Protein AF-0000000066009640 (afdb_homodimer)

InterPro domains:
  IPR004520 tRNA modification GTPase MnmE [MF_00379] (6-460)
  IPR004520 tRNA modification GTPase MnmE [TIGR00450] (14-460)
  IPR005225 Small GTP-binding domain [TIGR00231] (223-347)
  IPR006073 GTP binding domain [PF01926] (224-337)
  IPR018948 GTP-binding protein TrmE, N-terminal [PF10396] (7-127)
  IPR018948 GTP-binding protein TrmE, N-terminal [cd14858] (7-126)
  IPR025867 MnmE, helical domain [PF12631] (130-457)
  IPR027266 Aminomethyltransferase superfamily [G3DSA:3.30.1360.120] (2-127)
  IPR027368 tRNA modification GTPase MnmE domain 2 [G3DSA:1.20.120.430] (128-460)
  IPR027417 P-loop containing nucleoside triphosphate hydrolase [G3DSA:3.40.50.300] (223-388)
  IPR027417 P-loop containing nucleoside triphosphate hydrolase [SSF52540] (80-376)
  IPR031168 TrmE-type guanine nucleotide-binding domain [PS51709] (222-381)
  IPR031168 TrmE-type guanine nucleotide-binding domain [cd04164] (220-380)

Organism: Cyanothece sp. (strain PCC 7425 / ATCC 29141) (NCBI:txid395961)

Sequence (920 aa):
MLNPGQTIAAIATAIVPQQGSIAIVRLSGSEAVAIAQRLFIAPGQQVWESHRILYGYVCNPRTGQRVDEALLLLMLAPRSYTKEDVVEFHCHGGMIAVQQVLQLCLEAGAVLAQPGEFTLRAFLHGRLDLTQAESVADLVGAKSPQAAQAALAGLQGKLIQPLQQLRRTCIDILAEIEARIDFEEDLPPLDLNQISSQIQHSLTEVNRILATADRGELLRTGLKVAIVGRPNVGKSSLLNAWSRSDRAIVTELPGTTRDVVESYLVVGGIPVQVLDTAGIRETSDQVEQIGVERSHKAAQAADLVLLVIDAQTGWTAEDQAIYTQVQERSLILVINKIDLVDQAFQPQACLPDPALTYLCTAAAQNQGIEDLESAILSKVQGGELEGANLDWAINQRQAAALTRAKLSLENVQETIANQLPLDFWTIDLREAIRALGEITGEEVTESVLDQIFSRFCIGKMLNPGQTIAAIATAIVPQQGSIAIVRLSGSEAVAIAQRLFIAPGQQVWESHRILYGYVCNPRTGQRVDEALLLLMLAPRSYTKEDVVEFHCHGGMIAVQQVLQLCLEAGAVLAQPGEFTLRAFLHGRLDLTQAESVADLVGAKSPQAAQAALAGLQGKLIQPLQQLRRTCIDILAEIEARIDFEEDLPPLDLNQISSQIQHSLTEVNRILATADRGELLRTGLKVAIVGRPNVGKSSLLNAWSRSDRAIVTELPGTTRDVVESYLVVGGIPVQVLDTAGIRETSDQVEQIGVERSHKAAQAADLVLLVIDAQTGWTAEDQAIYTQVQERSLILVINKIDLVDQAFQPQACLPDPALTYLCTAAAQNQGIEDLESAILSKVQGGELEGANLDWAINQRQAAALTRAKLSLENVQETIANQLPLDFWTIDLREAIRALGEITGEEVTESVLDQIFSRFCIGK

Secondary structure (DSSP, 8-state):
---TTSPEEEE-SB--TT--SEEEEEEESTTHHHHHHHHEE--TT----TTEEEEEEEE-TTT--EEEEEEEEEE-TTSSSSSS-EEEEEEESSSHHHHHHHHHHHHTT-EEPPTTHHHHHHHHTTSS-HHHHHHHHHHHH--SHHHHHHHHHHHTTTTHHHHHHHHHHHHHHHHHHHHHHHSGGGSPPP-HHHHHHHHHHHHHHHHHHHTTHHHHHHHHH-EEEEEEESTTSSHHHHHHHHHHSTTS-----TTS-GGG----EEETTEEEEEE--TTSSS-SSTTSTTHHHHHHHHHHH-SEEEEEEETTTBS-HHHHHHHHHHTTS-EEEEEE-GGGS-TT--GGGG-SSTTS-EEE-BGGGTBSHHHHHHHHHHHTTGGGGTTS-TT----HHHHHHHHHHHHHHHHHHHHHHTT--HHHHHHHHHHHHHHHHHHHTTT--HHHHHHHHTTSPTT-/---TTSPEEEE-SB--TT--SEEEEEEESTTHHHHHHHHEE--SS----TTEEEEEEEE-TTT--EEEEEEEEEE-TTSSSSSS-EEEEEEESSSHHHHHHHHHHHHTT-EEPPTTHHHHHHHHTTSS-HHHHHHHHHHHH--SHHHHHHHHHHHTTTTHHHHHHHHHHHHHHHHHHHHHHHSGGGSPPP-HHHHHHHHHHHHHHHHHHHTTHHHHHHHHH-EEEEEEESTTSSHHHHHHHHHHSTTS-----TTS-GGG----EEETTEEEEEE--TTSSS-SSTTSTHHHHHHHHHHHH-SEEEEEEETTTBS-HHHHHHHHHHTTS-EEEEEE-GGGS-TT--GGGG-SSTTS-EEE-BGGGTBSHHHHHHHHHHHTTGGGGTTS-TT----HHHHHHHHHHHHHHHHHHHHHHTT--HHHHHHHHHHHHHHHHHHHTTT--HHHHHHHHTTSPTT-

Nearest PDB structures (foldseek):
  3geh-assembly1_A-2  TM=9.508E-01  e=1.420E-59  Nostoc sp. PCC 7120 = FACHB-418
  1xzp-assembly1_A  TM=8.557E-01  e=7.158E-38  Thermotoga maritima
  3gei-assembly1_A-2  TM=8.271E-01  e=1.349E-36  Chlorobaculum tepidum
  3gei-assembly2_B  TM=8.181E-01  e=3.005E-36  Chlorobaculum tepidum
  3gei-assembly2_C  TM=9.015E-01  e=1.170E-23  Chlorobaculum tepidum

Foldseek 3Di:
DPPQAAKAKDWQDDADAPFDFKTKIKIFHDCQVVLCVQFWDAPDDDDDDAQDKTWTFGAQNVPRHTLFGWIKHWHAACRDQLNHTMIMTIGTGGDRSVVVSRVSSVVSGHHYDAFLRSLVSSCVVPVAWPQLSLLVQQLVQFQFPLSNVLSVLSNVCLPVVLLVVLLVLLVVVLVVLVCCVVVVVPDDDDPLVVNLVSLVVSLVVLVVQLVQALVLAQRRVFFEEEEAEAPPLCSLLQVVLQLPPVQFVQPPPVRDDPVPRPGFGAFLNGTYHYQPAQCNPPDDDPRHPSHLVRSLVSLVVGQEYEYGGELVVAADPRSVVSCVSNVVHHYEYEHEPCVVPDPPRDNCRRDPDNVHHYWYYHSNVSGCSNVVSVVVCVSSVVVVVNPDDSSHHDYPLLSVLSVLLSVLSVQLSVCSVVVHDSVSNSVSSVSNSLSSCCSRVNNDDPVVVCVSSNSGGRND/DPPQAAKAKDWQDDADAPFDFKTKIKIFHDCQVVLCVQFWDAPDDDDDDAQDKTWTFGAQNVPRHTLFGWIKHWHAACRDQLNHTMIMTIGTGHDRSVVVSRVSSVVSGHHYDAFLRSLVSSCVVPVAWPQLSLLVQQLVQFQFPLSNVLSVLSNVCLPVVLLVVLLVLLVVLLVVLVVCVVVVVPDDDDPLVVNLVSLVVSLVVLVVQLVQALVLAQRRVNFEEEEAEAPPLCSLLQVVLQLPPVRFPQPPPVRDDPVPRPRFGAFLNGTYHYQPAQCNPPDDDPRHPSHLVRSLVSLVVGQEYEYGGELVVAADPRSVVSCVSNVVHHYEYEHEPCVPPDPPRDNCVRDPDNVHHYWYYHSNVSGCSNVVSVVVCVSSVVVCVNPDDSSHHDYPLLSVLSVLLSVLSVQLSVCSVVVHDSVSNSVSSVSNSLSSCCSRVNNDDPVVVCVSSNSGGRND

Radius of gyration: 34.22 Å; Cα contacts (8 Å, |Δi|>4): 1820; chains: 2; bounding box: 73×94×97 Å

Structure (mmCIF, N/CA/C/O backbone):
data_AF-0000000066009640-model_v1
#
loop_
_entity.id
_entity.type
_entity.pdbx_description
1 polymer 'tRNA modification GTPase MnmE'
#
loop_
_atom_site.group_PDB
_atom_site.id
_atom_site.type_symbol
_atom_site.label_atom_id
_atom_site.label_alt_id
_atom_site.label_comp_id
_atom_site.label_asym_id
_atom_site.label_entity_id
_atom_site.label_seq_id
_atom_site.pdbx_PDB_ins_code
_atom_site.Cartn_x
_atom_site.Cartn_y
_atom_site.Cartn_z
_atom_site.occupancy
_atom_site.B_iso_or_equiv
_atom_site.auth_seq_id
_atom_site.auth_comp_id
_atom_site.auth_asym_id
_atom_site.auth_atom_id
_atom_site.pdbx_PDB_model_num
ATOM 1 N N . MET A 1 1 ? 5.586 0.848 -27.703 1 43.75 1 MET A N 1
ATOM 2 C CA . MET A 1 1 ? 6.895 0.269 -27.984 1 43.75 1 MET A CA 1
ATOM 3 C C . MET A 1 1 ? 7.934 0.754 -26.984 1 43.75 1 MET A C 1
ATOM 5 O O . MET A 1 1 ? 7.914 1.916 -26.562 1 43.75 1 MET A O 1
ATOM 9 N N . LEU A 1 2 ? 8.453 -0.286 -26.266 1 61.88 2 LEU A N 1
ATOM 10 C CA . LEU A 1 2 ? 9.516 -0.03 -25.281 1 61.88 2 LEU A CA 1
ATOM 11 C C . LEU A 1 2 ? 10.648 0.763 -25.922 1 61.88 2 LEU A C 1
ATOM 13 O O . LEU A 1 2 ? 11.109 0.432 -27.016 1 61.88 2 LEU A O 1
ATOM 17 N N . ASN A 1 3 ? 10.648 2.02 -25.734 1 62.91 3 ASN A N 1
ATOM 18 C CA . ASN A 1 3 ? 11.852 2.748 -26.141 1 62.91 3 ASN A CA 1
ATOM 19 C C . ASN A 1 3 ? 13.016 2.477 -25.188 1 62.91 3 ASN A C 1
ATOM 21 O O . ASN A 1 3 ? 13.102 3.062 -24.109 1 62.91 3 ASN A O 1
ATOM 25 N N . PRO A 1 4 ? 13.797 1.414 -25.547 1 65.56 4 PRO A N 1
ATOM 26 C CA . PRO A 1 4 ? 14.875 0.932 -24.672 1 65.56 4 PRO A CA 1
ATOM 27 C C . PRO A 1 4 ? 15.805 2.053 -24.203 1 65.56 4 PRO A C 1
ATOM 29 O O . PRO A 1 4 ? 16.484 1.911 -23.172 1 65.56 4 PRO A O 1
ATOM 32 N N . GLY A 1 5 ? 15.742 3.129 -24.828 1 76.75 5 GLY A N 1
ATOM 33 C CA . GLY A 1 5 ? 16.703 4.164 -24.484 1 76.75 5 GLY A CA 1
ATOM 34 C C . GLY A 1 5 ? 16.188 5.148 -23.469 1 76.75 5 GLY A C 1
ATOM 35 O O . GLY A 1 5 ? 16.953 5.906 -22.875 1 76.75 5 GLY A O 1
ATOM 36 N N . GLN A 1 6 ? 14.977 5.016 -23.141 1 92.12 6 GLN A N 1
ATOM 37 C CA . GLN A 1 6 ? 14.406 6.02 -22.25 1 92.12 6 GLN A CA 1
ATOM 38 C C . GLN A 1 6 ? 14.484 5.566 -20.781 1 92.12 6 GLN A C 1
ATOM 40 O O . GLN A 1 6 ? 14.43 4.367 -20.5 1 92.12 6 GLN A O 1
ATOM 45 N N . THR A 1 7 ? 14.766 6.484 -19.938 1 97.62 7 THR A N 1
ATOM 46 C CA . THR A 1 7 ? 14.734 6.227 -18.516 1 97.62 7 THR A CA 1
ATOM 47 C C . THR A 1 7 ? 13.305 6.246 -17.984 1 97.62 7 THR A C 1
ATOM 49 O O . THR A 1 7 ? 12.555 7.191 -18.25 1 97.62 7 THR A O 1
ATOM 52 N N . ILE A 1 8 ? 12.914 5.156 -17.359 1 97.12 8 ILE A N 1
ATOM 53 C CA . ILE A 1 8 ? 11.531 5.043 -16.891 1 97.12 8 ILE A CA 1
ATOM 54 C C . ILE A 1 8 ? 11.477 5.281 -15.375 1 97.12 8 ILE A C 1
ATOM 56 O O . ILE A 1 8 ? 12.492 5.137 -14.68 1 97.12 8 ILE A O 1
ATOM 60 N N . ALA A 1 9 ? 10.312 5.703 -14.891 1 96.44 9 ALA A N 1
ATOM 61 C CA . ALA A 1 9 ? 10.07 5.934 -13.469 1 96.44 9 ALA A CA 1
ATOM 62 C C . ALA A 1 9 ? 8.672 5.48 -13.07 1 96.44 9 ALA A C 1
ATOM 64 O O . ALA A 1 9 ? 7.734 5.543 -13.875 1 96.44 9 ALA A O 1
ATOM 65 N N . ALA A 1 10 ? 8.547 4.988 -11.836 1 95.19 10 ALA A N 1
ATOM 66 C CA . ALA A 1 10 ? 7.258 4.617 -11.266 1 95.19 10 ALA A CA 1
ATOM 67 C C . ALA A 1 10 ? 7.348 4.461 -9.75 1 95.19 10 ALA A C 1
ATOM 69 O O . ALA A 1 10 ? 8.445 4.391 -9.195 1 95.19 10 ALA A O 1
ATOM 70 N N . ILE A 1 11 ? 6.23 4.531 -9.125 1 94.12 11 ILE A N 1
ATOM 71 C CA . ILE A 1 11 ? 6.172 4.184 -7.711 1 94.12 11 ILE A CA 1
ATOM 72 C C . ILE A 1 11 ? 6.219 2.666 -7.547 1 94.12 11 ILE A C 1
ATOM 74 O O . ILE A 1 11 ? 5.41 1.948 -8.141 1 94.12 11 ILE A O 1
ATOM 78 N N . ALA A 1 12 ? 7.164 2.182 -6.762 1 94.19 12 ALA A N 1
ATOM 79 C CA . ALA A 1 12 ? 7.438 0.75 -6.676 1 94.19 12 ALA A CA 1
ATOM 80 C C . ALA A 1 12 ? 6.676 0.117 -5.512 1 94.19 12 ALA A C 1
ATOM 82 O O . ALA A 1 12 ? 6.551 -1.107 -5.438 1 94.19 12 ALA A O 1
ATOM 83 N N . THR A 1 13 ? 6.199 0.866 -4.559 1 92.81 13 THR A N 1
ATOM 84 C CA . THR A 1 13 ? 5.457 0.376 -3.404 1 92.81 13 THR A CA 1
ATOM 85 C C . THR A 1 13 ? 3.961 0.624 -3.58 1 92.81 13 THR A C 1
ATOM 87 O O . THR A 1 13 ? 3.555 1.44 -4.41 1 92.81 13 THR A O 1
ATOM 90 N N . ALA A 1 14 ? 3.189 -0.155 -2.789 1 87.88 14 ALA A N 1
ATOM 91 C CA . ALA A 1 14 ? 1.77 0.179 -2.725 1 87.88 14 ALA A CA 1
ATOM 92 C C . ALA A 1 14 ? 1.554 1.526 -2.043 1 87.88 14 ALA A C 1
ATOM 94 O O . ALA A 1 14 ? 2.344 1.929 -1.185 1 87.88 14 ALA A O 1
ATOM 95 N N . ILE A 1 15 ? 0.558 2.193 -2.502 1 85.12 15 ILE A N 1
ATOM 96 C CA . ILE A 1 15 ? 0.253 3.496 -1.918 1 85.12 15 ILE A CA 1
ATOM 97 C C . ILE A 1 15 ? -1.129 3.459 -1.269 1 85.12 15 ILE A C 1
ATOM 99 O O . ILE A 1 15 ? -2.115 3.096 -1.913 1 85.12 15 ILE A O 1
ATOM 103 N N . VAL A 1 16 ? -1.157 3.723 -0.049 1 78.88 16 VAL A N 1
ATOM 104 C CA . VAL A 1 16 ? -2.387 3.859 0.724 1 78.88 16 VAL A CA 1
ATOM 105 C C . VAL A 1 16 ? -2.336 5.141 1.554 1 78.88 16 VAL A C 1
ATOM 107 O O . VAL A 1 16 ? -1.339 5.414 2.227 1 78.88 16 VAL A O 1
ATOM 110 N N . PRO A 1 17 ? -3.408 5.91 1.429 1 76.5 17 PRO A N 1
ATOM 111 C CA . PRO A 1 17 ? -3.398 7.125 2.248 1 76.5 17 PRO A CA 1
ATOM 112 C C . PRO A 1 17 ? -3.178 6.832 3.732 1 76.5 17 PRO A C 1
ATOM 114 O O . PRO A 1 17 ? -3.756 5.887 4.273 1 76.5 17 PRO A O 1
ATOM 117 N N . GLN A 1 18 ? -2.334 7.566 4.328 1 76.19 18 GLN A N 1
ATOM 118 C CA . GLN A 1 18 ? -2.088 7.602 5.77 1 76.19 18 GLN A CA 1
ATOM 119 C C . GLN A 1 18 ? -1.483 6.289 6.254 1 76.19 18 GLN A C 1
ATOM 121 O O . GLN A 1 18 ? -1.569 5.961 7.441 1 76.19 18 GLN A O 1
ATOM 126 N N . GLN A 1 19 ? -1.031 5.5 5.277 1 78.25 19 GLN A N 1
ATOM 127 C CA . GLN A 1 19 ? -0.427 4.242 5.699 1 78.25 19 GLN A CA 1
ATOM 128 C C . GLN A 1 19 ? 0.987 4.094 5.141 1 78.25 19 GLN A C 1
ATOM 130 O O . GLN A 1 19 ? 1.308 4.664 4.094 1 78.25 19 GLN A O 1
ATOM 135 N N . GLY A 1 20 ? 1.742 3.342 5.918 1 85.81 20 GLY A N 1
ATOM 136 C CA . GLY A 1 20 ? 3.109 3.092 5.488 1 85.81 20 GLY A CA 1
ATOM 137 C C . GLY A 1 20 ? 4.059 4.227 5.832 1 85.81 20 GLY A C 1
ATOM 138 O O . GLY A 1 20 ? 3.707 5.398 5.695 1 85.81 20 GLY A O 1
ATOM 139 N N . SER A 1 21 ? 5.188 3.881 6.215 1 89.19 21 SER A N 1
ATOM 140 C CA . SER A 1 21 ? 6.199 4.875 6.559 1 89.19 21 SER A CA 1
ATOM 141 C C . SER A 1 21 ? 7.07 5.211 5.352 1 89.19 21 SER A C 1
ATOM 143 O O . SER A 1 21 ? 7.645 6.297 5.277 1 89.19 21 SER A O 1
ATOM 145 N N . ILE A 1 22 ? 7.098 4.281 4.461 1 94.88 22 ILE A N 1
ATOM 146 C CA . ILE A 1 22 ? 8.023 4.438 3.346 1 94.88 22 ILE A CA 1
ATOM 147 C C . ILE A 1 22 ? 7.293 4.199 2.025 1 94.88 22 ILE A C 1
ATOM 149 O O . ILE A 1 22 ? 6.477 3.281 1.918 1 94.88 22 ILE A O 1
ATOM 153 N N . ALA A 1 23 ? 7.508 4.992 1.086 1 94.19 23 ALA A N 1
ATOM 154 C CA . ALA A 1 23 ? 7.141 4.789 -0.313 1 94.19 23 ALA A CA 1
ATOM 155 C C . ALA A 1 23 ? 8.344 4.988 -1.229 1 94.19 23 ALA A C 1
ATOM 157 O O . ALA A 1 23 ? 9.211 5.82 -0.953 1 94.19 23 ALA A O 1
ATOM 158 N N . ILE A 1 24 ? 8.398 4.262 -2.346 1 96.94 24 ILE A N 1
ATOM 159 C CA . ILE A 1 24 ? 9.609 4.25 -3.154 1 96.94 24 ILE A CA 1
ATOM 160 C C . ILE A 1 24 ? 9.281 4.668 -4.586 1 96.94 24 ILE A C 1
ATOM 162 O O . ILE A 1 24 ? 8.367 4.117 -5.207 1 96.94 24 ILE A O 1
ATOM 166 N N . VAL A 1 25 ? 9.945 5.652 -5.082 1 97.06 25 VAL A N 1
ATOM 167 C CA . VAL A 1 25 ? 9.984 5.941 -6.512 1 97.06 25 VAL A CA 1
ATOM 168 C C . VAL A 1 25 ? 11.227 5.316 -7.137 1 97.06 25 VAL A C 1
ATOM 170 O O . VAL A 1 25 ? 12.352 5.59 -6.699 1 97.06 25 VAL A O 1
ATOM 173 N N . ARG A 1 26 ? 11.047 4.574 -8.141 1 98.06 26 ARG A N 1
ATOM 174 C CA . ARG A 1 26 ? 12.148 3.85 -8.773 1 98.06 26 ARG A CA 1
ATOM 175 C C . ARG A 1 26 ? 12.391 4.363 -10.188 1 98.06 26 ARG A C 1
ATOM 177 O O . ARG A 1 26 ? 11.453 4.574 -10.953 1 98.06 26 ARG A O 1
ATOM 184 N N . LEU A 1 27 ? 13.648 4.543 -10.523 1 98.44 27 LEU A N 1
ATOM 185 C CA . LEU A 1 27 ? 14.094 4.875 -11.867 1 98.44 27 LEU A CA 1
ATOM 186 C C . LEU A 1 27 ? 14.961 3.762 -12.453 1 98.44 27 LEU A C 1
ATOM 188 O O . LEU A 1 27 ? 15.711 3.113 -11.719 1 98.44 27 LEU A O 1
ATOM 192 N N . SER A 1 28 ? 14.883 3.555 -13.727 1 98.12 28 SER A N 1
ATOM 193 C CA . SER A 1 28 ? 15.758 2.629 -14.438 1 98.12 28 SER A CA 1
ATOM 194 C C . SER A 1 28 ? 16.094 3.154 -15.836 1 98.12 28 SER A C 1
ATOM 196 O O . SER A 1 28 ? 15.203 3.525 -16.594 1 98.12 28 SER A O 1
ATOM 198 N N . GLY A 1 29 ? 17.297 3.201 -16.109 1 97.75 29 GLY A N 1
ATOM 199 C CA . GLY A 1 29 ? 17.75 3.674 -17.422 1 97.75 29 GLY A CA 1
ATOM 200 C C . GLY A 1 29 ? 19.062 4.434 -17.344 1 97.75 29 GLY A C 1
ATOM 201 O O . GLY A 1 29 ? 19.609 4.656 -16.266 1 97.75 29 GLY A O 1
ATOM 202 N N . SER A 1 30 ? 19.547 4.902 -18.469 1 96.88 30 SER A N 1
ATOM 203 C CA . SER A 1 30 ? 20.875 5.5 -18.594 1 96.88 30 SER A CA 1
ATOM 204 C C . SER A 1 30 ? 20.922 6.879 -17.938 1 96.88 30 SER A C 1
ATOM 206 O O . SER A 1 30 ? 22 7.344 -17.531 1 96.88 30 SER A O 1
ATOM 208 N N . GLU A 1 31 ? 19.812 7.523 -17.781 1 97.88 31 GLU A N 1
ATOM 209 C CA . GLU A 1 31 ? 19.797 8.867 -17.219 1 97.88 31 GLU A CA 1
ATOM 210 C C . GLU A 1 31 ? 19.375 8.852 -15.75 1 97.88 31 GLU A C 1
ATOM 212 O O . GLU A 1 31 ? 19.203 9.906 -15.133 1 97.88 31 GLU A O 1
ATOM 217 N N . ALA A 1 32 ? 19.172 7.719 -15.203 1 98.5 32 ALA A N 1
ATOM 218 C CA . ALA A 1 32 ? 18.641 7.582 -13.852 1 98.5 32 ALA A CA 1
ATOM 219 C C . ALA A 1 32 ? 19.5 8.328 -12.844 1 98.5 32 ALA A C 1
ATOM 221 O O . ALA A 1 32 ? 19 9.102 -12.031 1 98.5 32 ALA A O 1
ATOM 222 N N . VAL A 1 33 ? 20.812 8.164 -12.93 1 98.5 33 VAL A N 1
ATOM 223 C CA . VAL A 1 33 ? 21.719 8.789 -11.977 1 98.5 33 VAL A CA 1
ATOM 224 C C . VAL A 1 33 ? 21.734 10.297 -12.195 1 98.5 33 VAL A C 1
ATOM 226 O O . VAL A 1 33 ? 21.719 11.07 -11.227 1 98.5 33 VAL A O 1
ATOM 229 N N . ALA A 1 34 ? 21.766 10.711 -13.391 1 98.31 34 ALA A N 1
ATOM 230 C CA . ALA A 1 34 ? 21.766 12.133 -13.711 1 98.31 34 ALA A CA 1
ATOM 231 C C . ALA A 1 34 ? 20.516 12.82 -13.172 1 98.31 34 ALA A C 1
ATOM 233 O O . ALA A 1 34 ? 20.578 13.922 -12.617 1 98.31 34 ALA A O 1
ATOM 234 N N . ILE A 1 35 ? 19.391 12.195 -13.352 1 98.56 35 ILE A N 1
ATOM 235 C CA . ILE A 1 35 ? 18.141 12.727 -12.844 1 98.56 35 ILE A CA 1
ATOM 236 C C . ILE A 1 35 ? 18.203 12.836 -11.32 1 98.56 35 ILE A C 1
ATOM 238 O O . ILE A 1 35 ? 17.812 13.852 -10.742 1 98.56 35 ILE A O 1
ATOM 242 N N . ALA A 1 36 ? 18.719 11.812 -10.68 1 98.69 36 ALA A N 1
ATOM 243 C CA . ALA A 1 36 ? 18.844 11.82 -9.227 1 98.69 36 ALA A CA 1
ATOM 244 C C . ALA A 1 36 ? 19.75 12.945 -8.758 1 98.69 36 ALA A C 1
ATOM 246 O O . ALA A 1 36 ? 19.469 13.609 -7.758 1 98.69 36 ALA A O 1
ATOM 247 N N . GLN A 1 37 ? 20.828 13.18 -9.461 1 98.12 37 GLN A N 1
ATOM 248 C CA . GLN A 1 37 ? 21.781 14.219 -9.094 1 98.12 37 GLN A CA 1
ATOM 249 C C . GLN A 1 37 ? 21.141 15.602 -9.188 1 98.12 37 GLN A C 1
ATOM 251 O O . GLN A 1 37 ? 21.5 16.516 -8.438 1 98.12 37 GLN A O 1
ATOM 256 N N . ARG A 1 38 ? 20.234 15.758 -10.062 1 98.06 38 ARG A N 1
ATOM 257 C CA . ARG A 1 38 ? 19.531 17.031 -10.234 1 98.06 38 ARG A CA 1
ATOM 258 C C . ARG A 1 38 ? 18.516 17.25 -9.133 1 98.06 38 ARG A C 1
ATOM 260 O O . ARG A 1 38 ? 18.266 18.391 -8.719 1 98.06 38 ARG A O 1
ATOM 267 N N . LEU A 1 39 ? 17.906 16.172 -8.641 1 98.62 39 LEU A N 1
ATOM 268 C CA . LEU A 1 39 ? 16.75 16.297 -7.77 1 98.62 39 LEU A CA 1
ATOM 269 C C . LEU A 1 39 ? 17.141 16.109 -6.309 1 98.62 39 LEU A C 1
ATOM 271 O O . LEU A 1 39 ? 16.406 16.516 -5.406 1 98.62 39 LEU A O 1
ATOM 275 N N . PHE A 1 40 ? 18.266 15.484 -6.062 1 98.56 40 PHE A N 1
ATOM 276 C CA . PHE A 1 40 ? 18.609 15.055 -4.715 1 98.56 40 PHE A CA 1
ATOM 277 C C . PHE A 1 40 ? 19.828 15.805 -4.195 1 98.56 40 PHE A C 1
ATOM 279 O O . PHE A 1 40 ? 20.859 15.875 -4.871 1 98.56 40 PHE A O 1
ATOM 286 N N . ILE A 1 41 ? 19.719 16.344 -3.002 1 97.31 41 ILE A N 1
ATOM 287 C CA . ILE A 1 41 ? 20.828 17 -2.332 1 97.31 41 ILE A CA 1
ATOM 288 C C . ILE A 1 41 ? 21.297 16.141 -1.158 1 97.31 41 ILE A C 1
ATOM 290 O O . ILE A 1 41 ? 20.562 15.945 -0.185 1 97.31 41 ILE A O 1
ATOM 294 N N . ALA A 1 42 ? 22.438 15.594 -1.215 1 96.75 42 ALA A N 1
ATOM 295 C CA . ALA A 1 42 ? 23.047 14.797 -0.153 1 96.75 42 ALA A CA 1
ATOM 296 C C . ALA A 1 42 ? 24 15.641 0.688 1 96.75 42 ALA A C 1
ATOM 298 O O . ALA A 1 42 ? 25.047 16.062 0.208 1 96.75 42 ALA A O 1
ATOM 299 N N . PRO A 1 43 ? 23.609 15.891 1.901 1 94.19 43 PRO A N 1
ATOM 300 C CA . PRO A 1 43 ? 24.516 16.688 2.738 1 94.19 43 PRO A CA 1
ATOM 301 C C . PRO A 1 43 ? 25.859 16.016 2.986 1 94.19 43 PRO A C 1
ATOM 303 O O . PRO A 1 43 ? 25.938 14.781 2.992 1 94.19 43 PRO A O 1
ATOM 306 N N . GLY A 1 44 ? 26.844 16.844 3.148 1 91.88 44 GLY A N 1
ATOM 307 C CA . GLY A 1 44 ? 28.172 16.328 3.436 1 91.88 44 GLY A CA 1
ATOM 308 C C . GLY A 1 44 ? 28.875 15.781 2.205 1 91.88 44 GLY A C 1
ATOM 309 O O . GLY A 1 44 ? 28.734 16.328 1.108 1 91.88 44 GLY A O 1
ATOM 310 N N . GLN A 1 45 ? 29.781 14.805 2.445 1 92.25 45 GLN A N 1
ATOM 311 C CA . GLN A 1 45 ? 30.562 14.234 1.361 1 92.25 45 GLN A CA 1
ATOM 312 C C . GLN A 1 45 ? 30.219 12.758 1.143 1 92.25 45 GLN A C 1
ATOM 314 O O . GLN A 1 45 ? 31.109 11.914 1.06 1 92.25 45 GLN A O 1
ATOM 319 N N . GLN A 1 46 ? 28.891 12.57 1.038 1 94.5 46 GLN A N 1
ATOM 320 C CA . GLN A 1 46 ? 28.453 11.188 0.821 1 94.5 46 GLN A CA 1
ATOM 321 C C . GLN A 1 46 ? 28.844 10.703 -0.571 1 94.5 46 GLN A C 1
ATOM 323 O O . GLN A 1 46 ? 28.766 11.461 -1.542 1 94.5 46 GLN A O 1
ATOM 328 N N . VAL A 1 47 ? 29.25 9.5 -0.721 1 94.12 47 VAL A N 1
ATOM 329 C CA . VAL A 1 47 ? 29.797 8.945 -1.956 1 94.12 47 VAL A CA 1
ATOM 330 C C . VAL A 1 47 ? 28.672 8.344 -2.795 1 94.12 47 VAL A C 1
ATOM 332 O O . VAL A 1 47 ? 27.875 7.539 -2.295 1 94.12 47 VAL A O 1
ATOM 335 N N . TRP A 1 48 ? 28.641 8.766 -4.055 1 96.31 48 TRP A N 1
ATOM 336 C CA . TRP A 1 48 ? 27.672 8.234 -5.012 1 96.31 48 TRP A CA 1
ATOM 337 C C . TRP A 1 48 ? 28.219 7.012 -5.723 1 96.31 48 TRP A C 1
ATOM 339 O O . TRP A 1 48 ? 28.75 7.113 -6.836 1 96.31 48 TRP A O 1
ATOM 349 N N . GLU A 1 49 ? 28.078 5.855 -5.082 1 96 49 GLU A N 1
ATOM 350 C CA . GLU A 1 49 ? 28.562 4.59 -5.629 1 96 49 GLU A CA 1
ATOM 351 C C . GLU A 1 49 ? 27.484 3.52 -5.598 1 96 49 GLU A C 1
ATOM 353 O O . GLU A 1 49 ? 26.469 3.678 -4.922 1 96 49 GLU A O 1
ATOM 358 N N . SER A 1 50 ? 27.734 2.484 -6.422 1 97.5 50 SER A N 1
ATOM 359 C CA . SER A 1 50 ? 26.766 1.399 -6.52 1 97.5 50 SER A CA 1
ATOM 360 C C . SER A 1 50 ? 26.562 0.716 -5.172 1 97.5 50 SER A C 1
ATOM 362 O O . SER A 1 50 ? 27.516 0.479 -4.438 1 97.5 50 SER A O 1
ATOM 364 N N . HIS A 1 51 ? 25.234 0.45 -4.898 1 97.94 51 HIS A N 1
ATOM 365 C CA . HIS A 1 51 ? 24.766 -0.289 -3.729 1 97.94 51 HIS A CA 1
ATOM 366 C C . HIS A 1 51 ? 25.094 0.458 -2.439 1 97.94 51 HIS A C 1
ATOM 368 O O . HIS A 1 51 ? 25.516 -0.151 -1.454 1 97.94 51 HIS A O 1
ATOM 374 N N . ARG A 1 52 ? 25.016 1.762 -2.514 1 97.44 52 ARG A N 1
ATOM 375 C CA . ARG A 1 52 ? 25.094 2.648 -1.357 1 97.44 52 ARG A CA 1
ATOM 376 C C . ARG A 1 52 ? 23.75 3.295 -1.062 1 97.44 52 ARG A C 1
ATOM 378 O O . ARG A 1 52 ? 22.922 3.459 -1.962 1 97.44 52 ARG A O 1
ATOM 385 N N . ILE A 1 53 ? 23.562 3.59 0.207 1 98.25 53 ILE A N 1
ATOM 386 C CA . ILE A 1 53 ? 22.391 4.328 0.677 1 98.25 53 ILE A CA 1
ATOM 387 C C . ILE A 1 53 ? 22.812 5.746 1.064 1 98.25 53 ILE A C 1
ATOM 389 O O . ILE A 1 53 ? 23.672 5.938 1.924 1 98.25 53 ILE A O 1
ATOM 393 N N . LEU A 1 54 ? 22.25 6.758 0.443 1 98.38 54 LEU A N 1
ATOM 394 C CA . LEU A 1 54 ? 22.531 8.156 0.767 1 98.38 54 LEU A CA 1
ATOM 395 C C . LEU A 1 54 ? 21.344 8.789 1.494 1 98.38 54 LEU A C 1
ATOM 397 O O . LEU A 1 54 ? 20.188 8.438 1.237 1 98.38 54 LEU A O 1
ATOM 401 N N . TYR A 1 55 ? 21.672 9.656 2.381 1 97.69 55 TYR A N 1
ATOM 402 C CA . TYR A 1 55 ? 20.688 10.453 3.094 1 97.69 55 TYR A CA 1
ATOM 403 C C . TYR A 1 55 ? 20.641 11.883 2.564 1 97.69 55 TYR A C 1
ATOM 405 O O . TYR A 1 55 ? 21.688 12.469 2.27 1 97.69 55 TYR A O 1
ATOM 413 N N . GLY A 1 56 ? 19.438 12.43 2.424 1 97.69 56 GLY A N 1
ATOM 414 C CA . GLY A 1 56 ? 19.359 13.812 1.997 1 97.69 56 GLY A CA 1
ATOM 415 C C . GLY A 1 56 ? 17.938 14.289 1.774 1 97.69 56 GLY A C 1
ATOM 416 O O . GLY A 1 56 ? 17.031 13.953 2.543 1 97.69 56 GLY A O 1
ATOM 417 N N . TYR A 1 57 ? 17.797 15.172 0.748 1 97.69 57 TYR A N 1
ATOM 418 C CA . TYR A 1 57 ? 16.516 15.82 0.473 1 97.69 57 TYR A CA 1
ATOM 419 C C . TYR A 1 57 ? 16.219 15.828 -1.021 1 97.69 57 TYR A C 1
ATOM 421 O O . TYR A 1 57 ? 17.125 16.031 -1.84 1 97.69 57 TYR A O 1
ATOM 429 N N . VAL A 1 58 ? 15 15.547 -1.331 1 98.38 58 VAL A N 1
ATOM 430 C CA . VAL A 1 58 ? 14.531 15.75 -2.697 1 98.38 58 VAL A CA 1
ATOM 431 C C . VAL A 1 58 ? 14.031 17.188 -2.863 1 98.38 58 VAL A C 1
ATOM 433 O O . VAL A 1 58 ? 13.195 17.656 -2.092 1 98.38 58 VAL A O 1
ATOM 436 N N . CYS A 1 59 ? 14.523 17.844 -3.846 1 97.56 59 CYS A N 1
ATOM 437 C CA . CYS A 1 59 ? 14.188 19.25 -4.047 1 97.56 59 CYS A CA 1
ATOM 438 C C . CYS A 1 59 ? 13.773 19.516 -5.492 1 97.56 59 CYS A C 1
ATOM 440 O O . CYS A 1 59 ? 14.281 18.859 -6.41 1 97.56 59 CYS A O 1
ATOM 442 N N . ASN A 1 60 ? 12.836 20.422 -5.66 1 96.44 60 ASN A N 1
ATOM 443 C CA . ASN A 1 60 ? 12.555 20.938 -6.992 1 96.44 60 ASN A CA 1
ATOM 444 C C . ASN A 1 60 ? 13.734 21.734 -7.543 1 96.44 60 ASN A C 1
ATOM 446 O O . ASN A 1 60 ? 14.125 22.75 -6.965 1 96.44 60 ASN A O 1
ATOM 450 N N . PRO A 1 61 ? 14.258 21.312 -8.617 1 95.44 61 PRO A N 1
ATOM 451 C CA . PRO A 1 61 ? 15.484 21.953 -9.094 1 95.44 61 PRO A CA 1
ATOM 452 C C . PRO A 1 61 ? 15.242 23.375 -9.594 1 95.44 61 PRO A C 1
ATOM 454 O O . PRO A 1 61 ? 16.172 24.188 -9.656 1 95.44 61 PRO A O 1
ATOM 457 N N . ARG A 1 62 ? 14.07 23.75 -9.922 1 93.94 62 ARG A N 1
ATOM 458 C CA . ARG A 1 62 ? 13.75 25.094 -10.43 1 93.94 62 ARG A CA 1
ATOM 459 C C . ARG A 1 62 ? 13.516 26.062 -9.289 1 93.94 62 ARG A C 1
ATOM 461 O O . ARG A 1 62 ? 14.023 27.188 -9.312 1 93.94 62 ARG A O 1
ATOM 468 N N . THR A 1 63 ? 12.805 25.625 -8.242 1 92.31 63 THR A N 1
ATOM 469 C CA . THR A 1 63 ? 12.391 26.531 -7.188 1 92.31 63 THR A CA 1
ATOM 470 C C . THR A 1 63 ? 13.273 26.375 -5.953 1 92.31 63 THR A C 1
ATOM 472 O O . THR A 1 63 ? 13.305 27.25 -5.09 1 92.31 63 THR A O 1
ATOM 475 N N . GLY A 1 64 ? 13.93 25.219 -5.859 1 93.56 64 GLY A N 1
ATOM 476 C CA . GLY A 1 64 ? 14.727 24.922 -4.676 1 93.56 64 GLY A CA 1
ATOM 477 C C . GLY A 1 64 ? 13.898 24.422 -3.506 1 93.56 64 GLY A C 1
ATOM 478 O O . GLY A 1 64 ? 14.445 24.094 -2.453 1 93.56 64 GLY A O 1
ATOM 479 N N . GLN A 1 65 ? 12.672 24.312 -3.717 1 92.44 65 GLN A N 1
ATOM 480 C CA . GLN A 1 65 ? 11.773 23.875 -2.65 1 92.44 65 GLN A CA 1
ATOM 481 C C . GLN A 1 65 ? 11.992 22.406 -2.309 1 92.44 65 GLN A C 1
ATOM 483 O O . GLN A 1 65 ? 12.039 21.562 -3.199 1 92.44 65 GLN A O 1
ATOM 488 N N . ARG A 1 66 ? 12.148 22.125 -1.003 1 94.56 66 ARG A N 1
ATOM 489 C CA . ARG A 1 66 ? 12.258 20.75 -0.557 1 94.56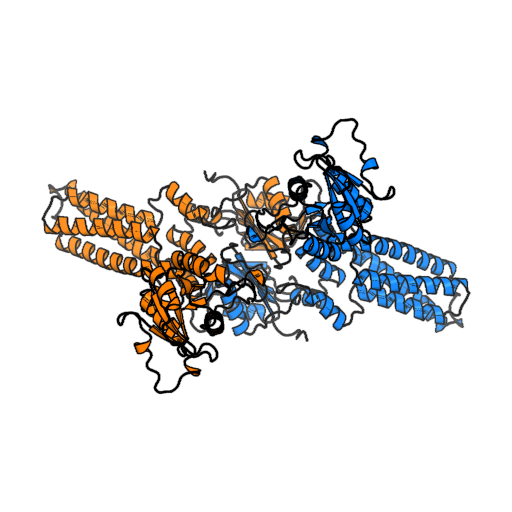 66 ARG A CA 1
ATOM 490 C C . ARG A 1 66 ? 10.914 20.031 -0.64 1 94.56 66 ARG A C 1
ATOM 492 O O . ARG A 1 66 ? 9.891 20.578 -0.215 1 94.56 66 ARG A O 1
ATOM 499 N N . VAL A 1 67 ? 10.953 18.875 -1.136 1 95.62 67 VAL A N 1
ATOM 500 C CA . VAL A 1 67 ? 9.734 18.094 -1.331 1 95.62 67 VAL A CA 1
ATOM 501 C C . VAL A 1 67 ? 9.656 16.969 -0.287 1 95.62 67 VAL A C 1
ATOM 503 O O . VAL A 1 67 ? 8.57 16.594 0.141 1 95.62 67 VAL A O 1
ATOM 506 N N . ASP A 1 68 ? 10.852 16.453 0.088 1 97.25 68 ASP A N 1
ATOM 507 C CA . ASP A 1 68 ? 10.898 15.391 1.088 1 97.25 68 ASP A CA 1
ATOM 508 C C . ASP A 1 68 ? 12.305 15.211 1.642 1 97.25 68 ASP A C 1
ATOM 510 O O . ASP A 1 68 ? 13.281 15.625 1.016 1 97.25 68 ASP A O 1
ATOM 514 N N . GLU A 1 69 ? 12.352 14.797 2.869 1 96.56 69 GLU A N 1
ATOM 515 C CA . GLU A 1 69 ? 13.547 14.156 3.4 1 96.56 69 GLU A CA 1
ATOM 516 C C . GLU A 1 69 ? 13.57 12.664 3.062 1 96.56 69 GLU A C 1
ATOM 518 O O . GLU A 1 69 ? 12.633 11.938 3.393 1 96.56 69 GLU A O 1
ATOM 523 N N . ALA A 1 70 ? 14.664 12.211 2.398 1 97.75 70 ALA A N 1
ATOM 524 C CA . ALA A 1 70 ? 14.578 10.883 1.808 1 97.75 70 ALA A CA 1
ATOM 525 C C . ALA A 1 70 ? 15.938 10.188 1.807 1 97.75 70 ALA A C 1
ATOM 527 O O . ALA A 1 70 ? 16.953 10.812 2.104 1 97.75 70 ALA A O 1
ATOM 528 N N . LEU A 1 71 ? 15.891 8.898 1.606 1 98.38 71 LEU A N 1
ATOM 529 C CA . LEU A 1 71 ? 17.078 8.117 1.262 1 98.38 71 LEU A CA 1
ATOM 530 C C . LEU A 1 71 ? 17.172 7.902 -0.246 1 98.38 71 LEU A C 1
ATOM 532 O O . LEU A 1 71 ? 16.141 7.832 -0.928 1 98.38 71 LEU A O 1
ATOM 536 N N . LEU A 1 72 ? 18.359 7.902 -0.715 1 98.75 72 LEU A N 1
ATOM 537 C CA . LEU A 1 72 ? 18.625 7.594 -2.113 1 98.75 72 LEU A CA 1
ATOM 538 C C . LEU A 1 72 ? 19.438 6.309 -2.238 1 98.75 72 LEU A C 1
ATOM 540 O O . LEU A 1 72 ? 20.531 6.199 -1.678 1 98.75 72 LEU A O 1
ATOM 544 N N . LEU A 1 73 ? 18.875 5.316 -2.908 1 98.75 73 LEU A N 1
ATOM 545 C CA . LEU A 1 73 ? 19.578 4.055 -3.154 1 98.75 73 LEU A CA 1
ATOM 546 C C . LEU A 1 73 ? 20.109 4.004 -4.582 1 98.75 73 LEU A C 1
ATOM 548 O O . LEU A 1 73 ? 19.375 4.254 -5.539 1 98.75 73 LEU A O 1
ATOM 552 N N . LEU A 1 74 ? 21.359 3.713 -4.719 1 98.56 74 LEU A N 1
ATOM 553 C CA . LEU A 1 74 ? 22 3.578 -6.02 1 98.56 74 LEU A CA 1
ATOM 554 C C . LEU A 1 74 ? 22.359 2.123 -6.301 1 98.56 74 LEU A C 1
ATOM 556 O O . LEU A 1 74 ? 23.125 1.51 -5.555 1 98.56 74 LEU A O 1
ATOM 560 N N . MET A 1 75 ? 21.812 1.542 -7.305 1 98.38 75 MET A N 1
ATOM 561 C CA . MET A 1 75 ? 22.156 0.225 -7.828 1 98.38 75 MET A CA 1
ATOM 562 C C . MET A 1 75 ? 22.516 0.305 -9.312 1 98.38 75 MET A C 1
ATOM 564 O O . MET A 1 75 ? 21.625 0.334 -10.156 1 98.38 75 MET A O 1
ATOM 568 N N . LEU A 1 76 ? 23.75 0.266 -9.609 1 98.12 76 LEU A N 1
ATOM 569 C CA . LEU A 1 76 ? 24.203 0.639 -10.945 1 98.12 76 LEU A CA 1
ATOM 570 C C . LEU A 1 76 ? 24.422 -0.597 -11.812 1 98.12 76 LEU A C 1
ATOM 572 O O . LEU A 1 76 ? 24.734 -1.674 -11.289 1 98.12 76 LEU A O 1
ATOM 576 N N . ALA A 1 77 ? 24.266 -0.453 -13.125 1 96.56 77 ALA A N 1
ATOM 577 C CA . ALA A 1 77 ? 24.453 -1.504 -14.117 1 96.56 77 ALA A CA 1
ATOM 578 C C . ALA A 1 77 ? 25.828 -2.156 -13.977 1 96.56 77 ALA A C 1
ATOM 580 O O . ALA A 1 77 ? 26.812 -1.481 -13.672 1 96.56 77 ALA A O 1
ATOM 581 N N . PRO A 1 78 ? 25.875 -3.412 -14.133 1 96.25 78 PRO A N 1
ATOM 582 C CA . PRO A 1 78 ? 24.797 -4.336 -14.469 1 96.25 78 PRO A CA 1
ATOM 583 C C . PRO A 1 78 ? 24.188 -5.02 -13.242 1 96.25 78 PRO A C 1
ATOM 585 O O . PRO A 1 78 ? 23.375 -5.938 -13.383 1 96.25 78 PRO A O 1
ATOM 588 N N . ARG A 1 79 ? 24.672 -4.578 -12.055 1 95.12 79 ARG A N 1
ATOM 589 C CA . ARG A 1 79 ? 24.266 -5.227 -10.82 1 95.12 79 ARG A CA 1
ATOM 590 C C . ARG A 1 79 ? 22.984 -4.594 -10.273 1 95.12 79 ARG A C 1
ATOM 592 O O . ARG A 1 79 ? 22.984 -4.031 -9.18 1 95.12 79 ARG A O 1
ATOM 599 N N . SER A 1 80 ? 21.984 -4.68 -11.031 1 97.38 80 SER A N 1
ATOM 600 C CA . SER A 1 80 ? 20.672 -4.164 -10.664 1 97.38 80 SER A CA 1
ATOM 601 C C . SER A 1 80 ? 19.562 -5.074 -11.172 1 97.38 80 SER A C 1
ATOM 603 O O . SER A 1 80 ? 19.828 -6.055 -11.875 1 97.38 80 SER A O 1
ATOM 605 N N . TYR A 1 81 ? 18.281 -4.762 -10.805 1 95.88 81 TYR A N 1
ATOM 606 C CA . TYR A 1 81 ? 17.141 -5.582 -11.188 1 95.88 81 TYR A CA 1
ATOM 607 C C . TYR A 1 81 ? 16.984 -5.621 -12.703 1 95.88 81 TYR A C 1
ATOM 609 O O . TYR A 1 81 ? 16.703 -6.676 -13.273 1 95.88 81 TYR A O 1
ATOM 617 N N . THR A 1 82 ? 17.141 -4.477 -13.344 1 96.75 82 THR A N 1
ATOM 618 C CA . THR A 1 82 ? 16.938 -4.379 -14.781 1 96.75 82 THR A CA 1
ATOM 619 C C . THR A 1 82 ? 18.266 -4.5 -15.523 1 96.75 82 THR A C 1
ATOM 621 O O . THR A 1 82 ? 18.312 -4.398 -16.75 1 96.75 82 THR A O 1
ATOM 624 N N . LYS A 1 83 ? 19.375 -4.609 -14.844 1 97.12 83 LYS A N 1
ATOM 625 C CA . LYS A 1 83 ? 20.734 -4.598 -15.383 1 97.12 83 LYS A CA 1
ATOM 626 C C . LYS A 1 83 ? 21.062 -3.236 -15.984 1 97.12 83 LYS A C 1
ATOM 628 O O . LYS A 1 83 ? 22 -3.125 -16.797 1 97.12 83 LYS A O 1
ATOM 633 N N . GLU A 1 84 ? 20.312 -2.242 -15.711 1 97.69 84 GLU A N 1
ATOM 634 C CA . GLU A 1 84 ? 20.578 -0.829 -15.961 1 97.69 84 GLU A CA 1
ATOM 635 C C . GLU A 1 84 ? 20.922 -0.09 -14.672 1 97.69 84 GLU A C 1
ATOM 637 O O . GLU A 1 84 ? 21.016 -0.701 -13.609 1 97.69 84 GLU A O 1
ATOM 642 N N . ASP A 1 85 ? 21.172 1.236 -14.867 1 98.31 85 ASP A N 1
ATOM 643 C CA . ASP A 1 85 ? 21.25 2.051 -13.656 1 98.31 85 ASP A CA 1
ATOM 644 C C . ASP A 1 85 ? 19.875 2.203 -13.008 1 98.31 85 ASP A C 1
ATOM 646 O O . ASP A 1 85 ? 18.938 2.688 -13.648 1 98.31 85 ASP A O 1
ATOM 650 N N . VAL A 1 86 ? 19.797 1.708 -11.82 1 98.56 86 VAL A N 1
ATOM 651 C CA . VAL A 1 86 ? 18.547 1.811 -11.07 1 98.56 86 VAL A CA 1
ATOM 652 C C . VAL A 1 86 ? 18.766 2.713 -9.852 1 98.56 86 VAL A C 1
ATOM 654 O O . VAL A 1 86 ? 19.719 2.537 -9.094 1 98.56 86 VAL A O 1
ATOM 657 N N . VAL A 1 87 ? 17.953 3.699 -9.734 1 98.81 87 VAL A N 1
ATOM 658 C CA . VAL A 1 87 ? 17.953 4.609 -8.602 1 98.81 87 VAL A CA 1
ATOM 659 C C . VAL A 1 87 ? 16.594 4.582 -7.91 1 98.81 87 VAL A C 1
ATOM 661 O O . VAL A 1 87 ? 15.555 4.602 -8.578 1 98.81 87 VAL A O 1
ATOM 664 N N . GLU A 1 88 ? 16.562 4.441 -6.613 1 98.75 88 GLU A N 1
ATOM 665 C CA . GLU A 1 88 ? 15.312 4.484 -5.855 1 98.75 88 GLU A CA 1
ATOM 666 C C . GLU A 1 88 ? 15.312 5.645 -4.859 1 98.75 88 GLU A C 1
ATOM 668 O O . GLU A 1 8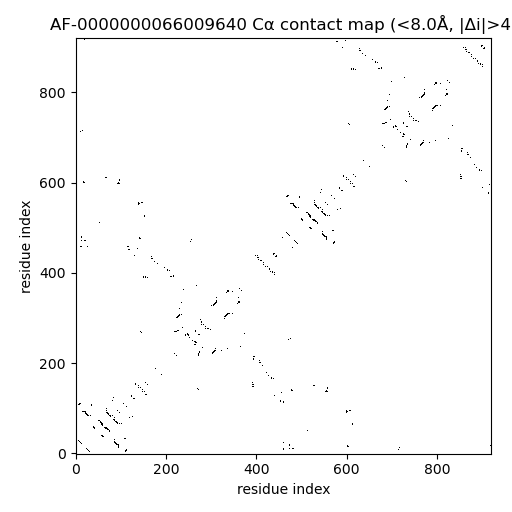8 ? 16.281 5.828 -4.113 1 98.75 88 GLU A O 1
ATOM 673 N N . PHE A 1 89 ? 14.289 6.5 -4.93 1 98.69 89 PHE A N 1
ATOM 674 C CA . PHE A 1 89 ? 14.016 7.484 -3.891 1 98.69 89 PHE A CA 1
ATOM 675 C C . PHE A 1 89 ? 13.102 6.895 -2.818 1 98.69 89 PHE A C 1
ATOM 677 O O . PHE A 1 89 ? 11.961 6.523 -3.098 1 98.69 89 PHE A O 1
ATOM 684 N N . HIS A 1 90 ? 13.609 6.727 -1.63 1 98.31 90 HIS A N 1
ATOM 685 C CA . HIS A 1 90 ? 12.805 6.297 -0.491 1 98.31 90 HIS A CA 1
ATOM 686 C C . HIS A 1 90 ? 12.195 7.492 0.234 1 98.31 90 HIS A C 1
ATOM 688 O O . HIS A 1 90 ? 12.859 8.141 1.043 1 98.31 90 HIS A O 1
ATOM 694 N N . CYS A 1 91 ? 10.984 7.688 -0.049 1 96.38 91 CYS A N 1
ATOM 695 C CA . CYS A 1 91 ? 10.234 8.828 0.472 1 96.38 91 CYS A CA 1
ATOM 696 C C . CYS A 1 91 ? 9.398 8.422 1.681 1 96.38 91 CYS A C 1
ATOM 698 O O . CYS A 1 91 ? 9.312 7.238 2.012 1 96.38 91 CYS A O 1
ATOM 700 N N . HIS A 1 92 ? 8.914 9.453 2.33 1 95.12 92 HIS A N 1
ATOM 701 C CA . HIS A 1 92 ? 7.891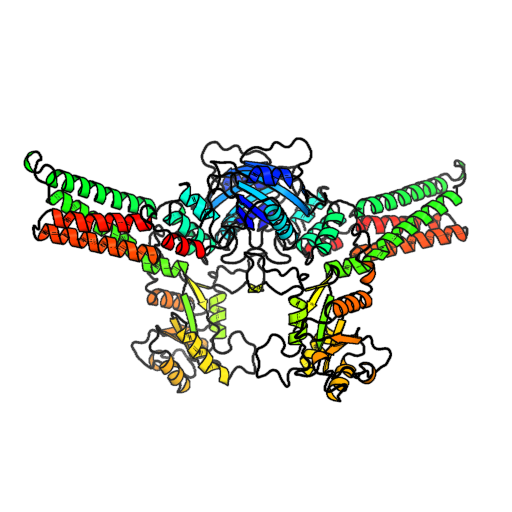 9.164 3.33 1 95.12 92 HIS A CA 1
ATOM 702 C C . HIS A 1 92 ? 6.648 8.555 2.691 1 95.12 92 HIS A C 1
ATOM 704 O O . HIS A 1 92 ? 6.301 8.883 1.556 1 95.12 92 HIS A O 1
ATOM 710 N N . GLY A 1 93 ? 6.113 7.676 3.504 1 89.5 93 GLY A N 1
ATOM 711 C CA . GLY A 1 93 ? 4.891 7.043 3.029 1 89.5 93 GLY A CA 1
ATOM 712 C C . GLY A 1 93 ? 3.736 8.016 2.875 1 89.5 93 GLY A C 1
ATOM 713 O O . GLY A 1 93 ? 3.918 9.227 2.99 1 89.5 93 GLY A O 1
ATOM 714 N N . GLY A 1 94 ? 2.564 7.441 2.615 1 85.38 94 GLY A N 1
ATOM 715 C CA . GLY A 1 94 ? 1.438 8.281 2.242 1 85.38 94 GLY A CA 1
ATOM 716 C C . GLY A 1 94 ? 1.341 8.523 0.748 1 85.38 94 GLY A C 1
ATOM 717 O O . GLY A 1 94 ? 1.939 7.789 -0.044 1 85.38 94 GLY A O 1
ATOM 718 N N . MET A 1 95 ? 0.621 9.586 0.426 1 83.94 95 MET A N 1
ATOM 719 C CA . MET A 1 95 ? 0.319 9.695 -0.999 1 83.94 95 MET A CA 1
ATOM 720 C C . MET A 1 95 ? 1.005 10.914 -1.606 1 83.94 95 MET A C 1
ATOM 722 O O . MET A 1 95 ? 1.501 10.852 -2.732 1 83.94 95 MET A O 1
ATOM 726 N N . ILE A 1 96 ? 1.206 11.945 -0.91 1 88.25 96 ILE A N 1
ATOM 727 C CA . ILE A 1 96 ? 1.527 13.234 -1.507 1 88.25 96 ILE A CA 1
ATOM 728 C C . ILE A 1 96 ? 3.023 13.312 -1.8 1 88.25 96 ILE A C 1
ATOM 730 O O . ILE A 1 96 ? 3.43 13.609 -2.924 1 88.25 96 ILE A O 1
ATOM 734 N N . ALA A 1 97 ? 3.871 13 -0.81 1 92.38 97 ALA A N 1
ATOM 735 C CA . ALA A 1 97 ? 5.316 13.141 -0.97 1 92.38 97 ALA A CA 1
ATOM 736 C C . ALA A 1 97 ? 5.824 12.281 -2.129 1 92.38 97 ALA A C 1
ATOM 738 O O . ALA A 1 97 ? 6.57 12.766 -2.982 1 92.38 97 ALA A O 1
ATOM 739 N N . VAL A 1 98 ? 5.402 11.094 -2.178 1 93.19 98 VAL A N 1
ATOM 740 C CA . VAL A 1 98 ? 5.891 10.156 -3.186 1 93.19 98 VAL A CA 1
ATOM 741 C C . VAL A 1 98 ? 5.418 10.594 -4.57 1 93.19 98 VAL A C 1
ATOM 743 O O . VAL A 1 98 ? 6.152 10.469 -5.551 1 93.19 98 VAL A O 1
ATOM 746 N N . GLN A 1 99 ? 4.258 11.078 -4.66 1 90.75 99 GLN A N 1
ATOM 747 C CA . GLN A 1 99 ? 3.725 11.562 -5.93 1 90.75 99 GLN A CA 1
ATOM 748 C C . GLN A 1 99 ? 4.512 12.766 -6.438 1 90.75 99 GLN A C 1
ATOM 750 O O . GLN A 1 99 ? 4.773 12.891 -7.637 1 90.75 99 GLN A O 1
ATOM 755 N N . GLN A 1 100 ? 4.766 13.625 -5.543 1 92.94 100 GLN A N 1
ATOM 756 C CA . GLN A 1 100 ? 5.535 14.805 -5.922 1 92.94 100 GLN A CA 1
ATOM 757 C C . GLN A 1 100 ? 6.926 14.422 -6.414 1 92.94 100 GLN A C 1
ATOM 759 O O . GLN A 1 100 ? 7.426 15 -7.383 1 92.94 100 GLN A O 1
ATOM 764 N N . VAL A 1 101 ? 7.504 13.508 -5.77 1 96.31 101 VAL A N 1
ATOM 765 C CA . VAL A 1 101 ? 8.828 13.055 -6.188 1 96.31 101 VAL A CA 1
ATOM 766 C C . VAL A 1 101 ? 8.742 12.414 -7.57 1 96.31 101 VAL A C 1
ATOM 768 O O . VAL A 1 101 ? 9.586 12.664 -8.43 1 96.31 101 VAL A O 1
ATOM 771 N N . LEU A 1 102 ? 7.738 11.531 -7.766 1 95.06 102 LEU A N 1
ATOM 772 C CA . LEU A 1 102 ? 7.547 10.938 -9.086 1 95.06 102 LEU A CA 1
ATOM 773 C C . LEU A 1 102 ? 7.391 12.023 -10.148 1 95.06 102 LEU A C 1
ATOM 775 O O . LEU A 1 102 ? 8.008 11.945 -11.219 1 95.06 102 LEU A O 1
ATOM 779 N N . GLN A 1 103 ? 6.59 13.031 -9.852 1 93.38 103 GLN A N 1
ATOM 780 C CA . GLN A 1 103 ? 6.355 14.117 -10.805 1 93.38 103 GLN A CA 1
ATOM 781 C C . GLN A 1 103 ? 7.66 14.836 -11.148 1 93.38 103 GLN A C 1
ATOM 783 O O . GLN A 1 103 ? 7.895 15.18 -12.312 1 93.38 103 GLN A O 1
ATOM 788 N N . LEU A 1 104 ? 8.445 15.055 -10.156 1 96.75 104 LEU A N 1
ATOM 789 C CA . LEU A 1 104 ? 9.734 15.688 -10.391 1 96.75 104 LEU A CA 1
ATOM 790 C C . LEU A 1 104 ? 10.609 14.836 -11.305 1 96.75 104 LEU A C 1
ATOM 792 O O . LEU A 1 104 ? 11.297 15.367 -12.18 1 96.75 104 LEU A O 1
ATOM 796 N N . CYS A 1 105 ? 10.578 13.531 -11.117 1 97.25 105 CYS A N 1
ATOM 797 C CA . CYS A 1 105 ? 11.336 12.633 -11.977 1 97.25 105 CYS A CA 1
ATOM 798 C C . CYS A 1 105 ? 10.875 12.734 -13.422 1 97.25 105 CYS A C 1
ATOM 800 O O . CYS A 1 105 ? 11.695 12.781 -14.344 1 97.25 105 CYS A O 1
ATOM 802 N N . LEU A 1 106 ? 9.586 12.758 -13.586 1 95.38 106 LEU A N 1
ATOM 803 C CA . LEU A 1 106 ? 9.016 12.859 -14.93 1 95.38 106 LEU A CA 1
ATOM 804 C C . LEU A 1 106 ? 9.383 14.188 -15.578 1 95.38 106 LEU A C 1
ATOM 806 O O . LEU A 1 106 ? 9.758 14.227 -16.75 1 95.38 106 LEU A O 1
ATOM 810 N N . GLU A 1 107 ? 9.312 15.234 -14.812 1 95.81 107 GLU A N 1
ATOM 811 C CA . GLU A 1 107 ? 9.664 16.562 -15.305 1 95.81 107 GLU A CA 1
ATOM 812 C C . GLU A 1 107 ? 11.148 16.641 -15.648 1 95.81 107 GLU A C 1
ATOM 814 O O . GLU A 1 107 ? 11.555 17.438 -16.5 1 95.81 107 GLU A O 1
ATOM 819 N N . ALA A 1 108 ? 11.883 15.844 -15.016 1 97.25 108 ALA A N 1
ATOM 820 C CA . ALA A 1 108 ? 13.328 15.852 -15.227 1 97.25 108 ALA A CA 1
ATOM 821 C C . ALA A 1 108 ? 13.711 14.992 -16.438 1 97.25 108 ALA A C 1
ATOM 823 O O . ALA A 1 108 ? 14.891 14.875 -16.766 1 97.25 108 ALA A O 1
ATOM 824 N N . GLY A 1 109 ? 12.758 14.312 -17.062 1 95.69 109 GLY A N 1
ATOM 825 C CA . GLY A 1 109 ? 13.047 13.648 -18.312 1 95.69 109 GLY A CA 1
ATOM 826 C C . GLY A 1 109 ? 12.672 12.18 -18.312 1 95.69 109 GLY A C 1
ATOM 827 O O . GLY A 1 109 ? 12.711 11.516 -19.359 1 95.69 109 GLY A O 1
ATOM 828 N N . ALA A 1 110 ? 12.375 11.617 -17.172 1 97 110 ALA A N 1
ATOM 829 C CA . ALA A 1 110 ? 11.953 10.219 -17.125 1 97 110 ALA A CA 1
ATOM 830 C C . ALA A 1 110 ? 10.555 10.055 -17.719 1 97 110 ALA A C 1
ATOM 832 O O . ALA A 1 110 ? 9.781 11.008 -17.797 1 97 110 ALA A O 1
ATOM 833 N N . VAL A 1 111 ? 10.289 8.883 -18.172 1 95.5 111 VAL A N 1
ATOM 834 C CA . VAL A 1 111 ? 8.969 8.547 -18.703 1 95.5 111 VAL A CA 1
ATOM 835 C C . VAL A 1 111 ? 8.266 7.586 -17.734 1 95.5 111 VAL A C 1
ATOM 837 O O . VAL A 1 111 ? 8.898 6.699 -17.156 1 95.5 111 VAL A O 1
ATOM 840 N N . LEU A 1 112 ? 7.004 7.824 -17.516 1 92.88 112 LEU A N 1
ATOM 841 C CA . LEU A 1 112 ? 6.242 6.938 -16.641 1 92.88 112 LEU A CA 1
ATOM 842 C C . LEU A 1 112 ? 6.27 5.504 -17.172 1 92.88 112 LEU A C 1
ATOM 844 O O . LEU A 1 112 ? 5.965 5.262 -18.344 1 92.88 112 LEU A O 1
ATOM 848 N N . ALA A 1 113 ? 6.645 4.562 -16.328 1 93.06 113 ALA A N 1
ATOM 849 C CA . ALA A 1 113 ? 6.75 3.158 -16.719 1 93.06 113 ALA A CA 1
ATOM 850 C C . ALA A 1 113 ? 5.379 2.568 -17.016 1 93.06 113 ALA A C 1
ATOM 852 O O . ALA A 1 113 ? 4.395 2.898 -16.344 1 93.06 113 ALA A O 1
ATOM 853 N N . GLN A 1 114 ? 5.332 1.679 -17.906 1 89.75 114 GLN A N 1
ATOM 854 C CA . GLN A 1 114 ? 4.156 0.854 -18.156 1 89.75 114 GLN A CA 1
ATOM 855 C C . GLN A 1 114 ? 4.082 -0.313 -17.172 1 89.75 114 GLN A C 1
ATOM 857 O O . GLN A 1 114 ? 5.066 -0.626 -16.5 1 89.75 114 GLN A O 1
ATOM 862 N N . PRO A 1 115 ? 2.908 -0.914 -17.078 1 89.25 115 PRO A N 1
ATOM 863 C CA . PRO A 1 115 ? 2.826 -2.098 -16.219 1 89.25 115 PRO A CA 1
ATOM 864 C C . PRO A 1 115 ? 3.855 -3.166 -16.594 1 89.25 115 PRO A C 1
ATOM 866 O O . PRO A 1 115 ? 3.979 -3.533 -17.75 1 89.25 115 PRO A O 1
ATOM 869 N N . GLY A 1 116 ? 4.613 -3.588 -15.617 1 92.69 116 GLY A N 1
ATOM 870 C CA . GLY A 1 116 ? 5.555 -4.684 -15.805 1 92.69 116 GLY A CA 1
ATOM 871 C C . GLY A 1 116 ? 6.816 -4.27 -16.547 1 92.69 116 GLY A C 1
ATOM 872 O O . GLY A 1 116 ? 7.652 -5.113 -16.875 1 92.69 116 GLY A O 1
ATOM 873 N N . GLU A 1 117 ? 7.004 -3.061 -16.812 1 93.75 117 GLU A N 1
ATOM 874 C CA . GLU A 1 117 ? 8.078 -2.629 -17.688 1 93.75 117 GLU A CA 1
ATOM 875 C C . GLU A 1 117 ? 9.445 -2.863 -17.062 1 93.75 117 GLU A C 1
ATOM 877 O O . GLU A 1 117 ? 10.422 -3.162 -17.75 1 93.75 117 GLU A O 1
ATOM 882 N N . PHE A 1 118 ? 9.609 -2.689 -15.766 1 95.69 118 PHE A N 1
ATOM 883 C CA . PHE A 1 118 ? 10.883 -2.967 -15.117 1 95.69 118 PHE A CA 1
ATOM 884 C C . PHE A 1 118 ? 11.273 -4.43 -15.297 1 95.69 118 PHE A C 1
ATOM 886 O O . PHE A 1 118 ? 12.422 -4.73 -15.625 1 95.69 118 PHE A O 1
ATOM 893 N N . THR A 1 119 ? 10.328 -5.301 -15.109 1 95.19 119 THR A N 1
ATOM 894 C CA . THR A 1 119 ? 10.578 -6.73 -15.25 1 95.19 119 THR A CA 1
ATOM 895 C C . THR A 1 119 ? 10.82 -7.094 -16.719 1 95.19 119 THR A C 1
ATOM 897 O O . THR A 1 119 ? 11.656 -7.953 -17.016 1 95.19 119 THR A O 1
ATOM 900 N N . LEU A 1 120 ? 10.016 -6.457 -17.578 1 94.62 120 LEU A N 1
ATOM 901 C CA . LEU A 1 120 ? 10.258 -6.66 -19 1 94.62 120 LEU A CA 1
ATOM 902 C C . LEU A 1 120 ? 11.695 -6.328 -19.375 1 94.62 120 LEU A C 1
ATOM 904 O O . LEU A 1 120 ? 12.352 -7.086 -20.094 1 94.62 120 LEU A O 1
ATOM 908 N N . ARG A 1 121 ? 12.195 -5.238 -18.891 1 95.12 121 ARG A N 1
ATOM 909 C CA . ARG A 1 121 ? 13.57 -4.836 -19.172 1 95.12 121 ARG A CA 1
ATOM 910 C C . ARG A 1 121 ? 14.562 -5.824 -18.562 1 95.12 121 ARG A C 1
ATOM 912 O O . ARG A 1 121 ? 15.609 -6.105 -19.156 1 95.12 121 ARG A O 1
ATOM 919 N N . ALA A 1 122 ? 14.266 -6.285 -17.406 1 95.81 122 ALA A N 1
ATOM 920 C CA . ALA A 1 122 ? 15.102 -7.324 -16.797 1 95.81 122 ALA A CA 1
ATOM 921 C C . ALA A 1 122 ? 15.18 -8.555 -17.703 1 95.81 122 ALA A C 1
ATOM 923 O O . ALA A 1 122 ? 16.234 -9.164 -17.844 1 95.81 122 ALA A O 1
ATOM 924 N N . PHE A 1 123 ? 14.094 -8.914 -18.328 1 94.44 123 PHE A N 1
ATOM 925 C CA . PHE A 1 123 ? 14.023 -10.031 -19.266 1 94.44 123 PHE A CA 1
ATOM 926 C C . PHE A 1 123 ? 14.836 -9.727 -20.516 1 94.44 123 PHE A C 1
ATOM 928 O O . PHE A 1 123 ? 15.68 -10.531 -20.938 1 94.44 123 PHE A O 1
ATOM 935 N N . LEU A 1 124 ? 14.594 -8.578 -21 1 93.5 124 LEU A N 1
ATOM 936 C CA . LEU A 1 124 ? 15.242 -8.195 -22.25 1 93.5 124 LEU A CA 1
ATOM 937 C C . LEU A 1 124 ? 16.75 -8.117 -22.078 1 93.5 124 LEU A C 1
ATOM 939 O O . LEU A 1 124 ? 17.5 -8.398 -23.016 1 93.5 124 LEU A O 1
ATOM 943 N N . HIS A 1 125 ? 17.172 -7.789 -20.906 1 94.62 125 HIS A N 1
ATOM 944 C CA . HIS A 1 125 ? 18.594 -7.645 -20.641 1 94.62 125 HIS A CA 1
ATOM 945 C C . HIS A 1 125 ? 19.203 -8.961 -20.141 1 94.62 125 HIS A C 1
ATOM 947 O O . HIS A 1 125 ? 20.391 -9.016 -19.828 1 94.62 125 HIS A O 1
ATOM 953 N N . GLY A 1 126 ? 18.422 -9.977 -19.969 1 93.56 126 GLY A N 1
ATOM 954 C CA . GLY A 1 126 ? 18.906 -11.328 -19.719 1 93.56 126 GLY A CA 1
ATOM 955 C C . GLY A 1 126 ? 19.047 -11.656 -18.25 1 93.56 126 GLY A C 1
ATOM 956 O O . GLY A 1 126 ? 19.656 -12.664 -17.891 1 93.56 126 GLY A O 1
ATOM 957 N N . ARG A 1 127 ? 18.547 -10.797 -17.422 1 94 127 ARG A N 1
ATOM 958 C CA . ARG A 1 127 ? 18.625 -11.102 -16 1 94 127 ARG A CA 1
ATOM 959 C C . ARG A 1 127 ? 17.641 -12.211 -15.633 1 94 127 ARG A C 1
ATOM 961 O O . ARG A 1 127 ? 17.953 -13.062 -14.797 1 94 127 ARG A O 1
ATOM 968 N N . LEU A 1 128 ? 16.453 -12.195 -16.234 1 94.31 128 LEU A N 1
ATOM 969 C CA . LEU A 1 128 ? 15.398 -13.164 -16.016 1 94.31 128 LEU A CA 1
ATOM 970 C C . LEU A 1 128 ? 14.961 -13.805 -17.328 1 94.31 128 LEU A C 1
ATOM 972 O O . LEU A 1 128 ? 14.977 -13.148 -18.375 1 94.31 128 LEU A O 1
ATOM 976 N N . ASP A 1 129 ? 14.633 -15.039 -17.25 1 93.38 129 ASP A N 1
ATOM 977 C CA . ASP A 1 129 ? 13.883 -15.57 -18.375 1 93.38 129 ASP A CA 1
ATOM 978 C C . ASP A 1 129 ? 12.383 -15.312 -18.219 1 93.38 129 ASP A C 1
ATOM 980 O O . ASP A 1 129 ? 11.953 -14.727 -17.219 1 93.38 129 ASP A O 1
ATOM 984 N N . LEU A 1 130 ? 11.633 -15.703 -19.188 1 93.31 130 LEU A N 1
ATOM 985 C CA . LEU A 1 130 ? 10.219 -15.344 -19.203 1 93.31 130 LEU A CA 1
ATOM 986 C C . LEU A 1 130 ? 9.469 -16.047 -18.078 1 93.31 130 LEU A C 1
ATOM 988 O O . LEU A 1 130 ? 8.562 -15.477 -17.469 1 93.31 130 LEU A O 1
ATOM 992 N N . THR A 1 131 ? 9.82 -17.312 -17.812 1 92.94 131 THR A N 1
ATOM 993 C CA . THR A 1 131 ? 9.164 -18.047 -16.734 1 92.94 131 THR A CA 1
ATOM 994 C C . THR A 1 131 ? 9.461 -17.406 -15.375 1 92.94 131 THR A C 1
ATOM 996 O O . THR A 1 131 ? 8.586 -17.328 -14.516 1 92.94 131 THR A O 1
ATOM 999 N N . GLN A 1 132 ? 10.688 -16.953 -15.258 1 93.88 132 GLN A N 1
ATOM 1000 C CA . GLN A 1 132 ? 11.055 -16.25 -14.039 1 93.88 132 GLN A CA 1
ATOM 1001 C C . GLN A 1 132 ? 10.289 -14.93 -13.914 1 93.88 132 GLN A C 1
ATOM 1003 O O . GLN A 1 132 ? 9.812 -14.586 -12.828 1 93.88 132 GLN A O 1
ATOM 1008 N N . ALA A 1 133 ? 10.203 -14.219 -14.984 1 94.06 133 ALA A N 1
ATOM 1009 C CA . ALA A 1 133 ? 9.453 -12.969 -14.984 1 94.06 133 ALA A CA 1
ATOM 1010 C C . ALA A 1 133 ? 8.016 -13.195 -14.547 1 94.06 133 ALA A C 1
ATOM 1012 O O . ALA A 1 133 ? 7.484 -12.445 -13.719 1 94.06 133 ALA A O 1
ATOM 1013 N N . GLU A 1 134 ? 7.371 -14.188 -15.062 1 93.06 134 GLU A N 1
ATOM 1014 C CA . GLU A 1 134 ? 6 -14.516 -14.688 1 93.06 134 GLU A CA 1
ATOM 1015 C C . GLU A 1 134 ? 5.906 -14.891 -13.211 1 93.06 134 GLU A C 1
ATOM 1017 O O . GLU A 1 134 ? 4.918 -14.586 -12.547 1 93.06 134 GLU A O 1
ATOM 1022 N N . SER A 1 135 ? 6.922 -15.578 -12.742 1 93.06 135 SER A N 1
ATOM 1023 C CA . SER A 1 135 ? 6.953 -15.984 -11.344 1 93.06 135 SER A CA 1
ATOM 1024 C C . SER A 1 135 ? 6.992 -14.766 -10.414 1 93.06 135 SER A C 1
ATOM 1026 O O . SER A 1 135 ? 6.492 -14.82 -9.289 1 93.06 135 SER A O 1
ATOM 1028 N N . VAL A 1 136 ? 7.605 -13.68 -10.875 1 93.5 136 VAL A N 1
ATOM 1029 C CA . VAL A 1 136 ? 7.621 -12.445 -10.102 1 93.5 136 VAL A CA 1
ATOM 1030 C C . VAL A 1 136 ? 6.191 -11.953 -9.875 1 93.5 136 VAL A C 1
ATOM 1032 O O . VAL A 1 136 ? 5.809 -11.633 -8.75 1 93.5 136 VAL A O 1
ATOM 1035 N N . ALA A 1 137 ? 5.434 -11.867 -10.914 1 92 137 ALA A N 1
ATOM 1036 C CA . ALA A 1 137 ? 4.035 -11.453 -10.828 1 92 137 ALA A CA 1
ATOM 1037 C C . ALA A 1 137 ? 3.25 -12.383 -9.906 1 92 137 ALA A C 1
ATOM 1039 O O . ALA A 1 137 ? 2.424 -11.93 -9.109 1 92 137 ALA A O 1
ATOM 1040 N N . ASP A 1 138 ? 3.531 -13.672 -10.062 1 92 138 ASP A N 1
ATOM 1041 C CA . ASP A 1 138 ? 2.852 -14.664 -9.242 1 92 138 ASP A CA 1
ATOM 1042 C C . ASP A 1 138 ? 3.172 -14.461 -7.762 1 92 138 ASP A C 1
ATOM 1044 O O . ASP A 1 138 ? 2.305 -14.633 -6.902 1 92 138 ASP A O 1
ATOM 1048 N N . LEU A 1 139 ? 4.367 -14.164 -7.508 1 92.81 139 LEU A N 1
ATOM 1049 C CA . LEU A 1 139 ? 4.789 -13.969 -6.125 1 92.81 139 LEU A CA 1
ATOM 1050 C C . LEU A 1 139 ? 4.094 -12.758 -5.516 1 92.81 139 LEU A C 1
ATOM 1052 O O . LEU A 1 139 ? 3.57 -12.836 -4.398 1 92.81 139 LEU A O 1
ATOM 1056 N N . VAL A 1 140 ? 4.055 -11.68 -6.211 1 91.44 140 VAL A N 1
ATOM 1057 C CA . VAL A 1 140 ? 3.418 -10.461 -5.746 1 91.44 140 VAL A CA 1
ATOM 1058 C C . VAL A 1 140 ? 1.917 -10.688 -5.578 1 91.44 140 VAL A C 1
ATOM 1060 O O . VAL A 1 140 ? 1.299 -10.148 -4.656 1 91.44 140 VAL A O 1
ATOM 1063 N N . GLY A 1 141 ? 1.363 -11.5 -6.395 1 89 141 GLY A N 1
ATOM 1064 C CA . GLY A 1 141 ? -0.069 -11.75 -6.387 1 89 141 GLY A CA 1
ATOM 1065 C C . GLY A 1 141 ? -0.466 -12.914 -5.5 1 89 141 GLY A C 1
ATOM 1066 O O . GLY A 1 141 ? -1.649 -13.242 -5.383 1 89 141 GLY A O 1
ATOM 1067 N N . ALA A 1 142 ? 0.475 -13.539 -4.91 1 89.38 142 ALA A N 1
ATOM 1068 C CA . ALA A 1 142 ? 0.196 -14.75 -4.133 1 89.38 142 ALA A CA 1
ATOM 1069 C C . ALA A 1 142 ? -0.75 -14.445 -2.975 1 89.38 142 ALA A C 1
ATOM 1071 O O . ALA A 1 142 ? -0.585 -13.445 -2.275 1 89.38 142 ALA A O 1
ATOM 1072 N N . LYS A 1 143 ? -1.702 -15.367 -2.779 1 86.81 143 LYS A N 1
ATOM 1073 C CA . LYS A 1 143 ? -2.705 -15.172 -1.735 1 86.81 143 LYS A CA 1
ATOM 1074 C C . LYS A 1 143 ? -2.637 -16.297 -0.696 1 86.81 143 LYS A C 1
ATOM 1076 O O . LYS A 1 143 ? -3.537 -16.438 0.132 1 86.81 143 LYS A O 1
ATOM 1081 N N . SER A 1 144 ? -1.628 -17.125 -0.754 1 86.44 144 SER A N 1
ATOM 1082 C CA . SER A 1 144 ? -1.339 -18.156 0.23 1 86.44 144 SER A CA 1
ATOM 1083 C C . SER A 1 144 ? 0.156 -18.453 0.298 1 86.44 144 SER A C 1
ATOM 1085 O O . SER A 1 144 ? 0.891 -18.188 -0.654 1 86.44 144 SER A O 1
ATOM 1087 N N . PRO A 1 145 ? 0.597 -19 1.416 1 87.38 145 PRO A N 1
ATOM 1088 C CA . PRO A 1 145 ? 2.012 -19.375 1.52 1 87.38 145 PRO A CA 1
ATOM 1089 C C . PRO A 1 145 ? 2.438 -20.391 0.461 1 87.38 145 PRO A C 1
ATOM 1091 O O . PRO A 1 145 ? 3.553 -20.312 -0.061 1 87.38 145 PRO A O 1
ATOM 1094 N N . GLN A 1 146 ? 1.581 -21.281 0.114 1 88.06 146 GLN A N 1
ATOM 1095 C CA . GLN A 1 146 ? 1.902 -22.281 -0.889 1 88.06 146 GLN A CA 1
ATOM 1096 C C . GLN A 1 146 ? 2.027 -21.672 -2.277 1 88.06 146 GLN A C 1
ATOM 1098 O O . GLN A 1 146 ? 2.906 -22.047 -3.055 1 88.06 146 GLN A O 1
ATOM 1103 N N . ALA A 1 147 ? 1.107 -20.766 -2.521 1 89.38 147 ALA A N 1
ATOM 1104 C CA . ALA A 1 147 ? 1.203 -20.047 -3.789 1 89.38 147 ALA A CA 1
ATOM 1105 C C . ALA A 1 147 ? 2.516 -19.281 -3.885 1 89.38 147 ALA A C 1
ATOM 1107 O O . ALA A 1 147 ? 3.162 -19.266 -4.938 1 89.38 147 ALA A O 1
ATOM 1108 N N . ALA A 1 148 ? 2.9 -18.672 -2.824 1 91.94 148 ALA A N 1
ATOM 1109 C CA . ALA A 1 148 ? 4.156 -17.938 -2.779 1 91.94 148 ALA A CA 1
ATOM 1110 C C . ALA A 1 148 ? 5.352 -18.859 -2.975 1 91.94 148 ALA A C 1
ATOM 1112 O O . ALA A 1 148 ? 6.297 -18.531 -3.693 1 91.94 148 ALA A O 1
ATOM 1113 N N . GLN A 1 149 ? 5.281 -19.984 -2.377 1 91.44 149 GLN A N 1
ATOM 1114 C CA . GLN A 1 149 ? 6.359 -20.953 -2.496 1 91.44 149 GLN A CA 1
ATOM 1115 C C . GLN A 1 149 ? 6.496 -21.453 -3.934 1 91.44 149 GLN A C 1
ATOM 1117 O O . GLN A 1 149 ? 7.613 -21.609 -4.438 1 91.44 149 GLN A O 1
ATOM 1122 N N . ALA A 1 150 ? 5.375 -21.734 -4.492 1 91.19 150 ALA A N 1
ATOM 1123 C CA . ALA A 1 150 ? 5.391 -22.141 -5.895 1 91.19 150 ALA A CA 1
ATOM 1124 C C . ALA A 1 150 ? 6.004 -21.062 -6.781 1 91.19 150 ALA A C 1
ATOM 1126 O O . ALA A 1 150 ? 6.805 -21.359 -7.668 1 91.19 150 ALA A O 1
ATOM 1127 N N . ALA A 1 151 ? 5.621 -19.844 -6.555 1 92.94 151 ALA A N 1
ATOM 1128 C CA . ALA A 1 151 ? 6.152 -18.719 -7.32 1 92.94 151 ALA A CA 1
ATOM 1129 C C . ALA A 1 151 ? 7.66 -18.578 -7.109 1 92.94 151 ALA A C 1
ATOM 1131 O O . ALA A 1 151 ? 8.406 -18.344 -8.062 1 92.94 151 ALA A O 1
ATOM 1132 N N . LEU A 1 152 ? 8.094 -18.766 -5.934 1 93.69 152 LEU A N 1
ATOM 1133 C CA . LEU A 1 152 ? 9.508 -18.656 -5.605 1 93.69 152 LEU A CA 1
ATOM 1134 C C . LEU A 1 152 ? 10.312 -19.75 -6.293 1 93.69 152 LEU A C 1
ATOM 1136 O O . LEU A 1 152 ? 11.438 -19.516 -6.727 1 93.69 152 LEU A O 1
ATOM 1140 N N . ALA A 1 153 ? 9.758 -20.922 -6.316 1 92.31 153 ALA A N 1
ATOM 1141 C CA . ALA A 1 153 ? 10.414 -22.016 -7.035 1 92.31 153 ALA A CA 1
ATOM 1142 C C . ALA A 1 153 ? 10.641 -21.656 -8.5 1 92.31 153 ALA A C 1
ATOM 1144 O O . ALA A 1 153 ? 11.711 -21.922 -9.055 1 92.31 153 ALA A O 1
ATOM 1145 N N . GLY A 1 154 ? 9.633 -21.078 -9.031 1 91.31 154 GLY A N 1
ATOM 1146 C CA . GLY A 1 154 ? 9.781 -20.594 -10.398 1 91.31 154 GLY A CA 1
ATOM 1147 C C . GLY A 1 154 ? 10.875 -19.547 -10.547 1 91.31 154 GLY A C 1
ATOM 1148 O O . GLY A 1 154 ? 11.641 -19.594 -11.508 1 91.31 154 GLY A O 1
ATOM 1149 N N . LEU A 1 155 ? 10.961 -18.703 -9.633 1 92.38 155 LEU A N 1
ATOM 1150 C CA . LEU A 1 155 ? 11.969 -17.641 -9.648 1 92.38 155 LEU A CA 1
ATOM 1151 C C . LEU A 1 155 ? 13.375 -18.219 -9.531 1 92.38 155 LEU A C 1
ATOM 1153 O O . LEU A 1 155 ? 14.336 -17.641 -10.047 1 92.38 155 LEU A O 1
ATOM 1157 N N . GLN A 1 156 ? 13.453 -19.344 -8.906 1 91.25 156 GLN A N 1
ATOM 1158 C CA . GLN A 1 156 ? 14.734 -20 -8.703 1 91.25 156 GLN A CA 1
ATOM 1159 C C . GLN A 1 156 ? 15.133 -20.828 -9.922 1 91.25 156 GLN A C 1
ATOM 1161 O O . GLN A 1 156 ? 16.188 -21.453 -9.93 1 91.25 156 GLN A O 1
ATOM 1166 N N . GLY A 1 157 ? 14.305 -20.906 -10.859 1 89.25 157 GLY A N 1
ATOM 1167 C CA . GLY A 1 157 ? 14.641 -21.562 -12.109 1 89.25 157 GLY A CA 1
ATOM 1168 C C . GLY A 1 157 ? 14.297 -23.047 -12.109 1 89.25 157 GLY A C 1
ATOM 1169 O O . GLY A 1 157 ? 14.828 -23.812 -12.914 1 89.25 157 GLY A O 1
ATOM 1170 N N . LYS A 1 158 ? 13.438 -23.422 -11.297 1 89.56 158 LYS A N 1
ATOM 1171 C CA . LYS A 1 158 ? 13.094 -24.828 -11.211 1 89.56 158 LYS A CA 1
ATOM 1172 C C . LYS A 1 158 ? 12.352 -25.297 -12.461 1 89.56 158 LYS A C 1
ATOM 1174 O O . LYS A 1 158 ? 12.406 -26.469 -12.82 1 89.56 158 LYS A O 1
ATOM 1179 N N . LEU A 1 159 ? 11.703 -24.406 -13.062 1 90.12 159 LEU A N 1
ATOM 1180 C CA . LEU A 1 159 ? 10.969 -24.75 -14.266 1 90.12 159 LEU A CA 1
ATOM 1181 C C . LEU A 1 159 ? 11.836 -24.578 -15.508 1 90.12 159 LEU A C 1
ATOM 1183 O O . LEU A 1 159 ? 11.789 -25.406 -16.422 1 90.12 159 LEU A O 1
ATOM 1187 N N . ILE A 1 160 ? 12.633 -23.594 -15.531 1 91.31 160 ILE A N 1
ATOM 1188 C CA . ILE A 1 160 ? 13.391 -23.266 -16.734 1 91.31 160 ILE A CA 1
ATOM 1189 C C . ILE A 1 160 ? 14.43 -24.344 -17 1 91.31 160 ILE A C 1
ATOM 1191 O O . ILE A 1 160 ? 14.719 -24.672 -18.156 1 91.31 160 ILE A O 1
ATOM 1195 N N . GLN A 1 161 ? 14.969 -24.922 -15.992 1 91.75 161 GLN A N 1
ATOM 1196 C CA . GLN A 1 161 ? 16.062 -25.875 -16.156 1 91.75 161 GLN A CA 1
ATOM 1197 C C . GLN A 1 161 ? 15.594 -27.125 -16.922 1 91.75 161 GLN A C 1
ATOM 1199 O O . GLN A 1 161 ? 16.141 -27.469 -17.969 1 91.75 161 GLN A O 1
ATOM 1204 N N . PRO A 1 162 ? 14.539 -27.719 -16.438 1 92.88 162 PRO A N 1
ATOM 1205 C CA . PRO A 1 162 ? 14.062 -28.875 -17.188 1 92.88 162 PRO A CA 1
ATOM 1206 C C . PRO A 1 162 ? 13.578 -28.5 -18.594 1 92.88 162 PRO A C 1
ATOM 1208 O O . PRO A 1 162 ? 13.742 -29.281 -19.531 1 92.88 162 PRO A O 1
ATOM 1211 N N . LEU A 1 163 ? 13.047 -27.375 -18.812 1 94.56 163 LEU A N 1
ATOM 1212 C CA . LEU A 1 163 ? 12.539 -26.953 -20.109 1 94.56 163 LEU A CA 1
ATOM 1213 C C . LEU A 1 163 ? 13.688 -26.719 -21.078 1 94.56 163 LEU A C 1
ATOM 1215 O O . LEU A 1 163 ? 13.594 -27.078 -22.266 1 94.56 163 LEU A O 1
ATOM 1219 N N . GLN A 1 164 ? 14.734 -26.125 -20.594 1 94.62 164 GLN A N 1
ATOM 1220 C CA . GLN A 1 164 ? 15.906 -25.891 -21.422 1 94.62 164 GLN A CA 1
ATOM 1221 C C . GLN A 1 164 ? 16.562 -27.203 -21.828 1 94.62 164 GLN A C 1
ATOM 1223 O O . GLN A 1 164 ? 17.047 -27.359 -22.953 1 94.62 164 GLN A O 1
ATOM 1228 N N . GLN A 1 165 ? 16.609 -28.109 -20.891 1 95.81 165 GLN A N 1
ATOM 1229 C CA . GLN A 1 165 ? 17.156 -29.438 -21.203 1 95.81 165 GLN A CA 1
ATOM 1230 C C . GLN A 1 165 ? 16.328 -30.141 -22.266 1 95.81 165 GLN A C 1
ATOM 1232 O O . GLN A 1 165 ? 16.891 -30.75 -23.188 1 95.81 165 GLN A O 1
ATOM 1237 N N . LEU A 1 166 ? 15.039 -30.031 -22.125 1 96.62 166 LEU A N 1
ATOM 1238 C CA . LEU A 1 166 ? 14.133 -30.609 -23.109 1 96.62 166 LEU A CA 1
ATOM 1239 C C . LEU A 1 166 ? 14.367 -29.984 -24.484 1 96.62 166 LEU A C 1
ATOM 1241 O O . LEU A 1 166 ? 14.461 -30.703 -25.484 1 96.62 166 LEU A O 1
ATOM 1245 N N . ARG A 1 167 ? 14.461 -28.75 -24.531 1 96.5 167 ARG A N 1
ATOM 1246 C CA . ARG A 1 167 ? 14.664 -28.016 -25.781 1 96.5 167 ARG A CA 1
ATOM 1247 C C . ARG A 1 167 ? 16 -28.391 -26.406 1 96.5 167 ARG A C 1
ATOM 1249 O O . ARG A 1 167 ? 16.078 -28.609 -27.625 1 96.5 167 ARG A O 1
ATOM 1256 N N . ARG A 1 168 ? 17.047 -28.516 -25.625 1 96.5 168 ARG A N 1
ATOM 1257 C CA . ARG A 1 168 ? 18.375 -28.875 -26.109 1 96.5 168 ARG A CA 1
ATOM 1258 C C . ARG A 1 168 ? 18.359 -30.281 -26.719 1 96.5 168 ARG A C 1
ATOM 1260 O O . ARG A 1 168 ? 18.969 -30.516 -27.766 1 96.5 168 ARG A O 1
ATOM 1267 N N . THR A 1 169 ? 17.703 -31.125 -26.031 1 96.94 169 THR A N 1
ATOM 1268 C CA . THR A 1 169 ? 17.578 -32.469 -26.531 1 96.94 169 THR A CA 1
ATOM 1269 C C . THR A 1 169 ? 16.938 -32.5 -27.922 1 96.94 169 THR A C 1
ATOM 1271 O O . THR A 1 169 ? 17.422 -33.156 -28.828 1 96.94 169 THR A O 1
ATOM 1274 N N . CYS A 1 170 ? 15.906 -31.734 -28.109 1 97 170 CYS A N 1
ATOM 1275 C CA . CYS A 1 170 ? 15.211 -31.656 -29.391 1 97 170 CYS A CA 1
ATOM 1276 C C . CYS A 1 170 ? 16.109 -31.031 -30.453 1 97 170 CYS A C 1
ATOM 1278 O O . CYS A 1 170 ? 16.125 -31.484 -31.609 1 97 170 CYS A O 1
ATOM 1280 N N . ILE A 1 171 ? 16.828 -30.047 -30.047 1 96.31 171 ILE A N 1
ATOM 1281 C CA . ILE A 1 171 ? 17.719 -29.359 -30.984 1 96.31 171 ILE A CA 1
ATOM 1282 C C . ILE A 1 171 ? 18.812 -30.328 -31.438 1 96.31 171 ILE A C 1
ATOM 1284 O O . ILE A 1 171 ? 19.141 -30.391 -32.625 1 96.31 171 ILE A O 1
ATOM 1288 N N . ASP A 1 172 ? 19.359 -31.062 -30.516 1 96.06 172 ASP A N 1
ATOM 1289 C CA . ASP A 1 172 ? 20.406 -32.031 -30.828 1 96.06 172 ASP A CA 1
ATOM 1290 C C . ASP A 1 172 ? 19.891 -33.094 -31.781 1 96.06 172 ASP A C 1
ATOM 1292 O O . ASP A 1 172 ? 20.578 -33.469 -32.75 1 96.06 172 ASP A O 1
ATOM 1296 N N . ILE A 1 173 ? 18.734 -33.594 -31.5 1 95.19 173 ILE A N 1
ATOM 1297 C CA . ILE A 1 173 ? 18.141 -34.594 -32.375 1 95.19 173 ILE A CA 1
ATOM 1298 C C . ILE A 1 173 ? 17.922 -34.031 -33.75 1 95.19 173 ILE A C 1
ATOM 1300 O O . ILE A 1 173 ? 18.234 -34.656 -34.781 1 95.19 173 ILE A O 1
ATOM 1304 N N . LEU A 1 174 ? 17.391 -32.812 -33.844 1 94.94 174 LEU A N 1
ATOM 1305 C CA . LEU A 1 174 ? 17.141 -32.125 -35.094 1 94.94 174 LEU A CA 1
ATOM 1306 C C . LEU A 1 174 ? 18.438 -31.969 -35.906 1 94.94 174 LEU A C 1
ATOM 1308 O O . LEU A 1 174 ? 18.469 -32.219 -37.094 1 94.94 174 LEU A O 1
ATOM 1312 N N . ALA A 1 175 ? 19.469 -31.562 -35.188 1 93.69 175 ALA A N 1
ATOM 1313 C CA . ALA A 1 175 ? 20.766 -31.375 -35.812 1 93.69 175 ALA A CA 1
ATOM 1314 C C . ALA A 1 175 ? 21.281 -32.688 -36.406 1 93.69 175 ALA A C 1
ATOM 1316 O O . ALA A 1 175 ? 21.844 -32.719 -37.5 1 93.69 175 ALA A O 1
ATOM 1317 N N . GLU A 1 176 ? 21.078 -33.781 -35.719 1 91 176 GLU A N 1
ATOM 1318 C CA . GLU A 1 176 ? 21.5 -35.094 -36.156 1 91 176 GLU A CA 1
ATOM 1319 C C . GLU A 1 176 ? 20.719 -35.5 -37.406 1 91 176 GLU A C 1
ATOM 1321 O O . GLU A 1 176 ? 21.297 -36.062 -38.344 1 91 176 GLU A O 1
ATOM 1326 N N . ILE A 1 177 ? 19.469 -35.25 -37.375 1 90.25 177 ILE A N 1
ATOM 1327 C CA . ILE A 1 177 ? 18.594 -35.625 -38.5 1 90.25 177 ILE A CA 1
ATOM 1328 C C . ILE A 1 177 ? 18.938 -34.781 -39.719 1 90.25 177 ILE A C 1
ATOM 1330 O O . ILE A 1 177 ? 19.078 -35.281 -40.812 1 90.25 177 ILE A O 1
ATOM 1334 N N . GLU A 1 178 ? 19.125 -33.5 -39.5 1 90.12 178 GLU A N 1
ATOM 1335 C CA . GLU A 1 178 ? 19.438 -32.594 -40.594 1 90.12 178 GLU A CA 1
ATOM 1336 C C . GLU A 1 178 ? 20.797 -32.906 -41.219 1 90.12 178 GLU A C 1
ATOM 1338 O O . GLU A 1 178 ? 20.969 -32.812 -42.438 1 90.12 178 GLU A O 1
ATOM 1343 N N . ALA A 1 179 ? 21.719 -33.344 -40.438 1 88.12 179 ALA A N 1
ATOM 1344 C CA . ALA A 1 179 ? 23.016 -33.75 -40.938 1 88.12 179 ALA A CA 1
ATOM 1345 C C . ALA A 1 179 ? 22.891 -34.938 -41.906 1 88.12 179 ALA A C 1
ATOM 1347 O O . ALA A 1 179 ? 23.609 -35 -42.906 1 88.12 179 ALA A O 1
ATOM 1348 N N . ARG A 1 180 ? 21.984 -35.875 -41.625 1 85.06 180 ARG A N 1
ATOM 1349 C CA . ARG A 1 180 ? 21.812 -37.062 -42.469 1 85.06 180 ARG A CA 1
ATOM 1350 C C . ARG A 1 180 ? 20.984 -36.75 -43.688 1 85.06 180 ARG A C 1
ATOM 1352 O O . ARG A 1 180 ? 21.141 -37.406 -44.719 1 85.06 180 ARG A O 1
ATOM 1359 N N . ILE A 1 181 ? 20.156 -35.75 -43.531 1 83.81 181 ILE A N 1
ATOM 1360 C CA . ILE A 1 181 ? 19.391 -35.312 -44.719 1 83.81 181 ILE A CA 1
ATOM 1361 C C . ILE A 1 181 ? 20.328 -34.594 -45.688 1 83.81 181 ILE A C 1
ATOM 1363 O O . ILE A 1 181 ? 20.234 -34.844 -46.906 1 83.81 181 ILE A O 1
ATOM 1367 N N . ASP A 1 182 ? 21.25 -33.844 -45.219 1 83.44 182 ASP A N 1
ATOM 1368 C CA . ASP A 1 182 ? 22.125 -33.031 -46.062 1 83.44 182 ASP A CA 1
ATOM 1369 C C . ASP A 1 182 ? 23.297 -33.875 -46.594 1 83.44 182 ASP A C 1
ATOM 1371 O O . ASP A 1 182 ? 23.797 -33.594 -47.688 1 83.44 182 ASP A O 1
ATOM 1375 N N . PHE A 1 183 ? 23.719 -34.875 -45.75 1 81.88 183 PHE A N 1
ATOM 1376 C CA . PHE A 1 183 ? 24.922 -35.594 -46.125 1 81.88 183 PHE A CA 1
ATOM 1377 C C . PHE A 1 183 ? 24.672 -37.094 -46.125 1 81.88 183 PHE A C 1
ATOM 1379 O O . PHE A 1 183 ? 25.438 -37.875 -45.531 1 81.88 183 PHE A O 1
ATOM 1386 N N . GLU A 1 184 ? 23.609 -37.594 -46.594 1 66.19 184 GLU A N 1
ATOM 1387 C CA . GLU A 1 184 ? 23.125 -38.969 -46.562 1 66.19 184 GLU A CA 1
ATOM 1388 C C . GLU A 1 184 ? 24.266 -39.969 -46.75 1 66.19 184 GLU A C 1
ATOM 1390 O O . GLU A 1 184 ? 24.375 -40.938 -46.031 1 66.19 184 GLU A O 1
ATOM 1395 N N . GLU A 1 185 ? 25.078 -39.812 -47.719 1 68.75 185 GLU A N 1
ATOM 1396 C CA . GLU A 1 185 ? 26.031 -40.812 -48.188 1 68.75 185 GLU A CA 1
ATOM 1397 C C . GLU A 1 185 ? 27.25 -40.875 -47.25 1 68.75 185 GLU A C 1
ATOM 1399 O O . GLU A 1 185 ? 27.891 -41.938 -47.156 1 68.75 185 GLU A O 1
ATOM 1404 N N . ASP A 1 186 ? 27.484 -39.844 -46.5 1 74.38 186 ASP A N 1
ATOM 1405 C CA . ASP A 1 186 ? 28.781 -39.75 -45.844 1 74.38 186 ASP A CA 1
ATOM 1406 C C . ASP A 1 186 ? 28.656 -40 -44.344 1 74.38 186 ASP A C 1
ATOM 1408 O O . ASP A 1 186 ? 29.672 -40.062 -43.625 1 74.38 186 ASP A O 1
ATOM 1412 N N . LEU A 1 187 ? 27.281 -40.312 -43.844 1 76.75 187 LEU A N 1
ATOM 1413 C CA . LEU A 1 187 ? 27.141 -40.5 -42.406 1 76.75 187 LEU A CA 1
ATOM 1414 C C . LEU A 1 187 ? 26.5 -41.812 -42.062 1 76.75 187 LEU A C 1
ATOM 1416 O O . LEU A 1 187 ? 25.703 -42.344 -42.844 1 76.75 187 LEU A O 1
ATOM 1420 N N . PRO A 1 188 ? 27.016 -42.406 -40.906 1 81.94 188 PRO A N 1
ATOM 1421 C CA . PRO A 1 188 ? 26.328 -43.625 -40.469 1 81.94 188 PRO A CA 1
ATOM 1422 C C . PRO A 1 188 ? 24.844 -43.406 -40.219 1 81.94 188 PRO A C 1
ATOM 1424 O O . PRO A 1 188 ? 24.406 -42.281 -39.938 1 81.94 188 PRO A O 1
ATOM 1427 N N . PRO A 1 189 ? 24.047 -44.469 -40.531 1 82.81 189 PRO A N 1
ATOM 1428 C CA . PRO A 1 189 ? 22.594 -44.344 -40.312 1 82.81 189 PRO A CA 1
ATOM 1429 C C . PRO A 1 189 ? 22.234 -43.875 -38.906 1 82.81 189 PRO A C 1
ATOM 1431 O O . PRO A 1 189 ? 23 -44.094 -37.969 1 82.81 189 PRO A O 1
ATOM 1434 N N . LEU A 1 190 ? 21.141 -43.188 -38.781 1 86.25 190 LEU A N 1
ATOM 1435 C CA . LEU A 1 190 ? 20.625 -42.719 -37.5 1 86.25 190 LEU A CA 1
ATOM 1436 C C . LEU A 1 190 ? 20.297 -43.875 -36.594 1 86.25 190 LEU A C 1
ATOM 1438 O O . LEU A 1 190 ? 19.797 -44.906 -37.031 1 86.25 190 LEU A O 1
ATOM 1442 N N . ASP A 1 191 ? 20.719 -43.75 -35.375 1 88.06 191 ASP A N 1
ATOM 1443 C CA . ASP A 1 191 ? 20.281 -44.719 -34.375 1 88.06 191 ASP A CA 1
ATOM 1444 C C . ASP A 1 191 ? 18.844 -44.469 -33.969 1 88.06 191 ASP A C 1
ATOM 1446 O O . ASP A 1 191 ? 18.578 -43.75 -32.969 1 88.06 191 ASP A O 1
ATOM 1450 N N . LEU A 1 192 ? 17.922 -45.062 -34.625 1 88.12 192 LEU A N 1
ATOM 1451 C CA . LEU A 1 192 ? 16.5 -44.812 -34.438 1 88.12 192 LEU A CA 1
ATOM 1452 C C . LEU A 1 192 ? 16.062 -45.188 -33.031 1 88.12 192 LEU A C 1
ATOM 1454 O O . LEU A 1 192 ? 15.195 -44.562 -32.438 1 88.12 192 LEU A O 1
ATOM 1458 N N . ASN A 1 193 ? 16.688 -46.219 -32.5 1 91.12 193 ASN A N 1
ATOM 1459 C CA . ASN A 1 193 ? 16.359 -46.656 -31.156 1 91.12 193 ASN A CA 1
ATOM 1460 C C . ASN A 1 193 ? 16.766 -45.594 -30.125 1 91.12 193 ASN A C 1
ATOM 1462 O O . ASN A 1 193 ? 16.016 -45.344 -29.188 1 91.12 193 ASN A O 1
ATOM 1466 N N . GLN A 1 194 ? 17.906 -45.031 -30.375 1 93.44 194 GLN A N 1
ATOM 1467 C CA . GLN A 1 194 ? 18.375 -44 -29.453 1 93.44 194 GLN A CA 1
ATOM 1468 C C . GLN A 1 194 ? 17.5 -42.75 -29.531 1 93.44 194 GLN A C 1
ATOM 1470 O O . GLN A 1 194 ? 17.156 -42.188 -28.5 1 93.44 194 GLN A O 1
ATOM 1475 N N . ILE A 1 195 ? 17.156 -42.375 -30.672 1 93.69 195 ILE A N 1
ATOM 1476 C CA . ILE A 1 195 ? 16.344 -41.188 -30.859 1 93.69 195 ILE A CA 1
ATOM 1477 C C . ILE A 1 195 ? 14.945 -41.406 -30.266 1 93.69 195 ILE A C 1
ATOM 1479 O O . ILE A 1 195 ? 14.422 -40.531 -29.578 1 93.69 195 ILE A O 1
ATOM 1483 N N . SER A 1 196 ? 14.391 -42.562 -30.547 1 93.69 196 SER A N 1
ATOM 1484 C CA . SER A 1 196 ? 13.078 -42.906 -30.016 1 93.69 196 SER A CA 1
ATOM 1485 C C . SER A 1 196 ? 13.078 -42.875 -28.484 1 93.69 196 SER A C 1
ATOM 1487 O O . SER A 1 196 ? 12.125 -42.406 -27.875 1 93.69 196 SER A O 1
ATOM 1489 N N . SER A 1 197 ? 14.117 -43.375 -27.938 1 95.81 197 SER A N 1
ATOM 1490 C CA . SER A 1 197 ? 14.242 -43.375 -26.484 1 95.81 197 SER A CA 1
ATOM 1491 C C . SER A 1 197 ? 14.344 -41.969 -25.922 1 95.81 197 SER A C 1
ATOM 1493 O O . SER A 1 197 ? 13.742 -41.656 -24.891 1 95.81 197 SER A O 1
ATOM 1495 N N . GLN A 1 198 ? 15.102 -41.125 -26.562 1 96.06 198 GLN A N 1
ATOM 1496 C CA . GLN A 1 198 ? 15.258 -39.719 -26.141 1 96.06 198 GLN A CA 1
ATOM 1497 C C . GLN A 1 198 ? 13.922 -39 -26.203 1 96.06 198 GLN A C 1
ATOM 1499 O O . GLN A 1 198 ? 13.586 -38.219 -25.312 1 96.06 198 GLN A O 1
ATOM 1504 N N . ILE A 1 199 ? 13.195 -39.219 -27.219 1 96.31 199 ILE A N 1
ATOM 1505 C CA . ILE A 1 199 ? 11.898 -38.594 -27.406 1 96.31 199 ILE A CA 1
ATOM 1506 C C . ILE A 1 199 ? 10.93 -39.094 -26.328 1 96.31 199 ILE A C 1
ATOM 1508 O O . ILE A 1 199 ? 10.172 -38.281 -25.75 1 96.31 199 ILE A O 1
ATOM 1512 N N . GLN A 1 200 ? 10.977 -40.375 -26.109 1 96 200 GLN A N 1
ATOM 1513 C CA . GLN A 1 200 ? 10.109 -40.938 -25.078 1 96 200 GLN A CA 1
ATOM 1514 C C . GLN A 1 200 ? 10.422 -40.344 -23.719 1 96 200 GLN A C 1
ATOM 1516 O O . GLN A 1 200 ? 9.508 -40.062 -22.938 1 96 200 GLN A O 1
ATOM 1521 N N . HIS A 1 201 ? 11.641 -40.219 -23.438 1 96.56 201 HIS A N 1
ATOM 1522 C CA . HIS A 1 201 ? 12.047 -39.594 -22.188 1 96.56 201 HIS A CA 1
ATOM 1523 C C . HIS A 1 201 ? 11.555 -38.156 -22.109 1 96.56 201 HIS A C 1
ATOM 1525 O O . HIS A 1 201 ? 11.062 -37.719 -21.062 1 96.56 201 HIS A O 1
ATOM 1531 N N . SER A 1 202 ? 11.703 -37.406 -23.156 1 97.19 202 SER A N 1
ATOM 1532 C CA . SER A 1 202 ? 11.227 -36.031 -23.219 1 97.19 202 SER A CA 1
ATOM 1533 C C . SER A 1 202 ? 9.719 -35.969 -23 1 97.19 202 SER A C 1
ATOM 1535 O O . SER A 1 202 ? 9.227 -35.094 -22.297 1 97.19 202 SER A O 1
ATOM 1537 N N . LEU A 1 203 ? 9.039 -36.875 -23.578 1 96.88 203 LEU A N 1
ATOM 1538 C CA . LEU A 1 203 ? 7.586 -36.906 -23.438 1 96.88 203 LEU A CA 1
ATOM 1539 C C . LEU A 1 203 ? 7.188 -37.188 -21.984 1 96.88 203 LEU A C 1
ATOM 1541 O O . LEU A 1 203 ? 6.227 -36.594 -21.484 1 96.88 203 LEU A O 1
ATOM 1545 N N . THR A 1 204 ? 7.887 -38.062 -21.375 1 96.38 204 THR A N 1
ATOM 1546 C CA . THR A 1 204 ? 7.617 -38.375 -19.969 1 96.38 204 THR A CA 1
ATOM 1547 C C . THR A 1 204 ? 7.801 -37.125 -19.109 1 96.38 204 THR A C 1
ATOM 1549 O O . THR A 1 204 ? 6.973 -36.844 -18.234 1 96.38 204 THR A O 1
ATOM 1552 N N . GLU A 1 205 ? 8.844 -36.406 -19.406 1 94.88 205 GLU A N 1
ATOM 1553 C CA . GLU A 1 205 ? 9.117 -35.188 -18.641 1 94.88 205 GLU A CA 1
ATOM 1554 C C . GLU A 1 205 ? 8.055 -34.125 -18.922 1 94.88 205 GLU A C 1
ATOM 1556 O O . GLU A 1 205 ? 7.605 -33.406 -18 1 94.88 205 GLU A O 1
ATOM 1561 N N . VAL A 1 206 ? 7.688 -33.938 -20.125 1 96.31 206 VAL A N 1
ATOM 1562 C CA . VAL A 1 206 ? 6.656 -33 -20.516 1 96.31 206 VAL A CA 1
ATOM 1563 C C . VAL A 1 206 ? 5.348 -33.312 -19.797 1 96.31 206 VAL A C 1
ATOM 1565 O O . VAL A 1 206 ? 4.688 -32.438 -19.266 1 96.31 206 VAL A O 1
ATOM 1568 N N . ASN A 1 207 ? 5.039 -34.594 -19.797 1 94.69 207 ASN A N 1
ATOM 1569 C CA . ASN A 1 207 ? 3.809 -35.031 -19.141 1 94.69 207 ASN A CA 1
ATOM 1570 C C . ASN A 1 207 ? 3.854 -34.781 -17.641 1 94.69 207 ASN A C 1
ATOM 1572 O O . ASN A 1 207 ? 2.84 -34.406 -17.031 1 94.69 207 ASN A O 1
ATOM 1576 N N . ARG A 1 208 ? 4.992 -34.969 -17.125 1 92 208 ARG A N 1
ATOM 1577 C CA . ARG A 1 208 ? 5.168 -34.688 -15.703 1 92 208 ARG A CA 1
ATOM 1578 C C . ARG A 1 208 ? 4.926 -33.219 -15.391 1 92 208 ARG A C 1
ATOM 1580 O O . ARG A 1 208 ? 4.223 -32.906 -14.43 1 92 208 ARG A O 1
ATOM 1587 N N . ILE A 1 209 ? 5.441 -32.312 -16.141 1 92.62 209 ILE A N 1
ATOM 1588 C CA . ILE A 1 209 ? 5.277 -30.891 -15.93 1 92.62 209 ILE A CA 1
ATOM 1589 C C . ILE A 1 209 ? 3.828 -30.484 -16.188 1 92.62 209 ILE A C 1
ATOM 1591 O O . ILE A 1 209 ? 3.238 -29.719 -15.422 1 92.62 209 ILE A O 1
ATOM 1595 N N . LEU A 1 210 ? 3.225 -31.047 -17.219 1 93 210 LEU A N 1
ATOM 1596 C CA . LEU A 1 210 ? 1.857 -30.719 -17.625 1 93 210 LEU A CA 1
ATOM 1597 C C . LEU A 1 210 ? 0.868 -31.141 -16.531 1 93 210 LEU A C 1
ATOM 1599 O O . LEU A 1 210 ? -0.176 -30.516 -16.359 1 93 210 LEU A O 1
ATOM 1603 N N . ALA A 1 211 ? 1.217 -32.188 -15.836 1 89 211 ALA A N 1
ATOM 1604 C CA . ALA A 1 211 ? 0.351 -32.719 -14.781 1 89 211 ALA A CA 1
ATOM 1605 C C . ALA A 1 211 ? 0.198 -31.703 -13.641 1 89 211 ALA A C 1
ATOM 1607 O O . ALA A 1 211 ? -0.717 -31.812 -12.82 1 89 211 ALA A O 1
ATOM 1608 N N . THR A 1 212 ? 0.998 -30.656 -13.586 1 87.62 212 THR A N 1
ATOM 1609 C CA . THR A 1 212 ? 0.965 -29.672 -12.508 1 87.62 212 THR A CA 1
ATOM 1610 C C . THR A 1 212 ? 0.134 -28.453 -12.906 1 87.62 212 THR A C 1
ATOM 1612 O O . THR A 1 212 ? -0.037 -27.531 -12.109 1 87.62 212 THR A O 1
ATOM 1615 N N . ALA A 1 213 ? -0.375 -28.406 -14.102 1 89.06 213 ALA A N 1
ATOM 1616 C CA . ALA A 1 213 ? -1.055 -27.234 -14.641 1 89.06 213 ALA A CA 1
ATOM 1617 C C . ALA A 1 213 ? -2.289 -26.875 -13.82 1 89.06 213 ALA A C 1
ATOM 1619 O O . ALA A 1 213 ? -2.49 -25.719 -13.453 1 89.06 213 ALA A O 1
ATOM 1620 N N . ASP A 1 214 ? -3.082 -27.812 -13.516 1 85.94 214 ASP A N 1
ATOM 1621 C CA . ASP A 1 214 ? -4.32 -27.562 -12.781 1 85.94 214 ASP A CA 1
ATOM 1622 C C . ASP A 1 214 ? -4.031 -27.047 -11.375 1 85.94 214 ASP A C 1
ATOM 1624 O O . ASP A 1 214 ? -4.652 -26.078 -10.93 1 85.94 214 ASP A O 1
ATOM 1628 N N . ARG A 1 215 ? -3.166 -27.656 -10.789 1 82.88 215 ARG A N 1
ATOM 1629 C CA . ARG A 1 215 ? -2.77 -27.203 -9.453 1 82.88 215 ARG A CA 1
ATOM 1630 C C . ARG A 1 215 ? -2.203 -25.797 -9.5 1 82.88 215 ARG A C 1
ATOM 1632 O O . ARG A 1 215 ? -2.514 -24.969 -8.633 1 82.88 215 ARG A O 1
ATOM 1639 N N . GLY A 1 216 ? -1.295 -25.656 -10.414 1 87.12 216 GLY A N 1
ATOM 1640 C CA . GLY A 1 216 ? -0.734 -24.312 -10.578 1 87.12 216 GLY A CA 1
ATOM 1641 C C . GLY A 1 216 ? -1.791 -23.25 -10.734 1 87.12 216 GLY A C 1
ATOM 1642 O O . GLY A 1 216 ? -1.668 -22.156 -10.156 1 87.12 216 GLY A O 1
ATOM 1643 N N . GLU A 1 217 ? -2.76 -23.578 -11.43 1 88.62 217 GLU A N 1
ATOM 1644 C CA . GLU A 1 217 ? -3.842 -22.625 -11.672 1 88.62 217 GLU A CA 1
ATOM 1645 C C . GLU A 1 217 ? -4.629 -22.359 -10.391 1 88.62 217 GLU A C 1
ATOM 1647 O O . GLU A 1 217 ? -4.984 -21.219 -10.109 1 88.62 217 GLU A O 1
ATOM 1652 N N . LEU A 1 218 ? -4.895 -23.344 -9.656 1 88.12 218 LEU A N 1
ATOM 1653 C CA . LEU A 1 218 ? -5.637 -23.188 -8.406 1 88.12 218 LEU A CA 1
ATOM 1654 C C . LEU A 1 218 ? -4.855 -22.344 -7.41 1 88.12 218 LEU A C 1
ATOM 1656 O O . LEU A 1 218 ? -5.441 -21.531 -6.684 1 88.12 218 LEU A O 1
ATOM 1660 N N . LEU A 1 219 ? -3.6 -22.562 -7.355 1 87.62 219 LEU A N 1
ATOM 1661 C CA . LEU A 1 219 ? -2.766 -21.781 -6.449 1 87.62 219 LEU A CA 1
ATOM 1662 C C . LEU A 1 219 ? -2.768 -20.312 -6.844 1 87.62 219 LEU A C 1
ATOM 1664 O O . LEU A 1 219 ? -2.766 -19.422 -5.977 1 87.62 219 LEU A O 1
ATOM 1668 N N . ARG A 1 220 ? -2.787 -20.078 -8.062 1 88.25 220 ARG A N 1
ATOM 1669 C CA . ARG A 1 220 ? -2.664 -18.719 -8.578 1 88.25 220 ARG A CA 1
ATOM 1670 C C . ARG A 1 220 ? -3.996 -17.984 -8.508 1 88.25 220 ARG A C 1
ATOM 1672 O O . ARG A 1 220 ? -4.059 -16.844 -8.039 1 88.25 220 ARG A O 1
ATOM 1679 N N . THR A 1 221 ? -5.078 -18.547 -8.977 1 86.75 221 THR A N 1
ATOM 1680 C CA . THR A 1 221 ? -6.355 -17.859 -9.117 1 86.75 221 THR A CA 1
ATOM 1681 C C . THR A 1 221 ? -7.262 -18.156 -7.922 1 86.75 221 THR A C 1
ATOM 1683 O O . THR A 1 221 ? -8.195 -17.391 -7.648 1 86.75 221 THR A O 1
ATOM 1686 N N . GLY A 1 222 ? -6.945 -19.203 -7.316 1 88.94 222 GLY A N 1
ATOM 1687 C CA . GLY A 1 222 ? -7.785 -19.594 -6.195 1 88.94 222 GLY A CA 1
ATOM 1688 C C . GLY A 1 222 ? -9.086 -20.25 -6.625 1 88.94 222 GLY A C 1
ATOM 1689 O O . GLY A 1 222 ? -9.211 -20.703 -7.762 1 88.94 222 GLY A O 1
ATOM 1690 N N . LEU A 1 223 ? -9.914 -20.453 -5.609 1 88.75 223 LEU A N 1
ATOM 1691 C CA . LEU A 1 223 ? -11.211 -21.094 -5.797 1 88.75 223 LEU A CA 1
ATOM 1692 C C . LEU A 1 223 ? -12.336 -20.172 -5.34 1 88.75 223 LEU A C 1
ATOM 1694 O O . LEU A 1 223 ? -12.297 -19.641 -4.23 1 88.75 223 LEU A O 1
ATOM 1698 N N . LYS A 1 224 ? -13.273 -19.891 -6.211 1 88.94 224 LYS A N 1
ATOM 1699 C CA . LYS A 1 224 ? -14.469 -19.141 -5.828 1 88.94 224 LYS A CA 1
ATOM 1700 C C . LYS A 1 224 ? -15.562 -20.078 -5.316 1 88.94 224 LYS A C 1
ATOM 1702 O O . LYS A 1 224 ? -15.984 -21 -6.023 1 88.94 224 LYS A O 1
ATOM 1707 N N . VAL A 1 225 ? -15.953 -19.812 -4.109 1 89.5 225 VAL A N 1
ATOM 1708 C CA . VAL A 1 225 ? -16.953 -20.672 -3.492 1 89.5 225 VAL A CA 1
ATOM 1709 C C . VAL A 1 225 ? -18.203 -19.875 -3.146 1 89.5 225 VAL A C 1
ATOM 1711 O O . VAL A 1 225 ? -18.109 -18.781 -2.592 1 89.5 225 VAL A O 1
ATOM 1714 N N . ALA A 1 226 ? -19.344 -20.391 -3.51 1 89.88 226 ALA A N 1
ATOM 1715 C CA . ALA A 1 226 ? -20.609 -19.781 -3.119 1 89.88 226 ALA A CA 1
ATOM 1716 C C . ALA A 1 226 ? -21.312 -20.625 -2.059 1 89.88 226 ALA A C 1
ATOM 1718 O O . ALA A 1 226 ? -21.391 -21.844 -2.176 1 89.88 226 ALA A O 1
ATOM 1719 N N . ILE A 1 227 ? -21.703 -19.922 -1.042 1 90.25 227 ILE A N 1
ATOM 1720 C CA . ILE A 1 227 ? -22.516 -20.562 -0.022 1 90.25 227 ILE A CA 1
ATOM 1721 C C . ILE A 1 227 ? -23.984 -20.203 -0.221 1 90.25 227 ILE A C 1
ATOM 1723 O O . ILE A 1 227 ? -24.375 -19.031 -0.086 1 90.25 227 ILE A O 1
ATOM 1727 N N . VAL A 1 228 ? -24.781 -21.203 -0.524 1 89.81 228 VAL A N 1
ATOM 1728 C CA . VAL A 1 228 ? -26.188 -20.938 -0.794 1 89.81 228 VAL A CA 1
ATOM 1729 C C . VAL A 1 228 ? -27.062 -21.812 0.105 1 89.81 228 VAL A C 1
ATOM 1731 O O . VAL A 1 228 ? -26.594 -22.812 0.653 1 89.81 228 VAL A O 1
ATOM 1734 N N . GLY A 1 229 ? -28.234 -21.391 0.214 1 90.44 229 GLY A N 1
ATOM 1735 C CA . GLY A 1 229 ? -29.219 -22.062 1.046 1 90.44 229 GLY A CA 1
ATOM 1736 C C . GLY A 1 229 ? -30.328 -21.156 1.508 1 90.44 229 GLY A C 1
ATOM 1737 O O . GLY A 1 229 ? -30.234 -19.922 1.377 1 90.44 229 GLY A O 1
ATOM 1738 N N . ARG A 1 230 ? -31.359 -21.828 2.01 1 87.56 230 ARG A N 1
ATOM 1739 C CA . ARG A 1 230 ? -32.469 -21.031 2.486 1 87.56 230 ARG A CA 1
ATOM 1740 C C . ARG A 1 230 ? -32.094 -20.234 3.723 1 87.56 230 ARG A C 1
ATOM 1742 O O . ARG A 1 230 ? -31.078 -20.5 4.352 1 87.56 230 ARG A O 1
ATOM 1749 N N . PRO A 1 231 ? -32.875 -19.234 4.074 1 86.44 231 PRO A N 1
ATOM 1750 C CA . PRO A 1 231 ? -32.562 -18.422 5.266 1 86.44 231 PRO A CA 1
ATOM 1751 C C . PRO A 1 231 ? -32.531 -19.266 6.539 1 86.44 231 PRO A C 1
ATOM 1753 O O . PRO A 1 231 ? -33.281 -20.234 6.68 1 86.44 231 PRO A O 1
ATOM 1756 N N . ASN A 1 232 ? -31.609 -19 7.395 1 87.44 232 ASN A N 1
ATOM 1757 C CA . ASN A 1 232 ? -31.531 -19.5 8.758 1 87.44 232 ASN A CA 1
ATOM 1758 C C . ASN A 1 232 ? -30.969 -20.922 8.805 1 87.44 232 ASN A C 1
ATOM 1760 O O . ASN A 1 232 ? -31.094 -21.609 9.82 1 87.44 232 ASN A O 1
ATOM 1764 N N . VAL A 1 233 ? -30.406 -21.312 7.727 1 91.75 233 VAL A N 1
ATOM 1765 C CA . VAL A 1 233 ? -29.828 -22.656 7.707 1 91.75 233 VAL A CA 1
ATOM 1766 C C . VAL A 1 233 ? -28.406 -22.625 8.273 1 91.75 233 VAL A C 1
ATOM 1768 O O . VAL A 1 233 ? -27.781 -23.656 8.445 1 91.75 233 VAL A O 1
ATOM 1771 N N . GLY A 1 234 ? -27.797 -21.391 8.492 1 89.62 234 GLY A N 1
ATOM 1772 C CA . GLY A 1 234 ? -26.5 -21.266 9.156 1 89.62 234 GLY A CA 1
ATOM 1773 C C . GLY A 1 234 ? -25.375 -20.922 8.203 1 89.62 234 GLY A C 1
ATOM 1774 O O . GLY A 1 234 ? -24.219 -21.281 8.438 1 89.62 234 GLY A O 1
ATOM 1775 N N . LYS A 1 235 ? -25.641 -20.328 7.113 1 88.56 235 LYS A N 1
ATOM 1776 C CA . LYS A 1 235 ? -24.625 -19.922 6.141 1 88.56 235 LYS A CA 1
ATOM 1777 C C . LYS A 1 235 ? -23.578 -19.016 6.781 1 88.56 235 LYS A C 1
ATOM 1779 O O . LYS A 1 235 ? -22.375 -19.234 6.609 1 88.56 235 LYS A O 1
ATOM 1784 N N . SER A 1 236 ? -24.047 -18.031 7.535 1 84 236 SER A N 1
ATOM 1785 C CA . SER A 1 236 ? -23.125 -17.094 8.195 1 84 236 SER A CA 1
ATOM 1786 C C . SER A 1 236 ? -22.297 -17.797 9.266 1 84 236 SER A C 1
ATOM 1788 O O . SER A 1 236 ? -21.109 -17.531 9.406 1 84 236 SER A O 1
ATOM 1790 N N . SER A 1 237 ? -22.953 -18.641 9.984 1 86.69 237 SER A N 1
ATOM 1791 C CA . SER A 1 237 ? -22.25 -19.406 11.016 1 86.69 237 SER A CA 1
ATOM 1792 C C . SER A 1 237 ? -21.156 -20.281 10.398 1 86.69 237 SER A C 1
ATOM 1794 O O . SER A 1 237 ? -20.062 -20.406 10.953 1 86.69 237 SER A O 1
ATOM 1796 N N . LEU A 1 238 ? -21.531 -20.875 9.328 1 89.06 238 LEU A N 1
ATOM 1797 C CA . LEU A 1 238 ? -20.578 -21.719 8.633 1 89.06 238 LEU A CA 1
ATOM 1798 C C . LEU A 1 238 ? -19.375 -20.906 8.172 1 89.06 238 LEU A C 1
ATOM 1800 O O . LEU A 1 238 ? -18.219 -21.297 8.367 1 89.06 238 LEU A O 1
ATOM 1804 N N . LEU A 1 239 ? -19.609 -19.766 7.559 1 85.12 239 LEU A N 1
ATOM 1805 C CA . LEU A 1 239 ? -18.547 -18.875 7.102 1 85.12 239 LEU A CA 1
ATOM 1806 C C . LEU A 1 239 ? -17.672 -18.422 8.273 1 85.12 239 LEU A C 1
ATOM 1808 O O . LEU A 1 239 ? -16.453 -18.391 8.164 1 85.12 239 LEU A O 1
ATOM 1812 N N . ASN A 1 240 ? -18.281 -18.125 9.32 1 81.81 240 ASN A N 1
ATOM 1813 C CA . ASN A 1 240 ? -17.562 -17.672 10.5 1 81.81 240 ASN A CA 1
ATOM 1814 C C . ASN A 1 240 ? -16.672 -18.781 11.062 1 81.81 240 ASN A C 1
ATOM 1816 O O . ASN A 1 240 ? -15.516 -18.547 11.406 1 81.81 240 ASN A O 1
ATOM 1820 N N . ALA A 1 241 ? -17.281 -19.891 11.188 1 85.25 241 ALA A N 1
ATOM 1821 C CA . ALA A 1 241 ? -16.531 -21.047 11.688 1 85.25 241 ALA A CA 1
ATOM 1822 C C . ALA A 1 241 ? -15.352 -21.359 10.766 1 85.25 241 ALA A C 1
ATOM 1824 O O . ALA A 1 241 ? -14.25 -21.672 11.234 1 85.25 241 ALA A O 1
ATOM 1825 N N . TRP A 1 242 ? -15.656 -21.312 9.555 1 84.69 242 TRP A N 1
ATOM 1826 C CA . TRP A 1 242 ? -14.633 -21.578 8.555 1 84.69 242 TRP A CA 1
ATOM 1827 C C . TRP A 1 242 ? -13.508 -20.547 8.625 1 84.69 242 TRP A C 1
ATOM 1829 O O . TRP A 1 242 ? -12.336 -20.891 8.516 1 84.69 242 TRP A O 1
ATOM 1839 N N . SER A 1 243 ? -13.773 -19.297 8.852 1 76.81 243 SER A N 1
ATOM 1840 C CA . SER A 1 243 ? -12.812 -18.203 8.898 1 76.81 243 SER A CA 1
ATOM 1841 C C . SER A 1 243 ? -11.961 -18.266 10.156 1 76.81 243 SER A C 1
ATOM 1843 O O . SER A 1 243 ? -10.836 -17.75 10.18 1 76.81 243 SER A O 1
ATOM 1845 N N . ARG A 1 244 ? -12.469 -18.688 11.172 1 71.25 244 ARG A N 1
ATOM 1846 C CA . ARG A 1 244 ? -11.773 -18.75 12.445 1 71.25 244 ARG A CA 1
ATOM 1847 C C . ARG A 1 244 ? -10.82 -19.938 12.492 1 71.25 244 ARG A C 1
ATOM 1849 O O . ARG A 1 244 ? -10 -20.062 13.414 1 71.25 244 ARG A O 1
ATOM 1856 N N . SER A 1 245 ? -11 -20.688 11.594 1 60.34 245 SER A N 1
ATOM 1857 C CA . SER A 1 245 ? -10.078 -21.812 11.602 1 60.34 245 SER A CA 1
ATOM 1858 C C . SER A 1 245 ? -8.656 -21.375 11.258 1 60.34 245 SER A C 1
ATOM 1860 O O . SER A 1 245 ? -8.469 -20.375 10.562 1 60.34 245 SER A O 1
ATOM 1862 N N . ASP A 1 246 ? -7.551 -21.578 12.102 1 52.53 246 ASP A N 1
ATOM 1863 C CA . ASP A 1 246 ? -6.145 -21.188 12.125 1 52.53 246 ASP A CA 1
ATOM 1864 C C . ASP A 1 246 ? -5.582 -21.062 10.711 1 52.53 246 ASP A C 1
ATOM 1866 O O . ASP A 1 246 ? -4.453 -20.609 10.523 1 52.53 246 ASP A O 1
ATOM 1870 N N . ARG A 1 247 ? -6.348 -21.531 9.836 1 50.12 247 ARG A N 1
ATOM 1871 C CA . ARG A 1 247 ? -5.664 -21.734 8.562 1 50.12 247 ARG A CA 1
ATOM 1872 C C . ARG A 1 247 ? -5.809 -20.531 7.652 1 50.12 247 ARG A C 1
ATOM 1874 O O . ARG A 1 247 ? -5.324 -20.531 6.52 1 50.12 247 ARG A O 1
ATOM 1881 N N . ALA A 1 248 ? -6.625 -19.578 8.109 1 48.53 248 ALA A N 1
ATOM 1882 C CA . ALA A 1 248 ? -6.859 -18.453 7.219 1 48.53 248 ALA A CA 1
ATOM 1883 C C . ALA A 1 248 ? -5.738 -17.422 7.332 1 48.53 248 ALA A C 1
ATOM 1885 O O . ALA A 1 248 ? -5.191 -17.203 8.414 1 48.53 248 ALA A O 1
ATOM 1886 N N . ILE A 1 249 ? -4.77 -17.422 6.379 1 49.31 249 ILE A N 1
ATOM 1887 C CA . ILE A 1 249 ? -3.881 -16.266 6.434 1 49.31 249 ILE A CA 1
ATOM 1888 C C . ILE A 1 249 ? -4.695 -14.992 6.676 1 49.31 249 ILE A C 1
ATOM 1890 O O . ILE A 1 249 ? -5.512 -14.602 5.836 1 49.31 249 ILE A O 1
ATOM 1894 N N . VAL A 1 250 ? -5.309 -14.945 7.918 1 49.06 250 VAL A N 1
ATOM 1895 C CA . VAL A 1 250 ? -6.066 -13.75 8.273 1 49.06 250 VAL A CA 1
ATOM 1896 C C . VAL A 1 250 ? -5.168 -12.516 8.164 1 49.06 250 VAL A C 1
ATOM 1898 O O . VAL A 1 250 ? -4.031 -12.523 8.641 1 49.06 250 VAL A O 1
ATOM 1901 N N . THR A 1 251 ? -5.32 -11.883 7.094 1 51.25 251 THR A N 1
ATOM 1902 C CA . THR A 1 251 ? -4.598 -10.68 6.707 1 51.25 251 THR A CA 1
ATOM 1903 C C . THR A 1 251 ? -4.652 -9.633 7.816 1 51.25 251 THR A C 1
ATOM 1905 O O . THR A 1 251 ? -5.234 -8.555 7.637 1 51.25 251 THR A O 1
ATOM 1908 N N . GLU A 1 252 ? -4.98 -10.062 9 1 53.38 252 GLU A N 1
ATOM 1909 C CA . GLU A 1 252 ? -4.887 -8.898 9.883 1 53.38 252 GLU A CA 1
ATOM 1910 C C . GLU A 1 252 ? -3.443 -8.422 10.016 1 53.38 252 GLU A C 1
ATOM 1912 O O . GLU A 1 252 ? -2.799 -8.648 11.039 1 53.38 252 GLU A O 1
ATOM 1917 N N . LEU A 1 253 ? -2.92 -8.336 8.883 1 54.53 253 LEU A N 1
ATOM 1918 C CA . LEU A 1 253 ? -1.545 -7.852 8.969 1 54.53 253 LEU A CA 1
ATOM 1919 C C . LEU A 1 253 ? -1.482 -6.516 9.703 1 54.53 253 LEU A C 1
ATOM 1921 O O . LEU A 1 253 ? -2.277 -5.613 9.43 1 54.53 253 LEU A O 1
ATOM 1925 N N . PRO A 1 254 ? -0.757 -6.602 10.805 1 54.16 254 PRO A N 1
ATOM 1926 C CA . PRO A 1 254 ? -0.533 -5.285 11.406 1 54.16 254 PRO A CA 1
ATOM 1927 C C . PRO A 1 254 ? -0.122 -4.23 10.375 1 54.16 254 PRO A C 1
ATOM 1929 O O . PRO A 1 254 ? 0.725 -4.496 9.516 1 54.16 254 PRO A O 1
ATOM 1932 N N . GLY A 1 255 ? -0.981 -3.166 10.297 1 52.5 255 GLY A N 1
ATOM 1933 C CA . GLY A 1 255 ? -0.658 -2.088 9.375 1 52.5 255 GLY A CA 1
ATOM 1934 C C . GLY A 1 255 ? -1.53 -2.08 8.133 1 52.5 255 GLY A C 1
ATOM 1935 O O . GLY A 1 255 ? -1.328 -1.265 7.234 1 52.5 255 GLY A O 1
ATOM 1936 N N . THR A 1 256 ? -2.115 -3.275 8 1 55.03 256 THR A N 1
ATOM 1937 C CA . THR A 1 256 ? -2.979 -3.305 6.824 1 55.03 256 THR A CA 1
ATOM 1938 C C . THR A 1 256 ? -4.352 -2.717 7.148 1 55.03 256 THR A C 1
ATOM 1940 O O . THR A 1 256 ? -4.746 -2.658 8.312 1 55.03 256 THR A O 1
ATOM 1943 N N . THR A 1 257 ? -4.785 -1.911 6.25 1 51.41 257 THR A N 1
ATOM 1944 C CA . THR A 1 257 ? -6.094 -1.279 6.395 1 51.41 257 THR A CA 1
ATOM 1945 C C . THR A 1 257 ? -7.188 -2.332 6.543 1 51.41 257 THR A C 1
ATOM 1947 O O . THR A 1 257 ? -7.074 -3.436 6.012 1 51.41 257 THR A O 1
ATOM 1950 N N . ARG A 1 258 ? -8 -2.16 7.531 1 46 258 ARG A N 1
ATOM 1951 C CA . ARG A 1 258 ? -9.172 -2.99 7.816 1 46 258 ARG A CA 1
ATOM 1952 C C . ARG A 1 258 ? -9.906 -3.363 6.535 1 46 258 ARG A C 1
ATOM 1954 O O . ARG A 1 258 ? -10.445 -4.465 6.422 1 46 258 ARG A O 1
ATOM 1961 N N . ASP A 1 259 ? -10.008 -2.395 5.715 1 45.25 259 ASP A N 1
ATOM 1962 C CA . ASP A 1 259 ? -10.883 -2.578 4.566 1 45.25 259 ASP A CA 1
ATOM 1963 C C . ASP A 1 259 ? -10.336 -3.646 3.623 1 45.25 259 ASP A C 1
ATOM 1965 O O . ASP A 1 259 ? -11.07 -4.176 2.783 1 45.25 259 ASP A O 1
ATOM 1969 N N . VAL A 1 260 ? -9.086 -3.803 3.725 1 44.97 260 VAL A N 1
ATOM 1970 C CA . VAL A 1 260 ? -8.523 -4.773 2.789 1 44.97 260 VAL A CA 1
ATOM 1971 C C . VAL A 1 260 ? -8.586 -6.172 3.393 1 44.97 260 VAL A C 1
ATOM 1973 O O . VAL A 1 260 ? -8.07 -7.129 2.811 1 44.97 260 VAL A O 1
ATOM 1976 N N . VAL A 1 261 ? -9 -6.18 4.617 1 46.09 261 VAL A N 1
ATOM 1977 C CA . VAL A 1 261 ? -8.969 -7.516 5.203 1 46.09 261 VAL A CA 1
ATOM 1978 C C . VAL A 1 261 ? -10.094 -8.367 4.617 1 46.09 261 VAL A C 1
ATOM 1980 O O . VAL A 1 261 ? -11.234 -8.305 5.082 1 46.09 261 VAL A O 1
ATOM 1983 N N . GLU A 1 262 ? -10.164 -8.344 3.33 1 50.22 262 GLU A N 1
ATOM 1984 C CA . GLU A 1 262 ? -10.984 -9.477 2.904 1 50.22 262 GLU A CA 1
ATOM 1985 C C . GLU A 1 262 ? -10.438 -10.789 3.449 1 50.22 262 GLU A C 1
ATOM 1987 O O . GLU A 1 262 ? -9.219 -11 3.469 1 50.22 262 GLU A O 1
ATOM 1992 N N . SER A 1 263 ? -11.078 -11.297 4.391 1 54.94 263 SER A N 1
ATOM 1993 C CA . SER A 1 263 ? -10.68 -12.594 4.926 1 54.94 263 SER A CA 1
ATOM 1994 C C . SER A 1 263 ? -10.461 -13.609 3.805 1 54.94 263 SER A C 1
ATOM 1996 O O . SER A 1 263 ? -11.352 -13.82 2.977 1 54.94 263 SER A O 1
ATOM 1998 N N . TYR A 1 264 ? -9.156 -13.68 3.428 1 65.94 264 TYR A N 1
ATOM 1999 C CA . TYR A 1 264 ? -8.891 -14.758 2.486 1 65.94 264 TYR A CA 1
ATOM 2000 C C . TYR A 1 264 ? -8.805 -16.094 3.205 1 65.94 264 TYR A C 1
ATOM 2002 O O . TYR A 1 264 ? -8.234 -16.188 4.293 1 65.94 264 TYR A O 1
ATOM 2010 N N . LEU A 1 265 ? -9.695 -17 2.785 1 80.5 265 LEU A N 1
ATOM 2011 C CA . LEU A 1 265 ? -9.633 -18.391 3.264 1 80.5 265 LEU A CA 1
ATOM 2012 C C . LEU A 1 265 ? -8.648 -19.203 2.439 1 80.5 265 LEU A C 1
ATOM 2014 O O . LEU A 1 265 ? -8.469 -18.953 1.244 1 80.5 265 LEU A O 1
ATOM 2018 N N . VAL A 1 266 ? -7.836 -20.062 3.129 1 84.62 266 VAL A N 1
ATOM 2019 C CA . VAL A 1 266 ? -6.922 -20.953 2.436 1 84.62 266 VAL A CA 1
ATOM 2020 C C . VAL A 1 266 ? -7.242 -22.406 2.805 1 84.62 266 VAL A C 1
ATOM 2022 O O . VAL A 1 266 ? -7.332 -22.75 3.988 1 84.62 266 VAL A O 1
ATOM 2025 N N . VAL A 1 267 ? -7.508 -23.203 1.846 1 86.19 267 VAL A N 1
ATOM 2026 C CA . VAL A 1 267 ? -7.785 -24.609 2.043 1 86.19 267 VAL A CA 1
ATOM 2027 C C . VAL A 1 267 ? -6.734 -25.453 1.314 1 86.19 267 VAL A C 1
ATOM 2029 O O . VAL A 1 267 ? -6.648 -25.422 0.084 1 86.19 267 VAL A O 1
ATOM 2032 N N . GLY A 1 268 ? -5.945 -26.219 2.021 1 81.56 268 GLY A N 1
ATOM 2033 C CA . GLY A 1 268 ? -4.895 -27 1.393 1 81.56 268 GLY A CA 1
ATOM 2034 C C . GLY A 1 268 ? -3.932 -26.172 0.578 1 81.56 268 GLY A C 1
ATOM 2035 O O . GLY A 1 268 ? -3.5 -26.578 -0.501 1 81.56 268 GLY A O 1
ATOM 2036 N N . GLY A 1 269 ? -3.785 -24.953 0.979 1 84.56 269 GLY A N 1
ATOM 2037 C CA . GLY A 1 269 ? -2.877 -24.047 0.288 1 84.56 269 GLY A CA 1
ATOM 2038 C C . GLY A 1 269 ? -3.555 -23.234 -0.795 1 84.56 269 GLY A C 1
ATOM 2039 O O . GLY A 1 269 ? -2.967 -22.281 -1.329 1 84.56 269 GLY A O 1
ATOM 2040 N N . ILE A 1 270 ? -4.766 -23.547 -1.106 1 87.69 270 ILE A N 1
ATOM 2041 C CA . ILE A 1 270 ? -5.516 -22.875 -2.16 1 87.69 270 ILE A CA 1
ATOM 2042 C C . ILE A 1 270 ? -6.281 -21.703 -1.572 1 87.69 270 ILE A C 1
ATOM 2044 O O . ILE A 1 270 ? -7.074 -21.859 -0.64 1 87.69 270 ILE A O 1
ATOM 2048 N N . PRO A 1 271 ? -6.008 -20.562 -2.166 1 88.12 271 PRO A N 1
ATOM 2049 C CA . PRO A 1 271 ? -6.836 -19.438 -1.727 1 88.12 271 PRO A CA 1
ATOM 2050 C C . PRO A 1 271 ? -8.305 -19.609 -2.1 1 88.12 271 PRO A C 1
ATOM 2052 O O . PRO A 1 271 ? -8.617 -20.016 -3.221 1 88.12 271 PRO A O 1
ATOM 2055 N N . VAL A 1 272 ? -9.203 -19.266 -1.14 1 87.56 272 VAL A N 1
ATOM 2056 C CA . VAL A 1 272 ? -10.633 -19.438 -1.381 1 87.56 272 VAL A CA 1
ATOM 2057 C C . VAL A 1 272 ? -11.336 -18.094 -1.208 1 87.56 272 VAL A C 1
ATOM 2059 O O . VAL A 1 272 ? -11.164 -17.406 -0.191 1 87.56 272 VAL A O 1
ATOM 2062 N N . GLN A 1 273 ? -12 -17.688 -2.209 1 84.38 273 GLN A N 1
ATOM 2063 C CA . GLN A 1 273 ? -12.867 -16.5 -2.143 1 84.38 273 GLN A CA 1
ATOM 2064 C C . GLN A 1 273 ? -14.328 -16.906 -2 1 84.38 273 GLN A C 1
ATOM 2066 O O . GLN A 1 273 ? -14.875 -17.609 -2.855 1 84.38 273 GLN A O 1
ATOM 2071 N N . VAL A 1 274 ? -14.891 -16.406 -0.898 1 83.75 274 VAL A N 1
ATOM 2072 C CA . VAL A 1 274 ? -16.297 -16.719 -0.685 1 83.75 274 VAL A CA 1
ATOM 2073 C C . VAL A 1 274 ? -17.172 -15.602 -1.258 1 83.75 274 VAL A C 1
ATOM 2075 O O . VAL A 1 274 ? -17.031 -14.438 -0.87 1 83.75 274 VAL A O 1
ATOM 2078 N N . LEU A 1 275 ? -17.922 -15.883 -2.205 1 79.62 275 LEU A N 1
ATOM 2079 C CA . LEU A 1 275 ? -18.766 -14.906 -2.889 1 79.62 275 LEU A CA 1
ATOM 2080 C C . LEU A 1 275 ? -19.984 -14.562 -2.057 1 79.62 275 LEU A C 1
ATOM 2082 O O . LEU A 1 275 ? -20.516 -15.422 -1.339 1 79.62 275 LEU A O 1
ATOM 2086 N N . ASP A 1 276 ? -20.25 -13.078 -1.964 1 59.81 276 ASP A N 1
ATOM 2087 C CA . ASP A 1 276 ? -21.375 -12.547 -1.192 1 59.81 276 ASP A CA 1
ATOM 2088 C C . ASP A 1 276 ? -22.688 -13.242 -1.577 1 59.81 276 ASP A C 1
ATOM 2090 O O . ASP A 1 276 ? -23.125 -13.156 -2.727 1 59.81 276 ASP A O 1
ATOM 2094 N N . THR A 1 277 ? -22.922 -14.188 -0.992 1 56.22 277 THR A N 1
ATOM 2095 C CA . THR A 1 277 ? -24.234 -14.758 -1.296 1 56.22 277 THR A CA 1
ATOM 2096 C C . THR A 1 277 ? -25.344 -13.922 -0.661 1 56.22 277 THR A C 1
ATOM 2098 O O . THR A 1 277 ? -25.062 -13.039 0.158 1 56.22 277 THR A O 1
ATOM 2101 N N . ALA A 1 278 ? -26.547 -14.062 -0.854 1 44.62 278 ALA A N 1
ATOM 2102 C CA . ALA A 1 278 ? -27.844 -13.531 -0.442 1 44.62 278 ALA A CA 1
ATOM 2103 C C . ALA A 1 278 ? -27.812 -13.07 1.013 1 44.62 278 ALA A C 1
ATOM 2105 O O . ALA A 1 278 ? -28.219 -13.805 1.911 1 44.62 278 ALA A O 1
ATOM 2106 N N . GLY A 1 279 ? -27.031 -11.914 1.404 1 45.09 279 GLY A N 1
ATOM 2107 C CA . GLY A 1 279 ? -27.328 -11.367 2.721 1 45.09 279 GLY A CA 1
ATOM 2108 C C . GLY A 1 279 ? -26.234 -11.656 3.736 1 45.09 279 GLY A C 1
ATOM 2109 O O . GLY A 1 279 ? -26.438 -11.484 4.938 1 45.09 279 GLY A O 1
ATOM 2110 N N . ILE A 1 280 ? -25.297 -12.422 3.453 1 42.69 280 ILE A N 1
ATOM 2111 C CA . ILE A 1 280 ? -24.453 -12.875 4.559 1 42.69 280 ILE A CA 1
ATOM 2112 C C . ILE A 1 280 ? -23.672 -11.688 5.137 1 42.69 280 ILE A C 1
ATOM 2114 O O . ILE A 1 280 ? -23.484 -11.602 6.352 1 42.69 280 ILE A O 1
ATOM 2118 N N . ARG A 1 281 ? -23.031 -10.789 4.207 1 41.72 281 ARG A N 1
ATOM 2119 C CA . ARG A 1 281 ? -22.312 -9.688 4.84 1 41.72 281 ARG A CA 1
ATOM 2120 C C . ARG A 1 281 ? -23.25 -8.523 5.145 1 41.72 281 ARG A C 1
ATOM 2122 O O . ARG A 1 281 ? -22.828 -7.531 5.754 1 41.72 281 ARG A O 1
ATOM 2129 N N . GLU A 1 282 ? -24.359 -8.258 4.266 1 40.03 282 GLU A N 1
ATOM 2130 C CA . GLU A 1 282 ? -25.203 -7.109 4.555 1 40.03 282 GLU A CA 1
ATOM 2131 C C . GLU A 1 282 ? -25.969 -7.301 5.863 1 40.03 282 GLU A C 1
ATOM 2133 O O . GLU A 1 282 ? -26.281 -8.43 6.246 1 40.03 282 GLU A O 1
ATOM 2138 N N . THR A 1 283 ? -26.125 -6.344 6.617 1 36.16 283 THR A N 1
ATOM 2139 C CA . THR A 1 283 ? -26.938 -6.23 7.816 1 36.16 283 THR A CA 1
ATOM 2140 C C . THR A 1 283 ? -28.281 -6.945 7.629 1 36.16 283 THR A C 1
ATOM 2142 O O . THR A 1 283 ? -28.734 -7.121 6.496 1 36.16 283 THR A O 1
ATOM 2145 N N . SER A 1 284 ? -29.188 -7.199 8.719 1 34.91 284 SER A N 1
ATOM 2146 C CA . SER A 1 284 ? -30.359 -7.973 9.102 1 34.91 284 SER A CA 1
ATOM 2147 C C . SER A 1 284 ? -31.469 -7.844 8.062 1 34.91 284 SER A C 1
ATOM 2149 O O . SER A 1 284 ? -32.156 -8.82 7.762 1 34.91 284 SER A O 1
ATOM 2151 N N . ASP A 1 285 ? -32.156 -6.656 7.855 1 34.31 285 ASP A N 1
ATOM 2152 C CA . ASP A 1 285 ? -33.594 -6.492 7.586 1 34.31 285 ASP A CA 1
ATOM 2153 C C . ASP A 1 285 ? -33.906 -6.789 6.125 1 34.31 285 ASP A C 1
ATOM 2155 O O . ASP A 1 285 ? -35 -7.293 5.812 1 34.31 285 ASP A O 1
ATOM 2159 N N . GLN A 1 286 ? -33.344 -6.203 5.082 1 35.88 286 GLN A N 1
ATOM 2160 C CA . GLN A 1 286 ? -33.906 -6.219 3.732 1 35.88 286 GLN A CA 1
ATOM 2161 C C . GLN A 1 286 ? -33.469 -7.48 2.982 1 35.88 286 GLN A C 1
ATOM 2163 O O . GLN A 1 286 ? -33.719 -7.602 1.778 1 35.88 286 GLN A O 1
ATOM 2168 N N . VAL A 1 287 ? -32.969 -8.461 3.539 1 39.22 287 VAL A N 1
ATOM 2169 C CA . VAL A 1 287 ? -32.219 -9.594 3.016 1 39.22 287 VAL A CA 1
ATOM 2170 C C . VAL A 1 287 ? -33.188 -10.633 2.449 1 39.22 287 VAL A C 1
ATOM 2172 O O . VAL A 1 287 ? -32.75 -11.594 1.795 1 39.22 287 VAL A O 1
ATOM 2175 N N . GLU A 1 288 ? -34.406 -10.57 2.764 1 39.81 288 GLU A N 1
ATOM 2176 C CA . GLU A 1 288 ? -35.188 -11.789 2.566 1 39.81 288 GLU A CA 1
ATOM 2177 C C . GLU A 1 288 ? -35.344 -12.109 1.082 1 39.81 288 GLU A C 1
ATOM 2179 O O . GLU A 1 288 ? -35.25 -13.273 0.684 1 39.81 288 GLU A O 1
ATOM 2184 N N . GLN A 1 289 ? -36.031 -11.258 0.314 1 41.31 289 GLN A N 1
ATOM 2185 C CA . GLN A 1 289 ? -36.438 -11.578 -1.049 1 41.31 289 GLN A CA 1
ATOM 2186 C C . GLN A 1 289 ? -35.219 -11.648 -1.982 1 41.31 289 GLN A C 1
ATOM 2188 O O . GLN A 1 289 ? -35.25 -12.367 -2.984 1 41.31 289 GLN A O 1
ATOM 2193 N N . ILE A 1 290 ? -34.188 -10.891 -1.789 1 45 290 ILE A N 1
ATOM 2194 C CA . ILE A 1 290 ? -33 -10.617 -2.555 1 45 290 ILE A CA 1
ATOM 2195 C C . ILE A 1 290 ? -32.031 -11.805 -2.439 1 45 290 ILE A C 1
ATOM 2197 O O . ILE A 1 290 ? -31.047 -11.891 -3.176 1 45 290 ILE A O 1
ATOM 2201 N N . GLY A 1 291 ? -32.531 -12.867 -1.842 1 52.28 291 GLY A N 1
ATOM 2202 C CA . GLY A 1 291 ? -31.703 -13.984 -1.418 1 52.28 291 GLY A CA 1
ATOM 2203 C C . GLY A 1 291 ? -31.406 -14.961 -2.535 1 52.28 291 GLY A C 1
ATOM 2204 O O . GLY A 1 291 ? -30.266 -15.352 -2.738 1 52.28 291 GLY A O 1
ATOM 2205 N N . VAL A 1 292 ? -32.594 -15.344 -3.303 1 57.56 292 VAL A N 1
ATOM 2206 C CA . VAL A 1 292 ? -32.469 -16.422 -4.285 1 57.56 292 VAL A CA 1
ATOM 2207 C C . VAL A 1 292 ? -31.688 -15.922 -5.488 1 57.56 292 VAL A C 1
ATOM 2209 O O . VAL A 1 292 ? -30.812 -16.625 -6.004 1 57.56 292 VAL A O 1
ATOM 2212 N N . GLU A 1 293 ? -32.062 -14.742 -5.934 1 61.34 293 GLU A N 1
ATOM 2213 C CA . GLU A 1 293 ? -31.375 -14.219 -7.117 1 61.34 293 GLU A CA 1
ATOM 2214 C C . GLU A 1 293 ? -29.891 -13.977 -6.844 1 61.34 293 GLU A C 1
ATOM 2216 O O . GLU A 1 293 ? -29.047 -14.266 -7.688 1 61.34 293 GLU A O 1
ATOM 2221 N N . ARG A 1 294 ? -29.672 -13.523 -5.816 1 66.31 294 ARG A N 1
ATOM 2222 C CA . ARG A 1 294 ? -28.266 -13.281 -5.457 1 66.31 294 ARG A CA 1
ATOM 2223 C C . ARG A 1 294 ? -27.5 -14.594 -5.316 1 66.31 294 ARG A C 1
ATOM 2225 O O . ARG A 1 294 ? -26.344 -14.68 -5.723 1 66.31 294 ARG A O 1
ATOM 2232 N N . SER A 1 295 ? -28.219 -15.516 -4.789 1 68.25 295 SER A N 1
ATOM 2233 C CA . SER A 1 295 ? -27.609 -16.828 -4.656 1 68.25 295 SER A CA 1
ATOM 2234 C C . SER A 1 295 ? -27.281 -17.422 -6.02 1 68.25 295 SER A C 1
ATOM 2236 O O . SER A 1 295 ? -26.219 -18.031 -6.195 1 68.25 295 SER A O 1
ATOM 2238 N N . HIS A 1 296 ? -28.234 -17.219 -6.91 1 74.5 296 HIS A N 1
ATOM 2239 C CA . HIS A 1 296 ? -28.016 -17.75 -8.25 1 74.5 296 HIS A CA 1
ATOM 2240 C C . HIS A 1 296 ? -26.828 -17.094 -8.93 1 74.5 296 HIS A C 1
ATOM 2242 O O . HIS A 1 296 ? -26 -17.766 -9.531 1 74.5 296 HIS A O 1
ATOM 2248 N N . LYS A 1 297 ? -26.781 -15.82 -8.852 1 77.56 297 LYS A N 1
ATOM 2249 C CA . LYS A 1 297 ? -25.688 -15.086 -9.477 1 77.56 297 LYS A CA 1
ATOM 2250 C C . LYS A 1 297 ? -24.328 -15.5 -8.883 1 77.56 297 LYS A C 1
ATOM 2252 O O . LYS A 1 297 ? -23.375 -15.719 -9.617 1 77.56 297 LYS A O 1
ATOM 2257 N N . ALA A 1 298 ? -24.312 -15.68 -7.641 1 77 298 ALA A N 1
ATOM 2258 C CA . ALA A 1 298 ? -23.078 -16.094 -6.973 1 77 298 ALA A CA 1
ATOM 2259 C C . ALA A 1 298 ? -22.688 -17.516 -7.387 1 77 298 ALA A C 1
ATOM 2261 O O . ALA A 1 298 ? -21.5 -17.781 -7.621 1 77 298 ALA A O 1
ATOM 2262 N N . ALA A 1 299 ? -23.656 -18.312 -7.496 1 79.44 299 ALA A N 1
ATOM 2263 C CA . ALA A 1 299 ? -23.406 -19.703 -7.855 1 79.44 299 ALA A CA 1
ATOM 2264 C C . ALA A 1 299 ? -22.875 -19.812 -9.281 1 79.44 299 ALA A C 1
ATOM 2266 O O . ALA A 1 299 ? -22 -20.641 -9.57 1 79.44 299 ALA A O 1
ATOM 2267 N N . GLN A 1 300 ? -23.375 -19 -10.078 1 82.06 300 GLN A N 1
ATOM 2268 C CA . GLN A 1 300 ? -22.938 -19.016 -11.477 1 82.06 300 GLN A CA 1
ATOM 2269 C C . GLN A 1 300 ? -21.5 -18.562 -11.609 1 82.06 300 GLN A C 1
ATOM 2271 O O . GLN A 1 300 ? -20.766 -19.047 -12.477 1 82.06 300 GLN A O 1
ATOM 2276 N N . ALA A 1 301 ? -21.156 -17.766 -10.734 1 85.31 301 ALA A N 1
ATOM 2277 C CA . ALA A 1 301 ? -19.812 -17.219 -10.781 1 85.31 301 ALA A CA 1
ATOM 2278 C C . ALA A 1 301 ? -18.828 -18.094 -10 1 85.31 301 ALA A C 1
ATOM 2280 O O . ALA A 1 301 ? -17.609 -17.922 -10.102 1 85.31 301 ALA A O 1
ATOM 2281 N N . ALA A 1 302 ? -19.422 -19.078 -9.297 1 88.81 302 ALA A N 1
ATOM 2282 C CA . ALA A 1 302 ? -18.594 -19.859 -8.375 1 88.81 302 ALA A CA 1
ATOM 2283 C C . ALA A 1 302 ? -18.016 -21.078 -9.07 1 88.81 302 ALA A C 1
ATOM 2285 O O . ALA A 1 302 ? -18.594 -21.609 -10.023 1 88.81 302 ALA A O 1
ATOM 2286 N N . ASP A 1 303 ? -16.859 -21.516 -8.641 1 90 303 ASP A N 1
ATOM 2287 C CA . ASP A 1 303 ? -16.266 -22.781 -9.07 1 90 303 ASP A CA 1
ATOM 2288 C C . ASP A 1 303 ? -16.875 -23.953 -8.32 1 90 303 ASP A C 1
ATOM 2290 O O . ASP A 1 303 ? -16.906 -25.078 -8.828 1 90 303 ASP A O 1
ATOM 2294 N N . LEU A 1 304 ? -17.266 -23.656 -7.125 1 92 304 LEU A N 1
ATOM 2295 C CA . LEU A 1 304 ? -17.859 -24.641 -6.23 1 92 304 LEU A CA 1
ATOM 2296 C C . LEU A 1 304 ? -19 -24.047 -5.422 1 92 304 LEU A C 1
ATOM 2298 O O . LEU A 1 304 ? -18.891 -22.906 -4.938 1 92 304 LEU A O 1
ATOM 2302 N N . VAL A 1 305 ? -20.078 -24.797 -5.281 1 93.25 305 VAL A N 1
ATOM 2303 C CA . VAL A 1 305 ? -21.234 -24.344 -4.516 1 93.25 305 VAL A CA 1
ATOM 2304 C C . VAL A 1 305 ? -21.422 -25.203 -3.27 1 93.25 305 VAL A C 1
ATOM 2306 O O . VAL A 1 305 ? -21.391 -26.422 -3.348 1 93.25 305 VAL A O 1
ATOM 2309 N N . LEU A 1 306 ? -21.516 -24.547 -2.188 1 94.31 306 LEU A N 1
ATOM 2310 C CA . LEU A 1 306 ? -21.906 -25.203 -0.941 1 94.31 306 LEU A CA 1
ATOM 2311 C C . LEU A 1 306 ? -23.375 -24.969 -0.646 1 94.31 306 LEU A C 1
ATOM 2313 O O . LEU A 1 306 ? -23.781 -23.859 -0.299 1 94.31 306 LEU A O 1
ATOM 2317 N N . LEU A 1 307 ? -24.125 -25.969 -0.814 1 94 307 LEU A N 1
ATOM 2318 C CA . LEU A 1 307 ? -25.547 -25.891 -0.466 1 94 307 LEU A CA 1
ATOM 2319 C C . LEU A 1 307 ? -25.766 -26.312 0.983 1 94 307 LEU A C 1
ATOM 2321 O O . LEU A 1 307 ? -25.547 -27.469 1.345 1 94 307 LEU A O 1
ATOM 2325 N N . VAL A 1 308 ? -26.234 -25.375 1.759 1 94.62 308 VAL A N 1
ATOM 2326 C CA . VAL A 1 308 ? -26.406 -25.625 3.189 1 94.62 308 VAL A CA 1
ATOM 2327 C C . VAL A 1 308 ? -27.875 -25.875 3.504 1 94.62 308 VAL A C 1
ATOM 2329 O O . VAL A 1 308 ? -28.75 -25.125 3.062 1 94.62 308 VAL A O 1
ATOM 2332 N N . ILE A 1 309 ? -28.125 -26.922 4.258 1 95.12 309 ILE A N 1
ATOM 2333 C CA . ILE A 1 309 ? -29.484 -27.219 4.727 1 95.12 309 ILE A CA 1
ATOM 2334 C C . ILE A 1 309 ? -29.469 -27.438 6.234 1 95.12 309 ILE A C 1
ATOM 2336 O O . ILE A 1 309 ? -28.406 -27.609 6.836 1 95.12 309 ILE A O 1
ATOM 2340 N N . ASP A 1 310 ? -30.625 -27.359 6.754 1 95.12 310 ASP A N 1
ATOM 2341 C CA . ASP A 1 310 ? -30.812 -27.516 8.188 1 95.12 310 ASP A CA 1
ATOM 2342 C C . ASP A 1 310 ? -31.156 -28.969 8.531 1 95.12 310 ASP A C 1
ATOM 2344 O O . ASP A 1 310 ? -32.156 -29.5 8.078 1 95.12 310 ASP A O 1
ATOM 2348 N N . ALA A 1 311 ? -30.344 -29.531 9.383 1 94.94 311 ALA A N 1
ATOM 2349 C CA . ALA A 1 311 ? -30.547 -30.922 9.742 1 94.94 311 ALA A CA 1
ATOM 2350 C C . ALA A 1 311 ? -31.891 -31.125 10.414 1 94.94 311 ALA A C 1
ATOM 2352 O O . ALA A 1 311 ? -32.5 -32.188 10.281 1 94.94 311 ALA A O 1
ATOM 2353 N N . GLN A 1 312 ? -32.312 -30.141 11.141 1 92.69 312 GLN A N 1
ATOM 2354 C CA . GLN A 1 312 ? -33.562 -30.234 11.883 1 92.69 312 GLN A CA 1
ATOM 2355 C C . GLN A 1 312 ? -34.781 -30.281 10.945 1 92.69 312 GLN A C 1
ATOM 2357 O O . GLN A 1 312 ? -35.688 -31.094 11.117 1 92.69 312 GLN A O 1
ATOM 2362 N N . THR A 1 313 ? -34.781 -29.469 10.016 1 91.62 313 THR A N 1
ATOM 2363 C CA . THR A 1 313 ? -35.938 -29.328 9.102 1 91.62 313 THR A CA 1
ATOM 2364 C C . THR A 1 313 ? -35.781 -30.297 7.93 1 91.62 313 THR A C 1
ATOM 2366 O O . THR A 1 313 ? -36.781 -30.688 7.312 1 91.62 313 THR A O 1
ATOM 2369 N N . GLY A 1 314 ? -34.625 -30.688 7.68 1 91.44 314 GLY A N 1
ATOM 2370 C CA . GLY A 1 314 ? -34.375 -31.578 6.562 1 91.44 314 GLY A CA 1
ATOM 2371 C C . GLY A 1 314 ? -34.5 -30.906 5.215 1 91.44 314 GLY A C 1
ATOM 2372 O O . GLY A 1 314 ? -34.219 -29.703 5.086 1 91.44 314 GLY A O 1
ATOM 2373 N N . TRP A 1 315 ? -34.781 -31.688 4.121 1 93.44 315 TRP A N 1
ATOM 2374 C CA . TRP A 1 315 ? -34.875 -31.219 2.748 1 93.44 315 TRP A CA 1
ATOM 2375 C C . TRP A 1 315 ? -36.281 -30.656 2.479 1 93.44 315 TRP A C 1
ATOM 2377 O O . TRP A 1 315 ? -37.281 -31.391 2.525 1 93.44 315 TRP A O 1
ATOM 2387 N N . THR A 1 316 ? -36.312 -29.391 2.242 1 92.94 316 THR A N 1
ATOM 2388 C CA . THR A 1 316 ? -37.594 -28.734 2.031 1 92.94 316 THR A CA 1
ATOM 2389 C C . THR A 1 316 ? -37.781 -28.375 0.559 1 92.94 316 THR A C 1
ATOM 2391 O O . THR A 1 316 ? -36.875 -28.562 -0.253 1 92.94 316 THR A O 1
ATOM 2394 N N . ALA A 1 317 ? -38.969 -27.859 0.249 1 91.94 317 ALA A N 1
ATOM 2395 C CA . ALA A 1 317 ? -39.25 -27.406 -1.109 1 91.94 317 ALA A CA 1
ATOM 2396 C C . ALA A 1 317 ? -38.344 -26.234 -1.498 1 91.94 317 ALA A C 1
ATOM 2398 O O . ALA A 1 317 ? -37.969 -26.094 -2.66 1 91.94 317 ALA A O 1
ATOM 2399 N N . GLU A 1 318 ? -38.062 -25.469 -0.545 1 89.5 318 GLU A N 1
ATOM 2400 C CA . GLU A 1 318 ? -37.188 -24.328 -0.803 1 89.5 318 GLU A CA 1
ATOM 2401 C C . GLU A 1 318 ? -35.75 -24.797 -1.134 1 89.5 318 GLU A C 1
ATOM 2403 O O . GLU A 1 318 ? -35.094 -24.219 -1.998 1 89.5 318 GLU A O 1
ATOM 2408 N N . ASP A 1 319 ? -35.375 -25.781 -0.453 1 91.88 319 ASP A N 1
ATOM 2409 C CA . ASP A 1 319 ? -34.062 -26.359 -0.75 1 91.88 319 ASP A CA 1
ATOM 2410 C C . ASP A 1 319 ? -34.031 -26.938 -2.162 1 91.88 319 ASP A C 1
ATOM 2412 O O . ASP A 1 319 ? -33.031 -26.766 -2.885 1 91.88 319 ASP A O 1
ATOM 2416 N N . GLN A 1 320 ? -35.125 -27.594 -2.51 1 91.38 320 GLN A N 1
ATOM 2417 C CA . GLN A 1 320 ? -35.219 -28.172 -3.842 1 91.38 320 GLN A CA 1
ATOM 2418 C C . GLN A 1 320 ? -35.156 -27.094 -4.922 1 91.38 320 GLN A C 1
ATOM 2420 O O . GLN A 1 320 ? -34.562 -27.297 -5.969 1 91.38 320 GLN A O 1
ATOM 2425 N N . ALA A 1 321 ? -35.781 -26.078 -4.66 1 88.69 321 ALA A N 1
ATOM 2426 C CA . ALA A 1 321 ? -35.781 -24.969 -5.613 1 88.69 321 ALA A CA 1
ATOM 2427 C C . ALA A 1 321 ? -34.375 -24.422 -5.824 1 88.69 321 ALA A C 1
ATOM 2429 O O . ALA A 1 321 ? -33.969 -24.141 -6.957 1 88.69 321 ALA A O 1
ATOM 2430 N N . ILE A 1 322 ? -33.656 -24.281 -4.789 1 88.94 322 ILE A N 1
ATOM 2431 C CA . ILE A 1 322 ? -32.281 -23.797 -4.879 1 88.94 322 ILE A CA 1
ATOM 2432 C C . ILE A 1 322 ? -31.422 -24.828 -5.578 1 88.94 322 ILE A C 1
ATOM 2434 O O . ILE A 1 322 ? -30.625 -24.484 -6.465 1 88.94 322 ILE A O 1
ATOM 2438 N N . TYR A 1 323 ? -31.594 -26.047 -5.23 1 90.44 323 TYR A N 1
ATOM 2439 C CA . TYR A 1 323 ? -30.828 -27.156 -5.797 1 90.44 323 TYR A CA 1
ATOM 2440 C C . TYR A 1 323 ? -30.984 -27.219 -7.312 1 90.44 323 TYR A C 1
ATOM 2442 O O . TYR A 1 323 ? -30.016 -27.406 -8.039 1 90.44 323 TYR A O 1
ATOM 2450 N N . THR A 1 324 ? -32.156 -27.062 -7.73 1 89.38 324 THR A N 1
ATOM 2451 C CA . THR A 1 324 ? -32.438 -27.141 -9.156 1 89.38 324 THR A CA 1
ATOM 2452 C C . THR A 1 324 ? -31.688 -26.078 -9.93 1 89.38 324 THR A C 1
ATOM 2454 O O . THR A 1 324 ? -31.281 -26.297 -11.07 1 89.38 324 THR A O 1
ATOM 2457 N N . GLN A 1 325 ? -31.422 -25.047 -9.289 1 87.31 325 GLN A N 1
ATOM 2458 C CA . GLN A 1 325 ? -30.734 -23.938 -9.945 1 87.31 325 GLN A CA 1
ATOM 2459 C C . GLN A 1 325 ? -29.219 -24.156 -9.961 1 87.31 325 GLN A C 1
ATOM 2461 O O . GLN A 1 325 ? -28.516 -23.562 -10.781 1 87.31 325 GLN A O 1
ATOM 2466 N N . VAL A 1 326 ? -28.703 -25 -9.031 1 89.5 326 VAL A N 1
ATOM 2467 C CA . VAL A 1 326 ? -27.25 -25.031 -8.875 1 89.5 326 VAL A CA 1
ATOM 2468 C C . VAL A 1 326 ? -26.734 -26.453 -9.102 1 89.5 326 VAL A C 1
ATOM 2470 O O . VAL A 1 326 ? -25.531 -26.703 -9.047 1 89.5 326 VAL A O 1
ATOM 2473 N N . GLN A 1 327 ? -27.578 -27.391 -9.453 1 87.94 327 GLN A N 1
ATOM 2474 C CA . GLN A 1 327 ? -27.219 -28.797 -9.508 1 87.94 327 GLN A CA 1
ATOM 2475 C C . GLN A 1 327 ? -26.234 -29.078 -10.633 1 87.94 327 GLN A C 1
ATOM 2477 O O . GLN A 1 327 ? -25.531 -30.094 -10.617 1 87.94 327 GLN A O 1
ATOM 2482 N N . GLU A 1 328 ? -26.156 -28.25 -11.617 1 86.81 328 GLU A N 1
ATOM 2483 C CA . GLU A 1 328 ? -25.25 -28.438 -12.734 1 86.81 328 GLU A CA 1
ATOM 2484 C C . GLU A 1 328 ? -23.828 -28.016 -12.375 1 86.81 328 GLU A C 1
ATOM 2486 O O . GLU A 1 328 ? -22.875 -28.328 -13.094 1 86.81 328 GLU A O 1
ATOM 2491 N N . ARG A 1 329 ? -23.703 -27.344 -11.289 1 88.56 329 ARG A N 1
ATOM 2492 C CA . ARG A 1 329 ? -22.391 -26.891 -10.82 1 88.56 329 ARG A CA 1
ATOM 2493 C C . ARG A 1 329 ? -21.75 -27.953 -9.922 1 88.56 329 ARG A C 1
ATOM 2495 O O . ARG A 1 329 ? -22.422 -28.875 -9.469 1 88.56 329 ARG A O 1
ATOM 2502 N N . SER A 1 330 ? -20.422 -27.844 -9.828 1 91.38 330 SER A N 1
ATOM 2503 C CA . SER A 1 330 ? -19.797 -28.641 -8.781 1 91.38 330 SER A CA 1
ATOM 2504 C C . SER A 1 330 ? -20.344 -28.281 -7.406 1 91.38 330 SER A C 1
ATOM 2506 O O . SER A 1 330 ? -20.328 -27.125 -7 1 91.38 330 SER A O 1
ATOM 2508 N N . LEU A 1 331 ? -20.875 -29.297 -6.711 1 92.69 331 LEU A N 1
ATOM 2509 C CA . LEU A 1 331 ? -21.703 -29 -5.543 1 92.69 331 LEU A CA 1
ATOM 2510 C C . LEU A 1 331 ? -21.359 -29.922 -4.383 1 92.69 331 LEU A C 1
ATOM 2512 O O . LEU A 1 331 ? -21.141 -31.125 -4.59 1 92.69 331 LEU A O 1
ATOM 2516 N N . ILE A 1 332 ? -21.312 -29.359 -3.18 1 94.56 332 ILE A N 1
ATOM 2517 C CA . ILE A 1 332 ? -21.25 -30.094 -1.928 1 94.56 332 ILE A CA 1
ATOM 2518 C C . ILE A 1 332 ? -22.438 -29.734 -1.041 1 94.56 332 ILE A C 1
ATOM 2520 O O . ILE A 1 332 ? -22.719 -28.562 -0.832 1 94.56 332 ILE A O 1
ATOM 2524 N N . LEU A 1 333 ? -23.125 -30.703 -0.598 1 95.94 333 LEU A N 1
ATOM 2525 C CA . LEU A 1 333 ? -24.234 -30.5 0.321 1 95.94 333 LEU A CA 1
ATOM 2526 C C . LEU A 1 333 ? -23.75 -30.484 1.767 1 95.94 333 LEU A C 1
ATOM 2528 O O . LEU A 1 333 ? -23.094 -31.422 2.215 1 95.94 333 LEU A O 1
ATOM 2532 N N . VAL A 1 334 ? -24.062 -29.438 2.467 1 96.44 334 VAL A N 1
ATOM 2533 C CA . VAL A 1 334 ? -23.688 -29.297 3.869 1 96.44 334 VAL A CA 1
ATOM 2534 C C . VAL A 1 334 ? -24.938 -29.391 4.75 1 96.44 334 VAL A C 1
ATOM 2536 O O . VAL A 1 334 ? -25.781 -28.5 4.742 1 96.44 334 VAL A O 1
ATOM 2539 N N . ILE A 1 335 ? -24.984 -30.438 5.492 1 96.56 335 ILE A N 1
ATOM 2540 C CA . ILE A 1 335 ? -26.062 -30.594 6.461 1 96.56 335 ILE A CA 1
ATOM 2541 C C . ILE A 1 335 ? -25.656 -30 7.805 1 96.56 335 ILE A C 1
ATOM 2543 O O . ILE A 1 335 ? -24.906 -30.641 8.562 1 96.56 335 ILE A O 1
ATOM 2547 N N . ASN A 1 336 ? -26.188 -28.828 8.117 1 95.94 336 ASN A N 1
ATOM 2548 C CA . ASN A 1 336 ? -25.734 -28.047 9.25 1 95.94 336 ASN A CA 1
ATOM 2549 C C . ASN A 1 336 ? -26.688 -28.172 10.445 1 95.94 336 ASN A C 1
ATOM 2551 O O . ASN A 1 336 ? -27.766 -28.734 10.32 1 95.94 336 ASN A O 1
ATOM 2555 N N . LYS A 1 337 ? -26.281 -27.75 11.625 1 95.44 337 LYS A N 1
ATOM 2556 C CA . LYS A 1 337 ? -27.016 -27.734 12.883 1 95.44 337 LYS A CA 1
ATOM 2557 C C . LYS A 1 337 ? -27.281 -29.141 13.398 1 95.44 337 LYS A C 1
ATOM 2559 O O . LYS A 1 337 ? -28.359 -29.422 13.914 1 95.44 337 LYS A O 1
ATOM 2564 N N . ILE A 1 338 ? -26.359 -29.984 13.219 1 94.56 338 ILE A N 1
ATOM 2565 C CA . ILE A 1 338 ? -26.547 -31.375 13.641 1 94.56 338 ILE A CA 1
ATOM 2566 C C . ILE A 1 338 ? -26.578 -31.453 15.164 1 94.56 338 ILE A C 1
ATOM 2568 O O . ILE A 1 338 ? -26.969 -32.469 15.734 1 94.56 338 ILE A O 1
ATOM 2572 N N . ASP A 1 339 ? -26.062 -30.375 15.805 1 93.62 339 ASP A N 1
ATOM 2573 C CA . ASP A 1 339 ? -26.125 -30.312 17.266 1 93.62 339 ASP A CA 1
ATOM 2574 C C . ASP A 1 339 ? -27.562 -30.266 17.75 1 93.62 339 ASP A C 1
ATOM 2576 O O . ASP A 1 339 ? -27.828 -30.562 18.922 1 93.62 339 ASP A O 1
ATOM 2580 N N . LEU A 1 340 ? -28.438 -29.938 16.922 1 93.31 340 LEU A N 1
ATOM 2581 C CA . LEU A 1 340 ? -29.844 -29.75 17.312 1 93.31 340 LEU A CA 1
ATOM 2582 C C . LEU A 1 340 ? -30.656 -31 17.016 1 93.31 340 LEU A C 1
ATOM 2584 O O . LEU A 1 340 ? -31.875 -31.016 17.219 1 93.31 340 LEU A O 1
ATOM 2588 N N . VAL A 1 341 ? -30.094 -31.984 16.453 1 91.31 341 VAL A N 1
ATOM 2589 C CA . VAL A 1 341 ? -30.828 -33.219 16.141 1 91.31 341 VAL A CA 1
ATOM 2590 C C . VAL A 1 341 ? -30.312 -34.375 17.016 1 91.31 341 VAL A C 1
ATOM 2592 O O . VAL A 1 341 ? -29.234 -34.25 17.594 1 91.31 341 VAL A O 1
ATOM 2595 N N . ASP A 1 342 ? -31.172 -35.344 17.125 1 85.38 342 ASP A N 1
ATOM 2596 C CA . ASP A 1 342 ? -30.859 -36.469 18.016 1 85.38 342 ASP A CA 1
ATOM 2597 C C . ASP A 1 342 ? -29.859 -37.406 17.359 1 85.38 342 ASP A C 1
ATOM 2599 O O . ASP A 1 342 ? -29.547 -37.281 16.172 1 85.38 342 ASP A O 1
ATOM 2603 N N . GLN A 1 343 ? -29.359 -38.312 18.109 1 78 343 GLN A N 1
ATOM 2604 C CA . GLN A 1 343 ? -28.344 -39.281 17.688 1 78 343 GLN A CA 1
ATOM 2605 C C . GLN A 1 343 ? -28.875 -40.188 16.594 1 78 343 GLN A C 1
ATOM 2607 O O . GLN A 1 343 ? -28.094 -40.75 15.805 1 78 343 GLN A O 1
ATOM 2612 N N . ALA A 1 344 ? -30.188 -40.281 16.547 1 78.94 344 ALA A N 1
ATOM 2613 C CA . ALA A 1 344 ? -30.797 -41.188 15.57 1 78.94 344 ALA A CA 1
ATOM 2614 C C . ALA A 1 344 ? -30.891 -40.531 14.203 1 78.94 344 ALA A C 1
ATOM 2616 O O . ALA A 1 344 ? -31.312 -41.188 13.227 1 78.94 344 ALA A O 1
ATOM 2617 N N . PHE A 1 345 ? -30.375 -39.312 14.125 1 82.62 345 PHE A N 1
ATOM 2618 C CA . PHE A 1 345 ? -30.484 -38.562 12.883 1 82.62 345 PHE A CA 1
ATOM 2619 C C . PHE A 1 345 ? -29.719 -39.25 11.758 1 82.62 345 PHE A C 1
ATOM 2621 O O . PHE A 1 345 ? -28.562 -39.625 11.945 1 82.62 345 PHE A O 1
ATOM 2628 N N . GLN A 1 346 ? -30.375 -39.5 10.633 1 85.19 346 GLN A N 1
ATOM 2629 C CA . GLN A 1 346 ? -29.766 -40.094 9.445 1 85.19 346 GLN A CA 1
ATOM 2630 C C . GLN A 1 346 ? -29.625 -39.062 8.328 1 85.19 346 GLN A C 1
ATOM 2632 O O . GLN A 1 346 ? -30.609 -38.719 7.664 1 85.19 346 GLN A O 1
ATOM 2637 N N . PRO A 1 347 ? -28.453 -38.594 8.031 1 88.06 347 PRO A N 1
ATOM 2638 C CA . PRO A 1 347 ? -28.25 -37.562 7.031 1 88.06 347 PRO A CA 1
ATOM 2639 C C . PRO A 1 347 ? -28.703 -37.969 5.633 1 88.06 347 PRO A C 1
ATOM 2641 O O . PRO A 1 347 ? -29.109 -37.125 4.828 1 88.06 347 PRO A O 1
ATOM 2644 N N . GLN A 1 348 ? -28.688 -39.219 5.336 1 85.5 348 GLN A N 1
ATOM 2645 C CA . GLN A 1 348 ? -29.031 -39.75 4.016 1 85.5 348 GLN A CA 1
ATOM 2646 C C . GLN A 1 348 ? -30.484 -39.438 3.674 1 85.5 348 GLN A C 1
ATOM 2648 O O . GLN A 1 348 ? -30.844 -39.312 2.498 1 85.5 348 GLN A O 1
ATOM 2653 N N . ALA A 1 349 ? -31.234 -39.25 4.73 1 81.31 349 ALA A N 1
ATOM 2654 C CA . ALA A 1 349 ? -32.656 -38.969 4.527 1 81.31 349 ALA A CA 1
ATOM 2655 C C . ALA A 1 349 ? -32.844 -37.562 3.98 1 81.31 349 ALA A C 1
ATOM 2657 O O . ALA A 1 349 ? -33.906 -37.25 3.426 1 81.31 349 ALA A O 1
ATOM 2658 N N . CYS A 1 350 ? -31.875 -36.781 4.066 1 83.69 350 CYS A N 1
ATOM 2659 C CA . CYS A 1 350 ? -31.969 -35.375 3.65 1 83.69 350 CYS A CA 1
ATOM 2660 C C . CYS A 1 350 ? -31.484 -35.188 2.217 1 83.69 350 CYS A C 1
ATOM 2662 O O . CYS A 1 350 ? -31.547 -34.094 1.669 1 83.69 350 CYS A O 1
ATOM 2664 N N . LEU A 1 351 ? -31.094 -36.25 1.538 1 86.44 351 LEU A N 1
ATOM 2665 C CA . LEU A 1 351 ? -30.438 -36.125 0.243 1 86.44 351 LEU A CA 1
ATOM 2666 C C . LEU A 1 351 ? -31.438 -36.188 -0.894 1 86.44 351 LEU A C 1
ATOM 2668 O O . LEU A 1 351 ? -32.25 -37.125 -0.957 1 86.44 351 LEU A O 1
ATOM 2672 N N . PRO A 1 352 ? -31.406 -35.281 -1.765 1 83.81 352 PRO A N 1
ATOM 2673 C CA . PRO A 1 352 ? -32.25 -35.375 -2.967 1 83.81 352 PRO A CA 1
ATOM 2674 C C . PRO A 1 352 ? -31.719 -36.438 -3.941 1 83.81 352 PRO A C 1
ATOM 2676 O O . PRO A 1 352 ? -32.469 -36.969 -4.762 1 83.81 352 PRO A O 1
ATOM 2679 N N . ASP A 1 353 ? -30.438 -36.656 -3.99 1 84.94 353 ASP A N 1
ATOM 2680 C CA . ASP A 1 353 ? -29.703 -37.594 -4.836 1 84.94 353 ASP A CA 1
ATOM 2681 C C . ASP A 1 353 ? -28.641 -38.344 -4.039 1 84.94 353 ASP A C 1
ATOM 2683 O O . ASP A 1 353 ? -27.766 -37.719 -3.434 1 84.94 353 ASP A O 1
ATOM 2687 N N . PRO A 1 354 ? -28.734 -39.625 -4.055 1 82.19 354 PRO A N 1
ATOM 2688 C CA . PRO A 1 354 ? -27.781 -40.406 -3.273 1 82.19 354 PRO A CA 1
ATOM 2689 C C . PRO A 1 354 ? -26.328 -40.219 -3.729 1 82.19 354 PRO A C 1
ATOM 2691 O O . PRO A 1 354 ? -25.406 -40.5 -2.971 1 82.19 354 PRO A O 1
ATOM 2694 N N . ALA A 1 355 ? -26.125 -39.781 -4.867 1 84.38 355 ALA A N 1
ATOM 2695 C CA . ALA A 1 355 ? -24.781 -39.625 -5.414 1 84.38 355 ALA A CA 1
ATOM 2696 C C . ALA A 1 355 ? -24.172 -38.281 -5.023 1 84.38 355 ALA A C 1
ATOM 2698 O O . ALA A 1 355 ? -22.984 -38.062 -5.223 1 84.38 355 ALA A O 1
ATOM 2699 N N . LEU A 1 356 ? -24.953 -37.469 -4.391 1 88.75 356 LEU A N 1
ATOM 2700 C CA . LEU A 1 356 ? -24.5 -36.125 -4.035 1 88.75 356 LEU A CA 1
ATOM 2701 C C . LEU A 1 356 ? -23.531 -36.188 -2.863 1 88.75 356 LEU A C 1
ATOM 2703 O O . LEU A 1 356 ? -23.781 -36.844 -1.863 1 88.75 356 LEU A O 1
ATOM 2707 N N . THR A 1 357 ? -22.297 -35.594 -3.012 1 91.19 357 THR A N 1
ATOM 2708 C CA . THR A 1 357 ? -21.344 -35.438 -1.917 1 91.19 357 THR A CA 1
ATOM 2709 C C . THR A 1 357 ? -21.922 -34.594 -0.799 1 91.19 357 THR A C 1
ATOM 2711 O O . THR A 1 357 ? -22.422 -33.5 -1.053 1 91.19 357 THR A O 1
ATOM 2714 N N . TYR A 1 358 ? -21.922 -35.062 0.413 1 93.31 358 TYR A N 1
ATOM 2715 C CA . TYR A 1 358 ? -22.453 -34.281 1.521 1 93.31 358 TYR A CA 1
ATOM 2716 C C . TYR A 1 358 ? -21.562 -34.438 2.76 1 93.31 358 TYR A C 1
ATOM 2718 O O . TYR A 1 358 ? -20.703 -35.312 2.82 1 93.31 358 TYR A O 1
ATOM 2726 N N . LEU A 1 359 ? -21.672 -33.5 3.641 1 94.81 359 LEU A N 1
ATOM 2727 C CA . LEU A 1 359 ? -21.031 -33.562 4.953 1 94.81 359 LEU A CA 1
ATOM 2728 C C . LEU A 1 359 ? -21.922 -32.938 6.016 1 94.81 359 LEU A C 1
ATOM 2730 O O . LEU A 1 359 ? -22.875 -32.219 5.684 1 94.81 359 LEU A O 1
ATOM 2734 N N . CYS A 1 360 ? -21.625 -33.25 7.25 1 95.38 360 CYS A N 1
ATOM 2735 C CA . CYS A 1 360 ? -22.391 -32.75 8.375 1 95.38 360 CYS A CA 1
ATOM 2736 C C . CYS A 1 360 ? -21.578 -31.75 9.195 1 95.38 360 CYS A C 1
ATOM 2738 O O . CYS A 1 360 ? -20.375 -31.953 9.398 1 95.38 360 CYS A O 1
ATOM 2740 N N . THR A 1 361 ? -22.234 -30.703 9.57 1 95.44 361 THR A N 1
ATOM 2741 C CA . THR A 1 361 ? -21.531 -29.703 10.375 1 95.44 361 THR A CA 1
ATOM 2742 C C . THR A 1 361 ? -22.422 -29.219 11.516 1 95.44 361 THR A C 1
ATOM 2744 O O . THR A 1 361 ? -23.641 -29.312 11.445 1 95.44 361 THR A O 1
ATOM 2747 N N . ALA A 1 362 ? -21.797 -28.812 12.641 1 96.06 362 ALA A N 1
ATOM 2748 C CA . ALA A 1 362 ? -22.344 -27.906 13.641 1 96.06 362 ALA A CA 1
ATOM 2749 C C . ALA A 1 362 ? -21.5 -26.625 13.727 1 96.06 362 ALA A C 1
ATOM 2751 O O . ALA A 1 362 ? -20.656 -26.5 14.609 1 96.06 362 ALA A O 1
ATOM 2752 N N . ALA A 1 363 ? -21.781 -25.781 12.805 1 92.19 363 ALA A N 1
ATOM 2753 C CA . ALA A 1 363 ? -20.953 -24.594 12.594 1 92.19 363 ALA A CA 1
ATOM 2754 C C . ALA A 1 363 ? -20.844 -23.766 13.875 1 92.19 363 ALA A C 1
ATOM 2756 O O . ALA A 1 363 ? -19.781 -23.219 14.188 1 92.19 363 ALA A O 1
ATOM 2757 N N . ALA A 1 364 ? -21.906 -23.641 14.594 1 90.38 364 ALA A N 1
ATOM 2758 C CA . ALA A 1 364 ? -21.922 -22.859 15.828 1 90.38 364 ALA A CA 1
ATOM 2759 C C . ALA A 1 364 ? -20.922 -23.406 16.844 1 90.38 364 ALA A C 1
ATOM 2761 O O . ALA A 1 364 ? -20.438 -22.656 17.703 1 90.38 364 ALA A O 1
ATOM 2762 N N . GLN A 1 365 ? -20.641 -24.688 16.703 1 92.81 365 GLN A N 1
ATOM 2763 C CA . GLN A 1 365 ? -19.703 -25.344 17.609 1 92.81 365 GLN A CA 1
ATOM 2764 C C . GLN A 1 365 ? -18.375 -25.609 16.922 1 92.81 365 GLN A C 1
ATOM 2766 O O . GLN A 1 365 ? -17.562 -26.406 17.406 1 92.81 365 GLN A O 1
ATOM 2771 N N . ASN A 1 366 ? -18.172 -25.125 15.75 1 90.94 366 ASN A N 1
ATOM 2772 C CA . ASN A 1 366 ? -16.953 -25.281 14.953 1 90.94 366 ASN A CA 1
ATOM 2773 C C . ASN A 1 366 ? -16.688 -26.75 14.648 1 90.94 366 ASN A C 1
ATOM 2775 O O . ASN A 1 366 ? -15.531 -27.188 14.68 1 90.94 366 ASN A O 1
ATOM 2779 N N . GLN A 1 367 ? -17.734 -27.469 14.477 1 92.88 367 GLN A N 1
ATOM 2780 C CA . GLN A 1 367 ? -17.594 -28.875 14.148 1 92.88 367 GLN A CA 1
ATOM 2781 C C . GLN A 1 367 ? -17.828 -29.125 12.664 1 92.88 367 GLN A C 1
ATOM 2783 O O . GLN A 1 367 ? -18.734 -28.547 12.07 1 92.88 367 GLN A O 1
ATOM 2788 N N . GLY A 1 368 ? -16.953 -30.016 12.148 1 94 368 GLY A N 1
ATOM 2789 C CA . GLY A 1 368 ? -17.156 -30.453 10.781 1 94 368 GLY A CA 1
ATOM 2790 C C . GLY A 1 368 ? -16.438 -29.594 9.766 1 94 368 GLY A C 1
ATOM 2791 O O . GLY A 1 368 ? -16.578 -29.797 8.555 1 94 368 GLY A O 1
ATOM 2792 N N . ILE A 1 369 ? -15.68 -28.672 10.18 1 91.94 369 ILE A N 1
ATOM 2793 C CA . ILE A 1 369 ? -15.008 -27.75 9.281 1 91.94 369 ILE A CA 1
ATOM 2794 C C . ILE A 1 369 ? -13.844 -28.453 8.586 1 91.94 369 ILE A C 1
ATOM 2796 O O . ILE A 1 369 ? -13.602 -28.234 7.395 1 91.94 369 ILE A O 1
ATOM 2800 N N . GLU A 1 370 ? -13.18 -29.281 9.273 1 90.44 370 GLU A N 1
ATOM 2801 C CA . GLU A 1 370 ? -12.109 -30.062 8.664 1 90.44 370 GLU A CA 1
ATOM 2802 C C . GLU A 1 370 ? -12.641 -30.953 7.547 1 90.44 370 GLU A C 1
ATOM 2804 O O . GLU A 1 370 ? -12 -31.078 6.496 1 90.44 370 GLU A O 1
ATOM 2809 N N . ASP A 1 371 ? -13.781 -31.469 7.844 1 93.19 371 ASP A N 1
ATOM 2810 C CA . ASP A 1 371 ? -14.422 -32.312 6.836 1 93.19 371 ASP A CA 1
ATOM 2811 C C . ASP A 1 371 ? -14.805 -31.484 5.605 1 93.19 371 ASP A C 1
ATOM 2813 O O . ASP A 1 371 ? -14.695 -31.953 4.477 1 93.19 371 ASP A O 1
ATOM 2817 N N . LEU A 1 372 ? -15.273 -30.375 5.863 1 92.94 372 LEU A N 1
ATOM 2818 C CA . LEU A 1 372 ? -15.617 -29.469 4.773 1 92.94 372 LEU A CA 1
ATOM 2819 C C . LEU A 1 372 ? -14.406 -29.188 3.896 1 92.94 372 LEU A C 1
ATOM 2821 O O . LEU A 1 372 ? -14.484 -29.297 2.672 1 92.94 372 LEU A O 1
ATOM 2825 N N . GLU A 1 373 ? -13.281 -28.859 4.488 1 90.12 373 GLU A N 1
ATOM 2826 C CA . GLU A 1 373 ? -12.047 -28.562 3.754 1 90.12 373 GLU A CA 1
ATOM 2827 C C . GLU A 1 373 ? -11.586 -29.766 2.949 1 90.12 373 GLU A C 1
ATOM 2829 O O . GLU A 1 373 ? -11.188 -29.641 1.791 1 90.12 373 GLU A O 1
ATOM 2834 N N . SER A 1 374 ? -11.711 -30.891 3.59 1 90.56 374 SER A N 1
ATOM 2835 C CA . SER A 1 374 ? -11.328 -32.125 2.904 1 90.56 374 SER A CA 1
ATOM 2836 C C . SER A 1 374 ? -12.219 -32.375 1.693 1 90.56 374 SER A C 1
ATOM 2838 O O . SER A 1 374 ? -11.734 -32.812 0.646 1 90.56 374 SER A O 1
ATOM 2840 N N . ALA A 1 375 ? -13.445 -32.156 1.851 1 92.19 375 ALA A N 1
ATOM 2841 C CA . ALA A 1 375 ? -14.391 -32.344 0.753 1 92.19 375 ALA A CA 1
ATOM 2842 C C . ALA A 1 375 ? -14.094 -31.391 -0.398 1 92.19 375 ALA A C 1
ATOM 2844 O O . ALA A 1 375 ? -14.164 -31.781 -1.567 1 92.19 375 ALA A O 1
ATOM 2845 N N . ILE A 1 376 ? -13.773 -30.219 -0.064 1 90.69 376 ILE A N 1
ATOM 2846 C CA . ILE A 1 376 ? -13.453 -29.219 -1.072 1 90.69 376 ILE A CA 1
ATOM 2847 C C . ILE A 1 376 ? -12.211 -29.656 -1.85 1 90.69 376 ILE A C 1
ATOM 2849 O O . ILE A 1 376 ? -12.195 -29.609 -3.082 1 90.69 376 ILE A O 1
ATOM 2853 N N . LEU A 1 377 ? -11.227 -30.078 -1.161 1 88.31 377 LEU A N 1
ATOM 2854 C CA . LEU A 1 377 ? -9.977 -30.5 -1.789 1 88.31 377 LEU A CA 1
ATOM 2855 C C . LEU A 1 377 ? -10.211 -31.688 -2.713 1 88.31 377 LEU A C 1
ATOM 2857 O O . LEU A 1 377 ? -9.633 -31.766 -3.801 1 88.31 377 LEU A O 1
ATOM 2861 N N . SER A 1 378 ? -11.016 -32.562 -2.262 1 87.94 378 SER A N 1
ATOM 2862 C CA . SER A 1 378 ? -11.312 -33.75 -3.064 1 87.94 378 SER A CA 1
ATOM 2863 C C . SER A 1 378 ? -12.047 -33.375 -4.348 1 87.94 378 SER A C 1
ATOM 2865 O O . SER A 1 378 ? -11.812 -33.969 -5.398 1 87.94 378 SER A O 1
ATOM 2867 N N . LYS A 1 379 ? -12.906 -32.438 -4.219 1 88.06 379 LYS A N 1
ATOM 2868 C CA . LYS A 1 379 ? -13.703 -32.031 -5.367 1 88.06 379 LYS A CA 1
ATOM 2869 C C . LYS A 1 379 ? -12.828 -31.328 -6.414 1 88.06 379 LYS A C 1
ATOM 2871 O O . LYS A 1 379 ? -13.062 -31.484 -7.617 1 88.06 379 LYS A O 1
ATOM 2876 N N . VAL A 1 380 ? -11.969 -30.562 -6 1 78.81 380 VAL A N 1
ATOM 2877 C CA . VAL A 1 380 ? -11.195 -29.781 -6.965 1 78.81 380 VAL A CA 1
ATOM 2878 C C . VAL A 1 380 ? -9.898 -30.531 -7.309 1 78.81 380 VAL A C 1
ATOM 2880 O O . VAL A 1 380 ? -9.031 -29.984 -7.984 1 78.81 380 VAL A O 1
ATOM 2883 N N . GLN A 1 381 ? -10.031 -31.844 -7.176 1 62.88 381 GLN A N 1
ATOM 2884 C CA . GLN A 1 381 ? -8.883 -32.688 -7.445 1 62.88 381 GLN A CA 1
ATOM 2885 C C . GLN A 1 381 ? -7.629 -32.156 -6.75 1 62.88 381 GLN A C 1
ATOM 2887 O O . GLN A 1 381 ? -6.523 -32.281 -7.277 1 62.88 381 GLN A O 1
ATOM 2892 N N . GLY A 1 382 ? -7.852 -31.328 -5.758 1 53.62 382 GLY A N 1
ATOM 2893 C CA . GLY A 1 382 ? -6.812 -30.688 -4.969 1 53.62 382 GLY A CA 1
ATOM 2894 C C . GLY A 1 382 ? -6.031 -31.656 -4.102 1 53.62 382 GLY A C 1
ATOM 2895 O O . GLY A 1 382 ? -5.082 -31.266 -3.424 1 53.62 382 GLY A O 1
ATOM 2896 N N . GLY A 1 383 ? -6.555 -32.844 -3.857 1 48.56 383 GLY A N 1
ATOM 2897 C CA . GLY A 1 383 ? -5.996 -33.812 -2.934 1 48.56 383 GLY A CA 1
ATOM 2898 C C . GLY A 1 383 ? -4.512 -34.062 -3.141 1 48.56 383 GLY A C 1
ATOM 2899 O O . GLY A 1 383 ? -3.787 -34.375 -2.193 1 48.56 383 GLY A O 1
ATOM 2900 N N . GLU A 1 384 ? -4.148 -34.062 -4.312 1 48.94 384 GLU A N 1
ATOM 2901 C CA . GLU A 1 384 ? -2.756 -34.375 -4.602 1 48.94 384 GLU A CA 1
ATOM 2902 C C . GLU A 1 384 ? -1.845 -33.188 -4.387 1 48.94 384 GLU A C 1
ATOM 2904 O O . GLU A 1 384 ? -0.65 -33.25 -4.684 1 48.94 384 GLU A O 1
ATOM 2909 N N . LEU A 1 385 ? -2.312 -32.094 -3.861 1 51.16 385 LEU A N 1
ATOM 2910 C CA . LEU A 1 385 ? -1.533 -30.875 -3.729 1 51.16 385 LEU A CA 1
ATOM 2911 C C . LEU A 1 385 ? -0.51 -31 -2.605 1 51.16 385 LEU A C 1
ATOM 2913 O O . LEU A 1 385 ? 0.537 -30.344 -2.637 1 51.16 385 LEU A O 1
ATOM 2917 N N . GLU A 1 386 ? -0.852 -31.672 -1.468 1 49.03 386 GLU A N 1
ATOM 2918 C CA . GLU A 1 386 ? 0.056 -31.719 -0.326 1 49.03 386 GLU A CA 1
ATOM 2919 C C . GLU A 1 386 ? 1.385 -32.375 -0.706 1 49.03 386 GLU A C 1
ATOM 2921 O O . GLU A 1 386 ? 2.434 -32 -0.168 1 49.03 386 GLU A O 1
ATOM 2926 N N . GLY A 1 387 ? 1.331 -33.469 -1.401 1 45.41 387 GLY A N 1
ATOM 2927 C CA . GLY A 1 387 ? 2.549 -34.219 -1.621 1 45.41 387 GLY A CA 1
ATOM 2928 C C . GLY A 1 387 ? 3.338 -33.75 -2.828 1 45.41 387 GLY A C 1
ATOM 2929 O O . GLY A 1 387 ? 4.438 -34.25 -3.086 1 45.41 387 GLY A O 1
ATOM 2930 N N . ALA A 1 388 ? 2.734 -32.938 -3.555 1 51.5 388 ALA A N 1
ATOM 2931 C CA . ALA A 1 388 ? 3.367 -32.75 -4.855 1 51.5 388 ALA A CA 1
ATOM 2932 C C . ALA A 1 388 ? 4.438 -31.656 -4.785 1 51.5 388 ALA A C 1
ATOM 2934 O O . ALA A 1 388 ? 4.332 -30.734 -3.986 1 51.5 388 ALA A O 1
ATOM 2935 N N . ASN A 1 389 ? 5.57 -31.969 -5.156 1 60.66 389 ASN A N 1
ATOM 2936 C CA . ASN A 1 389 ? 6.715 -31.109 -5.414 1 60.66 389 ASN A CA 1
ATOM 2937 C C . ASN A 1 389 ? 6.281 -29.766 -6.008 1 60.66 389 ASN A C 1
ATOM 2939 O O . ASN A 1 389 ? 5.711 -29.734 -7.102 1 60.66 389 ASN A O 1
ATOM 2943 N N . LEU A 1 390 ? 6.086 -28.781 -5.129 1 63.94 390 LEU A N 1
ATOM 2944 C CA . LEU A 1 390 ? 5.703 -27.422 -5.504 1 63.94 390 LEU A CA 1
ATOM 2945 C C . LEU A 1 390 ? 6.754 -26.797 -6.414 1 63.94 390 LEU A C 1
ATOM 2947 O O . LEU A 1 390 ? 6.672 -25.609 -6.738 1 63.94 390 LEU A O 1
ATOM 2951 N N . ASP A 1 391 ? 7.602 -27.688 -6.805 1 73.56 391 ASP A N 1
ATOM 2952 C CA . ASP A 1 391 ? 8.711 -27.156 -7.59 1 73.56 391 ASP A CA 1
ATOM 2953 C C . ASP A 1 391 ? 8.234 -26.656 -8.953 1 73.56 391 ASP A C 1
ATOM 2955 O O . ASP A 1 391 ? 8.867 -25.781 -9.547 1 73.56 391 ASP A O 1
ATOM 2959 N N . TRP A 1 392 ? 7.035 -27.328 -9.266 1 77.06 392 TRP A N 1
ATOM 2960 C CA . TRP A 1 392 ? 6.543 -26.906 -10.578 1 77.06 392 TRP A CA 1
ATOM 2961 C C . TRP A 1 392 ? 5.066 -26.547 -10.508 1 77.06 392 TRP A C 1
ATOM 2963 O O . TRP A 1 392 ? 4.262 -27.266 -9.93 1 77.06 392 TRP A O 1
ATOM 2973 N N . ALA A 1 393 ? 4.73 -25.297 -10.789 1 81.5 393 ALA A N 1
ATOM 2974 C CA . ALA A 1 393 ? 3.344 -24.906 -11.031 1 81.5 393 ALA A CA 1
ATOM 2975 C C . ALA A 1 393 ? 3.234 -23.984 -12.242 1 81.5 393 ALA A C 1
ATOM 2977 O O . ALA A 1 393 ? 3.506 -22.797 -12.141 1 81.5 393 ALA A O 1
ATOM 2978 N N . ILE A 1 394 ? 2.889 -24.734 -13.406 1 89.69 394 ILE A N 1
ATOM 2979 C CA . ILE A 1 394 ? 2.873 -23.938 -14.633 1 89.69 394 ILE A CA 1
ATOM 2980 C C . ILE A 1 394 ? 1.521 -23.25 -14.781 1 89.69 394 ILE A C 1
ATOM 2982 O O . ILE A 1 394 ? 0.532 -23.672 -14.172 1 89.69 394 ILE A O 1
ATOM 2986 N N . ASN A 1 395 ? 1.515 -22.156 -15.508 1 89.31 395 ASN A N 1
ATOM 2987 C CA . ASN A 1 395 ? 0.278 -21.422 -15.773 1 89.31 395 ASN A CA 1
ATOM 2988 C C . ASN A 1 395 ? -0.378 -21.891 -17.078 1 89.31 395 ASN A C 1
ATOM 2990 O O . ASN A 1 395 ? 0.125 -22.797 -17.734 1 89.31 395 ASN A O 1
ATOM 2994 N N . GLN A 1 396 ? -1.486 -21.266 -17.438 1 88.38 396 GLN A N 1
ATOM 2995 C CA . GLN A 1 396 ? -2.281 -21.719 -18.578 1 88.38 396 GLN A CA 1
ATOM 2996 C C . GLN A 1 396 ? -1.53 -21.5 -19.891 1 88.38 396 GLN A C 1
ATOM 2998 O O . GLN A 1 396 ? -1.588 -22.344 -20.797 1 88.38 396 GLN A O 1
ATOM 3003 N N . ARG A 1 397 ? -0.878 -20.406 -20.031 1 89.5 397 ARG A N 1
ATOM 3004 C CA . ARG A 1 397 ? -0.098 -20.125 -21.219 1 89.5 397 ARG A CA 1
ATOM 3005 C C . ARG A 1 397 ? 1.008 -21.156 -21.422 1 89.5 397 ARG A C 1
ATOM 3007 O O . ARG A 1 397 ? 1.199 -21.672 -22.531 1 89.5 397 ARG A O 1
ATOM 3014 N N . GLN A 1 398 ? 1.671 -21.438 -20.375 1 93 398 GLN A N 1
ATOM 3015 C CA . GLN A 1 398 ? 2.758 -22.406 -20.391 1 93 398 GLN A CA 1
ATOM 3016 C C . GLN A 1 398 ? 2.232 -23.812 -20.688 1 93 398 GLN A C 1
ATOM 3018 O O . GLN A 1 398 ? 2.824 -24.547 -21.469 1 93 398 GLN A O 1
ATOM 3023 N N . ALA A 1 399 ? 1.111 -24.109 -20.125 1 94.38 399 ALA A N 1
ATOM 3024 C CA . ALA A 1 399 ? 0.481 -25.406 -20.359 1 94.38 399 ALA A CA 1
ATOM 3025 C C . ALA A 1 399 ? 0.095 -25.578 -21.828 1 94.38 399 ALA A C 1
ATOM 3027 O O . ALA A 1 399 ? 0.271 -26.641 -22.406 1 94.38 399 ALA A O 1
ATOM 3028 N N . ALA A 1 400 ? -0.421 -24.531 -22.406 1 95.25 400 ALA A N 1
ATOM 3029 C CA . ALA A 1 400 ? -0.809 -24.578 -23.812 1 95.25 400 ALA A CA 1
ATOM 3030 C C . ALA A 1 400 ? 0.404 -24.812 -24.719 1 95.25 400 ALA A C 1
ATOM 3032 O O . ALA A 1 400 ? 0.355 -25.625 -25.641 1 95.25 400 ALA A O 1
ATOM 3033 N N . ALA A 1 401 ? 1.429 -24.109 -24.422 1 95.19 401 ALA A N 1
ATOM 3034 C CA . ALA A 1 401 ? 2.658 -24.281 -25.203 1 95.19 401 ALA A CA 1
ATOM 3035 C C . ALA A 1 401 ? 3.244 -25.672 -25 1 95.19 401 ALA A C 1
ATOM 3037 O O . ALA A 1 401 ? 3.697 -26.297 -25.969 1 95.19 401 ALA A O 1
ATOM 3038 N N . LEU A 1 402 ? 3.227 -26.156 -23.797 1 96.25 402 LEU A N 1
ATOM 3039 C CA . LEU A 1 402 ? 3.758 -27.469 -23.5 1 96.25 402 LEU A CA 1
ATOM 3040 C C . LEU A 1 402 ? 2.918 -28.562 -24.156 1 96.25 402 LEU A C 1
ATOM 3042 O O . LEU A 1 402 ? 3.447 -29.594 -24.562 1 96.25 402 LEU A O 1
ATOM 3046 N N . THR A 1 403 ? 1.67 -28.312 -24.203 1 97.5 403 THR A N 1
ATOM 3047 C CA . THR A 1 403 ? 0.781 -29.25 -24.891 1 97.5 403 THR A CA 1
ATOM 3048 C C . THR A 1 403 ? 1.125 -29.328 -26.375 1 97.5 403 THR A C 1
ATOM 3050 O O . THR A 1 403 ? 1.141 -30.422 -26.953 1 97.5 403 THR A O 1
ATOM 3053 N N . ARG A 1 404 ? 1.386 -28.219 -26.969 1 97.12 404 ARG A N 1
ATOM 3054 C CA . ARG A 1 404 ? 1.816 -28.219 -28.359 1 97.12 404 ARG A CA 1
ATOM 3055 C C . ARG A 1 404 ? 3.119 -28.984 -28.547 1 97.12 404 ARG A C 1
ATOM 3057 O O . ARG A 1 404 ? 3.275 -29.75 -29.5 1 97.12 404 ARG A O 1
ATOM 3064 N N . ALA A 1 405 ? 4.027 -28.781 -27.609 1 97.75 405 ALA A N 1
ATOM 3065 C CA . ALA A 1 405 ? 5.285 -29.516 -27.656 1 97.75 405 ALA A CA 1
ATOM 3066 C C . ALA A 1 405 ? 5.043 -31.016 -27.531 1 97.75 405 ALA A C 1
ATOM 3068 O O . ALA A 1 405 ? 5.648 -31.812 -28.25 1 97.75 405 ALA A O 1
ATOM 3069 N N . LYS A 1 406 ? 4.18 -31.375 -26.625 1 98 406 LYS A N 1
ATOM 3070 C CA . LYS A 1 406 ? 3.828 -32.781 -26.406 1 98 406 LYS A CA 1
ATOM 3071 C C . LYS A 1 406 ? 3.285 -33.406 -27.688 1 98 406 LYS A C 1
ATOM 3073 O O . LYS A 1 406 ? 3.744 -34.469 -28.109 1 98 406 LYS A O 1
ATOM 3078 N N . LEU A 1 407 ? 2.365 -32.719 -28.281 1 97.81 407 LEU A N 1
ATOM 3079 C CA . LEU A 1 407 ? 1.749 -33.219 -29.516 1 97.81 407 LEU A CA 1
ATOM 3080 C C . LEU A 1 407 ? 2.785 -33.375 -30.609 1 97.81 407 LEU A C 1
ATOM 3082 O O . LEU A 1 407 ? 2.766 -34.375 -31.359 1 97.81 407 LEU A O 1
ATOM 3086 N N . SER A 1 408 ? 3.619 -32.438 -30.703 1 97.56 408 SER A N 1
ATOM 3087 C CA . SER A 1 408 ? 4.672 -32.469 -31.703 1 97.56 408 SER A CA 1
ATOM 3088 C C . SER A 1 408 ? 5.609 -33.656 -31.469 1 97.56 408 SER A C 1
ATOM 3090 O O . SER A 1 408 ? 5.977 -34.375 -32.406 1 97.56 408 SER A O 1
ATOM 3092 N N . LEU A 1 409 ? 5.977 -33.906 -30.281 1 97.38 409 LEU A N 1
ATOM 3093 C CA . LEU A 1 409 ? 6.867 -35 -29.938 1 97.38 409 LEU A CA 1
ATOM 3094 C C . LEU A 1 409 ? 6.18 -36.344 -30.172 1 97.38 409 LEU A C 1
ATOM 3096 O O . LEU A 1 409 ? 6.816 -37.312 -30.609 1 97.38 409 LEU A O 1
ATOM 3100 N N . GLU A 1 410 ? 4.91 -36.375 -29.812 1 97.19 410 GLU A N 1
ATOM 3101 C CA . GLU A 1 410 ? 4.137 -37.562 -30.094 1 97.19 410 GLU A CA 1
ATOM 3102 C C . GLU A 1 410 ? 4.09 -37.875 -31.578 1 97.19 410 GLU A C 1
ATOM 3104 O O . GLU A 1 410 ? 4.188 -39.031 -32 1 97.19 410 GLU A O 1
ATOM 3109 N N . ASN A 1 411 ? 3.977 -36.812 -32.375 1 95.75 411 ASN A N 1
ATOM 3110 C CA . ASN A 1 411 ? 3.994 -36.969 -33.812 1 95.75 411 ASN A CA 1
ATOM 3111 C C . ASN A 1 411 ? 5.328 -37.531 -34.312 1 95.75 411 ASN A C 1
ATOM 3113 O O . ASN A 1 411 ? 5.359 -38.344 -35.219 1 95.75 411 ASN A O 1
ATOM 3117 N N . VAL A 1 412 ? 6.359 -37.062 -33.75 1 95.06 412 VAL A N 1
ATOM 3118 C CA . VAL A 1 412 ? 7.68 -37.562 -34.125 1 95.06 412 VAL A CA 1
ATOM 3119 C C . VAL A 1 412 ? 7.758 -39.062 -33.812 1 95.06 412 VAL A C 1
ATOM 3121 O O . VAL A 1 412 ? 8.242 -39.844 -34.625 1 95.06 412 VAL A O 1
ATOM 3124 N N . GLN A 1 413 ? 7.301 -39.438 -32.625 1 93.69 413 GLN A N 1
ATOM 3125 C CA . GLN A 1 413 ? 7.305 -40.844 -32.25 1 93.69 413 GLN A CA 1
ATOM 3126 C C . GLN A 1 413 ? 6.5 -41.688 -33.219 1 93.69 413 GLN A C 1
ATOM 3128 O O . GLN A 1 413 ? 6.914 -42.781 -33.594 1 93.69 413 GLN A O 1
ATOM 3133 N N . GLU A 1 414 ? 5.387 -41.156 -33.594 1 93.19 414 GLU A N 1
ATOM 3134 C CA . GLU A 1 414 ? 4.543 -41.875 -34.562 1 93.19 414 GLU A CA 1
ATOM 3135 C C . GLU A 1 414 ? 5.227 -41.969 -35.906 1 93.19 414 GLU A C 1
ATOM 3137 O O . GLU A 1 414 ? 5.125 -43 -36.594 1 93.19 414 GLU A O 1
ATOM 3142 N N . THR A 1 415 ? 5.836 -40.875 -36.281 1 91.31 415 THR A N 1
ATOM 3143 C CA . THR A 1 415 ? 6.547 -40.875 -37.562 1 91.31 415 THR A CA 1
ATOM 3144 C C . THR A 1 415 ? 7.68 -41.875 -37.562 1 91.31 415 THR A C 1
ATOM 3146 O O . THR A 1 415 ? 7.93 -42.562 -38.562 1 91.31 415 THR A O 1
ATOM 3149 N N . ILE A 1 416 ? 8.367 -42.094 -36.5 1 88.5 416 ILE A N 1
ATOM 3150 C CA . ILE A 1 416 ? 9.438 -43.062 -36.344 1 88.5 416 ILE A CA 1
ATOM 3151 C C . ILE A 1 416 ? 8.859 -44.469 -36.438 1 88.5 416 ILE A C 1
ATOM 3153 O O . ILE A 1 416 ? 9.383 -45.344 -37.156 1 88.5 416 ILE A O 1
ATOM 3157 N N . ALA A 1 417 ? 7.773 -44.688 -35.719 1 89.88 417 ALA A N 1
ATOM 3158 C CA . ALA A 1 417 ? 7.145 -46 -35.625 1 89.88 417 ALA A CA 1
ATOM 3159 C C . ALA A 1 417 ? 6.645 -46.469 -37 1 89.88 417 ALA A C 1
ATOM 3161 O O . ALA A 1 417 ? 6.691 -47.656 -37.344 1 89.88 417 ALA A O 1
ATOM 3162 N N . ASN A 1 418 ? 6.273 -45.469 -37.812 1 91.44 418 ASN A N 1
ATOM 3163 C CA . ASN A 1 418 ? 5.719 -45.781 -39.125 1 91.44 418 ASN A CA 1
ATOM 3164 C C . ASN A 1 418 ? 6.789 -45.719 -40.219 1 91.44 418 ASN A C 1
ATOM 3166 O O . ASN A 1 418 ? 6.48 -45.844 -41.406 1 91.44 418 ASN A O 1
ATOM 3170 N N . GLN A 1 419 ? 8.039 -45.406 -39.844 1 87.12 419 GLN A N 1
ATOM 3171 C CA . GLN A 1 419 ? 9.195 -45.406 -40.719 1 87.12 419 GLN A CA 1
ATOM 3172 C C . GLN A 1 419 ? 9.008 -44.406 -41.875 1 87.12 419 GLN A C 1
ATOM 3174 O O . GLN A 1 419 ? 9.266 -44.719 -43.031 1 87.12 419 GLN A O 1
ATOM 3179 N N . LEU A 1 420 ? 8.422 -43.344 -41.469 1 86.75 420 LEU A N 1
ATOM 3180 C CA . LEU A 1 420 ? 8.258 -42.25 -42.438 1 86.75 420 LEU A CA 1
ATOM 3181 C C . LEU A 1 420 ? 9.578 -41.531 -42.688 1 86.75 420 LEU A C 1
ATOM 3183 O O . LEU A 1 420 ? 10.492 -41.625 -41.844 1 86.75 420 LEU A O 1
ATOM 3187 N N . PRO A 1 421 ? 9.695 -40.844 -43.875 1 85.81 421 PRO A N 1
ATOM 3188 C CA . PRO A 1 421 ? 10.938 -40.125 -44.188 1 85.81 421 PRO A CA 1
ATOM 3189 C C . PRO A 1 421 ? 11.336 -39.094 -43.125 1 85.81 421 PRO A C 1
ATOM 3191 O O . PRO A 1 421 ? 10.469 -38.531 -42.469 1 85.81 421 PRO A O 1
ATOM 3194 N N . LEU A 1 422 ? 12.625 -38.844 -43.062 1 83.5 422 LEU A N 1
ATOM 3195 C CA . LEU A 1 422 ? 13.234 -38 -42.031 1 83.5 422 LEU A CA 1
ATOM 3196 C C . LEU A 1 422 ? 12.695 -36.562 -42.125 1 83.5 422 LEU A C 1
ATOM 3198 O O . LEU A 1 422 ? 12.617 -35.844 -41.125 1 83.5 422 LEU A O 1
ATOM 3202 N N . ASP A 1 423 ? 12.242 -36.188 -43.281 1 84.88 423 ASP A N 1
ATOM 3203 C CA . ASP A 1 423 ? 11.758 -34.812 -43.5 1 84.88 423 ASP A CA 1
ATOM 3204 C C . ASP A 1 423 ? 10.555 -34.531 -42.625 1 84.88 423 ASP A C 1
ATOM 3206 O O . ASP A 1 423 ? 10.391 -33.375 -42.156 1 84.88 423 ASP A O 1
ATOM 3210 N N . PHE A 1 424 ? 9.82 -35.531 -42.344 1 86.31 424 PHE A N 1
ATOM 3211 C CA . PHE A 1 424 ? 8.609 -35.375 -41.562 1 86.31 424 PHE A CA 1
ATOM 3212 C C . PHE A 1 424 ? 8.953 -35.156 -40.094 1 86.31 424 PHE A C 1
ATOM 3214 O O . PHE A 1 424 ? 8.211 -34.5 -39.344 1 86.31 424 PHE A O 1
ATOM 3221 N N . TRP A 1 425 ? 10.086 -35.688 -39.625 1 90.06 425 TRP A N 1
ATOM 3222 C CA . TRP A 1 425 ? 10.531 -35.562 -38.25 1 90.06 425 TRP A CA 1
ATOM 3223 C C . TRP A 1 425 ? 10.906 -34.125 -37.906 1 90.06 425 TRP A C 1
ATOM 3225 O O . TRP A 1 425 ? 10.609 -33.625 -36.812 1 90.06 425 TRP A O 1
ATOM 3235 N N . THR A 1 426 ? 11.492 -33.469 -38.969 1 92.38 426 THR A N 1
ATOM 3236 C CA . THR A 1 426 ? 12.086 -32.156 -38.75 1 92.38 426 THR A CA 1
ATOM 3237 C C . THR A 1 426 ? 11.008 -31.125 -38.469 1 92.38 426 THR A C 1
ATOM 3239 O O . THR A 1 426 ? 11.203 -30.234 -37.625 1 92.38 426 THR A O 1
ATOM 3242 N N . ILE A 1 427 ? 9.852 -31.281 -39.094 1 92.44 427 ILE A N 1
ATOM 3243 C CA . ILE A 1 427 ? 8.766 -30.312 -38.938 1 92.44 427 ILE A CA 1
ATOM 3244 C C . ILE A 1 427 ? 8.258 -30.344 -37.5 1 92.44 427 ILE A C 1
ATOM 3246 O O . ILE A 1 427 ? 8.164 -29.312 -36.844 1 92.44 427 ILE A O 1
ATOM 3250 N N . ASP A 1 428 ? 7.984 -31.531 -37.031 1 95.06 428 ASP A N 1
ATOM 3251 C CA . ASP A 1 428 ? 7.449 -31.703 -35.688 1 95.06 428 ASP A CA 1
ATOM 3252 C C . ASP A 1 428 ? 8.484 -31.328 -34.625 1 95.06 428 ASP A C 1
ATOM 3254 O O . ASP A 1 428 ? 8.156 -30.734 -33.594 1 95.06 428 ASP A O 1
ATOM 3258 N N . LEU A 1 429 ? 9.695 -31.703 -34.906 1 95.94 429 LEU A N 1
ATOM 3259 C CA . LEU A 1 429 ? 10.758 -31.359 -33.969 1 95.94 429 LEU A CA 1
ATOM 3260 C C . LEU A 1 429 ? 10.945 -29.844 -33.875 1 95.94 429 LEU A C 1
ATOM 3262 O O . LEU A 1 429 ? 11.148 -29.297 -32.781 1 95.94 429 LEU A O 1
ATOM 3266 N N . ARG A 1 430 ? 10.883 -29.172 -35.031 1 96.31 430 ARG A N 1
ATOM 3267 C CA . ARG A 1 430 ? 10.984 -27.719 -35.031 1 96.31 430 ARG A CA 1
ATOM 3268 C C . ARG A 1 430 ? 9.836 -27.078 -34.25 1 96.31 430 ARG A C 1
ATOM 3270 O O . ARG A 1 430 ? 10.031 -26.094 -33.562 1 96.31 430 ARG A O 1
ATOM 3277 N N . GLU A 1 431 ? 8.664 -27.641 -34.406 1 96.19 431 GLU A N 1
ATOM 3278 C CA . GLU A 1 431 ? 7.512 -27.125 -33.688 1 96.19 431 GLU A CA 1
ATOM 3279 C C . GLU A 1 431 ? 7.668 -27.328 -32.188 1 96.19 431 GLU A C 1
ATOM 3281 O O . GLU A 1 431 ? 7.297 -26.469 -31.391 1 96.19 431 GLU A O 1
ATOM 3286 N N . ALA A 1 432 ? 8.164 -28.469 -31.766 1 97.38 432 ALA A N 1
ATOM 3287 C CA . ALA A 1 432 ? 8.422 -28.734 -30.344 1 97.38 432 ALA A CA 1
ATOM 3288 C C . ALA A 1 432 ? 9.438 -27.75 -29.781 1 97.38 432 ALA A C 1
ATOM 3290 O O . ALA A 1 432 ? 9.234 -27.203 -28.688 1 97.38 432 ALA A O 1
ATOM 3291 N N . ILE A 1 433 ? 10.516 -27.484 -30.578 1 96.94 433 ILE A N 1
ATOM 3292 C CA . ILE A 1 433 ? 11.562 -26.562 -30.172 1 96.94 433 ILE A CA 1
ATOM 3293 C C . ILE A 1 433 ? 10.977 -25.156 -30.031 1 96.94 433 ILE A C 1
ATOM 3295 O O . ILE A 1 433 ? 11.25 -24.469 -29.047 1 96.94 433 ILE A O 1
ATOM 3299 N N . ARG A 1 434 ? 10.141 -24.781 -30.969 1 96.19 434 ARG A N 1
ATOM 3300 C CA . ARG A 1 434 ? 9.5 -23.469 -30.953 1 96.19 434 ARG A CA 1
ATOM 3301 C C . ARG A 1 434 ? 8.578 -23.344 -29.75 1 96.19 434 ARG A C 1
ATOM 3303 O O . ARG A 1 434 ? 8.602 -22.312 -29.047 1 96.19 434 ARG A O 1
ATOM 3310 N N . ALA A 1 435 ? 7.746 -24.312 -29.469 1 96.44 435 ALA A N 1
ATOM 3311 C CA . ALA A 1 435 ? 6.797 -24.297 -28.359 1 96.44 435 ALA A CA 1
ATOM 3312 C C . ALA A 1 435 ? 7.523 -24.188 -27.031 1 96.44 435 ALA A C 1
ATOM 3314 O O . ALA A 1 435 ? 7.133 -23.406 -26.156 1 96.44 435 ALA A O 1
ATOM 3315 N N . LEU A 1 436 ? 8.586 -24.969 -26.859 1 96.56 436 LEU A N 1
ATOM 3316 C CA . LEU A 1 436 ? 9.391 -24.906 -25.641 1 96.56 436 LEU A CA 1
ATOM 3317 C C . LEU A 1 436 ? 10.055 -23.547 -25.5 1 96.56 436 LEU A C 1
ATOM 3319 O O . LEU A 1 436 ? 10.109 -22.984 -24.406 1 96.56 436 LEU A O 1
ATOM 3323 N N . GLY A 1 437 ? 10.555 -23.016 -26.594 1 94.94 437 GLY A N 1
ATOM 3324 C CA . GLY A 1 437 ? 11.172 -21.688 -26.594 1 94.94 437 GLY A CA 1
ATOM 3325 C C . GLY A 1 437 ? 10.211 -20.578 -26.25 1 94.94 437 GLY A C 1
ATOM 3326 O O . GLY A 1 437 ? 10.602 -19.562 -25.672 1 94.94 437 GLY A O 1
ATOM 3327 N N . GLU A 1 438 ? 8.93 -20.766 -26.625 1 94.06 438 GLU A N 1
ATOM 3328 C CA . GLU A 1 438 ? 7.895 -19.797 -26.297 1 94.06 438 GLU A CA 1
ATOM 3329 C C . GLU A 1 438 ? 7.695 -19.688 -24.797 1 94.06 438 GLU A C 1
ATOM 3331 O O . GLU A 1 438 ? 7.34 -18.625 -24.281 1 94.06 438 GLU A O 1
ATOM 3336 N N . ILE A 1 439 ? 7.879 -20.781 -24.109 1 94.38 439 ILE A N 1
ATOM 3337 C CA . ILE A 1 439 ? 7.691 -20.797 -22.656 1 94.38 439 ILE A CA 1
ATOM 3338 C C . ILE A 1 439 ? 8.812 -20.016 -21.984 1 94.38 439 ILE A C 1
ATOM 3340 O O . ILE A 1 439 ? 8.562 -19.172 -21.125 1 94.38 439 ILE A O 1
ATOM 3344 N N . THR A 1 440 ? 10.094 -20.219 -22.391 1 92.19 440 THR A N 1
ATOM 3345 C CA . THR A 1 440 ? 11.258 -19.625 -21.75 1 92.19 440 THR A CA 1
ATOM 3346 C C . THR A 1 440 ? 11.531 -18.234 -22.281 1 92.19 440 THR A C 1
ATOM 3348 O O . THR A 1 440 ? 12.266 -17.453 -21.672 1 92.19 440 THR A O 1
ATOM 3351 N N . GLY A 1 441 ? 11.023 -17.891 -23.469 1 91 441 GLY A N 1
ATOM 3352 C CA . GLY A 1 441 ? 11.133 -16.531 -23.969 1 91 441 GLY A CA 1
ATOM 3353 C C . GLY A 1 441 ? 11.977 -16.422 -25.219 1 91 441 GLY A C 1
ATOM 3354 O O . GLY A 1 441 ? 12.062 -15.352 -25.828 1 91 441 GLY A O 1
ATOM 3355 N N . GLU A 1 442 ? 12.609 -17.484 -25.703 1 88.62 442 GLU A N 1
ATOM 3356 C CA . GLU A 1 442 ? 13.508 -17.453 -26.844 1 88.62 442 GLU A CA 1
ATOM 3357 C C . GLU A 1 442 ? 12.734 -17.234 -28.141 1 88.62 442 GLU A C 1
ATOM 3359 O O . GLU A 1 442 ? 13.273 -16.688 -29.109 1 88.62 442 GLU A O 1
ATOM 3364 N N . GLU A 1 443 ? 11.508 -17.672 -28.266 1 87.31 443 GLU A N 1
ATOM 3365 C CA . GLU A 1 443 ? 10.688 -17.578 -29.469 1 87.31 443 GLU A CA 1
ATOM 3366 C C . GLU A 1 443 ? 9.391 -16.828 -29.203 1 87.31 443 GLU A C 1
ATOM 3368 O O . GLU A 1 443 ? 8.328 -17.219 -29.672 1 87.31 443 GLU A O 1
ATOM 3373 N N . VAL A 1 444 ? 9.531 -15.773 -28.484 1 85.69 444 VAL A N 1
ATOM 3374 C CA . VAL A 1 444 ? 8.289 -15.109 -28.078 1 85.69 444 VAL A CA 1
ATOM 3375 C C . VAL A 1 444 ? 8.07 -13.875 -28.953 1 85.69 444 VAL A C 1
ATOM 3377 O O . VAL A 1 444 ? 9.023 -13.188 -29.328 1 85.69 444 VAL A O 1
ATOM 3380 N N . THR A 1 445 ? 6.797 -13.641 -29.234 1 85.44 445 THR A N 1
ATOM 3381 C CA . THR A 1 445 ? 6.41 -12.469 -30 1 85.44 445 THR A CA 1
ATOM 3382 C C . THR A 1 445 ? 6.16 -11.273 -29.078 1 85.44 445 THR A C 1
ATOM 3384 O O . THR A 1 445 ? 5.973 -11.445 -27.875 1 85.44 445 THR A O 1
ATOM 3387 N N . GLU A 1 446 ? 6.16 -10.188 -29.656 1 86.19 446 GLU A N 1
ATOM 3388 C CA . GLU A 1 446 ? 5.883 -8.961 -28.906 1 86.19 446 GLU A CA 1
ATOM 3389 C C . GLU A 1 446 ? 4.477 -8.984 -28.312 1 86.19 446 GLU A C 1
ATOM 3391 O O . GLU A 1 446 ? 4.254 -8.484 -27.203 1 86.19 446 GLU A O 1
ATOM 3396 N N . SER A 1 447 ? 3.613 -9.477 -29.016 1 83.19 447 SER A N 1
ATOM 3397 C CA . SER A 1 447 ? 2.229 -9.547 -28.547 1 83.19 447 SER A CA 1
ATOM 3398 C C . SER A 1 447 ? 2.109 -10.383 -27.281 1 83.19 447 SER A C 1
ATOM 3400 O O . SER A 1 447 ? 1.36 -10.031 -26.375 1 83.19 447 SER A O 1
ATOM 3402 N N . VAL A 1 448 ? 2.838 -11.453 -27.234 1 86 448 VAL A N 1
ATOM 3403 C CA . VAL A 1 448 ? 2.83 -12.312 -26.062 1 86 448 VAL A CA 1
ATOM 3404 C C . VAL A 1 448 ? 3.459 -11.586 -24.875 1 86 448 VAL A C 1
ATOM 3406 O O . VAL A 1 448 ? 2.947 -11.648 -23.75 1 86 448 VAL A O 1
ATOM 3409 N N . LEU A 1 449 ? 4.52 -10.906 -25.188 1 89.75 449 LEU A N 1
ATOM 3410 C CA . LEU A 1 449 ? 5.164 -10.125 -24.141 1 89.75 449 LEU A CA 1
ATOM 3411 C C . LEU A 1 449 ? 4.203 -9.086 -23.562 1 89.75 449 LEU A C 1
ATOM 3413 O O . LEU A 1 449 ? 4.098 -8.938 -22.344 1 89.75 449 LEU A O 1
ATOM 3417 N N . ASP A 1 450 ? 3.508 -8.461 -24.406 1 87.06 450 ASP A N 1
ATOM 3418 C CA . ASP A 1 450 ? 2.547 -7.449 -23.984 1 87.06 450 ASP A CA 1
ATOM 3419 C C . ASP A 1 450 ? 1.461 -8.062 -23.094 1 87.06 450 ASP A C 1
ATOM 3421 O O . ASP A 1 450 ? 1.074 -7.48 -22.078 1 87.06 450 ASP A O 1
ATOM 3425 N N . GLN A 1 451 ? 1.021 -9.117 -23.484 1 85.5 451 GLN A N 1
ATOM 3426 C CA . GLN A 1 451 ? -0.027 -9.805 -22.734 1 85.5 451 GLN A CA 1
ATOM 3427 C C . GLN A 1 451 ? 0.458 -10.203 -21.344 1 85.5 451 GLN A C 1
ATOM 3429 O O . GLN A 1 451 ? -0.281 -10.086 -20.359 1 85.5 451 GLN A O 1
ATOM 3434 N N . ILE A 1 452 ? 1.632 -10.672 -21.281 1 88.19 452 ILE A N 1
ATOM 3435 C CA . ILE A 1 452 ? 2.188 -11.148 -20.016 1 88.19 452 ILE A CA 1
ATOM 3436 C C . ILE A 1 452 ? 2.428 -9.961 -19.094 1 88.19 452 ILE A C 1
ATOM 3438 O O . ILE A 1 452 ? 1.977 -9.961 -17.938 1 88.19 452 ILE A O 1
ATOM 3442 N N . PHE A 1 453 ? 3.025 -8.945 -19.562 1 89.5 453 PHE A N 1
ATOM 3443 C CA . PHE A 1 453 ? 3.523 -7.883 -18.703 1 89.5 453 PHE A CA 1
ATOM 3444 C C . PHE A 1 453 ? 2.426 -6.867 -18.406 1 89.5 453 PHE A C 1
ATOM 3446 O O . PHE A 1 453 ? 2.516 -6.113 -17.438 1 89.5 453 PHE A O 1
ATOM 3453 N N . SER A 1 454 ? 1.352 -6.848 -19.156 1 85.38 454 SER A N 1
ATOM 3454 C CA . SER A 1 454 ? 0.219 -5.969 -18.891 1 85.38 454 SER A CA 1
ATOM 3455 C C . SER A 1 454 ? -0.486 -6.359 -17.594 1 85.38 454 SER A C 1
ATOM 3457 O O . SER A 1 454 ? -1.232 -5.562 -17.016 1 85.38 454 SER A O 1
ATOM 3459 N N . ARG A 1 455 ? -0.214 -7.52 -17.156 1 79.81 455 ARG A N 1
ATOM 3460 C CA . ARG A 1 455 ? -0.869 -8.023 -15.961 1 79.81 455 ARG A CA 1
ATOM 3461 C C . ARG A 1 455 ? -0.137 -7.562 -14.703 1 79.81 455 ARG A C 1
ATOM 3463 O O . ARG A 1 455 ? -0.646 -7.715 -13.594 1 79.81 455 ARG A O 1
ATOM 3470 N N . PHE A 1 456 ? 0.994 -7.09 -14.922 1 82.12 456 PHE A N 1
ATOM 3471 C CA . PHE A 1 456 ? 1.798 -6.609 -13.797 1 82.12 456 PHE A CA 1
ATOM 3472 C C . PHE A 1 456 ? 1.285 -5.266 -13.305 1 82.12 456 PHE A C 1
ATOM 3474 O O . PHE A 1 456 ? 0.567 -4.562 -14.016 1 82.12 456 PHE A O 1
ATOM 3481 N N . CYS A 1 457 ? 1.598 -4.996 -12.086 1 74.81 457 CYS A N 1
ATOM 3482 C CA . CYS A 1 457 ? 1.347 -3.65 -11.586 1 74.81 457 CYS A CA 1
ATOM 3483 C C . CYS A 1 457 ? 2.406 -2.676 -12.086 1 74.81 457 CYS A C 1
ATOM 3485 O O . CYS A 1 457 ? 3.455 -3.094 -12.578 1 74.81 457 CYS A O 1
ATOM 3487 N N . ILE A 1 458 ? 2.016 -1.443 -11.922 1 78.75 458 ILE A N 1
ATOM 3488 C CA . ILE A 1 458 ? 2.992 -0.411 -12.258 1 78.75 458 ILE A CA 1
ATOM 3489 C C . ILE A 1 458 ? 4.098 -0.391 -11.203 1 78.75 458 ILE A C 1
ATOM 3491 O O . ILE A 1 458 ? 3.83 -0.551 -10.008 1 78.75 458 ILE A O 1
ATOM 3495 N N . GLY A 1 459 ? 5.332 -0.268 -11.648 1 78.94 459 GLY A N 1
ATOM 3496 C CA . GLY A 1 459 ? 6.465 -0.268 -10.742 1 78.94 459 GLY A CA 1
ATOM 3497 C C . GLY A 1 459 ? 7.18 -1.604 -10.672 1 78.94 459 GLY A C 1
ATOM 3498 O O . GLY A 1 459 ? 8.195 -1.737 -9.992 1 78.94 459 GLY A O 1
ATOM 3499 N N . LYS A 1 460 ? 6.613 -2.436 -11.328 1 84.56 460 LYS A N 1
ATOM 3500 C CA . LYS A 1 460 ? 7.227 -3.758 -11.398 1 84.56 460 LYS A CA 1
ATOM 3501 C C . LYS A 1 460 ? 7.793 -4.031 -12.789 1 84.56 460 LYS A C 1
ATOM 3503 O O . LYS A 1 460 ? 7.312 -3.479 -13.781 1 84.56 460 LYS A O 1
ATOM 3508 N N . MET B 1 1 ? 4.859 -0.436 27.984 1 43.56 1 MET B N 1
ATOM 3509 C CA . MET B 1 1 ? 6.117 0.238 28.297 1 43.56 1 MET B CA 1
ATOM 3510 C C . MET B 1 1 ? 7.211 -0.184 27.312 1 43.56 1 MET B C 1
ATOM 3512 O O . MET B 1 1 ? 7.277 -1.349 26.922 1 43.56 1 MET B O 1
ATOM 3516 N N . LEU B 1 2 ? 7.676 0.878 26.594 1 61.69 2 LEU B N 1
ATOM 3517 C CA . LEU B 1 2 ? 8.766 0.685 25.641 1 61.69 2 LEU B CA 1
ATOM 3518 C C . LEU B 1 2 ? 9.945 -0.025 26.312 1 61.69 2 LEU B C 1
ATOM 3520 O O . LEU B 1 2 ? 10.352 0.343 27.406 1 61.69 2 LEU B O 1
ATOM 3524 N N . ASN B 1 3 ? 10.039 -1.283 26.125 1 62.59 3 ASN B N 1
ATOM 3525 C CA . ASN B 1 3 ? 11.273 -1.923 26.562 1 62.59 3 ASN B CA 1
ATOM 3526 C C . ASN B 1 3 ? 12.445 -1.559 25.656 1 62.59 3 ASN B C 1
ATOM 3528 O O . ASN B 1 3 ? 12.609 -2.141 24.578 1 62.59 3 ASN B O 1
ATOM 3532 N N . PRO B 1 4 ? 13.148 -0.426 26.016 1 65.5 4 PRO B N 1
ATOM 3533 C CA . PRO B 1 4 ? 14.211 0.14 25.188 1 65.5 4 PRO B CA 1
ATOM 3534 C C . PRO B 1 4 ? 15.227 -0.905 24.734 1 65.5 4 PRO B C 1
ATOM 3536 O O . PRO B 1 4 ? 15.914 -0.714 23.734 1 65.5 4 PRO B O 1
ATOM 3539 N N . GLY B 1 5 ? 15.234 -1.992 25.359 1 76.75 5 GLY B N 1
ATOM 3540 C CA . GLY B 1 5 ? 16.281 -2.951 25.047 1 76.75 5 GLY B CA 1
ATOM 3541 C C . GLY B 1 5 ? 15.859 -3.973 24.016 1 76.75 5 GLY B C 1
ATOM 3542 O O . GLY B 1 5 ? 16.703 -4.664 23.438 1 76.75 5 GLY B O 1
ATOM 3543 N N . GLN B 1 6 ? 14.656 -3.936 23.641 1 92.06 6 GLN B N 1
ATOM 3544 C CA . GLN B 1 6 ? 14.188 -4.977 22.734 1 92.06 6 GLN B CA 1
ATOM 3545 C C . GLN B 1 6 ? 14.281 -4.52 21.281 1 92.06 6 GLN B C 1
ATOM 3547 O O . GLN B 1 6 ? 14.148 -3.33 21 1 92.06 6 GLN B O 1
ATOM 3552 N N . THR B 1 7 ? 14.656 -5.422 20.453 1 97.62 7 THR B N 1
ATOM 3553 C CA . THR B 1 7 ? 14.648 -5.164 19.016 1 97.62 7 THR B CA 1
ATOM 3554 C C . THR B 1 7 ? 13.234 -5.293 18.453 1 97.62 7 THR B C 1
ATOM 3556 O O . THR B 1 7 ? 12.555 -6.293 18.688 1 97.62 7 THR B O 1
ATOM 3559 N N . ILE B 1 8 ? 12.781 -4.234 17.812 1 97.12 8 ILE B N 1
ATOM 3560 C CA . ILE B 1 8 ? 11.406 -4.223 17.297 1 97.12 8 ILE B CA 1
ATOM 3561 C C . ILE B 1 8 ? 11.414 -4.461 15.789 1 97.12 8 ILE B C 1
ATOM 3563 O O . ILE B 1 8 ? 12.43 -4.242 15.125 1 97.12 8 ILE B O 1
ATOM 3567 N N . ALA B 1 9 ? 10.297 -4.969 15.281 1 96.38 9 ALA B N 1
ATOM 3568 C CA . ALA B 1 9 ? 10.117 -5.211 13.852 1 96.38 9 ALA B CA 1
ATOM 3569 C C . ALA B 1 9 ? 8.695 -4.867 13.414 1 96.38 9 ALA B C 1
ATOM 3571 O O . ALA B 1 9 ? 7.75 -5 14.188 1 96.38 9 ALA B O 1
ATOM 3572 N N . ALA B 1 10 ? 8.578 -4.375 12.172 1 95.19 10 ALA B N 1
ATOM 3573 C CA . ALA B 1 10 ? 7.277 -4.105 11.57 1 95.19 10 ALA B CA 1
ATOM 3574 C C . ALA B 1 10 ? 7.395 -3.938 10.062 1 95.19 10 ALA B C 1
ATOM 3576 O O . ALA B 1 10 ? 8.5 -3.789 9.531 1 95.19 10 ALA B O 1
ATOM 3577 N N . ILE B 1 11 ? 6.297 -4.086 9.398 1 94.06 11 ILE B N 1
ATOM 3578 C CA . ILE B 1 11 ? 6.25 -3.74 7.984 1 94.06 11 ILE B CA 1
ATOM 3579 C C . ILE B 1 11 ? 6.188 -2.223 7.824 1 94.06 11 ILE B C 1
ATOM 3581 O O . ILE B 1 11 ? 5.316 -1.566 8.398 1 94.06 11 ILE B O 1
ATOM 3585 N N . ALA B 1 12 ? 7.113 -1.675 7.059 1 94.06 12 ALA B N 1
ATOM 3586 C CA . ALA B 1 12 ? 7.281 -0.226 6.977 1 94.06 12 ALA B CA 1
ATOM 3587 C C . ALA B 1 12 ? 6.508 0.349 5.793 1 94.06 12 ALA B C 1
ATOM 3589 O O . ALA B 1 12 ? 6.297 1.562 5.711 1 94.06 12 ALA B O 1
ATOM 3590 N N . THR B 1 13 ? 6.117 -0.435 4.824 1 92.75 13 THR B N 1
ATOM 3591 C CA . THR B 1 13 ? 5.371 0.001 3.648 1 92.75 13 THR B CA 1
ATOM 3592 C C . THR B 1 13 ? 3.896 -0.361 3.777 1 92.75 13 THR B C 1
ATOM 3594 O O . THR B 1 13 ? 3.529 -1.214 4.59 1 92.75 13 THR B O 1
ATOM 3597 N N . ALA B 1 14 ? 3.096 0.371 2.969 1 87.81 14 ALA B N 1
ATOM 3598 C CA . ALA B 1 14 ? 1.706 -0.067 2.861 1 87.81 14 ALA B CA 1
ATOM 3599 C C . ALA B 1 14 ? 1.61 -1.425 2.17 1 87.81 14 ALA B C 1
ATOM 3601 O O . ALA B 1 14 ? 2.447 -1.76 1.328 1 87.81 14 ALA B O 1
ATOM 3602 N N . ILE B 1 15 ? 0.649 -2.164 2.604 1 85.31 15 ILE B N 1
ATOM 3603 C CA . ILE B 1 15 ? 0.461 -3.484 2.012 1 85.31 15 ILE B CA 1
ATOM 3604 C C . ILE B 1 15 ? -0.905 -3.555 1.335 1 85.31 15 ILE B C 1
ATOM 3606 O O . ILE B 1 15 ? -1.931 -3.277 1.961 1 85.31 15 ILE B O 1
ATOM 3610 N N . VAL B 1 16 ? -0.879 -3.811 0.113 1 79 16 VAL B N 1
ATOM 3611 C CA . VAL B 1 16 ? -2.076 -4.043 -0.687 1 79 16 VAL B CA 1
ATOM 3612 C C . VAL B 1 16 ? -1.906 -5.316 -1.512 1 79 16 VAL B C 1
ATOM 3614 O O . VAL B 1 16 ? -0.875 -5.512 -2.16 1 79 16 VAL B O 1
ATOM 3617 N N . PRO B 1 17 ? -2.926 -6.176 -1.415 1 76.75 17 PRO B N 1
ATOM 3618 C CA . PRO B 1 17 ? -2.807 -7.387 -2.229 1 76.75 17 PRO B CA 1
ATOM 3619 C C . PRO B 1 17 ? -2.57 -7.086 -3.707 1 76.75 17 PRO B C 1
ATOM 3621 O O . PRO B 1 17 ? -3.205 -6.188 -4.266 1 76.75 17 PRO B O 1
ATOM 3624 N N . GLN B 1 18 ? -1.651 -7.758 -4.281 1 76.56 18 GLN B N 1
ATOM 3625 C CA . GLN B 1 18 ? -1.366 -7.777 -5.715 1 76.56 18 GLN B CA 1
ATOM 3626 C C . GLN B 1 18 ? -0.846 -6.422 -6.188 1 76.56 18 GLN B C 1
ATOM 3628 O O . GLN B 1 18 ? -0.922 -6.105 -7.375 1 76.56 18 GLN B O 1
ATOM 3633 N N . GLN B 1 19 ? -0.48 -5.598 -5.195 1 78.5 19 GLN B N 1
ATOM 3634 C CA . GLN B 1 19 ? 0.039 -4.297 -5.602 1 78.5 19 GLN B CA 1
ATOM 3635 C C . GLN B 1 19 ? 1.422 -4.047 -5.008 1 78.5 19 GLN B C 1
ATOM 3637 O O . GLN B 1 19 ? 1.757 -4.586 -3.953 1 78.5 19 GLN B O 1
ATOM 3642 N N . GLY B 1 20 ? 2.143 -3.236 -5.758 1 86.06 20 GLY B N 1
ATOM 3643 C CA . GLY B 1 20 ? 3.475 -2.885 -5.289 1 86.06 20 GLY B CA 1
ATOM 3644 C C . GLY B 1 20 ? 4.516 -3.939 -5.605 1 86.06 20 GLY B C 1
ATOM 3645 O O . GLY B 1 20 ? 4.254 -5.137 -5.477 1 86.06 20 GLY B O 1
ATOM 3646 N N . SER B 1 21 ? 5.629 -3.506 -5.969 1 89.44 21 SER B N 1
ATOM 3647 C CA . SER B 1 21 ? 6.727 -4.414 -6.285 1 89.44 21 SER B CA 1
ATOM 3648 C C . SER B 1 21 ? 7.586 -4.688 -5.055 1 89.44 21 SER B C 1
ATOM 3650 O O . SER B 1 21 ? 8.234 -5.73 -4.965 1 89.44 21 SER B O 1
ATOM 3652 N N . ILE B 1 22 ? 7.52 -3.752 -4.164 1 94.94 22 ILE B N 1
ATOM 3653 C CA . ILE B 1 22 ? 8.43 -3.836 -3.025 1 94.94 22 ILE B CA 1
ATOM 3654 C C . ILE B 1 22 ? 7.641 -3.656 -1.729 1 94.94 22 ILE B C 1
ATOM 3656 O O . ILE B 1 22 ? 6.758 -2.801 -1.644 1 94.94 22 ILE B O 1
ATOM 3660 N N . ALA B 1 23 ? 7.898 -4.438 -0.774 1 94.12 23 ALA B N 1
ATOM 3661 C CA . ALA B 1 23 ? 7.477 -4.266 0.614 1 94.12 23 ALA B CA 1
ATOM 3662 C C . ALA B 1 23 ? 8.664 -4.379 1.565 1 94.12 23 ALA B C 1
ATOM 3664 O O . ALA B 1 23 ? 9.602 -5.145 1.314 1 94.12 23 ALA B O 1
ATOM 3665 N N . ILE B 1 24 ? 8.633 -3.635 2.676 1 96.88 24 ILE B N 1
ATOM 3666 C CA . ILE B 1 24 ? 9.82 -3.537 3.52 1 96.88 24 ILE B CA 1
ATOM 3667 C C . ILE B 1 24 ? 9.484 -3.986 4.941 1 96.88 24 ILE B C 1
ATOM 3669 O O . ILE B 1 24 ? 8.516 -3.51 5.535 1 96.88 24 ILE B O 1
ATOM 3673 N N . VAL B 1 25 ? 10.203 -4.918 5.461 1 97 25 VAL B N 1
ATOM 3674 C CA . VAL B 1 25 ? 10.219 -5.207 6.891 1 97 25 VAL B CA 1
ATOM 3675 C C . VAL B 1 25 ? 11.398 -4.496 7.547 1 97 25 VAL B C 1
ATOM 3677 O O . VAL B 1 25 ? 12.547 -4.684 7.145 1 97 25 VAL B O 1
ATOM 3680 N N . ARG B 1 26 ? 11.133 -3.762 8.539 1 98 26 ARG B N 1
ATOM 3681 C CA . ARG B 1 26 ? 12.156 -2.961 9.203 1 98 26 ARG B CA 1
ATOM 3682 C C . ARG B 1 26 ? 12.406 -3.455 10.625 1 98 26 ARG B C 1
ATOM 3684 O O . ARG B 1 26 ? 11.461 -3.74 11.359 1 98 26 ARG B O 1
ATOM 3691 N N . LEU B 1 27 ? 13.656 -3.547 11 1 98.44 27 LEU B N 1
ATOM 3692 C CA . LEU B 1 27 ? 14.086 -3.848 12.359 1 98.44 27 LEU B CA 1
ATOM 3693 C C . LEU B 1 27 ? 14.844 -2.672 12.969 1 98.44 27 LEU B C 1
ATOM 3695 O O . LEU B 1 27 ? 15.562 -1.962 12.258 1 98.44 27 LEU B O 1
ATOM 3699 N N . SER B 1 28 ? 14.727 -2.477 14.227 1 98.06 28 SER B N 1
ATOM 3700 C CA . SER B 1 28 ? 15.508 -1.488 14.969 1 98.06 28 SER B CA 1
ATOM 3701 C C . SER B 1 28 ? 15.844 -1.989 16.375 1 98.06 28 SER B C 1
ATOM 3703 O O . SER B 1 28 ? 14.961 -2.424 17.109 1 98.06 28 SER B O 1
ATOM 3705 N N . GLY B 1 29 ? 17.047 -1.952 16.688 1 97.75 29 GLY B N 1
ATOM 3706 C CA . GLY B 1 29 ? 17.5 -2.391 18 1 97.75 29 GLY B CA 1
ATOM 3707 C C . GLY B 1 29 ? 18.859 -3.051 17.969 1 97.75 29 GLY B C 1
ATOM 3708 O O . GLY B 1 29 ? 19.438 -3.236 16.906 1 97.75 29 GLY B O 1
ATOM 3709 N N . SER B 1 30 ? 19.344 -3.479 19.094 1 96.88 30 SER B N 1
ATOM 3710 C CA . SER B 1 30 ? 20.703 -3.977 19.266 1 96.88 30 SER B CA 1
ATOM 3711 C C . SER B 1 30 ? 20.875 -5.348 18.609 1 96.88 30 SER B C 1
ATOM 3713 O O . SER B 1 30 ? 21.984 -5.73 18.234 1 96.88 30 SER B O 1
ATOM 3715 N N . GLU B 1 31 ? 19.828 -6.074 18.422 1 97.88 31 GLU B N 1
ATOM 3716 C CA . GLU B 1 31 ? 19.922 -7.418 17.859 1 97.88 31 GLU B CA 1
ATOM 3717 C C . GLU B 1 31 ? 19.547 -7.426 16.375 1 97.88 31 GLU B C 1
ATOM 3719 O O . GLU B 1 31 ? 19.469 -8.492 15.766 1 97.88 31 GLU B O 1
ATOM 3724 N N . ALA B 1 32 ? 19.281 -6.305 15.836 1 98.5 32 ALA B N 1
ATOM 3725 C CA . ALA B 1 32 ? 18.766 -6.207 14.469 1 98.5 32 ALA B CA 1
ATOM 3726 C C . ALA B 1 32 ? 19.719 -6.887 13.484 1 98.5 32 ALA B C 1
ATOM 3728 O O . ALA B 1 32 ? 19.297 -7.695 12.664 1 98.5 32 ALA B O 1
ATOM 3729 N N . VAL B 1 33 ? 21 -6.617 13.602 1 98.5 33 VAL B N 1
ATOM 3730 C CA . VAL B 1 33 ? 21.984 -7.172 12.68 1 98.5 33 VAL B CA 1
ATOM 3731 C C . VAL B 1 33 ? 22.109 -8.68 12.898 1 98.5 33 VAL B C 1
ATOM 3733 O O . VAL B 1 33 ? 22.172 -9.445 11.93 1 98.5 33 VAL B O 1
ATOM 3736 N N . ALA B 1 34 ? 22.125 -9.086 14.094 1 98.31 34 ALA B N 1
ATOM 3737 C CA . ALA B 1 34 ? 22.234 -10.508 14.414 1 98.31 34 ALA B CA 1
ATOM 3738 C C . ALA B 1 34 ? 21.047 -11.289 13.844 1 98.31 34 ALA B C 1
ATOM 3740 O O . ALA B 1 34 ? 21.219 -12.375 13.297 1 98.31 34 ALA B O 1
ATOM 3741 N N . ILE B 1 35 ? 19.875 -10.758 14 1 98.56 35 ILE B N 1
ATOM 3742 C CA . ILE B 1 35 ? 18.688 -11.383 13.453 1 98.56 35 ILE B CA 1
ATOM 3743 C C . ILE B 1 35 ? 18.797 -11.484 11.93 1 98.56 35 ILE B C 1
ATOM 3745 O O . ILE B 1 35 ? 18.5 -12.531 11.352 1 98.56 35 ILE B O 1
ATOM 3749 N N . ALA B 1 36 ? 19.234 -10.422 11.305 1 98.69 36 ALA B N 1
ATOM 3750 C CA . ALA B 1 36 ? 19.406 -10.414 9.852 1 98.69 36 ALA B CA 1
ATOM 3751 C C . ALA B 1 36 ? 20.422 -11.477 9.414 1 98.69 36 ALA B C 1
ATOM 3753 O O . ALA B 1 36 ? 20.203 -12.156 8.406 1 98.69 36 ALA B O 1
ATOM 3754 N N . GLN B 1 37 ? 21.484 -11.617 10.148 1 98.12 37 GLN B N 1
ATOM 3755 C CA . GLN B 1 37 ? 22.531 -12.586 9.805 1 98.12 37 GLN B CA 1
ATOM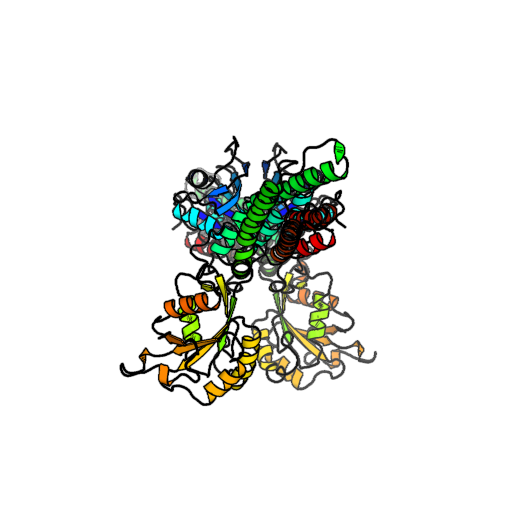 3756 C C . GLN B 1 37 ? 22 -14.016 9.891 1 98.12 37 GLN B C 1
ATOM 3758 O O . GLN B 1 37 ? 22.438 -14.891 9.141 1 98.12 37 GLN B O 1
ATOM 3763 N N . ARG B 1 38 ? 21.078 -14.234 10.727 1 98.06 38 ARG B N 1
ATOM 3764 C CA . ARG B 1 38 ? 20.469 -15.555 10.883 1 98.06 38 ARG B CA 1
ATOM 3765 C C . ARG B 1 38 ? 19.5 -15.852 9.758 1 98.06 38 ARG B C 1
ATOM 3767 O O . ARG B 1 38 ? 19.344 -17 9.336 1 98.06 38 ARG B O 1
ATOM 3774 N N . LEU B 1 39 ? 18.844 -14.828 9.25 1 98.62 39 LEU B N 1
ATOM 3775 C CA . LEU B 1 39 ? 17.703 -15.031 8.344 1 98.62 39 LEU B CA 1
ATOM 3776 C C . LEU B 1 39 ? 18.125 -14.82 6.895 1 98.62 39 LEU B C 1
ATOM 3778 O O . LEU B 1 39 ? 17.438 -15.266 5.973 1 98.62 39 LEU B O 1
ATOM 3782 N N . PHE B 1 40 ? 19.219 -14.117 6.68 1 98.56 40 PHE B N 1
ATOM 3783 C CA . PHE B 1 40 ? 19.562 -13.656 5.34 1 98.56 40 PHE B CA 1
ATOM 3784 C C . PHE B 1 40 ? 20.844 -14.312 4.852 1 98.56 40 PHE B C 1
ATOM 3786 O O . PHE B 1 40 ? 21.859 -14.305 5.559 1 98.56 40 PHE B O 1
ATOM 3793 N N . ILE B 1 41 ? 20.797 -14.852 3.66 1 97.25 41 ILE B N 1
ATOM 3794 C CA . ILE B 1 41 ? 21.984 -15.414 3.018 1 97.25 41 ILE B CA 1
ATOM 3795 C C . ILE B 1 41 ? 22.422 -14.523 1.859 1 97.25 41 ILE B C 1
ATOM 3797 O O . ILE B 1 41 ? 21.703 -14.391 0.866 1 97.25 41 ILE B O 1
ATOM 3801 N N . ALA B 1 42 ? 23.516 -13.906 1.947 1 96.75 42 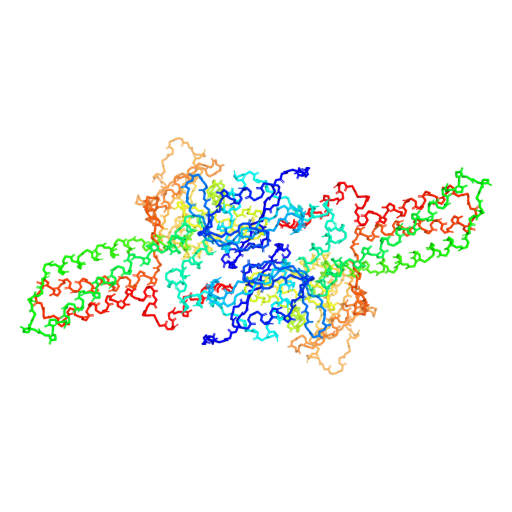ALA B N 1
ATOM 3802 C CA . ALA B 1 42 ? 24.094 -13.07 0.903 1 96.75 42 ALA B CA 1
ATOM 3803 C C . ALA B 1 42 ? 25.125 -13.836 0.085 1 96.75 42 ALA B C 1
ATOM 3805 O O . ALA B 1 42 ? 26.188 -14.188 0.592 1 96.75 42 ALA B O 1
ATOM 3806 N N . PRO B 1 43 ? 24.797 -14.102 -1.137 1 94.25 43 PRO B N 1
ATOM 3807 C CA . PRO B 1 43 ? 25.766 -14.828 -1.952 1 94.25 43 PRO B CA 1
ATOM 3808 C C . PRO B 1 43 ? 27.062 -14.047 -2.162 1 94.25 43 PRO B C 1
ATOM 3810 O O . PRO B 1 43 ? 27.047 -12.812 -2.18 1 94.25 43 PRO B O 1
ATOM 3813 N N . GLY B 1 44 ? 28.125 -14.812 -2.291 1 92.06 44 GLY B N 1
ATOM 3814 C CA . GLY B 1 44 ? 29.422 -14.188 -2.539 1 92.06 44 GLY B CA 1
ATOM 3815 C C . GLY B 1 44 ? 30.047 -13.594 -1.293 1 92.06 44 GLY B C 1
ATOM 3816 O O . GLY B 1 44 ? 29.891 -14.133 -0.196 1 92.06 44 GLY B O 1
ATOM 3817 N N . GLN B 1 45 ? 30.875 -12.555 -1.514 1 92.44 45 GLN B N 1
ATOM 3818 C CA . GLN B 1 45 ? 31.594 -11.922 -0.411 1 92.44 45 GLN B CA 1
ATOM 3819 C C . GLN B 1 45 ? 31.125 -10.484 -0.202 1 92.44 45 GLN B C 1
ATOM 3821 O O . GLN B 1 45 ? 31.938 -9.57 -0.092 1 92.44 45 GLN B O 1
ATOM 3826 N N . GLN B 1 46 ? 29.781 -10.383 -0.137 1 94.5 46 GLN B N 1
ATOM 3827 C CA . GLN B 1 46 ? 29.234 -9.047 0.07 1 94.5 46 GLN B CA 1
ATOM 3828 C C . GLN B 1 46 ? 29.531 -8.539 1.474 1 94.5 46 GLN B C 1
ATOM 3830 O O . GLN B 1 46 ? 29.5 -9.305 2.441 1 94.5 46 GLN B O 1
ATOM 3835 N N . VAL B 1 47 ? 29.859 -7.301 1.64 1 94.19 47 VAL B N 1
ATOM 3836 C CA . VAL B 1 47 ? 30.312 -6.715 2.893 1 94.19 47 VAL B CA 1
ATOM 3837 C C . VAL B 1 47 ? 29.125 -6.191 3.693 1 94.19 47 VAL B C 1
ATOM 3839 O O . VAL B 1 47 ? 28.297 -5.449 3.166 1 94.19 47 VAL B O 1
ATOM 3842 N N . TRP B 1 48 ? 29.094 -6.629 4.949 1 96.31 48 TRP B N 1
ATOM 3843 C CA . TRP B 1 48 ? 28.062 -6.168 5.871 1 96.31 48 TRP B CA 1
ATOM 3844 C C . TRP B 1 48 ? 28.5 -4.902 6.594 1 96.31 48 TRP B C 1
ATOM 3846 O O . TRP B 1 48 ? 29 -4.965 7.719 1 96.31 48 TRP B O 1
ATOM 3856 N N . GLU B 1 49 ? 28.297 -3.754 5.953 1 96 49 GLU B N 1
ATOM 3857 C CA . GLU B 1 49 ? 28.672 -2.457 6.512 1 96 49 GLU B CA 1
ATOM 3858 C C . GLU B 1 49 ? 27.516 -1.473 6.453 1 96 49 GLU B C 1
ATOM 3860 O O . GLU B 1 49 ? 26.531 -1.706 5.746 1 96 49 GLU B O 1
ATOM 3865 N N . SER B 1 50 ? 27.656 -0.421 7.285 1 97.5 50 SER B N 1
ATOM 3866 C CA . SER B 1 50 ? 26.594 0.585 7.359 1 97.5 50 SER B CA 1
ATOM 3867 C C . SER B 1 50 ? 26.375 1.255 6.008 1 97.5 50 SER B C 1
ATOM 3869 O O . SER B 1 50 ? 27.344 1.567 5.301 1 97.5 50 SER B O 1
ATOM 3871 N N . HIS B 1 51 ? 25.047 1.423 5.688 1 97.94 51 HIS B N 1
ATOM 3872 C CA . HIS B 1 51 ? 24.562 2.127 4.508 1 97.94 51 HIS B CA 1
ATOM 3873 C C . HIS B 1 51 ? 24.984 1.409 3.229 1 97.94 51 HIS B C 1
ATOM 3875 O O . HIS B 1 51 ? 25.391 2.051 2.254 1 97.94 51 HIS B O 1
ATOM 3881 N N . ARG B 1 52 ? 24.984 0.102 3.291 1 97.44 52 ARG B N 1
ATOM 3882 C CA . ARG B 1 52 ? 25.172 -0.773 2.141 1 97.44 52 ARG B CA 1
ATOM 3883 C C . ARG B 1 52 ? 23.891 -1.528 1.81 1 97.44 52 ARG B C 1
ATOM 3885 O O . ARG B 1 52 ? 23.062 -1.764 2.688 1 97.44 52 ARG B O 1
ATOM 3892 N N . ILE B 1 53 ? 23.766 -1.83 0.542 1 98.25 53 ILE B N 1
ATOM 3893 C CA . ILE B 1 53 ? 22.672 -2.658 0.043 1 98.25 53 ILE B CA 1
ATOM 3894 C C . ILE B 1 53 ? 23.203 -4.043 -0.33 1 98.25 53 ILE B C 1
ATOM 3896 O O . ILE B 1 53 ? 24.109 -4.164 -1.159 1 98.25 53 ILE B O 1
ATOM 3900 N N . LEU B 1 54 ? 22.703 -5.094 0.27 1 98.38 54 LEU B N 1
ATOM 3901 C CA . LEU B 1 54 ? 23.094 -6.461 -0.044 1 98.38 54 LEU B CA 1
ATOM 3902 C C . LEU B 1 54 ? 21.984 -7.184 -0.804 1 98.38 54 LEU B C 1
ATOM 3904 O O . LEU B 1 54 ? 20.812 -6.93 -0.574 1 98.38 54 LEU B O 1
ATOM 3908 N N . TYR B 1 55 ? 22.406 -8.023 -1.679 1 97.69 55 TYR B N 1
ATOM 3909 C CA . TYR B 1 55 ? 21.5 -8.898 -2.42 1 97.69 55 TYR B CA 1
ATOM 3910 C C . TYR B 1 55 ? 21.547 -10.328 -1.887 1 97.69 55 TYR B C 1
ATOM 3912 O O . TYR B 1 55 ? 22.625 -10.828 -1.561 1 97.69 55 TYR B O 1
ATOM 3920 N N . GLY B 1 56 ? 20.375 -10.953 -1.78 1 97.75 56 GLY B N 1
ATOM 3921 C CA . GLY B 1 56 ? 20.391 -12.344 -1.359 1 97.75 56 GLY B CA 1
ATOM 3922 C C . GLY B 1 56 ? 19 -12.922 -1.174 1 97.75 56 GLY B C 1
ATOM 3923 O O . GLY B 1 56 ? 18.094 -12.648 -1.963 1 97.75 56 GLY B O 1
ATOM 3924 N N . TYR B 1 57 ? 18.906 -13.82 -0.151 1 97.69 57 TYR B N 1
ATOM 3925 C CA . TYR B 1 57 ? 17.672 -14.57 0.089 1 97.69 57 TYR B CA 1
ATOM 3926 C C . TYR B 1 57 ? 17.328 -14.594 1.575 1 97.69 57 TYR B C 1
ATOM 3928 O O . TYR B 1 57 ? 18.219 -14.742 2.418 1 97.69 57 TYR B O 1
ATOM 3936 N N . VAL B 1 58 ? 16.094 -14.406 1.854 1 98.38 58 VAL B N 1
ATOM 3937 C CA . VAL B 1 58 ? 15.602 -14.648 3.209 1 98.38 58 VAL B CA 1
ATOM 3938 C C . VAL B 1 58 ? 15.211 -16.109 3.361 1 98.38 58 VAL B C 1
ATOM 3940 O O . VAL B 1 58 ? 14.43 -16.641 2.568 1 98.38 58 VAL B O 1
ATOM 3943 N N . CYS B 1 59 ? 15.719 -16.734 4.359 1 97.56 59 CYS B N 1
ATOM 3944 C CA . CYS B 1 59 ? 15.484 -18.172 4.555 1 97.56 59 CYS B CA 1
ATOM 3945 C C . CYS B 1 59 ? 15.055 -18.453 5.984 1 97.56 59 CYS B C 1
ATOM 3947 O O . CYS B 1 59 ? 15.477 -17.781 6.918 1 97.56 59 CYS B O 1
ATOM 3949 N N . ASN B 1 60 ? 14.18 -19.438 6.129 1 96.44 60 ASN B N 1
ATOM 3950 C CA . ASN B 1 60 ? 13.906 -19.984 7.453 1 96.44 60 ASN B CA 1
ATOM 3951 C C . ASN B 1 60 ? 15.125 -20.703 8.031 1 96.44 60 ASN B C 1
ATOM 3953 O O . ASN B 1 60 ? 15.602 -21.672 7.465 1 96.44 60 ASN B O 1
ATOM 3957 N N . PRO B 1 61 ? 15.578 -20.234 9.125 1 95.31 61 PRO B N 1
ATOM 3958 C CA . PRO B 1 61 ? 16.828 -20.781 9.633 1 95.31 61 PRO B CA 1
ATOM 3959 C C . PRO B 1 61 ? 16.688 -22.219 10.125 1 95.31 61 PRO B C 1
ATOM 3961 O O . PRO B 1 61 ? 17.672 -22.953 10.211 1 95.31 61 PRO B O 1
ATOM 3964 N N . ARG B 1 62 ? 15.539 -22.688 10.414 1 93.94 62 ARG B N 1
ATOM 3965 C CA . ARG B 1 62 ? 15.305 -24.031 10.914 1 93.94 62 ARG B CA 1
ATOM 3966 C C . ARG B 1 62 ? 15.18 -25.031 9.766 1 93.94 62 ARG B C 1
ATOM 3968 O O . ARG B 1 62 ? 15.766 -26.109 9.805 1 93.94 62 ARG B O 1
ATOM 3975 N N . THR B 1 63 ? 14.469 -24.641 8.703 1 92.25 63 THR B N 1
ATOM 3976 C CA . THR B 1 63 ? 14.156 -25.578 7.637 1 92.25 63 THR B CA 1
ATOM 3977 C C . THR B 1 63 ? 15.055 -25.344 6.426 1 92.25 63 THR B C 1
ATOM 3979 O O . THR B 1 63 ? 15.18 -26.219 5.562 1 92.25 63 THR B O 1
ATOM 3982 N N . GLY B 1 64 ? 15.633 -24.141 6.344 1 93.56 64 GLY B N 1
ATOM 3983 C CA . GLY B 1 64 ? 16.438 -23.797 5.184 1 93.56 64 GLY B CA 1
ATOM 3984 C C . GLY B 1 64 ? 15.609 -23.359 3.992 1 93.56 64 GLY B C 1
ATOM 3985 O O . GLY B 1 64 ? 16.156 -22.969 2.955 1 93.56 64 GLY B O 1
ATOM 3986 N N . GLN B 1 65 ? 14.367 -23.328 4.168 1 92.44 65 GLN B N 1
ATOM 3987 C CA . GLN B 1 65 ? 13.469 -22.969 3.078 1 92.44 65 GLN B CA 1
ATOM 3988 C C . GLN B 1 65 ? 13.586 -21.484 2.742 1 92.44 65 GLN B C 1
ATOM 3990 O O . GLN B 1 65 ? 13.539 -20.641 3.635 1 92.44 65 GLN B O 1
ATOM 3995 N N . ARG B 1 66 ? 13.758 -21.188 1.442 1 94.56 66 ARG B N 1
ATOM 3996 C CA . ARG B 1 66 ? 13.773 -19.797 1 1 94.56 66 ARG B CA 1
ATOM 3997 C C . ARG B 1 66 ? 12.375 -19.188 1.048 1 94.56 66 ARG B C 1
ATOM 3999 O O . ARG B 1 66 ? 11.406 -19.812 0.597 1 94.56 66 ARG B O 1
ATOM 4006 N N . VAL B 1 67 ? 12.312 -18.031 1.548 1 95.56 67 VAL B N 1
ATOM 4007 C CA . VAL B 1 67 ? 11.031 -17.344 1.71 1 95.56 67 VAL B CA 1
ATOM 4008 C C . VAL B 1 67 ? 10.906 -16.234 0.665 1 95.56 67 VAL B C 1
ATOM 4010 O O . VAL B 1 67 ? 9.797 -15.93 0.209 1 95.56 67 VAL B O 1
ATOM 4013 N N . ASP B 1 68 ? 12.062 -15.625 0.315 1 97.25 68 ASP B N 1
ATOM 4014 C CA . ASP B 1 68 ? 12.047 -14.555 -0.681 1 97.25 68 ASP B CA 1
ATOM 4015 C C . ASP B 1 68 ? 13.461 -14.266 -1.199 1 97.25 68 ASP B C 1
ATOM 4017 O O . ASP B 1 68 ? 14.445 -14.617 -0.55 1 97.25 68 ASP B O 1
ATOM 4021 N N . GLU B 1 69 ? 13.508 -13.859 -2.42 1 96.56 69 GLU B N 1
ATOM 4022 C CA . GLU B 1 69 ? 14.664 -13.133 -2.92 1 96.56 69 GLU B CA 1
ATOM 4023 C C . GLU B 1 69 ? 14.57 -11.641 -2.582 1 96.56 69 GLU B C 1
ATOM 4025 O O . GLU B 1 69 ? 13.586 -10.984 -2.934 1 96.56 69 GLU B O 1
ATOM 4030 N N . ALA B 1 70 ? 15.609 -11.109 -1.887 1 97.81 70 ALA B N 1
ATOM 4031 C CA . ALA B 1 70 ? 15.398 -9.789 -1.297 1 97.81 70 ALA B CA 1
ATOM 4032 C C . ALA B 1 70 ? 16.703 -9 -1.262 1 97.81 70 ALA B C 1
ATOM 4034 O O . ALA B 1 70 ? 17.781 -9.539 -1.542 1 97.81 70 ALA B O 1
ATOM 4035 N N . LEU B 1 71 ? 16.562 -7.707 -1.059 1 98.44 71 LEU B N 1
ATOM 4036 C CA . LEU B 1 71 ? 17.672 -6.844 -0.684 1 98.44 71 LEU B CA 1
ATOM 4037 C C . LEU B 1 71 ? 17.703 -6.621 0.825 1 98.44 71 LEU B C 1
ATOM 4039 O O . LEU B 1 71 ? 16.672 -6.629 1.48 1 98.44 71 LEU B O 1
ATOM 4043 N N . LEU B 1 72 ? 18.875 -6.535 1.334 1 98.75 72 LEU B N 1
ATOM 4044 C CA . LEU B 1 72 ? 19.094 -6.207 2.738 1 98.75 72 LEU B CA 1
ATOM 4045 C C . LEU B 1 72 ? 19.797 -4.859 2.883 1 98.75 72 LEU B C 1
ATOM 4047 O O . LEU B 1 72 ? 20.891 -4.668 2.352 1 98.75 72 LEU B O 1
ATOM 4051 N N . LEU B 1 73 ? 19.156 -3.91 3.531 1 98.75 73 LEU B N 1
ATOM 4052 C CA . LEU B 1 73 ? 19.734 -2.602 3.795 1 98.75 73 LEU B CA 1
ATOM 4053 C C . LEU B 1 73 ? 20.234 -2.506 5.234 1 98.75 73 LEU B C 1
ATOM 4055 O O . LEU B 1 73 ? 19.484 -2.814 6.172 1 98.75 73 LEU B O 1
ATOM 4059 N N . LEU B 1 74 ? 21.438 -2.125 5.414 1 98.56 74 LEU B N 1
ATOM 4060 C CA . LEU B 1 74 ? 22.031 -1.943 6.734 1 98.56 74 LEU B CA 1
ATOM 4061 C C . LEU B 1 74 ? 22.266 -0.465 7.023 1 98.56 74 LEU B C 1
ATOM 4063 O O . LEU B 1 74 ? 23 0.206 6.297 1 98.56 74 LEU B O 1
ATOM 4067 N N . MET B 1 75 ? 21.656 0.065 8 1 98.38 75 MET B N 1
ATOM 4068 C CA . MET B 1 75 ? 21.891 1.404 8.531 1 98.38 75 MET B CA 1
ATOM 4069 C C . MET B 1 75 ? 22.203 1.353 10.023 1 98.38 75 MET B C 1
ATOM 4071 O O . MET B 1 75 ? 21.297 1.257 10.852 1 98.38 75 MET B O 1
ATOM 4075 N N . LEU B 1 76 ? 23.422 1.482 10.367 1 98.12 76 LEU B N 1
ATOM 4076 C CA . LEU B 1 76 ? 23.859 1.144 11.719 1 98.12 76 LEU B CA 1
ATOM 4077 C C . LEU B 1 76 ? 23.969 2.393 12.586 1 98.12 76 LEU B C 1
ATOM 4079 O O . LEU B 1 76 ? 24.203 3.49 12.078 1 98.12 76 LEU B O 1
ATOM 4083 N N . ALA B 1 77 ? 23.766 2.24 13.891 1 96.56 77 ALA B N 1
ATOM 4084 C CA . ALA B 1 77 ? 23.859 3.301 14.891 1 96.56 77 ALA B CA 1
ATOM 4085 C C . ALA B 1 77 ? 25.172 4.059 14.781 1 96.56 77 ALA B C 1
ATOM 4087 O O . ALA B 1 77 ? 26.219 3.459 14.516 1 96.56 77 ALA B O 1
ATOM 4088 N N . PRO B 1 78 ? 25.125 5.316 14.945 1 96.25 78 PRO B N 1
ATOM 4089 C CA . PRO B 1 78 ? 23.969 6.152 15.25 1 96.25 78 PRO B CA 1
ATOM 4090 C C . PRO B 1 78 ? 23.344 6.785 14 1 96.25 78 PRO B C 1
ATOM 4092 O O . PRO B 1 78 ? 22.469 7.641 14.109 1 96.25 78 PRO B O 1
ATOM 4095 N N . ARG B 1 79 ? 23.891 6.383 12.82 1 95.12 79 ARG B N 1
ATOM 4096 C CA . ARG B 1 79 ? 23.469 6.996 11.57 1 95.12 79 ARG B CA 1
ATOM 4097 C C . ARG B 1 79 ? 22.266 6.273 10.984 1 95.12 79 ARG B C 1
ATOM 4099 O O . ARG B 1 79 ? 22.328 5.719 9.883 1 95.12 79 ARG B O 1
ATOM 4106 N N . SER B 1 80 ? 21.25 6.27 11.727 1 97.38 80 SER B N 1
ATOM 4107 C CA . SER B 1 80 ? 19.984 5.66 11.32 1 97.38 80 SER B CA 1
ATOM 4108 C C . SER B 1 80 ? 18.797 6.484 11.805 1 97.38 80 SER B C 1
ATOM 4110 O O . SER B 1 80 ? 18.969 7.48 12.508 1 97.38 80 SER B O 1
ATOM 4112 N N . TYR B 1 81 ? 17.562 6.078 11.398 1 95.88 81 TYR B N 1
ATOM 4113 C CA . TYR B 1 81 ? 16.344 6.809 11.742 1 95.88 81 TYR B CA 1
ATOM 4114 C C . TYR B 1 81 ? 16.141 6.832 13.25 1 95.88 81 TYR B C 1
ATOM 4116 O O . TYR B 1 81 ? 15.766 7.863 13.82 1 95.88 81 TYR B O 1
ATOM 4124 N N . THR B 1 82 ? 16.375 5.703 13.898 1 96.75 82 THR B N 1
ATOM 4125 C CA . THR B 1 82 ? 16.141 5.586 15.336 1 96.75 82 THR B CA 1
ATOM 4126 C C . THR B 1 82 ? 17.438 5.809 16.109 1 96.75 82 THR B C 1
ATOM 4128 O O . THR B 1 82 ? 17.453 5.703 17.344 1 96.75 82 THR B O 1
ATOM 4131 N N . LYS B 1 83 ? 18.547 6 15.453 1 97.12 83 LYS B N 1
ATOM 4132 C CA . LYS B 1 83 ? 19.875 6.086 16.031 1 97.12 83 LYS B CA 1
ATOM 4133 C C . LYS B 1 83 ? 20.312 4.758 16.641 1 97.12 83 LYS B C 1
ATOM 4135 O O . LYS B 1 83 ? 21.203 4.715 17.484 1 97.12 83 LYS B O 1
ATOM 4140 N N . GLU B 1 84 ? 19.641 3.709 16.344 1 97.69 84 GLU B N 1
ATOM 4141 C CA . GLU B 1 84 ? 20 2.318 16.609 1 97.69 84 GLU B CA 1
ATOM 4142 C C . GLU B 1 84 ? 20.438 1.608 15.336 1 97.69 84 GLU B C 1
ATOM 4144 O O . GLU B 1 84 ? 20.516 2.225 14.273 1 97.69 84 GLU B O 1
ATOM 4149 N N . ASP B 1 85 ? 20.797 0.312 15.547 1 98.31 85 ASP B N 1
ATOM 4150 C CA . ASP B 1 85 ? 20.969 -0.495 14.344 1 98.31 85 ASP B CA 1
ATOM 4151 C C . ASP B 1 85 ? 19.625 -0.752 13.656 1 98.31 85 ASP B C 1
ATOM 4153 O O . ASP B 1 85 ? 18.703 -1.305 14.266 1 98.31 85 ASP B O 1
ATOM 4157 N N . VAL B 1 86 ? 19.547 -0.262 12.469 1 98.56 86 VAL B N 1
ATOM 4158 C CA . VAL B 1 86 ? 18.328 -0.458 11.68 1 98.56 86 VAL B CA 1
ATOM 4159 C C . VAL B 1 86 ? 18.625 -1.34 10.469 1 98.56 86 VAL B C 1
ATOM 4161 O O . VAL B 1 86 ? 19.594 -1.09 9.742 1 98.56 86 VAL B O 1
ATOM 4164 N N . VAL B 1 87 ? 17.906 -2.381 10.336 1 98.75 87 VAL B N 1
ATOM 4165 C CA . VAL B 1 87 ? 18 -3.287 9.195 1 98.75 87 VAL B CA 1
ATOM 4166 C C . VAL B 1 87 ? 16.656 -3.365 8.477 1 98.75 87 VAL B C 1
ATOM 4168 O O . VAL B 1 87 ? 15.609 -3.461 9.109 1 98.75 87 VAL B O 1
ATOM 4171 N N . GLU B 1 88 ? 16.656 -3.229 7.176 1 98.75 88 GLU B N 1
ATOM 4172 C CA . GLU B 1 88 ? 15.445 -3.365 6.379 1 98.75 88 GLU B CA 1
ATOM 4173 C C . GLU B 1 88 ? 15.555 -4.52 5.387 1 98.75 88 GLU B C 1
ATOM 4175 O O . GLU B 1 88 ? 16.547 -4.629 4.668 1 98.75 88 GLU B O 1
ATOM 4180 N N . PHE B 1 89 ? 14.602 -5.438 5.422 1 98.69 89 PHE B N 1
ATOM 4181 C CA . PHE B 1 89 ? 14.43 -6.438 4.375 1 98.69 89 PHE B CA 1
ATOM 4182 C C . PHE B 1 89 ? 13.508 -5.918 3.277 1 98.69 89 PHE B C 1
ATOM 4184 O O . PHE B 1 89 ? 12.336 -5.629 3.525 1 98.69 89 PHE B O 1
ATOM 4191 N N . HIS B 1 90 ? 14.031 -5.715 2.104 1 98.31 90 HIS B N 1
ATOM 4192 C CA . HIS B 1 90 ? 13.234 -5.344 0.942 1 98.31 90 HIS B CA 1
ATOM 4193 C C . HIS B 1 90 ? 12.727 -6.578 0.201 1 98.31 90 HIS B C 1
ATOM 4195 O O . HIS B 1 90 ? 13.461 -7.176 -0.59 1 98.31 90 HIS B O 1
ATOM 4201 N N . CYS B 1 91 ? 11.523 -6.855 0.446 1 96.44 91 CYS B N 1
ATOM 4202 C CA . CYS B 1 91 ? 10.875 -8.047 -0.093 1 96.44 91 CYS B CA 1
ATOM 4203 C C . CYS B 1 91 ? 10.047 -7.703 -1.325 1 96.44 91 CYS B C 1
ATOM 4205 O O . CYS B 1 91 ? 9.875 -6.531 -1.657 1 96.44 91 CYS B O 1
ATOM 4207 N N . HIS B 1 92 ? 9.656 -8.773 -1.979 1 95.19 92 HIS B N 1
ATOM 4208 C CA . HIS B 1 92 ? 8.641 -8.57 -3.006 1 95.19 92 HIS B CA 1
ATOM 4209 C C . HIS B 1 92 ? 7.34 -8.055 -2.402 1 95.19 92 HIS B C 1
ATOM 4211 O O . HIS B 1 92 ? 6.984 -8.422 -1.28 1 95.19 92 HIS B O 1
ATOM 4217 N N . GLY B 1 93 ? 6.766 -7.211 -3.219 1 89.56 93 GLY B N 1
ATOM 4218 C CA . GLY B 1 93 ? 5.492 -6.668 -2.775 1 89.56 93 GLY B CA 1
ATOM 4219 C C . GLY B 1 93 ? 4.406 -7.723 -2.648 1 89.56 93 GLY B C 1
ATOM 4220 O O . GLY B 1 93 ? 4.688 -8.922 -2.738 1 89.56 93 GLY B O 1
ATOM 4221 N N . GLY B 1 94 ? 3.197 -7.246 -2.438 1 85.31 94 GLY B N 1
ATOM 4222 C CA . GLY B 1 94 ? 2.125 -8.164 -2.094 1 85.31 94 GLY B CA 1
ATOM 4223 C C . GLY B 1 94 ? 2.006 -8.414 -0.601 1 85.31 94 GLY B C 1
ATOM 4224 O O . GLY B 1 94 ? 2.504 -7.621 0.205 1 85.31 94 GLY B O 1
ATOM 4225 N N . MET B 1 95 ? 1.372 -9.539 -0.291 1 83.69 95 MET B N 1
ATOM 4226 C CA . MET B 1 95 ? 1.041 -9.672 1.125 1 83.69 95 MET B CA 1
ATOM 4227 C C . MET B 1 95 ? 1.792 -10.844 1.753 1 83.69 95 MET B C 1
ATOM 4229 O O . MET B 1 95 ? 2.256 -10.75 2.891 1 83.69 95 MET B O 1
ATOM 4233 N N . ILE B 1 96 ? 2.08 -11.859 1.056 1 88 96 ILE B N 1
ATOM 4234 C CA . ILE B 1 96 ? 2.48 -13.125 1.662 1 88 96 ILE B CA 1
ATOM 4235 C C . ILE B 1 96 ? 3.969 -13.094 1.998 1 88 96 ILE B C 1
ATOM 4237 O O . ILE B 1 96 ? 4.363 -13.359 3.135 1 88 96 ILE B O 1
ATOM 4241 N N . ALA B 1 97 ? 4.828 -12.719 1.03 1 92.25 97 ALA B N 1
ATOM 4242 C CA . ALA B 1 97 ? 6.277 -12.742 1.232 1 92.25 97 ALA B CA 1
ATOM 4243 C C . ALA B 1 97 ? 6.684 -11.852 2.404 1 92.25 97 ALA B C 1
ATOM 4245 O O . ALA B 1 97 ? 7.441 -12.281 3.279 1 92.25 97 ALA B O 1
ATOM 4246 N N . VAL B 1 98 ? 6.168 -10.695 2.438 1 93.06 98 VAL B N 1
ATOM 4247 C CA . VAL B 1 98 ? 6.551 -9.727 3.459 1 93.06 98 VAL B CA 1
ATOM 4248 C C . VAL B 1 98 ? 6.074 -10.203 4.828 1 93.06 98 VAL B C 1
ATOM 4250 O O . VAL B 1 98 ? 6.766 -10.016 5.832 1 93.06 98 VAL B O 1
ATOM 4253 N N . GLN B 1 99 ? 4.941 -10.773 4.879 1 90.44 99 GLN B N 1
ATOM 4254 C CA . GLN B 1 99 ? 4.41 -11.297 6.133 1 90.44 99 GLN B CA 1
ATOM 4255 C C . GLN B 1 99 ? 5.273 -12.438 6.664 1 90.44 99 GLN B C 1
ATOM 4257 O O . GLN B 1 99 ? 5.512 -12.531 7.871 1 90.44 99 GLN B O 1
ATOM 4262 N N . GLN B 1 100 ? 5.625 -13.266 5.781 1 92.81 100 GLN B N 1
ATOM 4263 C CA . GLN B 1 100 ? 6.473 -14.391 6.18 1 92.81 100 GLN B CA 1
ATOM 4264 C C . GLN B 1 100 ? 7.816 -13.906 6.715 1 92.81 100 GLN B C 1
ATOM 4266 O O . GLN B 1 100 ? 8.328 -14.438 7.695 1 92.81 100 GLN B O 1
ATOM 4271 N N . VAL B 1 101 ? 8.344 -12.945 6.094 1 96.19 101 VAL B N 1
ATOM 4272 C CA . VAL B 1 101 ? 9.617 -12.391 6.543 1 96.19 101 VAL B CA 1
ATOM 4273 C C . VAL B 1 101 ? 9.445 -11.758 7.922 1 96.19 101 VAL B C 1
ATOM 4275 O O . VAL B 1 101 ? 10.281 -11.945 8.805 1 96.19 101 VAL B O 1
ATOM 4278 N N . LEU B 1 102 ? 8.367 -10.953 8.094 1 95 102 LEU B N 1
ATOM 4279 C CA . LEU B 1 102 ? 8.094 -10.383 9.406 1 95 102 LEU B CA 1
ATOM 4280 C C . LEU B 1 102 ? 7.996 -11.469 10.469 1 95 102 LEU B C 1
ATOM 4282 O O . LEU B 1 102 ? 8.57 -11.352 11.547 1 95 102 LEU B O 1
ATOM 4286 N N . GLN B 1 103 ? 7.281 -12.539 10.148 1 93.19 103 GLN B N 1
ATOM 4287 C CA . GLN B 1 103 ? 7.105 -13.641 11.094 1 93.19 103 GLN B CA 1
ATOM 4288 C C . GLN B 1 103 ? 8.445 -14.258 11.477 1 93.19 103 GLN B C 1
ATOM 4290 O O . GLN B 1 103 ? 8.672 -14.586 12.648 1 93.19 103 GLN B O 1
ATOM 4295 N N . LEU B 1 104 ? 9.273 -14.414 10.5 1 96.81 104 LEU B N 1
ATOM 4296 C CA . LEU B 1 104 ? 10.602 -14.953 10.773 1 96.81 104 LEU B CA 1
ATOM 4297 C C . LEU B 1 104 ? 11.383 -14.039 11.711 1 96.81 104 LEU B C 1
ATOM 4299 O O . LEU B 1 104 ? 12.086 -14.516 12.602 1 96.81 104 LEU B O 1
ATOM 4303 N N . CYS B 1 105 ? 11.258 -12.742 11.516 1 97.25 105 CYS B N 1
ATOM 4304 C CA . CYS B 1 105 ? 11.93 -11.789 12.391 1 97.25 105 CYS B CA 1
ATOM 4305 C C . CYS B 1 105 ? 11.43 -11.93 13.828 1 97.25 105 CYS B C 1
ATOM 4307 O O . CYS B 1 105 ? 12.227 -11.914 14.766 1 97.25 105 CYS B O 1
ATOM 4309 N N . LEU B 1 106 ? 10.141 -12.055 13.961 1 95.38 106 LEU B N 1
ATOM 4310 C CA . LEU B 1 106 ? 9.547 -12.195 15.281 1 95.38 106 LEU B CA 1
ATOM 4311 C C . LEU B 1 106 ? 9.992 -13.5 15.945 1 95.38 106 LEU B C 1
ATOM 4313 O O . LEU B 1 106 ? 10.336 -13.508 17.125 1 95.38 106 LEU B O 1
ATOM 4317 N N . GLU B 1 107 ? 10.031 -14.547 15.172 1 95.81 107 GLU B N 1
ATOM 4318 C CA . GLU B 1 107 ? 10.469 -15.844 15.68 1 95.81 107 GLU B CA 1
ATOM 4319 C C . GLU B 1 107 ? 11.945 -15.812 16.062 1 95.81 107 GLU B C 1
ATOM 4321 O O . GLU B 1 107 ? 12.383 -16.578 16.938 1 95.81 107 GLU B O 1
ATOM 4326 N N . ALA B 1 108 ? 12.633 -14.953 15.453 1 97.25 108 ALA B N 1
ATOM 4327 C CA . ALA B 1 108 ? 14.07 -14.852 15.703 1 97.25 108 ALA B CA 1
ATOM 4328 C C . ALA B 1 108 ? 14.352 -13.977 16.922 1 97.25 108 ALA B C 1
ATOM 4330 O O . ALA B 1 108 ? 15.508 -13.766 17.297 1 97.25 108 ALA B O 1
ATOM 4331 N N . GLY B 1 109 ? 13.336 -13.367 17.516 1 95.69 109 GLY B N 1
ATOM 4332 C CA . GLY B 1 109 ? 13.539 -12.68 18.781 1 95.69 109 GLY B CA 1
ATOM 4333 C C . GLY B 1 109 ? 13.055 -11.242 18.766 1 95.69 109 GLY B C 1
ATOM 4334 O O . GLY B 1 109 ? 13 -10.586 19.812 1 95.69 109 GLY B O 1
ATOM 4335 N N . ALA B 1 110 ? 12.742 -10.711 17.625 1 97 110 ALA B N 1
ATOM 4336 C CA . ALA B 1 110 ? 12.211 -9.352 17.562 1 97 110 ALA B CA 1
ATOM 4337 C C . ALA B 1 110 ? 10.789 -9.289 18.109 1 97 110 ALA B C 1
ATOM 4339 O O . ALA B 1 110 ? 10.094 -10.305 18.156 1 97 110 ALA B O 1
ATOM 4340 N N . VAL B 1 111 ? 10.422 -8.141 18.578 1 95.56 111 VAL B N 1
ATOM 4341 C CA . VAL B 1 111 ? 9.062 -7.902 19.062 1 95.56 111 VAL B CA 1
ATOM 4342 C C . VAL B 1 111 ? 8.32 -7 18.078 1 95.56 111 VAL B C 1
ATOM 4344 O O . VAL B 1 111 ? 8.898 -6.066 17.516 1 95.56 111 VAL B O 1
ATOM 4347 N N . LEU B 1 112 ? 7.086 -7.332 17.812 1 93 112 LEU B N 1
ATOM 4348 C CA . LEU B 1 112 ? 6.285 -6.5 16.922 1 93 112 LEU B CA 1
ATOM 4349 C C . LEU B 1 112 ? 6.191 -5.074 17.438 1 93 112 LEU B C 1
ATOM 4351 O O . LEU B 1 112 ? 5.836 -4.855 18.609 1 93 112 LEU B O 1
ATOM 4355 N N . ALA B 1 113 ? 6.516 -4.102 16.609 1 93.12 113 ALA B N 1
ATOM 4356 C CA . ALA B 1 113 ? 6.504 -2.695 17 1 93.12 113 ALA B CA 1
ATOM 4357 C C . ALA B 1 113 ? 5.082 -2.211 17.266 1 93.12 113 ALA B C 1
ATOM 4359 O O . ALA B 1 113 ? 4.145 -2.619 16.578 1 93.12 113 ALA B O 1
ATOM 4360 N N . GLN B 1 114 ? 4.953 -1.329 18.156 1 89.75 114 GLN B N 1
ATOM 4361 C CA . GLN B 1 114 ? 3.709 -0.597 18.375 1 89.75 114 GLN B CA 1
ATOM 4362 C C . GLN B 1 114 ? 3.572 0.563 17.391 1 89.75 114 GLN B C 1
ATOM 4364 O O . GLN B 1 114 ? 4.547 0.954 16.75 1 89.75 114 GLN B O 1
ATOM 4369 N N . PRO B 1 115 ? 2.369 1.072 17.25 1 89.25 115 PRO B N 1
ATOM 4370 C CA . PRO B 1 115 ? 2.221 2.248 16.391 1 89.25 115 PRO B CA 1
ATOM 4371 C C . PRO B 1 115 ? 3.156 3.389 16.781 1 89.25 115 PRO B C 1
ATOM 4373 O O . PRO B 1 115 ? 3.225 3.76 17.969 1 89.25 115 PRO B O 1
ATOM 4376 N N . GLY B 1 116 ? 3.898 3.875 15.844 1 92.62 116 GLY B N 1
ATOM 4377 C CA . GLY B 1 116 ? 4.746 5.035 16.047 1 92.62 116 GLY B CA 1
ATOM 4378 C C . GLY B 1 116 ? 6.016 4.719 16.812 1 92.62 116 GLY B C 1
ATOM 4379 O O . GLY B 1 116 ? 6.781 5.621 17.172 1 92.62 116 GLY B O 1
ATOM 4380 N N . GLU B 1 117 ? 6.285 3.523 17.094 1 93.69 117 GLU B N 1
ATOM 4381 C CA . GLU B 1 117 ? 7.367 3.178 18.016 1 93.69 117 GLU B CA 1
ATOM 4382 C C . GLU B 1 117 ? 8.727 3.514 17.422 1 93.69 117 GLU B C 1
ATOM 4384 O O . GLU B 1 117 ? 9.656 3.883 18.141 1 93.69 117 GLU B O 1
ATOM 4389 N N . PHE B 1 118 ? 8.938 3.357 16.141 1 95.69 118 PHE B N 1
ATOM 4390 C CA . PHE B 1 118 ? 10.203 3.732 15.516 1 95.69 118 PHE B CA 1
ATOM 4391 C C . PHE B 1 118 ? 10.477 5.219 15.703 1 95.69 118 PHE B C 1
ATOM 4393 O O . PHE B 1 118 ? 11.594 5.609 16.062 1 95.69 118 PHE B O 1
ATOM 4400 N N . THR B 1 119 ? 9.477 6.02 15.492 1 95.19 119 THR B N 1
ATOM 4401 C CA . THR B 1 119 ? 9.609 7.465 15.641 1 95.19 119 THR B CA 1
ATOM 4402 C C . THR B 1 119 ? 9.789 7.84 17.109 1 95.19 119 THR B C 1
ATOM 4404 O O . THR B 1 119 ? 10.539 8.758 17.438 1 95.19 119 THR B O 1
ATOM 4407 N N . LEU B 1 120 ? 9.016 7.148 17.953 1 94.62 120 LEU B N 1
ATOM 4408 C CA . LEU B 1 120 ? 9.195 7.363 19.375 1 94.62 120 LEU B CA 1
ATOM 4409 C C . LEU B 1 120 ? 10.648 7.137 19.781 1 94.62 120 LEU B C 1
ATOM 4411 O O . LEU B 1 120 ? 11.227 7.938 20.531 1 94.62 120 LEU B O 1
ATOM 4415 N N . ARG B 1 121 ? 11.25 6.094 19.312 1 95.12 121 ARG B N 1
ATOM 4416 C CA . ARG B 1 121 ? 12.641 5.797 19.625 1 95.12 121 ARG B CA 1
ATOM 4417 C C . ARG B 1 121 ? 13.57 6.855 19.047 1 95.12 121 ARG B C 1
ATOM 4419 O O . ARG B 1 121 ? 14.57 7.215 19.672 1 95.12 121 ARG B O 1
ATOM 4426 N N . ALA B 1 122 ? 13.273 7.285 17.875 1 95.75 122 ALA B N 1
ATOM 4427 C CA . ALA B 1 122 ? 14.039 8.391 17.297 1 95.75 122 ALA B CA 1
ATOM 4428 C C . ALA B 1 122 ? 13.992 9.617 18.203 1 95.75 122 ALA B C 1
ATOM 4430 O O . ALA B 1 122 ? 15.008 10.305 18.375 1 95.75 122 ALA B O 1
ATOM 4431 N N . PHE B 1 123 ? 12.867 9.898 18.797 1 94.44 123 PHE B N 1
ATOM 4432 C CA . PHE B 1 123 ? 12.695 11.008 19.734 1 94.44 123 PHE B CA 1
ATOM 4433 C C . PHE B 1 123 ? 13.492 10.766 21.016 1 94.44 123 PHE B C 1
ATOM 4435 O O . PHE B 1 123 ? 14.258 11.633 21.438 1 94.44 123 PHE B O 1
ATOM 4442 N N . LEU B 1 124 ? 13.328 9.602 21.469 1 93.44 124 LEU B N 1
ATOM 4443 C CA . LEU B 1 124 ? 13.969 9.266 22.75 1 93.44 124 LEU B CA 1
ATOM 4444 C C . LEU B 1 124 ? 15.484 9.297 22.609 1 93.44 124 LEU B C 1
ATOM 4446 O O . LEU B 1 124 ? 16.188 9.641 23.562 1 93.44 124 LEU B O 1
ATOM 4450 N N . HIS B 1 125 ? 15.945 9 21.453 1 94.62 125 HIS B N 1
ATOM 4451 C CA . HIS B 1 125 ? 17.391 8.977 21.234 1 94.62 125 HIS B CA 1
ATOM 4452 C C . HIS B 1 125 ? 17.906 10.328 20.75 1 94.62 125 HIS B C 1
ATOM 4454 O O . HIS B 1 125 ? 19.094 10.484 20.469 1 94.62 125 HIS B O 1
ATOM 4460 N N . GLY B 1 126 ? 17.047 11.289 20.547 1 93.5 126 GLY B N 1
ATOM 4461 C CA . GLY B 1 126 ? 17.438 12.664 20.328 1 93.5 126 GLY B CA 1
ATOM 4462 C C . GLY B 1 126 ? 17.594 13.016 18.859 1 93.5 126 GLY B C 1
ATOM 4463 O O . GLY B 1 126 ? 18.141 14.062 18.516 1 93.5 126 GLY B O 1
ATOM 4464 N N . ARG B 1 127 ? 17.188 12.117 18.016 1 93.94 127 ARG B N 1
ATOM 4465 C CA . ARG B 1 127 ? 17.281 12.43 16.594 1 93.94 127 ARG B CA 1
ATOM 4466 C C . ARG B 1 127 ? 16.234 13.469 16.203 1 93.94 127 ARG B C 1
ATOM 4468 O O . ARG B 1 127 ? 16.5 14.336 15.367 1 93.94 127 ARG B O 1
ATOM 4475 N N . LEU B 1 128 ? 15.031 13.344 16.766 1 94.31 128 LEU B N 1
ATOM 4476 C CA . LEU B 1 128 ? 13.906 14.234 16.516 1 94.31 128 LEU B CA 1
ATOM 4477 C C . LEU B 1 128 ? 13.383 14.836 17.812 1 94.31 128 LEU B C 1
ATOM 4479 O O . LEU B 1 128 ? 13.422 14.188 18.859 1 94.31 128 LEU B O 1
ATOM 4483 N N . ASP B 1 129 ? 12.961 16.062 17.719 1 93.38 129 ASP B N 1
ATOM 4484 C CA . ASP B 1 129 ? 12.141 16.547 18.828 1 93.38 129 ASP B CA 1
ATOM 4485 C C . ASP B 1 129 ? 10.672 16.172 18.625 1 93.38 129 ASP B C 1
ATOM 4487 O O . ASP B 1 129 ? 10.32 15.547 17.625 1 93.38 129 ASP B O 1
ATOM 4491 N N . LEU B 1 130 ? 9.875 16.484 19.578 1 93.31 130 LEU B N 1
ATOM 4492 C CA . LEU B 1 130 ? 8.492 16.031 19.547 1 93.31 130 LEU B CA 1
ATOM 4493 C C . LEU B 1 130 ? 7.723 16.672 18.406 1 93.31 130 LEU B C 1
ATOM 4495 O O . LEU B 1 130 ? 6.883 16.031 17.781 1 93.31 130 LEU B O 1
ATOM 4499 N N . THR B 1 131 ? 7.973 17.969 18.156 1 92.94 131 THR B N 1
ATOM 4500 C CA . THR B 1 131 ? 7.297 18.656 17.047 1 92.94 131 THR B CA 1
ATOM 4501 C C . THR B 1 131 ? 7.684 18.031 15.711 1 92.94 131 THR B C 1
ATOM 4503 O O . THR B 1 131 ? 6.844 17.891 14.82 1 92.94 131 THR B O 1
ATOM 4506 N N . GLN B 1 132 ? 8.93 17.672 15.625 1 93.88 132 GLN B N 1
ATOM 4507 C CA . GLN B 1 132 ? 9.398 16.984 14.422 1 93.88 132 GLN B CA 1
ATOM 4508 C C . GLN B 1 132 ? 8.734 15.625 14.273 1 93.88 132 GLN B C 1
ATOM 4510 O O . GLN B 1 132 ? 8.312 15.242 13.172 1 93.88 132 GLN B O 1
ATOM 4515 N N . ALA B 1 133 ? 8.68 14.906 15.336 1 94.06 133 ALA B N 1
ATOM 4516 C CA . ALA B 1 133 ? 8.023 13.602 15.32 1 94.06 133 ALA B CA 1
ATOM 4517 C C . ALA B 1 133 ? 6.582 13.719 14.836 1 94.06 133 ALA B C 1
ATOM 4519 O O . ALA B 1 133 ? 6.133 12.93 14 1 94.06 133 ALA B O 1
ATOM 4520 N N . GLU B 1 134 ? 5.852 14.656 15.344 1 93.06 134 GLU B N 1
ATOM 4521 C CA . GLU B 1 134 ? 4.473 14.883 14.93 1 93.06 134 GLU B CA 1
ATOM 4522 C C . GLU B 1 134 ? 4.395 15.25 13.453 1 93.06 134 GLU B C 1
ATOM 4524 O O . GLU B 1 134 ? 3.447 14.867 12.758 1 93.06 134 GLU B O 1
ATOM 4529 N N . SER B 1 135 ? 5.367 16.016 13.008 1 93 135 SER B N 1
ATOM 4530 C CA . SER B 1 135 ? 5.41 16.422 11.609 1 93 135 SER B CA 1
ATOM 4531 C C . SER B 1 135 ? 5.566 15.211 10.688 1 93 135 SER B C 1
ATOM 4533 O O . SER B 1 135 ? 5.094 15.227 9.547 1 93 135 SER B O 1
ATOM 4535 N N . VAL B 1 136 ? 6.254 14.18 11.164 1 93.5 136 VAL B N 1
ATOM 4536 C CA . VAL B 1 136 ? 6.387 12.953 10.383 1 93.5 136 VAL B CA 1
ATOM 4537 C C . VAL B 1 136 ? 5.004 12.352 10.125 1 93.5 136 VAL B C 1
ATOM 4539 O O . VAL B 1 136 ? 4.676 12 8.992 1 93.5 136 VAL B O 1
ATOM 4542 N N . ALA B 1 137 ? 4.227 12.203 11.141 1 92.06 137 ALA B N 1
ATOM 4543 C CA . ALA B 1 137 ? 2.867 11.68 11.008 1 92.06 137 ALA B CA 1
ATOM 4544 C C . ALA B 1 137 ? 2.039 12.547 10.07 1 92.06 137 ALA B C 1
ATOM 4546 O O . ALA B 1 137 ? 1.273 12.031 9.25 1 92.06 137 ALA B O 1
ATOM 4547 N N . ASP B 1 138 ? 2.203 13.852 10.234 1 92 138 ASP B N 1
ATOM 4548 C CA . ASP B 1 138 ? 1.471 14.789 9.391 1 92 138 ASP B CA 1
ATOM 4549 C C . ASP B 1 138 ? 1.85 14.617 7.922 1 92 138 ASP B C 1
ATOM 4551 O O . ASP B 1 138 ? 0.998 14.727 7.039 1 92 138 ASP B O 1
ATOM 4555 N N . LEU B 1 139 ? 3.078 14.422 7.707 1 92.94 139 LEU B N 1
ATOM 4556 C CA . LEU B 1 139 ? 3.553 14.258 6.34 1 92.94 139 LEU B CA 1
ATOM 4557 C C . LEU B 1 139 ? 2.971 13 5.707 1 92.94 139 LEU B C 1
ATOM 4559 O O . LEU B 1 139 ? 2.479 13.039 4.578 1 92.94 139 LEU B O 1
ATOM 4563 N N . VAL B 1 140 ? 2.996 11.914 6.402 1 91.5 140 VAL B N 1
ATOM 4564 C CA . VAL B 1 140 ? 2.465 10.648 5.922 1 91.5 140 VAL B CA 1
ATOM 4565 C C . VAL B 1 140 ? 0.958 10.766 5.707 1 91.5 140 VAL B C 1
ATOM 4567 O O . VAL B 1 140 ? 0.409 10.18 4.773 1 91.5 140 VAL B O 1
ATOM 4570 N N . GLY B 1 141 ? 0.311 11.523 6.5 1 89.06 141 GLY B N 1
ATOM 4571 C CA . GLY B 1 141 ? -1.136 11.672 6.457 1 89.06 141 GLY B CA 1
ATOM 4572 C C . GLY B 1 141 ? -1.597 12.797 5.555 1 89.06 141 GLY B C 1
ATOM 4573 O O . GLY B 1 141 ? -2.799 13.023 5.402 1 89.06 141 GLY B O 1
ATOM 4574 N N . ALA B 1 142 ? -0.687 13.5 4.996 1 89.5 142 ALA B N 1
ATOM 4575 C CA . ALA B 1 142 ? -1.038 14.68 4.211 1 89.5 142 ALA B CA 1
ATOM 4576 C C . ALA B 1 142 ? -1.92 14.305 3.021 1 89.5 142 ALA B C 1
ATOM 4578 O O . ALA B 1 142 ? -1.656 13.312 2.332 1 89.5 142 ALA B O 1
ATOM 4579 N N . LYS B 1 143 ? -2.939 15.148 2.795 1 86.81 143 LYS B N 1
ATOM 4580 C CA . LYS B 1 143 ? -3.891 14.883 1.721 1 86.81 143 LYS B CA 1
ATOM 4581 C C . LYS B 1 143 ? -3.879 16 0.684 1 86.81 143 LYS B C 1
ATOM 4583 O O . LYS B 1 143 ? -4.762 16.078 -0.172 1 86.81 143 LYS B O 1
ATOM 4588 N N . SER B 1 144 ? -2.932 16.906 0.769 1 86.56 144 SER B N 1
ATOM 4589 C CA . SER B 1 144 ? -2.695 17.953 -0.207 1 86.56 144 SER B CA 1
ATOM 4590 C C . SER B 1 144 ? -1.228 18.375 -0.229 1 86.56 144 SER B C 1
ATOM 4592 O O . SER B 1 144 ? -0.501 18.156 0.745 1 86.56 144 SER B O 1
ATOM 4594 N N . PRO B 1 145 ? -0.797 18.953 -1.335 1 87.44 145 PRO B N 1
ATOM 4595 C CA . PRO B 1 145 ? 0.587 19.438 -1.397 1 87.44 145 PRO B CA 1
ATOM 4596 C C . PRO B 1 145 ? 0.901 20.484 -0.328 1 87.44 145 PRO B C 1
ATOM 4598 O O . PRO B 1 145 ? 2.002 20.484 0.227 1 87.44 145 PRO B O 1
ATOM 4601 N N . GLN B 1 146 ? -0.029 21.297 -0.012 1 88.06 146 GLN B N 1
ATOM 4602 C CA . GLN B 1 146 ? 0.183 22.328 0.998 1 88.06 146 GLN B CA 1
ATOM 4603 C C . GLN B 1 146 ? 0.315 21.719 2.391 1 88.06 146 GLN B C 1
ATOM 4605 O O . GLN B 1 146 ? 1.142 22.156 3.191 1 88.06 146 GLN B O 1
ATOM 4610 N N . ALA B 1 147 ? -0.543 20.75 2.607 1 89.31 147 ALA B N 1
ATOM 4611 C CA . ALA B 1 147 ? -0.429 20.047 3.879 1 89.31 147 ALA B CA 1
ATOM 4612 C C . ALA B 1 147 ? 0.935 19.375 4.016 1 89.31 147 ALA B C 1
ATOM 4614 O O . ALA B 1 147 ? 1.551 19.422 5.082 1 89.31 147 ALA B O 1
ATOM 4615 N N . ALA B 1 148 ? 1.391 18.797 2.969 1 92 148 ALA B N 1
ATOM 4616 C CA . ALA B 1 148 ? 2.701 18.156 2.963 1 92 148 ALA B CA 1
ATOM 4617 C C . ALA B 1 148 ? 3.814 19.172 3.191 1 92 148 ALA B C 1
ATOM 4619 O O . ALA B 1 148 ? 4.762 18.906 3.938 1 92 148 ALA B O 1
ATOM 4620 N N . GLN B 1 149 ? 3.682 20.281 2.59 1 91.5 149 GLN B N 1
ATOM 4621 C CA . GLN B 1 149 ? 4.68 21.344 2.736 1 91.5 149 GLN B CA 1
ATOM 4622 C C . GLN B 1 149 ? 4.738 21.844 4.176 1 91.5 149 GLN B C 1
ATOM 4624 O O . GLN B 1 149 ? 5.824 22.094 4.711 1 91.5 149 GLN B O 1
ATOM 4629 N N . ALA B 1 150 ? 3.58 22.031 4.707 1 91.25 150 ALA B N 1
ATOM 4630 C CA . ALA B 1 150 ? 3.525 22.453 6.105 1 91.25 150 ALA B CA 1
ATOM 4631 C C . ALA B 1 150 ? 4.191 21.422 7.012 1 91.25 150 ALA B C 1
ATOM 4633 O O . ALA B 1 150 ? 4.938 21.781 7.926 1 91.25 150 ALA B O 1
ATOM 4634 N N . ALA B 1 151 ? 3.916 20.188 6.773 1 93 151 ALA B N 1
ATOM 4635 C CA . ALA B 1 151 ? 4.512 19.094 7.559 1 93 151 ALA B CA 1
ATOM 4636 C C . ALA B 1 151 ? 6.027 19.078 7.387 1 93 151 ALA B C 1
ATOM 4638 O O . ALA B 1 151 ? 6.766 18.891 8.359 1 93 151 ALA B O 1
ATOM 4639 N N . LEU B 1 152 ? 6.473 19.281 6.227 1 93.75 152 LEU B N 1
ATOM 4640 C CA . LEU B 1 152 ? 7.902 19.281 5.941 1 93.75 152 LEU B CA 1
ATOM 4641 C C . LEU B 1 152 ? 8.602 20.438 6.648 1 93.75 152 LEU B C 1
ATOM 4643 O O . LEU B 1 152 ? 9.734 20.281 7.113 1 93.75 152 LEU B O 1
ATOM 4647 N N . ALA B 1 153 ? 7.973 21.562 6.652 1 92.38 153 ALA B N 1
ATOM 4648 C CA . ALA B 1 153 ? 8.523 22.703 7.387 1 92.38 153 ALA B CA 1
ATOM 4649 C C . ALA B 1 153 ? 8.734 22.359 8.859 1 92.38 153 ALA B C 1
ATOM 4651 O O . ALA B 1 153 ? 9.758 22.703 9.445 1 92.38 153 ALA B O 1
ATOM 4652 N N . GLY B 1 154 ? 7.754 21.703 9.359 1 91.38 154 GLY B N 1
ATOM 4653 C CA . GLY B 1 154 ? 7.891 21.234 10.727 1 91.38 154 GLY B CA 1
ATOM 4654 C C . GLY B 1 154 ? 9.055 20.281 10.914 1 91.38 154 GLY B C 1
ATOM 4655 O O . GLY B 1 154 ? 9.797 20.391 11.898 1 91.38 154 GLY B O 1
ATOM 4656 N N . LEU B 1 155 ? 9.242 19.438 10.008 1 92.44 155 LEU B N 1
ATOM 4657 C CA . LEU B 1 155 ? 10.32 18.453 10.055 1 92.44 155 LEU B CA 1
ATOM 4658 C C . LEU B 1 155 ? 11.68 19.141 9.977 1 92.44 155 LEU B C 1
ATOM 4660 O O . LEU B 1 155 ? 12.664 18.641 10.516 1 92.44 155 LEU B O 1
ATOM 4664 N N . GLN B 1 156 ? 11.695 20.266 9.352 1 91.25 156 GLN B N 1
ATOM 4665 C CA . GLN B 1 156 ? 12.93 21.016 9.18 1 91.25 156 GLN B CA 1
ATOM 4666 C C . GLN B 1 156 ? 13.227 21.875 10.398 1 91.25 156 GLN B C 1
ATOM 4668 O O . GLN B 1 156 ? 14.234 22.594 10.438 1 91.25 156 GLN B O 1
ATOM 4673 N N . GLY B 1 157 ? 12.375 21.891 11.328 1 89.25 157 GLY B N 1
ATOM 4674 C CA . GLY B 1 157 ? 12.625 22.578 12.578 1 89.25 157 GLY B CA 1
ATOM 4675 C C . GLY B 1 157 ? 12.164 24.016 12.57 1 89.25 157 GLY B C 1
ATOM 4676 O O . GLY B 1 157 ? 12.609 24.828 13.391 1 89.25 157 GLY B O 1
ATOM 4677 N N . LYS B 1 158 ? 11.305 24.328 11.734 1 89.56 158 LYS B N 1
ATOM 4678 C CA . LYS B 1 158 ? 10.852 25.719 11.633 1 89.56 158 LYS B CA 1
ATOM 4679 C C . LYS B 1 158 ? 10.039 26.109 12.867 1 89.56 158 LYS B C 1
ATOM 4681 O O . LYS B 1 158 ? 9.992 27.297 13.227 1 89.56 158 LYS B O 1
ATOM 4686 N N . LEU B 1 159 ? 9.445 25.172 13.438 1 90.25 159 LEU B N 1
ATOM 4687 C CA . LEU B 1 159 ? 8.641 25.469 14.625 1 90.25 159 LEU B CA 1
ATOM 4688 C C . LEU B 1 159 ? 9.484 25.359 15.891 1 90.25 159 LEU B C 1
ATOM 4690 O O . LEU B 1 159 ? 9.344 26.172 16.797 1 90.25 159 LEU B O 1
ATOM 4694 N N . ILE B 1 160 ? 10.352 24.438 15.938 1 91.38 160 ILE B N 1
ATOM 4695 C CA . ILE B 1 160 ? 11.094 24.172 17.172 1 91.38 160 IL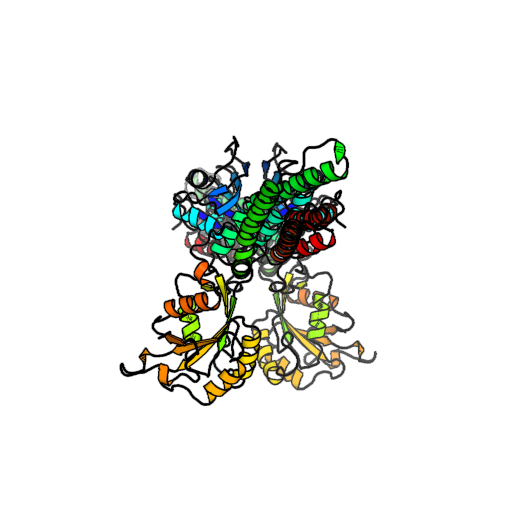E B CA 1
ATOM 4696 C C . ILE B 1 160 ? 12.047 25.328 17.453 1 91.38 160 ILE B C 1
ATOM 4698 O O . ILE B 1 160 ? 12.266 25.672 18.625 1 91.38 160 ILE B O 1
ATOM 4702 N N . GLN B 1 161 ? 12.57 25.938 16.469 1 91.75 161 GLN B N 1
ATOM 4703 C CA . GLN B 1 161 ? 13.578 26.984 16.672 1 91.75 161 GLN B CA 1
ATOM 4704 C C . GLN B 1 161 ? 12.992 28.172 17.406 1 91.75 161 GLN B C 1
ATOM 4706 O O . GLN B 1 161 ? 13.492 28.562 18.469 1 91.75 161 GLN B O 1
ATOM 4711 N N . PRO B 1 162 ? 11.914 28.688 16.891 1 92.94 162 PRO B N 1
ATOM 4712 C CA . PRO B 1 162 ? 11.336 29.812 17.641 1 92.94 162 PRO B CA 1
ATOM 4713 C C . PRO B 1 162 ? 10.836 29.406 19.016 1 92.94 162 PRO B C 1
ATOM 4715 O O . PRO B 1 162 ? 10.914 30.188 19.969 1 92.94 162 PRO B O 1
ATOM 4718 N N . LEU B 1 163 ? 10.383 28.234 19.219 1 94.62 163 LEU B N 1
ATOM 4719 C CA . LEU B 1 163 ? 9.875 27.781 20.5 1 94.62 163 LEU B CA 1
ATOM 4720 C C . LEU B 1 163 ? 11.016 27.625 21.516 1 94.62 163 LEU B C 1
ATOM 4722 O O . LEU B 1 163 ? 10.859 27.969 22.688 1 94.62 163 LEU B O 1
ATOM 4726 N N . GLN B 1 164 ? 12.102 27.125 21.062 1 94.62 164 GLN B N 1
ATOM 4727 C CA . GLN B 1 164 ? 13.273 26.984 21.922 1 94.62 164 GLN B CA 1
ATOM 4728 C C . GLN B 1 164 ? 13.82 28.344 22.328 1 94.62 164 GLN B C 1
ATOM 4730 O O . GLN B 1 164 ? 14.266 28.531 23.469 1 94.62 164 GLN B O 1
ATOM 4735 N N . GLN B 1 165 ? 13.812 29.25 21.406 1 95.81 165 GLN B N 1
ATOM 4736 C CA . GLN B 1 165 ? 14.258 30.609 21.719 1 95.81 165 GLN B CA 1
ATOM 4737 C C . GLN B 1 165 ? 13.352 31.25 22.766 1 95.81 165 GLN B C 1
ATOM 4739 O O . GLN B 1 165 ? 13.836 31.891 23.703 1 95.81 165 GLN B O 1
ATOM 4744 N N . LEU B 1 166 ? 12.07 31.047 22.594 1 96.69 166 LEU B N 1
ATOM 4745 C CA . LEU B 1 166 ? 11.102 31.547 23.562 1 96.69 166 LEU B CA 1
ATOM 4746 C C . LEU B 1 166 ? 11.344 30.938 24.938 1 96.69 166 LEU B C 1
ATOM 4748 O O . LEU B 1 166 ? 11.359 31.656 25.938 1 96.69 166 LEU B O 1
ATOM 4752 N N . ARG B 1 167 ? 11.539 29.703 24.984 1 96.5 167 ARG B N 1
ATOM 4753 C CA . ARG B 1 167 ? 11.766 29 26.234 1 96.5 167 ARG B CA 1
ATOM 4754 C C . ARG B 1 167 ? 13.055 29.469 26.906 1 96.5 167 ARG B C 1
ATOM 4756 O O . ARG B 1 167 ? 13.086 29.688 28.109 1 96.5 167 ARG B O 1
ATOM 4763 N N . ARG B 1 168 ? 14.094 29.672 26.141 1 96.5 168 ARG B N 1
ATOM 4764 C CA . ARG B 1 168 ? 15.375 30.141 26.656 1 96.5 168 ARG B CA 1
ATOM 4765 C C . ARG B 1 168 ? 15.234 31.547 27.266 1 96.5 168 ARG B C 1
ATOM 4767 O O . ARG B 1 168 ? 15.805 31.828 28.328 1 96.5 168 ARG B O 1
ATOM 4774 N N . THR B 1 169 ? 14.539 32.312 26.562 1 97 169 THR B N 1
ATOM 4775 C CA . THR B 1 169 ? 14.297 33.688 27.062 1 97 169 THR B CA 1
ATOM 4776 C C . THR B 1 169 ? 13.625 33.625 28.422 1 97 169 THR B C 1
ATOM 4778 O O . THR B 1 169 ? 14.031 34.312 29.359 1 97 169 THR B O 1
ATOM 4781 N N . CYS B 1 170 ? 12.656 32.781 28.594 1 97 170 CYS B N 1
ATOM 4782 C CA . CYS B 1 170 ? 11.938 32.656 29.859 1 97 170 CYS B CA 1
ATOM 4783 C C . CYS B 1 170 ? 12.852 32.094 30.953 1 97 170 CYS B C 1
ATOM 4785 O O . CYS B 1 170 ? 12.797 32.562 32.094 1 97 170 CYS B O 1
ATOM 4787 N N . ILE B 1 171 ? 13.641 31.172 30.562 1 96.38 171 ILE B N 1
ATOM 4788 C CA . ILE B 1 171 ? 14.562 30.562 31.516 1 96.38 171 ILE B CA 1
ATOM 4789 C C . ILE B 1 171 ? 15.57 31.609 32 1 96.38 171 ILE B C 1
ATOM 4791 O O . ILE B 1 171 ? 15.867 31.688 33.188 1 96.38 171 ILE B O 1
ATOM 4795 N N . ASP B 1 172 ? 16.078 32.375 31.078 1 96.06 172 ASP B N 1
ATOM 4796 C CA . ASP B 1 172 ? 17.047 33.438 31.422 1 96.06 172 ASP B CA 1
ATOM 4797 C C . ASP B 1 172 ? 16.438 34.469 32.375 1 96.06 172 ASP B C 1
ATOM 4799 O O . ASP B 1 172 ? 17.062 34.875 33.344 1 96.06 172 ASP B O 1
ATOM 4803 N N . ILE B 1 173 ? 15.242 34.875 32.062 1 95.25 173 ILE B N 1
ATOM 4804 C CA . ILE B 1 173 ? 14.547 35.812 32.906 1 95.25 173 ILE B CA 1
ATOM 4805 C C . ILE B 1 173 ? 14.336 35.219 34.312 1 95.25 173 ILE B C 1
ATOM 4807 O O . ILE B 1 173 ? 14.578 35.875 35.312 1 95.25 173 ILE B O 1
ATOM 4811 N N . LEU B 1 174 ? 13.906 33.969 34.375 1 94.94 174 LEU B N 1
ATOM 4812 C CA . LEU B 1 174 ? 13.68 33.281 35.625 1 94.94 174 LEU B CA 1
ATOM 4813 C C . LEU B 1 174 ? 14.961 33.219 36.438 1 94.94 174 LEU B C 1
ATOM 4815 O O . LEU B 1 174 ? 14.938 33.438 37.656 1 94.94 174 LEU B O 1
ATOM 4819 N N . ALA B 1 175 ? 16.031 32.875 35.75 1 93.69 175 ALA B N 1
ATOM 4820 C CA . ALA B 1 175 ? 17.328 32.812 36.438 1 93.69 175 ALA B CA 1
ATOM 4821 C C . ALA B 1 175 ? 17.719 34.156 37.031 1 93.69 175 ALA B C 1
ATOM 4823 O O . ALA B 1 175 ? 18.266 34.219 38.125 1 93.69 175 ALA B O 1
ATOM 4824 N N . GLU B 1 176 ? 17.469 35.219 36.312 1 91 176 GLU B N 1
ATOM 4825 C CA . GLU B 1 176 ? 17.781 36.562 36.812 1 91 176 GLU B CA 1
ATOM 4826 C C . GLU B 1 176 ? 16.938 36.906 38.031 1 91 176 GLU B C 1
ATOM 4828 O O . GLU B 1 176 ? 17.438 37.5 38.969 1 91 176 GLU B O 1
ATOM 4833 N N . ILE B 1 177 ? 15.695 36.531 37.938 1 90.19 177 ILE B N 1
ATOM 4834 C CA . ILE B 1 177 ? 14.781 36.844 39.031 1 90.19 177 ILE B CA 1
ATOM 4835 C C . ILE B 1 177 ? 15.156 36.031 40.281 1 90.19 177 ILE B C 1
ATOM 4837 O O . ILE B 1 177 ? 15.219 36.562 41.375 1 90.19 177 ILE B O 1
ATOM 4841 N N . GLU B 1 178 ? 15.445 34.781 40.062 1 90.25 178 GLU B N 1
ATOM 4842 C CA . GLU B 1 178 ? 15.805 33.906 41.156 1 90.25 178 GLU B CA 1
ATOM 4843 C C . GLU B 1 178 ? 17.109 34.344 41.812 1 90.25 178 GLU B C 1
ATOM 4845 O O . GLU B 1 178 ? 17.266 34.219 43.062 1 90.25 178 GLU B O 1
ATOM 4850 N N . ALA B 1 179 ? 18.016 34.812 41.062 1 88.12 179 ALA B N 1
ATOM 4851 C CA . ALA B 1 179 ? 19.266 35.312 41.594 1 88.12 179 ALA B CA 1
ATOM 4852 C C . ALA B 1 179 ? 19.016 36.5 42.562 1 88.12 179 ALA B C 1
ATOM 4854 O O . ALA B 1 179 ? 19.703 36.625 43.562 1 88.12 179 ALA B O 1
ATOM 4855 N N . ARG B 1 180 ? 18.062 37.344 42.25 1 85 180 ARG B N 1
ATOM 4856 C CA . ARG B 1 180 ? 17.766 38.531 43.062 1 85 180 ARG B CA 1
ATOM 4857 C C . ARG B 1 180 ? 16.938 38.125 44.312 1 85 180 ARG B C 1
ATOM 4859 O O . ARG B 1 180 ? 17.016 38.812 45.344 1 85 180 ARG B O 1
ATOM 4866 N N . ILE B 1 181 ? 16.188 37.094 44.125 1 83.75 181 ILE B N 1
ATOM 4867 C CA . ILE B 1 181 ? 15.43 36.594 45.25 1 83.75 181 ILE B CA 1
ATOM 4868 C C . ILE B 1 181 ? 16.375 35.969 46.281 1 83.75 181 ILE B C 1
ATOM 4870 O O . ILE B 1 181 ? 16.25 36.188 47.469 1 83.75 181 ILE B O 1
ATOM 4874 N N . ASP B 1 182 ? 17.375 35.281 45.844 1 83.56 182 ASP B N 1
ATOM 4875 C CA . ASP B 1 182 ? 18.297 34.531 46.719 1 83.56 182 ASP B CA 1
ATOM 4876 C C . ASP B 1 182 ? 19.375 35.469 47.281 1 83.56 182 ASP B C 1
ATOM 4878 O O . ASP B 1 182 ? 19.891 35.219 48.375 1 83.56 182 ASP B O 1
ATOM 4882 N N . PHE B 1 183 ? 19.75 36.469 46.438 1 81.88 183 PHE B N 1
ATOM 4883 C CA . PHE B 1 183 ? 20.875 37.312 46.844 1 81.88 183 PHE B CA 1
ATOM 4884 C C . PHE B 1 183 ? 20.5 38.781 46.844 1 81.88 183 PHE B C 1
ATOM 4886 O O . PHE B 1 183 ? 21.219 39.594 46.25 1 81.88 183 PHE B O 1
ATOM 4893 N N . GLU B 1 184 ? 19.406 39.188 47.281 1 66.12 184 GLU B N 1
ATOM 4894 C CA . GLU B 1 184 ? 18.812 40.531 47.219 1 66.12 184 GLU B CA 1
ATOM 4895 C C . GLU B 1 184 ? 19.859 41.625 47.469 1 66.12 184 GLU B C 1
ATOM 4897 O O . GLU B 1 184 ? 19.922 42.594 46.719 1 66.12 184 GLU B O 1
ATOM 4902 N N . GLU B 1 185 ? 20.656 41.5 48.438 1 68.88 185 GLU B N 1
ATOM 4903 C CA . GLU B 1 185 ? 21.5 42.594 48.906 1 68.88 185 GLU B CA 1
ATOM 4904 C C . GLU B 1 185 ? 22.75 42.75 48.031 1 68.88 185 GLU B C 1
ATOM 4906 O O . GLU B 1 185 ? 23.312 43.844 47.969 1 68.88 185 GLU B O 1
ATOM 4911 N N . ASP B 1 186 ? 23.094 41.75 47.281 1 74.69 186 ASP B N 1
ATOM 4912 C CA . ASP B 1 186 ? 24.406 41.75 46.656 1 74.69 186 ASP B CA 1
ATOM 4913 C C . ASP B 1 186 ? 24.312 42 45.156 1 74.69 186 ASP B C 1
ATOM 4915 O O . ASP B 1 186 ? 25.328 42.125 44.469 1 74.69 186 ASP B O 1
ATOM 4919 N N . LEU B 1 187 ? 22.922 42.188 44.625 1 76.56 187 LEU B N 1
ATOM 4920 C CA . LEU B 1 187 ? 22.812 42.344 43.188 1 76.56 187 LEU B CA 1
ATOM 4921 C C . LEU B 1 187 ? 22.078 43.625 42.844 1 76.56 187 LEU B C 1
ATOM 4923 O O . LEU B 1 187 ? 21.219 44.094 43.594 1 76.56 187 LEU B O 1
ATOM 4927 N N . PRO B 1 188 ? 22.578 44.25 41.656 1 81.94 188 PRO B N 1
ATOM 4928 C CA . PRO B 1 188 ? 21.812 45.406 41.219 1 81.94 188 PRO B CA 1
ATOM 4929 C C . PRO B 1 188 ? 20.344 45.094 40.938 1 81.94 188 PRO B C 1
ATOM 4931 O O . PRO B 1 188 ? 20.016 43.938 40.656 1 81.94 188 PRO B O 1
ATOM 4934 N N . PRO B 1 189 ? 19.469 46.062 41.219 1 82.88 189 PRO B N 1
ATOM 4935 C CA . PRO B 1 189 ? 18.047 45.812 40.969 1 82.88 189 PRO B CA 1
ATOM 4936 C C . PRO B 1 189 ? 17.75 45.344 39.562 1 82.88 189 PRO B C 1
ATOM 4938 O O . PRO B 1 189 ? 18.531 45.625 38.625 1 82.88 189 PRO B O 1
ATOM 4941 N N . LEU B 1 190 ? 16.703 44.594 39.406 1 86.31 190 LEU B N 1
ATOM 4942 C CA . LEU B 1 190 ? 16.266 44.062 38.094 1 86.31 190 LEU B CA 1
ATOM 4943 C C . LEU B 1 190 ? 15.875 45.219 37.156 1 86.31 190 LEU B C 1
ATOM 4945 O O . LEU B 1 190 ? 15.273 46.188 37.594 1 86.31 190 LEU B O 1
ATOM 4949 N N . ASP B 1 191 ? 16.328 45.125 35.969 1 88.06 191 ASP B N 1
ATOM 4950 C CA . ASP B 1 191 ? 15.852 46.062 34.969 1 88.06 191 ASP B CA 1
ATOM 4951 C C . ASP B 1 191 ? 14.438 45.688 34.5 1 88.06 191 ASP B C 1
ATOM 4953 O O . ASP B 1 191 ? 14.266 44.969 33.5 1 88.06 191 ASP B O 1
ATOM 4957 N N . LEU B 1 192 ? 13.469 46.219 35.156 1 88.12 192 LEU B N 1
ATOM 4958 C CA . LEU B 1 192 ? 12.07 45.875 34.938 1 88.12 192 LEU B CA 1
ATOM 4959 C C . LEU B 1 192 ? 11.648 46.219 33.5 1 88.12 192 LEU B C 1
ATOM 4961 O O . LEU B 1 192 ? 10.844 45.5 32.906 1 88.12 192 LEU B O 1
ATOM 4965 N N . ASN B 1 193 ? 12.219 47.281 33 1 91 193 ASN B N 1
ATOM 4966 C CA . ASN B 1 193 ? 11.883 47.688 31.641 1 91 193 ASN B CA 1
ATOM 4967 C C . ASN B 1 193 ? 12.391 46.688 30.609 1 91 193 ASN B C 1
ATOM 4969 O O . ASN B 1 193 ? 11.688 46.375 29.656 1 91 193 ASN B O 1
ATOM 4973 N N . GLN B 1 194 ? 13.562 46.219 30.891 1 93.44 194 GLN B N 1
ATOM 4974 C CA . GLN B 1 194 ? 14.141 45.219 29.984 1 93.44 194 GLN B CA 1
ATOM 4975 C C . GLN B 1 194 ? 13.367 43.906 30.031 1 93.44 194 GLN B C 1
ATOM 4977 O O . GLN B 1 194 ? 13.078 43.312 29 1 93.44 194 GLN B O 1
ATOM 4982 N N . ILE B 1 195 ? 13.023 43.5 31.172 1 93.69 195 ILE B N 1
ATOM 4983 C CA . ILE B 1 195 ? 12.297 42.25 31.344 1 93.69 195 ILE B CA 1
ATOM 4984 C C . ILE B 1 195 ? 10.906 42.344 30.719 1 93.69 195 ILE B C 1
ATOM 4986 O O . ILE B 1 195 ? 10.469 41.438 30.016 1 93.69 195 ILE B O 1
ATOM 4990 N N . SER B 1 196 ? 10.258 43.469 30.984 1 93.69 196 SER B N 1
ATOM 4991 C CA . SER B 1 196 ? 8.938 43.688 30.422 1 93.69 196 SER B CA 1
ATOM 4992 C C . SER B 1 196 ? 8.977 43.688 28.891 1 93.69 196 SER B C 1
ATOM 4994 O O . SER B 1 196 ? 8.086 43.125 28.25 1 93.69 196 SER B O 1
ATOM 4996 N N . SER B 1 197 ? 9.984 44.25 28.359 1 95.81 197 SER B N 1
ATOM 4997 C CA . SER B 1 197 ? 10.148 44.281 26.906 1 95.81 197 SER B CA 1
ATOM 4998 C C . SER B 1 197 ? 10.367 42.875 26.359 1 95.81 197 SER B C 1
ATOM 5000 O O . SER B 1 197 ? 9.82 42.531 25.312 1 95.81 197 SER B O 1
ATOM 5002 N N . GLN B 1 198 ? 11.18 42.094 27.016 1 96.06 198 GLN B N 1
ATOM 5003 C CA . GLN B 1 198 ? 11.445 40.719 26.594 1 96.06 198 GLN B CA 1
ATOM 5004 C C . GLN B 1 198 ? 10.172 39.875 26.625 1 96.06 198 GLN B C 1
ATOM 5006 O O . GLN B 1 198 ? 9.922 39.094 25.719 1 96.06 198 GLN B O 1
ATOM 5011 N N . ILE B 1 199 ? 9.406 40.062 27.625 1 96.31 199 ILE B N 1
ATOM 5012 C CA . ILE B 1 199 ? 8.156 39.312 27.766 1 96.31 199 ILE B CA 1
ATOM 5013 C C . ILE B 1 199 ? 7.184 39.75 26.672 1 96.31 199 ILE B C 1
ATOM 5015 O O . ILE B 1 199 ? 6.508 38.906 26.078 1 96.31 199 ILE B O 1
ATOM 5019 N N . GLN B 1 200 ? 7.133 41.031 26.453 1 96 200 GLN B N 1
ATOM 5020 C CA . GLN B 1 200 ? 6.25 41.531 25.406 1 96 200 GLN B CA 1
ATOM 5021 C C . GLN B 1 200 ? 6.641 40.969 24.047 1 96 200 GLN B C 1
ATOM 5023 O O . GLN B 1 200 ? 5.77 40.625 23.234 1 96 200 GLN B O 1
ATOM 5028 N N . HIS B 1 201 ? 7.883 40.938 23.797 1 96.56 201 HIS B N 1
ATOM 5029 C CA . HIS B 1 201 ? 8.367 40.344 22.547 1 96.56 201 HIS B CA 1
ATOM 5030 C C . HIS B 1 201 ? 7.988 38.875 22.469 1 96.56 201 HIS B C 1
ATOM 5032 O O . HIS B 1 201 ? 7.559 38.406 21.406 1 96.56 201 HIS B O 1
ATOM 5038 N N . SER B 1 202 ? 8.172 38.125 23.516 1 97.25 202 SER B N 1
ATOM 5039 C CA . SER B 1 202 ? 7.797 36.719 23.562 1 97.25 202 SER B CA 1
ATOM 5040 C C . SER B 1 202 ? 6.305 36.531 23.312 1 97.25 202 SER B C 1
ATOM 5042 O O . SER B 1 202 ? 5.902 35.625 22.594 1 97.25 202 SER B O 1
ATOM 5044 N N . LEU B 1 203 ? 5.535 37.406 23.859 1 96.88 203 LEU B N 1
ATOM 5045 C CA . LEU B 1 203 ? 4.09 37.344 23.688 1 96.88 203 LEU B CA 1
ATOM 5046 C C . LEU B 1 203 ? 3.709 37.562 22.234 1 96.88 203 LEU B C 1
ATOM 5048 O O . LEU B 1 203 ? 2.811 36.906 21.703 1 96.88 203 LEU B O 1
ATOM 5052 N N . THR B 1 204 ? 4.359 38.5 21.625 1 96.44 204 THR B N 1
ATOM 5053 C CA . THR B 1 204 ? 4.105 38.781 20.219 1 96.44 204 THR B CA 1
ATOM 5054 C C . THR B 1 204 ? 4.406 37.562 19.359 1 96.44 204 THR B C 1
ATOM 5056 O O . THR B 1 204 ? 3.631 37.219 18.469 1 96.44 204 THR B O 1
ATOM 5059 N N . GLU B 1 205 ? 5.496 36.906 19.688 1 94.94 205 GLU B N 1
ATOM 5060 C CA . GLU B 1 205 ? 5.875 35.719 18.938 1 94.94 205 GLU B CA 1
ATOM 5061 C C . GLU B 1 205 ? 4.891 34.562 19.188 1 94.94 205 GLU B C 1
ATOM 5063 O O . GLU B 1 205 ? 4.523 33.844 18.266 1 94.94 205 GLU B O 1
ATOM 5068 N N . VAL B 1 206 ? 4.5 34.375 20.375 1 96.44 206 VAL B N 1
ATOM 5069 C CA . VAL B 1 206 ? 3.539 33.344 20.734 1 96.44 206 VAL B CA 1
ATOM 5070 C C . VAL B 1 206 ? 2.229 33.562 19.984 1 96.44 206 VAL B C 1
ATOM 5072 O O . VAL B 1 206 ? 1.654 32.625 19.438 1 96.44 206 VAL B O 1
ATOM 5075 N N . ASN B 1 207 ? 1.822 34.812 19.984 1 94.81 207 ASN B N 1
ATOM 5076 C CA . ASN B 1 207 ? 0.582 35.156 19.297 1 94.81 207 ASN B CA 1
ATOM 5077 C C . ASN B 1 207 ? 0.688 34.906 17.797 1 94.81 207 ASN B C 1
ATOM 5079 O O . ASN B 1 207 ? -0.277 34.469 17.172 1 94.81 207 ASN B O 1
ATOM 5083 N N . ARG B 1 208 ? 1.819 35.188 17.312 1 92.12 208 ARG B N 1
ATOM 5084 C CA . ARG B 1 208 ? 2.057 34.938 15.898 1 92.12 208 ARG B CA 1
ATOM 5085 C C . ARG B 1 208 ? 1.935 33.438 15.578 1 92.12 208 ARG B C 1
ATOM 5087 O O . ARG B 1 208 ? 1.291 33.062 14.602 1 92.12 208 ARG B O 1
ATOM 5094 N N . ILE B 1 209 ? 2.496 32.594 16.344 1 92.75 209 ILE B N 1
ATOM 5095 C CA . ILE B 1 209 ? 2.451 31.141 16.125 1 92.75 209 ILE B CA 1
ATOM 5096 C C . ILE B 1 209 ? 1.03 30.625 16.359 1 92.75 209 ILE B C 1
ATOM 5098 O O . ILE B 1 209 ? 0.523 29.828 15.57 1 92.75 209 ILE B O 1
ATOM 5102 N N . LEU B 1 210 ? 0.361 31.141 17.375 1 93.06 210 LEU B N 1
ATOM 5103 C CA . LEU B 1 210 ? -0.988 30.703 17.734 1 93.06 210 LEU B CA 1
ATOM 5104 C C . LEU B 1 210 ? -1.977 31.047 16.609 1 93.06 210 LEU B C 1
ATOM 5106 O O . LEU B 1 210 ? -2.961 30.328 16.422 1 93.06 210 LEU B O 1
ATOM 5110 N N . ALA B 1 211 ? -1.694 32.125 15.922 1 89.12 211 ALA B N 1
ATOM 5111 C CA . ALA B 1 211 ? -2.57 32.562 14.844 1 89.12 211 ALA B CA 1
ATOM 5112 C C . ALA B 1 211 ? -2.613 31.562 13.703 1 89.12 211 ALA B C 1
ATOM 5114 O O . ALA B 1 211 ? -3.51 31.609 12.859 1 89.12 211 ALA B O 1
ATOM 5115 N N . THR B 1 212 ? -1.738 30.578 13.672 1 87.75 212 THR B N 1
ATOM 5116 C CA . THR B 1 212 ? -1.665 29.594 12.594 1 87.75 212 THR B CA 1
ATOM 5117 C C . THR B 1 212 ? -2.416 28.328 12.961 1 87.75 212 THR B C 1
ATOM 5119 O O . THR B 1 212 ? -2.498 27.391 12.164 1 87.75 212 THR B O 1
ATOM 5122 N N . ALA B 1 213 ? -2.949 28.219 14.148 1 89.25 213 ALA B N 1
ATOM 5123 C CA . ALA B 1 213 ? -3.551 27 14.672 1 89.25 213 ALA B CA 1
ATOM 5124 C C . ALA B 1 213 ? -4.73 26.547 13.805 1 89.25 213 ALA B C 1
ATOM 5126 O O . ALA B 1 213 ? -4.828 25.375 13.438 1 89.25 213 ALA B O 1
ATOM 5127 N N . ASP B 1 214 ? -5.59 27.422 13.484 1 86.06 214 ASP B N 1
ATOM 5128 C CA . ASP B 1 214 ? -6.785 27.078 12.719 1 86.06 214 ASP B CA 1
ATOM 5129 C C . ASP B 1 214 ? -6.418 26.594 11.32 1 86.06 214 ASP B C 1
ATOM 5131 O O . ASP B 1 214 ? -6.949 25.578 10.859 1 86.06 214 ASP B O 1
ATOM 5135 N N . ARG B 1 215 ? -5.59 27.281 10.75 1 83.06 215 ARG B N 1
ATOM 5136 C CA . ARG B 1 215 ? -5.121 26.875 9.438 1 83.06 215 ARG B CA 1
ATOM 5137 C C . ARG B 1 215 ? -4.449 25.5 9.492 1 83.06 215 ARG B C 1
ATOM 5139 O O . ARG B 1 215 ? -4.672 24.656 8.625 1 83.06 215 ARG B O 1
ATOM 5146 N N . GLY B 1 216 ? -3.561 25.422 10.43 1 87.19 216 GLY B N 1
ATOM 5147 C CA . GLY B 1 216 ? -2.902 24.125 10.609 1 87.19 216 GLY B CA 1
ATOM 5148 C C . GLY B 1 216 ? -3.877 22.969 10.734 1 87.19 216 GLY B C 1
ATOM 5149 O O . GLY B 1 216 ? -3.654 21.906 10.164 1 87.19 216 GLY B O 1
ATOM 5150 N N . GLU B 1 217 ? -4.887 23.234 11.406 1 88.56 217 GLU B N 1
ATOM 5151 C CA . GLU B 1 217 ? -5.898 22.203 11.617 1 88.56 217 GLU B CA 1
ATOM 5152 C C . GLU B 1 217 ? -6.621 21.875 10.312 1 88.56 217 GLU B C 1
ATOM 5154 O O . GLU B 1 217 ? -6.879 20.703 10.016 1 88.56 217 GLU B O 1
ATOM 5159 N N . LEU B 1 218 ? -6.941 22.828 9.578 1 88.12 218 LEU B N 1
ATOM 5160 C CA . LEU B 1 218 ? -7.633 22.641 8.312 1 88.12 218 LEU B CA 1
ATOM 5161 C C . LEU B 1 218 ? -6.758 21.844 7.336 1 88.12 218 LEU B C 1
ATOM 5163 O O . LEU B 1 218 ? -7.258 21 6.598 1 88.12 218 LEU B O 1
ATOM 5167 N N . LEU B 1 219 ? -5.523 22.156 7.316 1 87.5 219 LEU B N 1
ATOM 5168 C CA . LEU B 1 219 ? -4.602 21.453 6.438 1 87.5 219 LEU B CA 1
ATOM 5169 C C . LEU B 1 219 ? -4.504 19.984 6.828 1 87.5 219 LEU B C 1
ATOM 5171 O O . LEU B 1 219 ? -4.414 19.109 5.965 1 87.5 219 LEU B O 1
ATOM 5175 N N . ARG B 1 220 ? -4.543 19.75 8.047 1 88.19 220 ARG B N 1
ATOM 5176 C CA . ARG B 1 220 ? -4.324 18.406 8.57 1 88.19 220 ARG B CA 1
ATOM 5177 C C . ARG B 1 220 ? -5.594 17.562 8.453 1 88.19 220 ARG B C 1
ATOM 5179 O O . ARG B 1 220 ? -5.547 16.422 7.996 1 88.19 220 ARG B O 1
ATOM 5186 N N . THR B 1 221 ? -6.723 18.047 8.883 1 86.75 221 THR B N 1
ATOM 5187 C CA . THR B 1 221 ? -7.949 17.266 8.992 1 86.75 221 THR B CA 1
ATOM 5188 C C . THR B 1 221 ? -8.836 17.484 7.77 1 86.75 221 THR B C 1
ATOM 5190 O O . THR B 1 221 ? -9.703 16.656 7.473 1 86.75 221 THR B O 1
ATOM 5193 N N . GLY B 1 222 ? -8.594 18.547 7.18 1 88.81 222 GLY B N 1
ATOM 5194 C CA . GLY B 1 222 ? -9.43 18.875 6.035 1 88.81 222 GLY B CA 1
ATOM 5195 C C . GLY B 1 222 ? -10.789 19.422 6.426 1 88.81 222 GLY B C 1
ATOM 5196 O O . GLY B 1 222 ? -10.984 19.875 7.559 1 88.81 222 GLY B O 1
ATOM 5197 N N . LEU B 1 223 ? -11.602 19.562 5.391 1 88.75 223 LEU B N 1
ATOM 5198 C CA . LEU B 1 223 ? -12.945 20.094 5.543 1 88.75 223 LEU B CA 1
ATOM 5199 C C . LEU B 1 223 ? -13.992 19.094 5.051 1 88.75 223 LEU B C 1
ATOM 5201 O O . LEU B 1 223 ? -13.875 18.578 3.941 1 88.75 223 LEU B O 1
ATOM 5205 N N . LYS B 1 224 ? -14.922 18.734 5.895 1 89 224 LYS B N 1
ATOM 5206 C CA . LYS B 1 224 ? -16.047 17.906 5.477 1 89 224 LYS B CA 1
ATOM 5207 C C . LYS B 1 224 ? -17.188 18.75 4.93 1 89 224 LYS B C 1
ATOM 5209 O O . LYS B 1 224 ? -17.703 19.625 5.629 1 89 224 LYS B O 1
ATOM 5214 N N . VAL B 1 225 ? -17.531 18.453 3.713 1 89.44 225 VAL B N 1
ATOM 5215 C CA . VAL B 1 225 ? -18.562 19.25 3.064 1 89.44 225 VAL B CA 1
ATOM 5216 C C . VAL B 1 225 ? -19.734 18.344 2.682 1 89.44 225 VAL B C 1
ATOM 5218 O O . VAL B 1 225 ? -19.547 17.266 2.129 1 89.44 225 VAL B O 1
ATOM 5221 N N . ALA B 1 226 ? -20.922 18.781 3.01 1 89.81 226 ALA B N 1
ATOM 5222 C CA . ALA B 1 226 ? -22.141 18.078 2.584 1 89.81 226 ALA B CA 1
ATOM 5223 C C . ALA B 1 226 ? -22.875 18.859 1.505 1 89.81 226 ALA B C 1
ATOM 5225 O O . ALA B 1 226 ? -23.047 20.078 1.627 1 89.81 226 ALA B O 1
ATOM 5226 N N . ILE B 1 227 ? -23.188 18.125 0.473 1 90.12 227 ILE B N 1
ATOM 5227 C CA . ILE B 1 227 ? -24.016 18.719 -0.569 1 90.12 227 ILE B CA 1
ATOM 5228 C C . ILE B 1 227 ? -25.453 18.234 -0.415 1 90.12 227 ILE B C 1
ATOM 5230 O O . ILE B 1 227 ? -25.734 17.031 -0.566 1 90.12 227 ILE B O 1
ATOM 5234 N N . VAL B 1 228 ? -26.328 19.172 -0.128 1 89.88 228 VAL B N 1
ATOM 5235 C CA . VAL B 1 228 ? -27.719 18.797 0.097 1 89.88 228 VAL B CA 1
ATOM 5236 C C . VAL B 1 228 ? -28.625 19.594 -0.829 1 89.88 228 VAL B C 1
ATOM 5238 O O . VAL B 1 228 ? -28.219 20.641 -1.359 1 89.88 228 VAL B O 1
ATOM 5241 N N . GLY B 1 229 ? -29.75 19.078 -0.977 1 90.5 229 GLY B N 1
ATOM 5242 C CA . GLY B 1 229 ? -30.75 19.688 -1.838 1 90.5 229 GLY B CA 1
ATOM 5243 C C . GLY B 1 229 ? -31.781 18.688 -2.334 1 90.5 229 GLY B C 1
ATOM 5244 O O . GLY B 1 229 ? -31.594 17.469 -2.199 1 90.5 229 GLY B O 1
ATOM 5245 N N . ARG B 1 230 ? -32.844 19.281 -2.871 1 87.5 230 ARG B N 1
ATOM 5246 C CA . ARG B 1 230 ? -33.906 18.406 -3.383 1 87.5 230 ARG B CA 1
ATOM 5247 C C . ARG B 1 230 ? -33.406 17.641 -4.605 1 87.5 230 ARG B C 1
ATOM 5249 O O . ARG B 1 230 ? -32.406 17.984 -5.211 1 87.5 230 ARG B O 1
ATOM 5256 N N . PRO B 1 231 ? -34.125 16.578 -4.977 1 86.5 231 PRO B N 1
ATOM 5257 C CA . PRO B 1 231 ? -33.719 15.805 -6.16 1 86.5 231 PRO B CA 1
ATOM 5258 C C . PRO B 1 231 ? -33.688 16.656 -7.43 1 86.5 231 PRO B C 1
ATOM 5260 O O . PRO B 1 231 ? -34.531 17.547 -7.59 1 86.5 231 PRO B O 1
ATOM 5263 N N . ASN B 1 232 ? -32.75 16.469 -8.258 1 87.38 232 ASN B N 1
ATOM 5264 C CA . ASN B 1 232 ? -32.656 16.969 -9.625 1 87.38 232 ASN B CA 1
ATOM 5265 C C . ASN B 1 232 ? -32.219 18.438 -9.648 1 87.38 232 ASN B C 1
ATOM 5267 O O . ASN B 1 232 ? -32.344 19.109 -10.664 1 87.38 232 ASN B O 1
ATOM 5271 N N . VAL B 1 233 ? -31.719 18.859 -8.547 1 91.81 233 VAL B N 1
ATOM 5272 C CA . VAL B 1 233 ? -31.25 20.234 -8.508 1 91.81 233 VAL B CA 1
ATOM 5273 C C . VAL B 1 233 ? -29.812 20.312 -9.031 1 91.81 233 VAL B C 1
ATOM 5275 O O . VAL B 1 233 ? -29.266 21.406 -9.172 1 91.81 233 VAL B O 1
ATOM 5278 N N . GLY B 1 234 ? -29.094 19.156 -9.234 1 89.56 234 GLY B N 1
ATOM 5279 C CA . GLY B 1 234 ? -27.781 19.125 -9.859 1 89.56 234 GLY B CA 1
ATOM 5280 C C . GLY B 1 234 ? -26.656 18.875 -8.875 1 89.56 234 GLY B C 1
ATOM 5281 O O . GLY B 1 234 ? -25.531 19.328 -9.086 1 89.56 234 GLY B O 1
ATOM 5282 N N . LYS B 1 235 ? -26.906 18.25 -7.797 1 88.62 235 LYS B N 1
ATOM 5283 C CA . LYS B 1 235 ? -25.891 17.922 -6.797 1 88.62 235 LYS B CA 1
ATOM 5284 C C . LYS B 1 235 ? -24.75 17.109 -7.41 1 88.62 235 LYS B C 1
ATOM 5286 O O . LYS B 1 235 ? -23.578 17.422 -7.195 1 88.62 235 LYS B O 1
ATOM 5291 N N . SER B 1 236 ? -25.109 16.094 -8.164 1 84 236 SER B N 1
ATOM 5292 C CA . SER B 1 236 ? -24.125 15.234 -8.797 1 84 236 SER B CA 1
ATOM 5293 C C . SER B 1 236 ? -23.312 16 -9.844 1 84 236 SER B C 1
ATOM 5295 O O . SER B 1 236 ? -22.094 15.828 -9.953 1 84 236 SER B O 1
ATOM 5297 N N . SER B 1 237 ? -24.016 16.797 -10.594 1 86.5 237 SER B N 1
ATOM 5298 C CA . SER B 1 237 ? -23.328 17.609 -11.602 1 86.5 237 SER B CA 1
ATOM 5299 C C . SER B 1 237 ? -22.344 18.578 -10.953 1 86.5 237 SER B C 1
ATOM 5301 O O . SER B 1 237 ? -21.25 18.797 -11.484 1 86.5 237 SER B O 1
ATOM 5303 N N . LEU B 1 238 ? -22.797 19.141 -9.891 1 89 238 LEU B N 1
ATOM 5304 C CA . LEU B 1 238 ? -21.922 20.047 -9.164 1 89 238 LEU B CA 1
ATOM 5305 C C . LEU B 1 238 ? -20.672 19.328 -8.672 1 89 238 LEU B C 1
ATOM 5307 O O . LEU B 1 238 ? -19.547 19.812 -8.836 1 89 238 LEU B O 1
ATOM 5311 N N . LEU B 1 239 ? -20.828 18.172 -8.07 1 85.06 239 LEU B N 1
ATOM 5312 C CA . LEU B 1 239 ? -19.719 17.375 -7.586 1 85.06 239 LEU B CA 1
ATOM 5313 C C . LEU B 1 239 ? -18.781 16.984 -8.727 1 85.06 239 LEU B C 1
ATOM 5315 O O . LEU B 1 239 ? -17.562 17.062 -8.586 1 85.06 239 LEU B O 1
ATOM 5319 N N . ASN B 1 240 ? -19.344 16.641 -9.797 1 81.56 240 ASN B N 1
ATOM 5320 C CA . ASN B 1 240 ? -18.547 16.266 -10.961 1 81.56 240 ASN B CA 1
ATOM 5321 C C . ASN B 1 240 ? -17.734 17.438 -11.492 1 81.56 240 ASN B C 1
ATOM 5323 O O . ASN B 1 240 ? -16.547 17.297 -11.797 1 81.56 240 ASN B O 1
ATOM 5327 N N . ALA B 1 241 ? -18.422 18.5 -11.625 1 85.06 241 ALA B N 1
ATOM 5328 C CA . ALA B 1 241 ? -17.734 19.703 -12.102 1 85.06 241 ALA B CA 1
ATOM 5329 C C . ALA B 1 241 ? -16.625 20.109 -11.141 1 85.06 241 ALA B C 1
ATOM 5331 O O . ALA B 1 241 ? -15.539 20.5 -11.578 1 85.06 241 ALA B O 1
ATOM 5332 N N . TRP B 1 242 ? -16.953 20.031 -9.945 1 84.56 242 TRP B N 1
ATOM 5333 C CA . TRP B 1 242 ? -15.984 20.375 -8.906 1 84.56 242 TRP B CA 1
ATOM 5334 C C . TRP B 1 242 ? -14.789 19.438 -8.945 1 84.56 242 TRP B C 1
ATOM 5336 O O . TRP B 1 242 ? -13.641 19.859 -8.781 1 84.56 242 TRP B O 1
ATOM 5346 N N . SER B 1 243 ? -14.938 18.172 -9.18 1 76.69 243 SER B N 1
ATOM 5347 C CA . SER B 1 243 ? -13.898 17.156 -9.195 1 76.69 243 SER B CA 1
ATOM 5348 C C . SER B 1 243 ? -13.008 17.297 -10.43 1 76.69 243 SER B C 1
ATOM 5350 O O . SER B 1 243 ? -11.844 16.891 -10.406 1 76.69 243 SER B O 1
ATOM 5352 N N . ARG B 1 244 ? -13.5 17.672 -11.469 1 70.56 244 ARG B N 1
ATOM 5353 C CA . ARG B 1 244 ? -12.766 17.797 -12.719 1 70.56 244 ARG B CA 1
ATOM 5354 C C . ARG B 1 244 ? -11.898 19.062 -12.719 1 70.56 244 ARG B C 1
ATOM 5356 O O . ARG B 1 244 ? -11.055 19.234 -13.594 1 70.56 244 ARG B O 1
ATOM 5363 N N . SER B 1 245 ? -12.172 19.797 -11.859 1 58.66 245 SER B N 1
ATOM 5364 C CA . SER B 1 245 ? -11.336 20.984 -11.828 1 58.66 245 SER B CA 1
ATOM 5365 C C . SER B 1 245 ? -9.906 20.656 -11.414 1 58.66 245 SER B C 1
ATOM 5367 O O . SER B 1 245 ? -9.672 19.656 -10.719 1 58.66 245 SER B O 1
ATOM 5369 N N . ASP B 1 246 ? -8.781 20.938 -12.203 1 51.19 246 ASP B N 1
ATOM 5370 C CA . ASP B 1 246 ? -7.348 20.656 -12.203 1 51.19 246 ASP B CA 1
ATOM 5371 C C . ASP B 1 246 ? -6.832 20.453 -10.773 1 51.19 246 ASP B C 1
ATOM 5373 O O . ASP B 1 246 ? -5.68 20.078 -10.578 1 51.19 246 ASP B O 1
ATOM 5377 N N . ARG B 1 247 ? -7.582 20.859 -9.891 1 49.19 247 ARG B N 1
ATOM 5378 C CA . ARG B 1 247 ? -6.887 21.062 -8.617 1 49.19 247 ARG B CA 1
ATOM 5379 C C . ARG B 1 247 ? -6.941 19.797 -7.762 1 49.19 247 ARG B C 1
ATOM 5381 O O . ARG B 1 247 ? -6.547 19.828 -6.594 1 49.19 247 ARG B O 1
ATOM 5388 N N . ALA B 1 248 ? -7.695 18.812 -8.211 1 47.78 248 ALA B N 1
ATOM 5389 C CA . ALA B 1 248 ? -7.832 17.656 -7.324 1 47.78 248 ALA B CA 1
ATOM 5390 C C . ALA B 1 248 ? -6.598 16.766 -7.395 1 47.78 248 ALA B C 1
ATOM 5392 O O . ALA B 1 248 ? -5.98 16.625 -8.453 1 47.78 248 ALA B O 1
ATOM 5393 N N . ILE B 1 249 ? -5.66 16.891 -6.477 1 48.75 249 ILE B N 1
ATOM 5394 C CA . ILE B 1 249 ? -4.645 15.844 -6.484 1 48.75 249 ILE B CA 1
ATOM 5395 C C . ILE B 1 249 ? -5.289 14.5 -6.816 1 48.75 249 ILE B C 1
ATOM 5397 O O . ILE B 1 249 ? -6.121 13.992 -6.055 1 48.75 249 ILE B O 1
ATOM 5401 N N . VAL B 1 250 ? -5.809 14.438 -8.055 1 47.06 250 VAL B N 1
ATOM 5402 C CA . VAL B 1 250 ? -6.504 13.258 -8.547 1 47.06 250 VAL B CA 1
ATOM 5403 C C . VAL B 1 250 ? -5.629 12.023 -8.352 1 47.06 250 VAL B C 1
ATOM 5405 O O . VAL B 1 250 ? -4.449 12.023 -8.711 1 47.06 250 VAL B O 1
ATOM 5408 N N . THR B 1 251 ? -5.973 11.359 -7.398 1 48.91 251 THR B N 1
ATOM 5409 C CA . THR B 1 251 ? -5.477 10.07 -6.941 1 48.91 251 THR B CA 1
ATOM 5410 C C . THR B 1 251 ? -5.297 9.109 -8.117 1 48.91 251 THR B C 1
ATOM 5412 O O . THR B 1 251 ? -5.133 7.906 -7.922 1 48.91 251 THR B O 1
ATOM 5415 N N . GLU B 1 252 ? -5.578 9.57 -9.273 1 52.25 252 GLU B N 1
ATOM 5416 C CA . GLU B 1 252 ? -5.352 8.414 -10.133 1 52.25 252 GLU B CA 1
ATOM 5417 C C . GLU B 1 252 ? -3.871 8.062 -10.203 1 52.25 252 GLU B C 1
ATOM 5419 O O . GLU B 1 252 ? -3.203 8.367 -11.195 1 52.25 252 GLU B O 1
ATOM 5424 N N . LEU B 1 253 ? -3.395 8.086 -9.031 1 52.91 253 LEU B N 1
ATOM 5425 C CA . LEU B 1 253 ? -1.98 7.73 -9.062 1 52.91 253 LEU B CA 1
ATOM 5426 C C . LEU B 1 253 ? -1.77 6.379 -9.742 1 52.91 253 LEU B C 1
ATOM 5428 O O . LEU B 1 253 ? -2.482 5.418 -9.453 1 52.91 253 LEU B O 1
ATOM 5432 N N . PRO B 1 254 ? -1.028 6.484 -10.82 1 52.62 254 PRO B N 1
ATOM 5433 C CA . PRO B 1 254 ? -0.657 5.176 -11.352 1 52.62 254 PRO B CA 1
ATOM 5434 C C . PRO B 1 254 ? -0.17 4.211 -10.273 1 52.62 254 PRO B C 1
ATOM 5436 O O . PRO B 1 254 ? 0.62 4.598 -9.406 1 52.62 254 PRO B O 1
ATOM 5439 N N . GLY B 1 255 ? -0.947 3.078 -10.156 1 51.5 255 GLY B N 1
ATOM 5440 C CA . GLY B 1 255 ? -0.551 2.072 -9.18 1 51.5 255 GLY B CA 1
ATOM 5441 C C . GLY B 1 255 ? -1.465 2.02 -7.969 1 51.5 255 GLY B C 1
ATOM 5442 O O . GLY B 1 255 ? -1.212 1.267 -7.027 1 51.5 255 GLY B O 1
ATOM 5443 N N . THR B 1 256 ? -2.148 3.152 -7.871 1 54.09 256 THR B N 1
ATOM 5444 C CA . THR B 1 256 ? -3.057 3.131 -6.73 1 54.09 256 THR B CA 1
ATOM 5445 C C . THR B 1 256 ? -4.359 2.422 -7.094 1 54.09 256 THR B C 1
ATOM 5447 O O . THR B 1 256 ? -4.707 2.309 -8.273 1 54.09 256 THR B O 1
ATOM 5450 N N . THR B 1 257 ? -4.754 1.581 -6.207 1 50.16 257 THR B N 1
ATOM 5451 C CA . THR B 1 257 ? -5.992 0.833 -6.379 1 50.16 257 THR B CA 1
ATOM 5452 C C . THR B 1 257 ? -7.168 1.78 -6.602 1 50.16 257 THR B C 1
ATOM 5454 O O . THR B 1 257 ? -7.172 2.906 -6.098 1 50.16 257 THR B O 1
ATOM 5457 N N . ARG B 1 258 ? -7.906 1.528 -7.617 1 45.12 258 ARG B N 1
ATOM 5458 C CA . ARG B 1 258 ? -9.133 2.24 -7.969 1 45.12 258 ARG B CA 1
ATOM 5459 C C . ARG B 1 258 ? -9.953 2.568 -6.727 1 45.12 258 ARG B C 1
ATOM 5461 O O . ARG B 1 258 ? -10.609 3.607 -6.668 1 45.12 258 ARG B O 1
ATOM 5468 N N . ASP B 1 259 ? -10 1.624 -5.887 1 44.44 259 ASP B N 1
ATOM 5469 C CA . ASP B 1 259 ? -10.945 1.743 -4.785 1 44.44 259 ASP B CA 1
ATOM 5470 C C . ASP B 1 259 ? -10.562 2.893 -3.855 1 44.44 259 ASP B C 1
ATOM 5472 O O . ASP B 1 259 ? -11.391 3.357 -3.066 1 44.44 259 ASP B O 1
ATOM 5476 N N . VAL B 1 260 ? -9.336 3.168 -3.854 1 43.94 260 VAL B N 1
ATOM 5477 C CA . VAL B 1 260 ? -8.953 4.215 -2.916 1 43.94 260 VAL B CA 1
ATOM 5478 C C . VAL B 1 260 ? -9.109 5.582 -3.574 1 43.94 260 VAL B C 1
ATOM 5480 O O . VAL B 1 260 ? -8.609 6.59 -3.061 1 43.94 260 VAL B O 1
ATOM 5483 N N . VAL B 1 261 ? -9.516 5.535 -4.777 1 45.06 261 VAL B N 1
ATOM 5484 C CA . VAL B 1 261 ? -9.594 6.859 -5.383 1 45.06 261 VAL B CA 1
ATOM 5485 C C . VAL B 1 261 ? -10.758 7.637 -4.77 1 45.06 261 VAL B C 1
ATOM 5487 O O . VAL B 1 261 ? -11.898 7.52 -5.219 1 45.06 261 VAL B O 1
ATOM 5490 N N . GLU B 1 262 ? -10.859 7.551 -3.5 1 49.25 262 GLU B N 1
ATOM 5491 C CA . GLU B 1 262 ? -11.742 8.633 -3.074 1 49.25 262 GLU B CA 1
ATOM 5492 C C . GLU B 1 262 ? -11.242 9.984 -3.588 1 49.25 262 GLU B C 1
ATOM 5494 O O . GLU B 1 262 ? -10.047 10.273 -3.529 1 49.25 262 GLU B O 1
ATOM 5499 N N . SER B 1 263 ? -11.805 10.406 -4.613 1 53.72 263 SER B N 1
ATOM 5500 C CA . SER B 1 263 ? -11.453 11.719 -5.141 1 53.72 263 SER B CA 1
ATOM 5501 C C . SER B 1 263 ? -11.359 12.758 -4.023 1 53.72 263 SER B C 1
ATOM 5503 O O . SER B 1 263 ? -12.297 12.914 -3.234 1 53.72 263 SER B O 1
ATOM 5505 N N . TYR B 1 264 ? -10.102 12.891 -3.562 1 65.81 264 TYR B N 1
ATOM 5506 C CA . TYR B 1 264 ? -9.945 13.992 -2.621 1 65.81 264 TYR B CA 1
ATOM 5507 C C . TYR B 1 264 ? -9.93 15.328 -3.35 1 65.81 264 TYR B C 1
ATOM 5509 O O . TYR B 1 264 ? -9.32 15.461 -4.41 1 65.81 264 TYR B O 1
ATOM 5517 N N . LEU B 1 265 ? -10.906 16.172 -2.975 1 80.31 265 LEU B N 1
ATOM 5518 C CA . LEU B 1 265 ? -10.93 17.547 -3.461 1 80.31 265 LEU B CA 1
ATOM 5519 C C . LEU B 1 265 ? -10.023 18.438 -2.615 1 80.31 265 LEU B C 1
ATOM 5521 O O . LEU B 1 265 ? -9.859 18.188 -1.416 1 80.31 265 LEU B O 1
ATOM 5525 N N . VAL B 1 266 ? -9.25 19.344 -3.291 1 84.25 266 VAL B N 1
ATOM 5526 C CA . VAL B 1 266 ? -8.43 20.312 -2.574 1 84.25 266 VAL B CA 1
ATOM 5527 C C . VAL B 1 266 ? -8.852 21.719 -2.953 1 84.25 266 VAL B C 1
ATOM 5529 O O . VAL B 1 266 ? -8.938 22.062 -4.137 1 84.25 266 VAL B O 1
ATOM 5532 N N . VAL B 1 267 ? -9.211 22.5 -1.996 1 86 267 VAL B N 1
ATOM 5533 C CA . VAL B 1 267 ? -9.586 23.891 -2.203 1 86 267 VAL B CA 1
ATOM 5534 C C . VAL B 1 267 ? -8.633 24.812 -1.443 1 86 267 VAL B C 1
ATOM 5536 O O . VAL B 1 267 ? -8.578 24.781 -0.212 1 86 267 VAL B O 1
ATOM 5539 N N . GLY B 1 268 ? -7.879 25.625 -2.133 1 81.56 268 GLY B N 1
ATOM 5540 C CA . GLY B 1 268 ? -6.914 26.5 -1.475 1 81.56 268 GLY B CA 1
ATOM 5541 C C . GLY B 1 268 ? -5.91 25.734 -0.63 1 81.56 268 GLY B C 1
ATOM 5542 O O . GLY B 1 268 ? -5.547 26.172 0.461 1 81.56 268 GLY B O 1
ATOM 5543 N N . GLY B 1 269 ? -5.652 24.531 -1.028 1 84.44 269 GLY B N 1
ATOM 5544 C CA . GLY B 1 269 ? -4.695 23.703 -0.309 1 84.44 269 GLY B CA 1
ATOM 5545 C C . GLY B 1 269 ? -5.34 22.844 0.754 1 84.44 269 GLY B C 1
ATOM 5546 O O . GLY B 1 269 ? -4.699 21.938 1.299 1 84.44 269 GLY B O 1
ATOM 5547 N N . ILE B 1 270 ? -6.578 23.062 1.027 1 87.5 270 ILE B N 1
ATOM 5548 C CA . ILE B 1 270 ? -7.301 22.328 2.061 1 87.5 270 ILE B CA 1
ATOM 5549 C C . ILE B 1 270 ? -7.957 21.094 1.452 1 87.5 270 ILE B C 1
ATOM 5551 O O . ILE B 1 270 ? -8.727 21.203 0.498 1 87.5 270 ILE B O 1
ATOM 5555 N N . PRO B 1 271 ? -7.613 19.984 2.062 1 88.12 271 PRO B N 1
ATOM 5556 C CA . PRO B 1 271 ? -8.336 18.797 1.604 1 88.12 271 PRO B CA 1
ATOM 5557 C C . PRO B 1 271 ? -9.828 18.859 1.936 1 88.12 271 PRO B C 1
ATOM 5559 O O . PRO B 1 271 ? -10.203 19.234 3.049 1 88.12 271 PRO B O 1
ATOM 5562 N N . VAL B 1 272 ? -10.672 18.453 0.946 1 87.44 272 VAL B N 1
ATOM 5563 C CA . VAL B 1 272 ? -12.117 18.5 1.146 1 87.44 272 VAL B CA 1
ATOM 5564 C C . VAL B 1 272 ? -12.711 17.109 0.951 1 87.44 272 VAL B C 1
ATOM 5566 O O . VAL B 1 272 ? -12.445 16.453 -0.061 1 87.44 272 VAL B O 1
ATOM 5569 N N . GLN B 1 273 ? -13.367 16.641 1.929 1 84.38 273 GLN B N 1
ATOM 5570 C CA . GLN B 1 273 ? -14.133 15.406 1.834 1 84.38 273 GLN B CA 1
ATOM 5571 C C . GLN B 1 273 ? -15.617 15.695 1.647 1 84.38 273 GLN B C 1
ATOM 5573 O O . GLN B 1 273 ? -16.234 16.344 2.486 1 84.38 273 GLN B O 1
ATOM 5578 N N . VAL B 1 274 ? -16.109 15.156 0.532 1 83.75 274 VAL B N 1
ATOM 5579 C CA . VAL B 1 274 ? -17.531 15.352 0.275 1 83.75 274 VAL B CA 1
ATOM 5580 C C . VAL B 1 274 ? -18.328 14.172 0.823 1 83.75 274 VAL B C 1
ATOM 5582 O O . VAL B 1 274 ? -18.078 13.023 0.439 1 83.75 274 VAL B O 1
ATOM 5585 N N . LEU B 1 275 ? -19.125 14.398 1.74 1 80 275 LEU B N 1
ATOM 5586 C CA . LEU B 1 275 ? -19.906 13.359 2.396 1 80 275 LEU B CA 1
ATOM 5587 C C . LEU B 1 275 ? -21.078 12.938 1.529 1 80 275 LEU B C 1
ATOM 5589 O O . LEU B 1 275 ? -21.656 13.75 0.802 1 80 275 LEU B O 1
ATOM 5593 N N . ASP B 1 276 ? -21.234 11.438 1.423 1 60.16 276 ASP B N 1
ATOM 5594 C CA . ASP B 1 276 ? -22.297 10.836 0.617 1 60.16 276 ASP B CA 1
ATOM 5595 C C . ASP B 1 276 ? -23.656 11.422 0.981 1 60.16 276 ASP B C 1
ATOM 5597 O O . ASP B 1 276 ? -24.109 11.289 2.119 1 60.16 276 ASP B O 1
ATOM 5601 N N . THR B 1 277 ? -23.969 12.344 0.4 1 56.84 277 THR B N 1
ATOM 5602 C CA . THR B 1 277 ? -25.328 12.82 0.682 1 56.84 277 THR B CA 1
ATOM 5603 C C . THR B 1 277 ? -26.359 11.922 0.021 1 56.84 277 THR B C 1
ATOM 5605 O O . THR B 1 277 ? -26.016 11.055 -0.787 1 56.84 277 THR B O 1
ATOM 5608 N N . ALA B 1 278 ? -27.594 12 0.178 1 45.44 278 ALA B N 1
ATOM 5609 C CA . ALA B 1 278 ? -28.859 11.398 -0.249 1 45.44 278 ALA B CA 1
ATOM 5610 C C . ALA B 1 278 ? -28.75 10.875 -1.679 1 45.44 278 ALA B C 1
ATOM 5612 O O . ALA B 1 278 ? -29.297 11.484 -2.607 1 45.44 278 ALA B O 1
ATOM 5613 N N . GLY B 1 279 ? -27.844 9.781 -2.018 1 45.22 279 GLY B N 1
ATOM 5614 C CA . GLY B 1 279 ? -28.047 9.148 -3.314 1 45.22 279 GLY B CA 1
ATOM 5615 C C . GLY B 1 279 ? -26.984 9.547 -4.332 1 45.22 279 GLY B C 1
ATOM 5616 O O . GLY B 1 279 ? -27.172 9.352 -5.535 1 45.22 279 GLY B O 1
ATOM 5617 N N . ILE B 1 280 ? -26.125 10.406 -4.055 1 42.56 280 ILE B N 1
ATOM 5618 C CA . ILE B 1 280 ? -25.328 10.945 -5.141 1 42.56 280 ILE B CA 1
ATOM 5619 C C . ILE B 1 280 ? -24.438 9.844 -5.723 1 42.56 280 ILE B C 1
ATOM 5621 O O . ILE B 1 280 ? -24.203 9.797 -6.934 1 42.56 280 ILE B O 1
ATOM 5625 N N . ARG B 1 281 ? -23.766 8.984 -4.793 1 41.75 281 ARG B N 1
ATOM 5626 C CA . ARG B 1 281 ? -22.938 7.953 -5.418 1 41.75 281 ARG B CA 1
ATOM 5627 C C . ARG B 1 281 ? -23.766 6.723 -5.766 1 41.75 281 ARG B C 1
ATOM 5629 O O . ARG B 1 281 ? -23.266 5.785 -6.387 1 41.75 281 ARG B O 1
ATOM 5636 N N . GLU B 1 282 ? -24.875 6.359 -4.93 1 39.84 282 GLU B N 1
ATOM 5637 C CA . GLU B 1 282 ? -25.641 5.152 -5.254 1 39.84 282 GLU B CA 1
ATOM 5638 C C . GLU B 1 282 ? -26.391 5.316 -6.57 1 39.84 282 GLU B C 1
ATOM 5640 O O . GLU B 1 282 ? -26.797 6.426 -6.926 1 39.84 282 GLU B O 1
ATOM 5645 N N . THR B 1 283 ? -26.469 4.395 -7.352 1 35.94 283 THR B N 1
ATOM 5646 C CA . THR B 1 283 ? -27.25 4.238 -8.57 1 35.94 283 THR B CA 1
ATOM 5647 C C . THR B 1 283 ? -28.656 4.816 -8.383 1 35.94 283 THR B C 1
ATOM 5649 O O . THR B 1 283 ? -29.141 4.918 -7.254 1 35.94 283 THR B O 1
ATOM 5652 N N . SER B 1 284 ? -29.578 4.973 -9.484 1 34.88 284 SER B N 1
ATOM 5653 C CA . SER B 1 284 ? -30.812 5.645 -9.883 1 34.88 284 SER B CA 1
ATOM 5654 C C . SER B 1 284 ? -31.922 5.43 -8.859 1 34.88 284 SER B C 1
ATOM 5656 O O . SER B 1 284 ? -32.688 6.352 -8.562 1 34.88 284 SER B O 1
ATOM 5658 N N . ASP B 1 285 ? -32.562 4.219 -8.695 1 34.25 285 ASP B N 1
ATOM 5659 C CA . ASP B 1 285 ? -34 3.957 -8.469 1 34.25 285 ASP B CA 1
ATOM 5660 C C . ASP B 1 285 ? -34.375 4.172 -7.004 1 34.25 285 ASP B C 1
ATOM 5662 O O . ASP B 1 285 ? -35.5 4.574 -6.695 1 34.25 285 ASP B O 1
ATOM 5666 N N . GLN B 1 286 ? -33.781 3.59 -5.973 1 35.47 286 GLN B N 1
ATOM 5667 C CA . GLN B 1 286 ? -34.344 3.512 -4.633 1 35.47 286 GLN B CA 1
ATOM 5668 C C . GLN B 1 286 ? -34.062 4.773 -3.828 1 35.47 286 GLN B C 1
ATOM 5670 O O . GLN B 1 286 ? -34.344 4.84 -2.633 1 35.47 286 GLN B O 1
ATOM 5675 N N . VAL B 1 287 ? -33.594 5.805 -4.324 1 39.09 287 VAL B N 1
ATOM 5676 C CA . VAL B 1 287 ? -32.906 6.953 -3.746 1 39.09 287 VAL B CA 1
ATOM 5677 C C . VAL B 1 287 ? -33.938 7.949 -3.209 1 39.09 287 VAL B C 1
ATOM 5679 O O . VAL B 1 287 ? -33.562 8.93 -2.549 1 39.09 287 VAL B O 1
ATOM 5682 N N . GLU B 1 288 ? -35.156 7.82 -3.539 1 39.47 288 GLU B N 1
ATOM 5683 C CA . GLU B 1 288 ? -36 8.992 -3.344 1 39.47 288 GLU B CA 1
ATOM 5684 C C . GLU B 1 288 ? -36.188 9.305 -1.861 1 39.47 288 GLU B C 1
ATOM 5686 O O . GLU B 1 288 ? -36.156 10.469 -1.46 1 39.47 288 GLU B O 1
ATOM 5691 N N . GLN B 1 289 ? -36.812 8.422 -1.113 1 41.12 289 GLN B N 1
ATOM 5692 C CA . GLN B 1 289 ? -37.25 8.711 0.256 1 41.12 289 GLN B CA 1
ATOM 5693 C C . GLN B 1 289 ? -36.031 8.836 1.183 1 41.12 289 GLN B C 1
ATOM 5695 O O . GLN B 1 289 ? -36.094 9.57 2.172 1 41.12 289 GLN B O 1
ATOM 5700 N N . ILE B 1 290 ? -34.969 8.125 0.978 1 44.81 290 ILE B N 1
ATOM 5701 C CA . ILE B 1 290 ? -33.75 7.93 1.732 1 44.81 290 ILE B CA 1
ATOM 5702 C C . ILE B 1 290 ? -32.844 9.172 1.614 1 44.81 290 ILE B C 1
ATOM 5704 O O . ILE B 1 290 ? -31.906 9.336 2.373 1 44.81 290 ILE B O 1
ATOM 5708 N N . GLY B 1 291 ? -33.438 10.172 0.983 1 52.16 291 GLY B N 1
ATOM 5709 C CA . GLY B 1 291 ? -32.688 11.344 0.575 1 52.16 291 GLY B CA 1
ATOM 5710 C C . GLY B 1 291 ? -32.5 12.359 1.688 1 52.16 291 GLY B C 1
ATOM 5711 O O . GLY B 1 291 ? -31.391 12.836 1.927 1 52.16 291 GLY B O 1
ATOM 5712 N N . VAL B 1 292 ? -33.75 12.648 2.41 1 57.38 292 VAL B N 1
ATOM 5713 C CA . VAL B 1 292 ? -33.75 13.727 3.391 1 57.38 292 VAL B CA 1
ATOM 5714 C C . VAL B 1 292 ? -32.938 13.297 4.621 1 57.38 292 VAL B C 1
ATOM 5716 O O . VAL B 1 292 ? -32.156 14.078 5.156 1 57.38 292 VAL B O 1
ATOM 5719 N N . GLU B 1 293 ? -33.219 12.102 5.062 1 61.16 293 GLU B N 1
ATOM 5720 C CA . GLU B 1 293 ? -32.531 11.641 6.27 1 61.16 293 GLU B CA 1
ATOM 5721 C C . GLU B 1 293 ? -31.047 11.516 6.043 1 61.16 293 GLU B C 1
ATOM 5723 O O . GLU B 1 293 ? -30.25 11.875 6.91 1 61.16 293 GLU B O 1
ATOM 5728 N N . ARG B 1 294 ? -30.75 11.094 5.016 1 66 294 ARG B N 1
ATOM 5729 C CA . ARG B 1 294 ? -29.328 10.961 4.699 1 66 294 ARG B CA 1
ATOM 5730 C C . ARG B 1 294 ? -28.656 12.328 4.578 1 66 294 ARG B C 1
ATOM 5732 O O . ARG B 1 294 ? -27.531 12.516 5.02 1 66 294 ARG B O 1
ATOM 5739 N N . SER B 1 295 ? -29.438 13.18 4.027 1 68.12 295 SER B N 1
ATOM 5740 C CA . SER B 1 295 ? -28.938 14.539 3.906 1 68.12 295 SER B CA 1
ATOM 5741 C C . SER B 1 295 ? -28.688 15.164 5.277 1 68.12 295 SER B C 1
ATOM 5743 O O . SER B 1 295 ? -27.703 15.859 5.484 1 68.12 295 SER B O 1
ATOM 5745 N N . HIS B 1 296 ? -29.641 14.891 6.148 1 74.5 296 HIS B N 1
ATOM 5746 C CA . HIS B 1 296 ? -29.516 15.438 7.492 1 74.5 296 HIS B CA 1
ATOM 5747 C C . HIS B 1 296 ? -28.297 14.875 8.211 1 74.5 296 HIS B C 1
ATOM 5749 O O . HIS B 1 296 ? -27.531 15.617 8.836 1 74.5 296 HIS B O 1
ATOM 5755 N N . LYS B 1 297 ? -28.141 13.617 8.125 1 77.5 297 LYS B N 1
ATOM 5756 C CA . LYS B 1 297 ? -27.016 12.969 8.789 1 77.5 297 LYS B CA 1
ATOM 5757 C C . LYS B 1 297 ? -25.688 13.492 8.234 1 77.5 297 LYS B C 1
ATOM 5759 O O . LYS B 1 297 ? -24.766 13.781 9 1 77.5 297 LYS B O 1
ATOM 5764 N N . ALA B 1 298 ? -25.641 13.664 6.992 1 77.12 298 ALA B N 1
ATOM 5765 C CA . ALA B 1 298 ? -24.438 14.172 6.359 1 77.12 298 ALA B CA 1
ATOM 5766 C C . ALA B 1 298 ? -24.156 15.609 6.781 1 77.12 298 ALA B C 1
ATOM 5768 O O . ALA B 1 298 ? -23.016 15.977 7.051 1 77.12 298 ALA B O 1
ATOM 5769 N N . ALA B 1 299 ? -25.203 16.344 6.852 1 79.44 299 ALA B N 1
ATOM 5770 C CA . ALA B 1 299 ? -25.062 17.75 7.215 1 79.44 299 ALA B CA 1
ATOM 5771 C C . ALA B 1 299 ? -24.594 17.891 8.656 1 79.44 299 ALA B C 1
ATOM 5773 O O . ALA B 1 299 ? -23.797 18.781 8.969 1 79.44 299 ALA B O 1
ATOM 5774 N N . GLN B 1 300 ? -25.047 17.047 9.445 1 82 300 GLN B N 1
ATOM 5775 C CA . GLN B 1 300 ? -24.656 17.094 10.852 1 82 300 GLN B CA 1
ATOM 5776 C C . GLN B 1 300 ? -23.188 16.75 11.031 1 82 300 GLN B C 1
ATOM 5778 O O . GLN B 1 300 ? -22.516 17.281 11.922 1 82 300 GLN B O 1
ATOM 5783 N N . ALA B 1 301 ? -22.75 15.992 10.156 1 85.31 301 ALA B N 1
ATOM 5784 C CA . ALA B 1 301 ? -21.359 15.547 10.25 1 85.31 301 ALA B CA 1
ATOM 5785 C C . ALA B 1 301 ? -20.438 16.5 9.5 1 85.31 301 ALA B C 1
ATOM 5787 O O . ALA B 1 301 ? -19.219 16.422 9.633 1 85.31 301 ALA B O 1
ATOM 5788 N N . ALA B 1 302 ? -21.094 17.438 8.781 1 88.75 302 ALA B N 1
ATOM 5789 C CA . ALA B 1 302 ? -20.297 18.281 7.887 1 88.75 302 ALA B CA 1
ATOM 5790 C C . ALA B 1 302 ? -19.828 19.547 8.602 1 88.75 302 ALA B C 1
ATOM 5792 O O . ALA B 1 302 ? -20.469 20 9.539 1 88.75 302 ALA B O 1
ATOM 5793 N N . ASP B 1 303 ? -18.703 20.047 8.203 1 90.06 303 ASP B N 1
ATOM 5794 C CA . ASP B 1 303 ? -18.219 21.344 8.656 1 90.06 303 ASP B CA 1
ATOM 5795 C C . ASP B 1 303 ? -18.891 22.484 7.891 1 90.06 303 ASP B C 1
ATOM 5797 O O . ASP B 1 303 ? -19.031 23.594 8.406 1 90.06 303 ASP B O 1
ATOM 5801 N N . LEU B 1 304 ? -19.234 22.156 6.684 1 92 304 LEU B N 1
ATOM 5802 C CA . LEU B 1 304 ? -19.875 23.109 5.777 1 92 304 LEU B CA 1
ATOM 5803 C C . LEU B 1 304 ? -20.938 22.422 4.934 1 92 304 LEU B C 1
ATOM 5805 O O . LEU B 1 304 ? -20.719 21.312 4.449 1 92 304 LEU B O 1
ATOM 5809 N N . VAL B 1 305 ? -22.062 23.109 4.762 1 93.19 305 VAL B N 1
ATOM 5810 C CA . VAL B 1 305 ? -23.156 22.547 3.967 1 93.19 305 VAL B CA 1
ATOM 5811 C C . VAL B 1 305 ? -23.359 23.406 2.715 1 93.19 305 VAL B C 1
ATOM 5813 O O . VAL B 1 305 ? -23.422 24.625 2.795 1 93.19 305 VAL B O 1
ATOM 5816 N N . LEU B 1 306 ? -23.391 22.734 1.626 1 94.38 306 LEU B N 1
ATOM 5817 C CA . LEU B 1 306 ? -23.781 23.359 0.372 1 94.38 306 LEU B CA 1
ATOM 5818 C C . LEU B 1 306 ? -25.234 23.016 0.035 1 94.38 306 LEU B C 1
ATOM 5820 O O . LEU B 1 306 ? -25.547 21.891 -0.336 1 94.38 306 LEU B O 1
ATOM 5824 N N . LEU B 1 307 ? -26.062 23.969 0.177 1 94.06 307 LEU B N 1
ATOM 5825 C CA . LEU B 1 307 ? -27.453 23.781 -0.212 1 94.06 307 LEU B CA 1
ATOM 5826 C C . LEU B 1 307 ? -27.672 24.188 -1.667 1 94.06 307 LEU B C 1
ATOM 5828 O O . LEU B 1 307 ? -27.531 25.359 -2.02 1 94.06 307 LEU B O 1
ATOM 5832 N N . VAL B 1 308 ? -28.047 23.219 -2.453 1 94.62 308 VAL B N 1
ATOM 5833 C CA . VAL B 1 308 ? -28.188 23.453 -3.887 1 94.62 308 VAL B CA 1
ATOM 5834 C C . VAL B 1 308 ? -29.656 23.594 -4.246 1 94.62 308 VAL B C 1
ATOM 5836 O O . VAL B 1 308 ? -30.484 22.781 -3.834 1 94.62 308 VAL B O 1
ATOM 5839 N N . ILE B 1 309 ? -29.969 24.625 -5.008 1 95.12 309 ILE B N 1
ATOM 5840 C CA . ILE B 1 309 ? -31.328 24.812 -5.516 1 95.12 309 ILE B CA 1
ATOM 5841 C C . ILE B 1 309 ? -31.297 25.031 -7.023 1 95.12 309 ILE B C 1
ATOM 5843 O O . ILE B 1 309 ? -30.234 25.297 -7.594 1 95.12 309 ILE B O 1
ATOM 5847 N N . ASP B 1 310 ? -32.406 24.859 -7.578 1 95.19 310 ASP B N 1
ATOM 5848 C CA . ASP B 1 310 ? -32.562 25.016 -9.023 1 95.19 310 ASP B CA 1
ATOM 5849 C C . ASP B 1 310 ? -33 26.438 -9.367 1 95.19 310 ASP B C 1
ATOM 5851 O O . ASP B 1 310 ? -34.094 26.891 -8.953 1 95.19 310 ASP B O 1
ATOM 5855 N N . ALA B 1 311 ? -32.219 27.047 -10.195 1 95 311 ALA B N 1
ATOM 5856 C CA . ALA B 1 311 ? -32.531 28.438 -10.555 1 95 311 ALA B CA 1
ATOM 5857 C C . ALA B 1 311 ? -33.875 28.531 -11.273 1 95 311 ALA B C 1
ATOM 5859 O O . ALA B 1 311 ? -34.594 29.531 -11.156 1 95 311 ALA B O 1
ATOM 5860 N N . GLN B 1 312 ? -34.188 27.516 -12.016 1 92.75 312 GLN B N 1
ATOM 5861 C CA . GLN B 1 312 ? -35.438 27.516 -12.797 1 92.75 312 GLN B CA 1
ATOM 5862 C C . GLN B 1 312 ? -36.656 27.453 -11.891 1 92.75 312 GLN B C 1
ATOM 5864 O O . GLN B 1 312 ? -37.625 28.203 -12.102 1 92.75 312 GLN B O 1
ATOM 5869 N N . THR B 1 313 ? -36.656 26.641 -10.953 1 91.62 313 THR B N 1
ATOM 5870 C CA . THR B 1 313 ? -37.781 26.422 -10.07 1 91.62 313 THR B CA 1
ATOM 5871 C C . THR B 1 313 ? -37.781 27.391 -8.891 1 91.62 313 THR B C 1
ATOM 5873 O O . THR B 1 313 ? -38.812 27.688 -8.305 1 91.62 313 THR B O 1
ATOM 5876 N N . GLY B 1 314 ? -36.656 27.859 -8.633 1 91.44 314 GLY B N 1
ATOM 5877 C CA . GLY B 1 314 ? -36.5 28.781 -7.504 1 91.44 314 GLY B CA 1
ATOM 5878 C C . GLY B 1 314 ? -36.625 28.078 -6.16 1 91.44 314 GLY B C 1
ATOM 5879 O O . GLY B 1 314 ? -36.25 26.906 -6.023 1 91.44 314 GLY B O 1
ATOM 5880 N N . TRP B 1 315 ? -36.969 28.859 -5.062 1 93.44 315 TRP B N 1
ATOM 5881 C CA . TRP B 1 315 ? -37.094 28.359 -3.695 1 93.44 315 TRP B CA 1
ATOM 5882 C C . TRP B 1 315 ? -38.438 27.688 -3.471 1 93.44 315 TRP B C 1
ATOM 5884 O O . TRP B 1 315 ? -39.469 28.344 -3.545 1 93.44 315 TRP B O 1
ATOM 5894 N N . THR B 1 316 ? -38.375 26.438 -3.232 1 92.94 316 THR B N 1
ATOM 5895 C CA . THR B 1 316 ? -39.594 25.672 -3.061 1 92.94 316 THR B CA 1
ATOM 5896 C C . THR B 1 316 ? -39.812 25.297 -1.597 1 92.94 316 THR B C 1
ATOM 5898 O O . THR B 1 316 ? -38.938 25.562 -0.757 1 92.94 316 THR B O 1
ATOM 5901 N N . ALA B 1 317 ? -40.938 24.688 -1.327 1 92 317 ALA B N 1
ATOM 5902 C CA . ALA B 1 317 ? -41.25 24.219 0.022 1 92 317 ALA B CA 1
ATOM 5903 C C . ALA B 1 317 ? -40.281 23.109 0.434 1 92 317 ALA B C 1
ATOM 5905 O O . ALA B 1 317 ? -39.906 23 1.607 1 92 317 ALA B O 1
ATOM 5906 N N . GLU B 1 318 ? -39.906 22.375 -0.509 1 89.56 318 GLU B N 1
ATOM 5907 C CA . GLU B 1 318 ? -38.938 21.312 -0.229 1 89.56 318 GLU B CA 1
ATOM 5908 C C . GLU B 1 318 ? -37.562 21.875 0.141 1 89.56 318 GLU B C 1
ATOM 5910 O O . GLU B 1 318 ? -36.875 21.344 1.021 1 89.56 318 GLU B O 1
ATOM 5915 N N . ASP B 1 319 ? -37.25 22.906 -0.526 1 91.81 319 ASP B N 1
ATOM 5916 C CA . ASP B 1 319 ? -36 23.578 -0.191 1 91.81 319 ASP B CA 1
ATOM 5917 C C . ASP B 1 319 ? -36.031 24.156 1.224 1 91.81 319 ASP B C 1
ATOM 5919 O O . ASP B 1 319 ? -35.062 24.047 1.974 1 91.81 319 ASP B O 1
ATOM 5923 N N . GLN B 1 320 ? -37.188 24.719 1.539 1 91.38 320 GLN B N 1
ATOM 5924 C CA . GLN B 1 320 ? -37.375 25.281 2.869 1 91.38 320 GLN B CA 1
ATOM 5925 C C . GLN B 1 320 ? -37.281 24.219 3.947 1 91.38 320 GLN B C 1
ATOM 5927 O O . GLN B 1 320 ? -36.688 24.453 5.016 1 91.38 320 GLN B O 1
ATOM 5932 N N . ALA B 1 321 ? -37.781 23.141 3.668 1 88.62 321 ALA B N 1
ATOM 5933 C CA . ALA B 1 321 ? -37.75 22.047 4.617 1 88.62 321 ALA B CA 1
ATOM 5934 C C . ALA B 1 321 ? -36.312 21.609 4.871 1 88.62 321 ALA B C 1
ATOM 5936 O O . ALA B 1 321 ? -35.906 21.344 6.016 1 88.62 321 ALA B O 1
ATOM 5937 N N . ILE B 1 322 ? -35.562 21.531 3.859 1 88.94 322 ILE B N 1
ATOM 5938 C CA . ILE B 1 322 ? -34.156 21.141 3.986 1 88.94 322 ILE B CA 1
ATOM 5939 C C . ILE B 1 322 ? -33.375 22.234 4.719 1 88.94 322 ILE B C 1
ATOM 5941 O O . ILE B 1 322 ? -32.594 21.953 5.629 1 88.94 322 ILE B O 1
ATOM 5945 N N . TYR B 1 323 ? -33.656 23.453 4.355 1 90.44 323 TYR B N 1
ATOM 5946 C CA . TYR B 1 323 ? -32.969 24.609 4.945 1 90.44 323 TYR B CA 1
ATOM 5947 C C . TYR B 1 323 ? -33.188 24.641 6.457 1 90.44 323 TYR B C 1
ATOM 5949 O O . TYR B 1 323 ? -32.25 24.922 7.215 1 90.44 323 TYR B O 1
ATOM 5957 N N . THR B 1 324 ? -34.344 24.406 6.84 1 89.31 324 THR B N 1
ATOM 5958 C CA . THR B 1 324 ? -34.688 24.453 8.258 1 89.31 324 THR B CA 1
ATOM 5959 C C . THR B 1 324 ? -33.875 23.438 9.047 1 89.31 324 THR B C 1
ATOM 5961 O O . THR B 1 324 ? -33.531 23.688 10.203 1 89.31 324 THR B O 1
ATOM 5964 N N . GLN B 1 325 ? -33.5 22.453 8.43 1 87.31 325 GLN B N 1
ATOM 5965 C CA . GLN B 1 325 ? -32.75 21.391 9.094 1 87.31 325 GLN B CA 1
ATOM 5966 C C . GLN B 1 325 ? -31.266 21.734 9.156 1 87.31 325 GLN B C 1
ATOM 5968 O O . GLN B 1 325 ? -30.531 21.203 10 1 87.31 325 GLN B O 1
ATOM 5973 N N . VAL B 1 326 ? -30.781 22.609 8.242 1 89.44 326 VAL B N 1
ATOM 5974 C CA . VAL B 1 326 ? -29.328 22.75 8.133 1 89.44 326 VAL B CA 1
ATOM 5975 C C . VAL B 1 326 ? -28.938 24.203 8.383 1 89.44 326 VAL B C 1
ATOM 5977 O O . VAL B 1 326 ? -27.75 24.547 8.352 1 89.44 326 VAL B O 1
ATOM 5980 N N . GLN B 1 327 ? -29.859 25.078 8.703 1 87.88 327 GLN B N 1
ATOM 5981 C CA . GLN B 1 327 ? -29.625 26.516 8.773 1 87.88 327 GLN B CA 1
ATOM 5982 C C . GLN B 1 327 ? -28.688 26.859 9.93 1 87.88 327 GLN B C 1
ATOM 5984 O O . GLN B 1 327 ? -28.062 27.922 9.93 1 87.88 327 GLN B O 1
ATOM 5989 N N . GLU B 1 328 ? -28.594 26.031 10.906 1 86.75 328 GLU B N 1
ATOM 5990 C CA . GLU B 1 328 ? -27.734 26.297 12.055 1 86.75 328 GLU B CA 1
ATOM 5991 C C . GLU B 1 328 ? -26.266 25.984 11.734 1 86.75 328 GLU B C 1
ATOM 5993 O O . GLU B 1 328 ? -25.375 26.359 12.477 1 86.75 328 GLU B O 1
ATOM 5998 N N . ARG B 1 329 ? -26.047 25.328 10.656 1 88.5 329 ARG B N 1
ATOM 5999 C CA . ARG B 1 329 ? -24.703 24.984 10.227 1 88.5 329 ARG B CA 1
ATOM 6000 C C . ARG B 1 329 ? -24.109 26.094 9.344 1 88.5 329 ARG B C 1
ATOM 6002 O O . ARG B 1 329 ? -24.844 26.953 8.859 1 88.5 329 ARG B O 1
ATOM 6009 N N . SER B 1 330 ? -22.781 26.094 9.297 1 91.31 330 SER B N 1
ATOM 6010 C CA . SER B 1 330 ? -22.188 26.938 8.281 1 91.31 330 SER B CA 1
ATOM 6011 C C . SER B 1 330 ? -22.672 26.547 6.883 1 91.31 330 SER B C 1
ATOM 6013 O O . SER B 1 330 ? -22.547 25.391 6.48 1 91.31 330 SER B O 1
ATOM 6015 N N . LEU B 1 331 ? -23.25 27.516 6.176 1 92.69 331 LEU B N 1
ATOM 6016 C CA . LEU B 1 331 ? -24.016 27.156 4.984 1 92.69 331 LEU B CA 1
ATOM 6017 C C . LEU B 1 331 ? -23.703 28.125 3.838 1 92.69 331 LEU B C 1
ATOM 6019 O O . LEU B 1 331 ? -23.578 29.328 4.051 1 92.69 331 LEU B O 1
ATOM 6023 N N . ILE B 1 332 ? -23.594 27.547 2.629 1 94.62 332 ILE B N 1
ATOM 6024 C CA . ILE B 1 332 ? -23.547 28.297 1.38 1 94.62 332 ILE B CA 1
ATOM 6025 C C . ILE B 1 332 ? -24.672 27.859 0.46 1 94.62 332 ILE B C 1
ATOM 6027 O O . ILE B 1 332 ? -24.875 26.656 0.243 1 94.62 332 ILE B O 1
ATOM 6031 N N . LEU B 1 333 ? -25.422 28.781 -0.008 1 95.94 333 LEU B N 1
ATOM 6032 C CA . LEU B 1 333 ? -26.484 28.484 -0.959 1 95.94 333 LEU B CA 1
ATOM 6033 C C . LEU B 1 333 ? -25.953 28.516 -2.391 1 95.94 333 LEU B C 1
ATOM 6035 O O . LEU B 1 333 ? -25.375 29.5 -2.818 1 95.94 333 LEU B O 1
ATOM 6039 N N . VAL B 1 334 ? -26.172 27.438 -3.092 1 96.44 334 VAL B N 1
ATOM 6040 C CA . VAL B 1 334 ? -25.75 27.344 -4.48 1 96.44 334 VAL B CA 1
ATOM 6041 C C . VAL B 1 334 ? -26.969 27.344 -5.398 1 96.44 334 VAL B C 1
ATOM 6043 O O . VAL B 1 334 ? -27.734 26.375 -5.418 1 96.44 334 VAL B O 1
ATOM 6046 N N . ILE B 1 335 ? -27.078 28.375 -6.145 1 96.62 335 ILE B N 1
ATOM 6047 C CA . ILE B 1 335 ? -28.141 28.453 -7.141 1 96.62 335 ILE B CA 1
ATOM 6048 C C . ILE B 1 335 ? -27.641 27.906 -8.477 1 96.62 335 ILE B C 1
ATOM 6050 O O . ILE B 1 335 ? -26.938 28.609 -9.211 1 96.62 335 ILE B O 1
ATOM 6054 N N . ASN B 1 336 ? -28.078 26.688 -8.805 1 95.94 336 ASN B N 1
ATOM 6055 C CA . ASN B 1 336 ? -27.531 25.938 -9.93 1 95.94 336 ASN B CA 1
ATOM 6056 C C . ASN B 1 336 ? -28.453 26 -11.148 1 95.94 336 ASN B C 1
ATOM 6058 O O . ASN B 1 336 ? -29.578 26.5 -11.055 1 95.94 336 ASN B O 1
ATOM 6062 N N . LYS B 1 337 ? -27.969 25.625 -12.328 1 95.44 337 LYS B N 1
ATOM 6063 C CA . LYS B 1 337 ? -28.656 25.547 -13.609 1 95.44 337 LYS B CA 1
ATOM 6064 C C . LYS B 1 337 ? -29.031 26.938 -14.125 1 95.44 337 LYS B C 1
ATOM 6066 O O . LYS B 1 337 ? -30.109 27.141 -14.672 1 95.44 337 LYS B O 1
ATOM 6071 N N . ILE B 1 338 ? -28.188 27.844 -13.922 1 94.56 338 ILE B N 1
ATOM 6072 C CA . ILE B 1 338 ? -28.469 29.203 -14.344 1 94.56 338 ILE B CA 1
ATOM 6073 C C . ILE B 1 338 ? -28.453 29.281 -15.867 1 94.56 338 ILE B C 1
ATOM 6075 O O . ILE B 1 338 ? -28.891 30.281 -16.453 1 94.56 338 ILE B O 1
ATOM 6079 N N . ASP B 1 339 ? -27.844 28.266 -16.5 1 93.69 339 ASP B N 1
ATOM 6080 C CA . ASP B 1 339 ? -27.844 28.203 -17.953 1 93.69 339 ASP B CA 1
ATOM 6081 C C . ASP B 1 339 ? -29.25 28.047 -18.5 1 93.69 339 ASP B C 1
ATOM 6083 O O . ASP B 1 339 ? -29.5 28.328 -19.672 1 93.69 339 ASP B O 1
ATOM 6087 N N . LEU B 1 340 ? -30.141 27.656 -17.688 1 93.31 340 LEU B N 1
ATOM 6088 C CA . LEU B 1 340 ? -31.5 27.359 -18.141 1 93.31 340 LEU B CA 1
ATOM 6089 C C . LEU B 1 340 ? -32.406 28.547 -17.844 1 93.31 340 LEU B C 1
ATOM 6091 O O . LEU B 1 340 ? -33.625 28.469 -18.094 1 93.31 340 LEU B O 1
ATOM 6095 N N . VAL B 1 341 ? -31.953 29.578 -17.281 1 91.31 341 VAL B N 1
ATOM 6096 C CA . VAL B 1 341 ? -32.781 30.734 -16.984 1 91.31 341 VAL B CA 1
ATOM 6097 C C . VAL B 1 341 ? -32.344 31.922 -17.828 1 91.31 341 VAL B C 1
ATOM 6099 O O . VAL B 1 341 ? -31.234 31.922 -18.375 1 91.31 341 VAL B O 1
ATOM 6102 N N . ASP B 1 342 ? -33.281 32.844 -17.969 1 85.38 342 ASP B N 1
ATOM 6103 C CA . ASP B 1 342 ? -33 34 -18.844 1 85.38 342 ASP B CA 1
ATOM 6104 C C . ASP B 1 342 ? -32.125 35.031 -18.156 1 85.38 342 ASP B C 1
ATOM 6106 O O . ASP B 1 342 ? -31.844 34.906 -16.953 1 85.38 342 ASP B O 1
ATOM 6110 N N . GLN B 1 343 ? -31.656 35.938 -18.875 1 78.12 343 GLN B N 1
ATOM 6111 C CA . GLN B 1 343 ? -30.734 36.969 -18.422 1 78.12 343 GLN B CA 1
ATOM 6112 C C . GLN B 1 343 ? -31.391 37.844 -17.344 1 78.12 343 GLN B C 1
ATOM 6114 O O . GLN B 1 343 ? -30.688 38.469 -16.531 1 78.12 343 GLN B O 1
ATOM 6119 N N . ALA B 1 344 ? -32.719 37.844 -17.328 1 79.12 344 ALA B N 1
ATOM 6120 C CA . ALA B 1 344 ? -33.438 38.688 -16.375 1 79.12 344 ALA B CA 1
ATOM 6121 C C . ALA B 1 344 ? -33.531 38.031 -15.016 1 79.12 344 ALA B C 1
ATOM 6123 O O . ALA B 1 344 ? -34.031 38.625 -14.055 1 79.12 344 ALA B O 1
ATOM 6124 N N . PHE B 1 345 ? -32.906 36.844 -14.93 1 82.44 345 PHE B N 1
ATOM 6125 C CA . PHE B 1 345 ? -32.969 36.062 -13.695 1 82.44 345 PHE B CA 1
ATOM 6126 C C . PHE B 1 345 ? -32.281 36.812 -12.547 1 82.44 345 PHE B C 1
ATOM 6128 O O . PHE B 1 345 ? -31.172 37.281 -12.703 1 82.44 345 PHE B O 1
ATOM 6135 N N . GLN B 1 346 ? -33 37 -11.438 1 85.12 346 GLN B N 1
ATOM 6136 C CA . GLN B 1 346 ? -32.469 37.625 -10.234 1 85.12 346 GLN B CA 1
ATOM 6137 C C . GLN B 1 346 ? -32.312 36.594 -9.117 1 85.12 346 GLN B C 1
ATOM 6139 O O . GLN B 1 346 ? -33.281 36.188 -8.477 1 85.12 346 GLN B O 1
ATOM 6144 N N . PRO B 1 347 ? -31.094 36.25 -8.781 1 88.12 347 PRO B N 1
ATOM 6145 C CA . PRO B 1 347 ? -30.844 35.219 -7.773 1 88.12 347 PRO B CA 1
ATOM 6146 C C . PRO B 1 347 ? -31.359 35.594 -6.391 1 88.12 347 PRO B C 1
ATOM 6148 O O . PRO B 1 347 ? -31.719 34.719 -5.598 1 88.12 347 PRO B O 1
ATOM 6151 N N . GLN B 1 348 ? -31.453 36.844 -6.082 1 85.44 348 GLN B N 1
ATOM 6152 C CA . GLN B 1 348 ? -31.891 37.312 -4.773 1 85.44 348 GLN B CA 1
ATOM 6153 C C . GLN B 1 348 ? -33.312 36.875 -4.473 1 85.44 348 GLN B C 1
ATOM 6155 O O . GLN B 1 348 ? -33.688 36.75 -3.311 1 85.44 348 GLN B O 1
ATOM 6160 N N . ALA B 1 349 ? -34 36.656 -5.559 1 81.38 349 ALA B N 1
ATOM 6161 C CA . ALA B 1 349 ? -35.406 36.281 -5.402 1 81.38 349 ALA B CA 1
ATOM 6162 C C . ALA B 1 349 ? -35.5 34.844 -4.863 1 81.38 349 ALA B C 1
ATOM 6164 O O . ALA B 1 349 ? -36.531 34.438 -4.336 1 81.38 349 ALA B O 1
ATOM 6165 N N . CYS B 1 350 ? -34.5 34.125 -4.922 1 83.81 350 CYS B N 1
ATOM 6166 C CA . CYS B 1 350 ? -34.5 32.75 -4.508 1 83.81 350 CYS B CA 1
ATOM 6167 C C . CYS B 1 350 ? -34.031 32.594 -3.061 1 83.81 350 CYS B C 1
ATOM 6169 O O . CYS B 1 350 ? -34.031 31.5 -2.516 1 83.81 350 CYS B O 1
ATOM 6171 N N . LEU B 1 351 ? -33.719 33.656 -2.361 1 86.38 351 LEU B N 1
ATOM 6172 C CA . LEU B 1 351 ? -33.094 33.594 -1.049 1 86.38 351 LEU B CA 1
ATOM 6173 C C . LEU B 1 351 ? -34.156 33.562 0.057 1 86.38 351 LEU B C 1
ATOM 6175 O O . LEU B 1 351 ? -35.031 34.438 0.091 1 86.38 351 LEU B O 1
ATOM 6179 N N . PRO B 1 352 ? -34.062 32.656 0.924 1 83.69 352 PRO B N 1
ATOM 6180 C CA . PRO B 1 352 ? -34.938 32.688 2.104 1 83.69 352 PRO B CA 1
ATOM 6181 C C . PRO B 1 352 ? -34.531 33.781 3.09 1 83.69 352 PRO B C 1
ATOM 6183 O O . PRO B 1 352 ? -35.344 34.25 3.885 1 83.69 352 PRO B O 1
ATOM 6186 N N . ASP B 1 353 ? -33.25 34.094 3.166 1 85 353 ASP B N 1
ATOM 6187 C CA . ASP B 1 353 ? -32.625 35.094 4.031 1 85 353 ASP B CA 1
ATOM 6188 C C . ASP B 1 353 ? -31.609 35.938 3.262 1 85 353 ASP B C 1
ATOM 6190 O O . ASP B 1 353 ? -30.672 35.375 2.682 1 85 353 ASP B O 1
ATOM 6194 N N . PRO B 1 354 ? -31.812 37.188 3.281 1 82.31 354 PRO B N 1
ATOM 6195 C CA . PRO B 1 354 ? -30.891 38.062 2.529 1 82.31 354 PRO B CA 1
ATOM 6196 C C . PRO B 1 354 ? -29.453 38 3.025 1 82.31 354 PRO B C 1
ATOM 6198 O O . PRO B 1 354 ? -28.531 38.344 2.295 1 82.31 354 PRO B O 1
ATOM 6201 N N . ALA B 1 355 ? -29.25 37.562 4.168 1 84.5 355 ALA B N 1
ATOM 6202 C CA . ALA B 1 355 ? -27.906 37.531 4.758 1 84.5 355 ALA B CA 1
ATOM 6203 C C . ALA B 1 355 ? -27.188 36.219 4.383 1 84.5 355 ALA B C 1
ATOM 6205 O O . ALA B 1 355 ? -26 36.094 4.621 1 84.5 355 ALA B O 1
ATOM 6206 N N . LEU B 1 356 ? -27.891 35.375 3.73 1 88.75 356 LEU B N 1
ATOM 6207 C CA . LEU B 1 356 ? -27.328 34.062 3.391 1 88.75 356 LEU B CA 1
ATOM 6208 C C . LEU B 1 356 ? -26.312 34.188 2.248 1 88.75 356 LEU B C 1
ATOM 6210 O O . LEU B 1 356 ? -26.594 34.844 1.238 1 88.75 356 LEU B O 1
ATOM 6214 N N . THR B 1 357 ? -25.047 33.688 2.439 1 91.25 357 THR B N 1
ATOM 6215 C CA . THR B 1 357 ? -24.062 33.625 1.374 1 91.25 357 THR B CA 1
ATOM 6216 C C . THR B 1 357 ? -24.531 32.719 0.24 1 91.25 357 THR B C 1
ATOM 6218 O O . THR B 1 357 ? -24.953 31.594 0.477 1 91.25 357 THR B O 1
ATOM 6221 N N . TYR B 1 358 ? -24.516 33.219 -0.972 1 93.25 358 TYR B N 1
ATOM 6222 C CA . TYR B 1 358 ? -24.953 32.406 -2.096 1 93.25 358 TYR B CA 1
ATOM 6223 C C . TYR B 1 358 ? -24.047 32.625 -3.309 1 93.25 358 TYR B C 1
ATOM 6225 O O . TYR B 1 358 ? -23.266 33.562 -3.344 1 93.25 358 TYR B O 1
ATOM 6233 N N . LEU B 1 359 ? -24.062 31.688 -4.195 1 94.88 359 LEU B N 1
ATOM 6234 C CA . LEU B 1 359 ? -23.391 31.797 -5.488 1 94.88 359 LEU B CA 1
ATOM 6235 C C . LEU B 1 359 ? -24.203 31.094 -6.578 1 94.88 359 LEU B C 1
ATOM 6237 O O . LEU B 1 359 ? -25.109 30.328 -6.277 1 94.88 359 LEU B O 1
ATOM 6241 N N . CYS B 1 360 ? -23.891 31.469 -7.809 1 95.38 360 CYS B N 1
ATOM 6242 C CA . CYS B 1 360 ? -24.594 30.906 -8.953 1 95.38 360 CYS B CA 1
ATOM 6243 C C . CYS B 1 360 ? -23.672 29.984 -9.75 1 95.38 360 CYS B C 1
ATOM 6245 O O . CYS B 1 360 ? -22.484 30.266 -9.914 1 95.38 360 CYS B O 1
ATOM 6247 N N . THR B 1 361 ? -24.25 28.859 -10.141 1 95.5 361 THR B N 1
ATOM 6248 C CA . THR B 1 361 ? -23.453 27.938 -10.93 1 95.5 361 THR B CA 1
ATOM 6249 C C . THR B 1 361 ? -24.266 27.375 -12.094 1 95.5 361 THR B C 1
ATOM 6251 O O . THR B 1 361 ? -25.484 27.375 -12.062 1 95.5 361 THR B O 1
ATOM 6254 N N . ALA B 1 362 ? -23.578 27.047 -13.195 1 96 362 ALA B N 1
ATOM 6255 C CA . ALA B 1 362 ? -24.016 26.109 -14.219 1 96 362 ALA B CA 1
ATOM 6256 C C . ALA B 1 362 ? -23.078 24.891 -14.281 1 96 362 ALA B C 1
ATOM 6258 O O . ALA B 1 362 ? -22.203 24.828 -15.141 1 96 362 ALA B O 1
ATOM 6259 N N . ALA B 1 363 ? -23.312 24.016 -13.367 1 92.12 363 ALA B N 1
ATOM 6260 C CA . ALA B 1 363 ? -22.406 22.906 -13.141 1 92.12 363 ALA B CA 1
ATOM 6261 C C . ALA B 1 363 ? -22.203 22.078 -14.414 1 92.12 363 ALA B C 1
ATOM 6263 O O . ALA B 1 363 ? -21.094 21.625 -14.695 1 92.12 363 ALA B O 1
ATOM 6264 N N . ALA B 1 364 ? -23.203 21.891 -15.164 1 90.31 364 ALA B N 1
ATOM 6265 C CA . ALA B 1 364 ? -23.141 21.109 -16.391 1 90.31 364 ALA B CA 1
ATOM 6266 C C . ALA B 1 364 ? -22.141 21.734 -17.375 1 90.31 364 ALA B C 1
ATOM 6268 O O . ALA B 1 364 ? -21.578 21.031 -18.219 1 90.31 364 ALA B O 1
ATOM 6269 N N . GLN B 1 365 ? -21.984 23.031 -17.219 1 92.81 365 GLN B N 1
ATOM 6270 C CA . GLN B 1 365 ? -21.062 23.75 -18.109 1 92.81 365 GLN B CA 1
ATOM 6271 C C . GLN B 1 365 ? -19.781 24.125 -17.375 1 92.81 365 GLN B C 1
ATOM 6273 O O . GLN B 1 365 ? -19.031 24.984 -17.844 1 92.81 365 GLN B O 1
ATOM 6278 N N . ASN B 1 366 ? -19.578 23.656 -16.219 1 90.94 366 ASN B N 1
ATOM 6279 C CA . ASN B 1 366 ? -18.406 23.906 -15.383 1 90.94 366 ASN B CA 1
ATOM 6280 C C . ASN B 1 366 ? -18.25 25.391 -15.07 1 90.94 366 ASN B C 1
ATOM 6282 O O . ASN B 1 366 ? -17.141 25.922 -15.062 1 90.94 366 ASN B O 1
ATOM 6286 N N . GLN B 1 367 ? -19.359 26.031 -14.93 1 92.81 367 GLN B N 1
ATOM 6287 C CA . GLN B 1 367 ? -19.344 27.453 -14.602 1 92.81 367 GLN B CA 1
ATOM 6288 C C . GLN B 1 367 ? -19.641 27.672 -13.125 1 92.81 367 GLN B C 1
ATOM 6290 O O . GLN B 1 367 ? -20.531 27.016 -12.555 1 92.81 367 GLN B O 1
ATOM 6295 N N . GLY B 1 368 ? -18.859 28.609 -12.578 1 94 368 GLY B N 1
ATOM 6296 C CA . GLY B 1 368 ? -19.141 29.031 -11.211 1 94 368 GLY B CA 1
ATOM 6297 C C . GLY B 1 368 ? -18.375 28.234 -10.172 1 94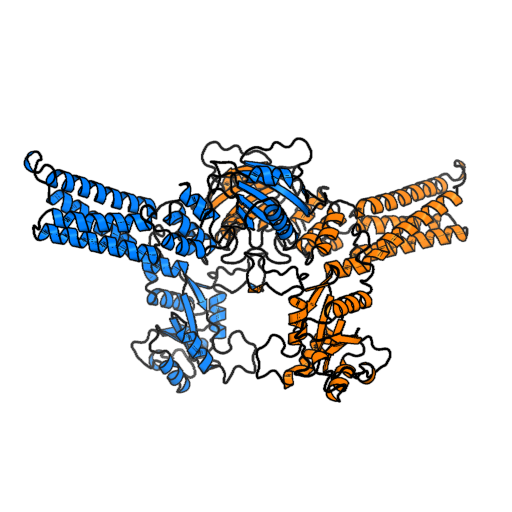 368 GLY B C 1
ATOM 6298 O O . GLY B 1 368 ? -18.578 28.406 -8.969 1 94 368 GLY B O 1
ATOM 6299 N N . ILE B 1 369 ? -17.547 27.359 -10.57 1 91.81 369 ILE B N 1
ATOM 6300 C CA . ILE B 1 369 ? -16.828 26.484 -9.648 1 91.81 369 ILE B CA 1
ATOM 6301 C C . ILE B 1 369 ? -15.742 27.281 -8.922 1 91.81 369 ILE B C 1
ATOM 6303 O O . ILE B 1 369 ? -15.508 27.078 -7.727 1 91.81 369 ILE B O 1
ATOM 6307 N N . GLU B 1 370 ? -15.125 28.156 -9.594 1 90.44 370 GLU B N 1
ATOM 6308 C CA . GLU B 1 370 ? -14.133 29.016 -8.961 1 90.44 370 GLU B CA 1
ATOM 6309 C C . GLU B 1 370 ? -14.766 29.859 -7.852 1 90.44 370 GLU B C 1
ATOM 6311 O O . GLU B 1 370 ? -14.164 30.047 -6.789 1 90.44 370 GLU B O 1
ATOM 6316 N N . ASP B 1 371 ? -15.93 30.281 -8.18 1 93.25 371 ASP B N 1
ATOM 6317 C CA . ASP B 1 371 ? -16.656 31.062 -7.188 1 93.25 371 ASP B CA 1
ATOM 6318 C C . ASP B 1 371 ? -17.016 30.219 -5.973 1 93.25 371 ASP B C 1
ATOM 6320 O O . ASP B 1 371 ? -16.984 30.703 -4.836 1 93.25 371 ASP B O 1
ATOM 6324 N N . LEU B 1 372 ? -17.391 29.078 -6.234 1 93 372 LEU B N 1
ATOM 6325 C CA . LEU B 1 372 ? -17.688 28.141 -5.16 1 93 372 LEU B CA 1
ATOM 6326 C C . LEU B 1 372 ? -16.484 27.953 -4.246 1 93 372 LEU B C 1
ATOM 6328 O O . LEU B 1 372 ? -16.594 28.047 -3.023 1 93 372 LEU B O 1
ATOM 6332 N N . GLU B 1 373 ? -15.32 27.719 -4.801 1 90.06 373 GLU B N 1
ATOM 6333 C CA . GLU B 1 373 ? -14.086 27.516 -4.035 1 90.06 373 GLU B CA 1
ATOM 6334 C C . GLU B 1 373 ? -13.75 28.75 -3.213 1 90.06 373 GLU B C 1
ATOM 6336 O O . GLU B 1 373 ? -13.367 28.641 -2.045 1 90.06 373 GLU B O 1
ATOM 6341 N N . SER B 1 374 ? -13.945 29.859 -3.861 1 90.56 374 SER B N 1
ATOM 6342 C CA . SER B 1 374 ? -13.68 31.125 -3.164 1 90.56 374 SER B CA 1
ATOM 6343 C C . SER B 1 374 ? -14.625 31.297 -1.979 1 90.56 374 SER B C 1
ATOM 6345 O O . SER B 1 374 ? -14.211 31.766 -0.917 1 90.56 374 SER B O 1
ATOM 6347 N N . ALA B 1 375 ? -15.82 30.984 -2.17 1 92.19 375 ALA B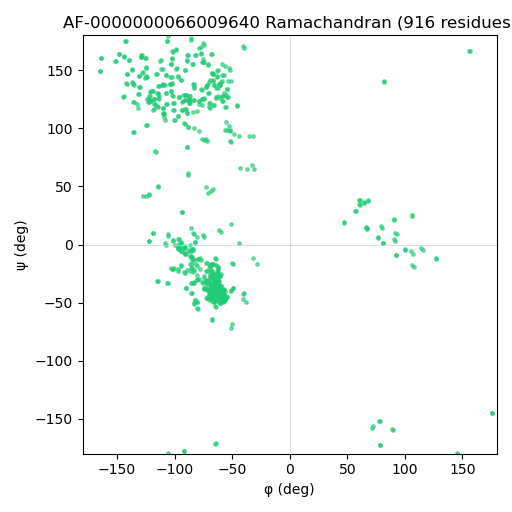 N 1
ATOM 6348 C CA . ALA B 1 375 ? -16.812 31.094 -1.101 1 92.19 375 ALA B CA 1
ATOM 6349 C C . ALA B 1 375 ? -16.469 30.156 0.059 1 92.19 375 ALA B C 1
ATOM 6351 O O . ALA B 1 375 ? -16.609 30.531 1.226 1 92.19 375 ALA B O 1
ATOM 6352 N N . ILE B 1 376 ? -16.047 29.031 -0.261 1 90.69 376 ILE B N 1
ATOM 6353 C CA . ILE B 1 376 ? -15.672 28.047 0.755 1 90.69 376 ILE B CA 1
ATOM 6354 C C . ILE B 1 376 ? -14.492 28.578 1.566 1 90.69 376 ILE B C 1
ATOM 6356 O O . ILE B 1 376 ? -14.508 28.531 2.799 1 90.69 376 ILE B O 1
ATOM 6360 N N . LEU B 1 377 ? -13.531 29.078 0.903 1 88.31 377 LEU B N 1
ATOM 6361 C CA . LEU B 1 377 ? -12.344 29.594 1.565 1 88.31 377 LEU B CA 1
ATOM 6362 C C . LEU B 1 377 ? -12.695 30.766 2.482 1 88.31 377 LEU B C 1
ATOM 6364 O O . LEU B 1 377 ? -12.156 30.875 3.584 1 88.31 377 LEU B O 1
ATOM 6368 N N . SER B 1 378 ? -13.547 31.562 2.004 1 87.94 378 SER B N 1
ATOM 6369 C CA . SER B 1 378 ? -13.961 32.719 2.797 1 87.94 378 SER B CA 1
ATOM 6370 C C . SER B 1 378 ? -14.695 32.281 4.062 1 87.94 378 SER B C 1
ATOM 6372 O O . SER B 1 378 ? -14.547 32.906 5.117 1 87.94 378 SER B O 1
ATOM 6374 N N . LYS B 1 379 ? -15.469 31.281 3.914 1 88.06 379 LYS B N 1
ATOM 6375 C CA . LYS B 1 379 ? -16.266 30.797 5.039 1 88.06 379 LYS B CA 1
ATOM 6376 C C . LYS B 1 379 ? -15.375 30.188 6.113 1 88.06 379 LYS B C 1
ATOM 6378 O O . LYS B 1 379 ? -15.656 30.312 7.305 1 88.06 379 LYS B O 1
ATOM 6383 N N . VAL B 1 380 ? -14.438 29.484 5.707 1 79.19 380 VAL B N 1
ATOM 6384 C CA . VAL B 1 380 ? -13.633 28.766 6.695 1 79.19 380 VAL B CA 1
ATOM 6385 C C . VAL B 1 380 ? -12.414 29.594 7.074 1 79.19 380 VAL B C 1
ATOM 6387 O O . VAL B 1 380 ? -11.523 29.125 7.777 1 79.19 380 VAL B O 1
ATOM 6390 N N . GLN B 1 381 ? -12.641 30.906 6.938 1 63 381 GLN B N 1
ATOM 6391 C CA . GLN B 1 381 ? -11.562 31.828 7.242 1 63 381 GLN B CA 1
ATOM 6392 C C . GLN B 1 381 ? -10.25 31.406 6.59 1 63 381 GLN B C 1
ATOM 6394 O O . GLN B 1 381 ? -9.18 31.609 7.152 1 63 381 GLN B O 1
ATOM 6399 N N . GLY B 1 382 ? -10.391 30.547 5.594 1 54 382 GLY B N 1
ATOM 6400 C CA . GLY B 1 382 ? -9.281 29.984 4.844 1 54 382 GLY B CA 1
ATOM 6401 C C . GLY B 1 382 ? -8.555 31 3.986 1 54 382 GLY B C 1
ATOM 6402 O O . GLY B 1 382 ? -7.562 30.672 3.332 1 54 382 GLY B O 1
ATOM 6403 N N . GLY B 1 383 ? -9.156 32.156 3.727 1 48.72 383 GLY B N 1
ATOM 6404 C CA . GLY B 1 383 ? -8.656 33.156 2.795 1 48.72 383 GLY B CA 1
ATOM 6405 C C . GLY B 1 383 ? -7.195 33.5 3.016 1 48.72 383 GLY B C 1
ATOM 6406 O O . GLY B 1 383 ? -6.492 33.875 2.072 1 48.72 383 GLY B O 1
ATOM 6407 N N . GLU B 1 384 ? -6.844 33.531 4.191 1 49.12 384 GLU B N 1
ATOM 6408 C CA . GLU B 1 384 ? -5.484 34 4.492 1 49.12 384 GLU B CA 1
ATOM 6409 C C . GLU B 1 384 ? -4.48 32.844 4.316 1 49.12 384 GLU B C 1
ATOM 6411 O O . GLU B 1 384 ? -3.295 33 4.617 1 49.12 384 GLU B O 1
ATOM 6416 N N . LEU B 1 385 ? -4.844 31.734 3.793 1 51.5 385 LEU B N 1
ATOM 6417 C CA . LEU B 1 385 ? -3.965 30.562 3.695 1 51.5 385 LEU B CA 1
ATOM 6418 C C . LEU B 1 385 ? -2.922 30.766 2.602 1 51.5 385 LEU B C 1
ATOM 6420 O O . LEU B 1 385 ? -1.831 30.203 2.664 1 51.5 385 LEU B O 1
ATOM 6424 N N . GLU B 1 386 ? -3.293 31.391 1.454 1 49.31 386 GLU B N 1
ATOM 6425 C CA . GLU B 1 386 ? -2.357 31.5 0.339 1 49.31 386 GLU B CA 1
ATOM 6426 C C . GLU B 1 386 ? -1.097 32.25 0.75 1 49.31 386 GLU B C 1
ATOM 6428 O O . GLU B 1 386 ? -0.005 31.969 0.252 1 49.31 386 GLU B O 1
ATOM 6433 N N . GLY B 1 387 ? -1.244 33.375 1.399 1 45.44 387 GLY B N 1
ATOM 6434 C CA . GLY B 1 387 ? -0.097 34.25 1.635 1 45.44 387 GLY B CA 1
ATOM 6435 C C . GLY B 1 387 ? 0.689 33.875 2.875 1 45.44 387 GLY B C 1
ATOM 6436 O O . GLY B 1 387 ? 1.732 34.469 3.16 1 45.44 387 GLY B O 1
ATOM 6437 N N . ALA B 1 388 ? 0.144 33 3.617 1 51.5 388 ALA B N 1
ATOM 6438 C CA . ALA B 1 388 ? 0.747 32.875 4.941 1 51.5 388 ALA B CA 1
ATOM 6439 C C . ALA B 1 388 ? 1.91 31.875 4.918 1 51.5 388 ALA B C 1
ATOM 6441 O O . ALA B 1 388 ? 1.919 30.938 4.121 1 51.5 388 ALA B O 1
ATOM 6442 N N . ASN B 1 389 ? 2.982 32.312 5.277 1 60.41 389 ASN B N 1
ATOM 6443 C CA . ASN B 1 389 ? 4.184 31.547 5.586 1 60.41 389 ASN B CA 1
ATOM 6444 C C . ASN B 1 389 ? 3.842 30.172 6.176 1 60.41 389 ASN B C 1
ATOM 6446 O O . ASN B 1 389 ? 3.242 30.094 7.246 1 60.41 389 ASN B O 1
ATOM 6450 N N . LEU B 1 390 ? 3.762 29.156 5.289 1 63.66 390 LEU B N 1
ATOM 6451 C CA . LEU B 1 390 ? 3.467 27.781 5.66 1 63.66 390 LEU B CA 1
ATOM 6452 C C . LEU B 1 390 ? 4.531 27.234 6.602 1 63.66 390 LEU B C 1
ATOM 6454 O O . LEU B 1 390 ? 4.547 26.031 6.902 1 63.66 390 LEU B O 1
ATOM 6458 N N . ASP B 1 391 ? 5.277 28.172 7.047 1 73.81 391 ASP B N 1
ATOM 6459 C CA . ASP B 1 391 ? 6.406 27.734 7.867 1 73.81 391 ASP B CA 1
ATOM 6460 C C . ASP B 1 391 ? 5.926 27.172 9.203 1 73.81 391 ASP B C 1
ATOM 6462 O O . ASP B 1 391 ? 6.602 26.328 9.805 1 73.81 391 ASP B O 1
ATOM 6466 N N . TRP B 1 392 ? 4.68 27.734 9.508 1 77.12 392 TRP B N 1
ATOM 6467 C CA . TRP B 1 392 ? 4.188 27.219 10.781 1 77.12 392 TRP B CA 1
ATOM 6468 C C . TRP B 1 392 ? 2.73 26.781 10.672 1 77.12 392 TRP B C 1
ATOM 6470 O O . TRP B 1 392 ? 1.909 27.469 10.07 1 77.12 392 TRP B O 1
ATOM 6480 N N . ALA B 1 393 ? 2.473 25.531 10.945 1 81.62 393 ALA B N 1
ATOM 6481 C CA . ALA B 1 393 ? 1.105 25.062 11.156 1 81.62 393 ALA B CA 1
ATOM 6482 C C . ALA B 1 393 ? 1.026 24.125 12.367 1 81.62 393 ALA B C 1
ATOM 6484 O O . ALA B 1 393 ? 1.377 22.953 12.273 1 81.62 393 ALA B O 1
ATOM 6485 N N . ILE B 1 394 ? 0.611 24.828 13.531 1 89.75 394 ILE B N 1
ATOM 6486 C CA . ILE B 1 394 ? 0.622 24.047 14.758 1 89.75 394 ILE B CA 1
ATOM 6487 C C . ILE B 1 394 ? -0.678 23.25 14.875 1 89.75 394 ILE B C 1
ATOM 6489 O O . ILE B 1 394 ? -1.68 23.594 14.242 1 89.75 394 ILE B O 1
ATOM 6493 N N . ASN B 1 395 ? -0.615 22.156 15.609 1 89.31 395 ASN B N 1
ATOM 6494 C CA . ASN B 1 395 ? -1.799 21.328 15.844 1 89.31 395 ASN B CA 1
ATOM 6495 C C . ASN B 1 395 ? -2.523 21.75 17.125 1 89.31 395 ASN B C 1
ATOM 6497 O O . ASN B 1 395 ? -2.109 22.688 17.797 1 89.31 395 ASN B O 1
ATOM 6501 N N . GLN B 1 396 ? -3.592 21.047 17.469 1 88.38 396 GLN B N 1
ATOM 6502 C CA . GLN B 1 396 ? -4.449 21.422 18.578 1 88.38 396 GLN B CA 1
ATOM 6503 C C . GLN B 1 396 ? -3.721 21.266 19.906 1 88.38 396 GLN B C 1
ATOM 6505 O O . GLN B 1 396 ? -3.867 22.094 20.812 1 88.38 396 GLN B O 1
ATOM 6510 N N . ARG B 1 397 ? -2.99 20.234 20.062 1 89.44 397 ARG B N 1
ATOM 6511 C CA . ARG B 1 397 ? -2.225 20 21.281 1 89.44 397 ARG B CA 1
ATOM 6512 C C . ARG B 1 397 ? -1.205 21.125 21.516 1 89.44 397 ARG B C 1
ATOM 6514 O O . ARG B 1 397 ? -1.08 21.641 22.625 1 89.44 397 ARG B O 1
ATOM 6521 N N . GLN B 1 398 ? -0.539 21.453 20.484 1 93.12 398 GLN B N 1
ATOM 6522 C CA . GLN B 1 398 ? 0.468 22.5 20.531 1 93.12 398 GLN B CA 1
ATOM 6523 C C . GLN B 1 398 ? -0.171 23.859 20.812 1 93.12 398 GLN B C 1
ATOM 6525 O O . GLN B 1 398 ? 0.342 24.641 21.609 1 93.12 398 GLN B O 1
ATOM 6530 N N . ALA B 1 399 ? -1.294 24.062 20.219 1 94.44 399 ALA B N 1
ATOM 6531 C CA . ALA B 1 399 ? -2.029 25.312 20.438 1 94.44 399 ALA B CA 1
ATOM 6532 C C . ALA B 1 399 ? -2.465 25.438 21.891 1 94.44 399 ALA B C 1
ATOM 6534 O O . ALA B 1 399 ? -2.393 26.531 22.469 1 94.44 399 ALA B O 1
ATOM 6535 N N . ALA B 1 400 ? -2.912 24.375 22.469 1 95.25 400 ALA B N 1
ATOM 6536 C CA . ALA B 1 400 ? -3.342 24.375 23.859 1 95.25 400 ALA B CA 1
ATOM 6537 C C . ALA B 1 400 ? -2.174 24.703 24.781 1 95.25 400 ALA B C 1
ATOM 6539 O O . ALA B 1 400 ? -2.312 25.516 25.703 1 95.25 400 ALA B O 1
ATOM 6540 N N . ALA B 1 401 ? -1.097 24.094 24.531 1 95.19 401 ALA B N 1
ATOM 6541 C CA . ALA B 1 401 ? 0.096 24.344 25.328 1 95.19 401 ALA B CA 1
ATOM 6542 C C . ALA B 1 401 ? 0.579 25.781 25.156 1 95.19 401 ALA B C 1
ATOM 6544 O O . ALA B 1 401 ? 0.957 26.438 26.125 1 95.19 401 ALA B O 1
ATOM 6545 N N . LEU B 1 402 ? 0.555 26.25 23.953 1 96.31 402 LEU B N 1
ATOM 6546 C CA . LEU B 1 402 ? 0.993 27.625 23.656 1 96.31 402 LEU B CA 1
ATOM 6547 C C . LEU B 1 402 ? 0.056 28.641 24.297 1 96.31 402 LEU B C 1
ATOM 6549 O O . LEU B 1 402 ? 0.494 29.703 24.719 1 96.31 402 LEU B O 1
ATOM 6553 N N . THR B 1 403 ? -1.174 28.297 24.297 1 97.5 403 THR B N 1
ATOM 6554 C CA . THR B 1 403 ? -2.15 29.156 24.969 1 97.5 403 THR B CA 1
ATOM 6555 C C . THR B 1 403 ? -1.852 29.266 26.453 1 97.5 403 THR B C 1
ATOM 6557 O O . THR B 1 403 ? -1.936 30.359 27.031 1 97.5 403 THR B O 1
ATOM 6560 N N . ARG B 1 404 ? -1.519 28.188 27.062 1 97.12 404 ARG B N 1
ATOM 6561 C CA . ARG B 1 404 ? -1.126 28.203 28.469 1 97.12 404 ARG B CA 1
ATOM 6562 C C . ARG B 1 404 ? 0.11 29.078 28.688 1 97.12 404 ARG B C 1
ATOM 6564 O O . ARG B 1 404 ? 0.183 29.844 29.641 1 97.12 404 ARG B O 1
ATOM 6571 N N . ALA B 1 405 ? 1.054 28.938 27.781 1 97.75 405 ALA B N 1
ATOM 6572 C CA . ALA B 1 405 ? 2.25 29.766 27.859 1 97.75 405 ALA B CA 1
ATOM 6573 C C . ALA B 1 405 ? 1.896 31.25 27.719 1 97.75 405 ALA B C 1
ATOM 6575 O O . ALA B 1 405 ? 2.42 32.094 28.469 1 97.75 405 ALA B O 1
ATOM 6576 N N . LYS B 1 406 ? 1.038 31.531 26.781 1 98 406 LYS B N 1
ATOM 6577 C CA . LYS B 1 406 ? 0.586 32.906 26.562 1 98 406 LYS B CA 1
ATOM 6578 C C . LYS B 1 406 ? -0.036 33.5 27.828 1 98 406 LYS B C 1
ATOM 6580 O O . LYS B 1 406 ? 0.327 34.594 28.25 1 98 406 LYS B O 1
ATOM 6585 N N . LEU B 1 407 ? -0.909 32.75 28.406 1 97.81 407 LEU B N 1
ATOM 6586 C CA . LEU B 1 407 ? -1.595 33.188 29.609 1 97.81 407 LEU B CA 1
ATOM 6587 C C . LEU B 1 407 ? -0.604 33.438 30.734 1 97.81 407 LEU B C 1
ATOM 6589 O O . LEU B 1 407 ? -0.718 34.406 31.484 1 97.81 407 LEU B O 1
ATOM 6593 N N . SER B 1 408 ? 0.293 32.531 30.844 1 97.5 408 SER B N 1
ATOM 6594 C CA . SER B 1 408 ? 1.312 32.656 31.891 1 97.5 408 SER B CA 1
ATOM 6595 C C . SER B 1 408 ? 2.16 33.906 31.672 1 97.5 408 SER B C 1
ATOM 6597 O O . SER B 1 408 ? 2.447 34.656 32.625 1 97.5 408 SER B O 1
ATOM 6599 N N . LEU B 1 409 ? 2.535 34.188 30.484 1 97.38 409 LEU B N 1
ATOM 6600 C CA . LEU B 1 409 ? 3.348 35.344 30.172 1 97.38 409 LEU B CA 1
ATOM 6601 C C . LEU B 1 409 ? 2.553 36.625 30.391 1 97.38 409 LEU B C 1
ATOM 6603 O O . LEU B 1 409 ? 3.1 37.625 30.844 1 97.38 409 LEU B O 1
ATOM 6607 N N . GLU B 1 410 ? 1.303 36.562 29.984 1 97.19 410 GLU B N 1
ATOM 6608 C CA . GLU B 1 410 ? 0.431 37.719 30.234 1 97.19 410 GLU B CA 1
ATOM 6609 C C . GLU B 1 410 ? 0.32 38 31.734 1 97.19 410 GLU B C 1
ATOM 6611 O O . GLU B 1 410 ? 0.316 39.156 32.156 1 97.19 410 GLU B O 1
ATOM 6616 N N . ASN B 1 411 ? 0.27 36.938 32.5 1 95.75 411 ASN B N 1
ATOM 6617 C CA . ASN B 1 411 ? 0.238 37.094 33.969 1 95.75 411 ASN B CA 1
ATOM 6618 C C . ASN B 1 411 ? 1.51 37.75 34.469 1 95.75 411 ASN B C 1
ATOM 6620 O O . ASN B 1 411 ? 1.454 38.594 35.375 1 95.75 411 ASN B O 1
ATOM 6624 N N . VAL B 1 412 ? 2.588 37.375 33.969 1 95.06 412 VAL B N 1
ATOM 6625 C CA . VAL B 1 412 ? 3.854 38 34.344 1 95.06 412 VAL B CA 1
ATOM 6626 C C . VAL B 1 412 ? 3.826 39.469 34.031 1 95.06 412 VAL B C 1
ATOM 6628 O O . VAL B 1 412 ? 4.23 40.312 34.875 1 95.06 412 VAL B O 1
ATOM 6631 N N . GLN B 1 413 ? 3.381 39.812 32.875 1 93.75 413 GLN B N 1
ATOM 6632 C CA . GLN B 1 413 ? 3.287 41.188 32.469 1 93.75 413 GLN B CA 1
ATOM 6633 C C . GLN B 1 413 ? 2.393 41.969 33.438 1 93.75 413 GLN B C 1
ATOM 6635 O O . GLN B 1 413 ? 2.713 43.125 33.812 1 93.75 413 GLN B O 1
ATOM 6640 N N . GLU B 1 414 ? 1.314 41.375 33.781 1 93.12 414 GLU B N 1
ATOM 6641 C CA . GLU B 1 414 ? 0.392 42.031 34.688 1 93.12 414 GLU B CA 1
ATOM 6642 C C . GLU B 1 414 ? 1.03 42.188 36.062 1 93.12 414 GLU B C 1
ATOM 6644 O O . GLU B 1 414 ? 0.835 43.219 36.75 1 93.12 414 GLU B O 1
ATOM 6649 N N . THR B 1 415 ? 1.706 41.125 36.469 1 91.25 415 THR B N 1
ATOM 6650 C CA . THR B 1 415 ? 2.379 41.188 37.75 1 91.25 415 THR B CA 1
ATOM 6651 C C . THR B 1 415 ? 3.434 42.281 37.781 1 91.25 415 THR B C 1
ATOM 6653 O O . THR B 1 415 ? 3.604 42.969 38.781 1 91.25 415 THR B O 1
ATOM 6656 N N . ILE B 1 416 ? 4.121 42.531 36.781 1 88.5 416 ILE B N 1
ATOM 6657 C CA . ILE B 1 416 ? 5.121 43.594 36.625 1 88.5 416 ILE B CA 1
ATOM 6658 C C . ILE B 1 416 ? 4.438 44.938 36.688 1 88.5 416 ILE B C 1
ATOM 6660 O O . ILE B 1 416 ? 4.875 45.844 37.406 1 88.5 416 ILE B O 1
ATOM 6664 N N . ALA B 1 417 ? 3.369 45.094 35.938 1 89.88 417 ALA B N 1
ATOM 6665 C CA . ALA B 1 417 ? 2.645 46.344 35.844 1 89.88 417 ALA B CA 1
ATOM 6666 C C . ALA B 1 417 ? 2.074 46.75 37.188 1 89.88 417 ALA B C 1
ATOM 6668 O O . ALA B 1 417 ? 2.023 47.938 37.531 1 89.88 417 ALA B O 1
ATOM 6669 N N . ASN B 1 418 ? 1.757 45.75 38 1 91.31 418 ASN B N 1
ATOM 6670 C CA . ASN B 1 418 ? 1.144 46 39.312 1 91.31 418 ASN B CA 1
ATOM 6671 C C . ASN B 1 418 ? 2.186 46.031 40.406 1 91.31 418 ASN B C 1
ATOM 6673 O O . ASN B 1 418 ? 1.836 46.156 41.594 1 91.31 418 ASN B O 1
ATOM 6677 N N . GLN B 1 419 ? 3.473 45.812 40.062 1 86.94 419 GLN B N 1
ATOM 6678 C CA . GLN B 1 419 ? 4.605 45.875 41 1 86.94 419 GLN B CA 1
ATOM 6679 C C . GLN B 1 419 ? 4.457 44.875 42.125 1 86.94 419 GLN B C 1
ATOM 6681 O O . GLN B 1 419 ? 4.652 45.219 43.312 1 86.94 419 GLN B O 1
ATOM 6686 N N . LEU B 1 420 ? 3.963 43.781 41.719 1 86.56 420 LEU B N 1
ATOM 6687 C CA . LEU B 1 420 ? 3.848 42.719 42.688 1 86.56 420 LEU B CA 1
ATOM 6688 C C . LEU B 1 420 ? 5.211 42.094 42.969 1 86.56 420 LEU B C 1
ATOM 6690 O O . LEU B 1 420 ? 6.145 42.25 42.156 1 86.56 420 LEU B O 1
ATOM 6694 N N . PRO B 1 421 ? 5.352 41.375 44.156 1 85.75 421 PRO B N 1
ATOM 6695 C CA . PRO B 1 421 ? 6.633 40.781 44.531 1 85.75 421 PRO B CA 1
ATOM 6696 C C . PRO B 1 421 ? 7.133 39.781 43.469 1 85.75 421 PRO B C 1
ATOM 6698 O O . PRO B 1 421 ? 6.332 39.156 42.781 1 85.75 421 PRO B O 1
ATOM 6701 N N . LEU B 1 422 ? 8.43 39.594 43.438 1 83.25 422 LEU B N 1
ATOM 6702 C CA . LEU B 1 422 ? 9.133 38.812 42.438 1 83.25 422 LEU B CA 1
ATOM 6703 C C . LEU B 1 422 ? 8.711 37.344 42.5 1 83.25 422 LEU B C 1
ATOM 6705 O O . LEU B 1 422 ? 8.719 36.625 41.5 1 83.25 422 LEU B O 1
ATOM 6709 N N . ASP B 1 423 ? 8.266 36.938 43.656 1 84.81 423 ASP B N 1
ATOM 6710 C CA . ASP B 1 423 ? 7.883 35.531 43.875 1 84.81 423 ASP B CA 1
ATOM 6711 C C . ASP B 1 423 ? 6.73 35.156 42.938 1 84.81 423 ASP B C 1
ATOM 6713 O O . ASP B 1 423 ? 6.672 34 42.469 1 84.81 423 ASP B O 1
ATOM 6717 N N . PHE B 1 424 ? 5.922 36.125 42.656 1 86.19 424 PHE B N 1
ATOM 6718 C CA . PHE B 1 424 ? 4.75 35.844 41.812 1 86.19 424 PHE B CA 1
ATOM 6719 C C . PHE B 1 424 ? 5.145 35.656 40.375 1 86.19 424 PHE B C 1
ATOM 6721 O O . PHE B 1 424 ? 4.484 34.938 39.625 1 86.19 424 PHE B O 1
ATOM 6728 N N . TRP B 1 425 ? 6.258 36.281 39.938 1 90.06 425 TRP B N 1
ATOM 6729 C CA . TRP B 1 425 ? 6.742 36.188 38.594 1 90.06 425 TRP B CA 1
ATOM 6730 C C . TRP B 1 425 ? 7.238 34.781 38.25 1 90.06 425 TRP B C 1
ATOM 6732 O O . TRP B 1 425 ? 7.012 34.281 37.156 1 90.06 425 TRP B O 1
ATOM 6742 N N . THR B 1 426 ? 7.84 34.188 39.312 1 92.19 426 THR B N 1
ATOM 6743 C CA . THR B 1 426 ? 8.547 32.938 39.125 1 92.19 426 THR B CA 1
ATOM 6744 C C . THR B 1 426 ? 7.559 31.812 38.812 1 92.19 426 THR B C 1
ATOM 6746 O O . THR B 1 426 ? 7.84 30.938 38 1 92.19 426 THR B O 1
ATOM 6749 N N . ILE B 1 427 ? 6.367 31.875 39.406 1 92.38 427 ILE B N 1
ATOM 6750 C CA . ILE B 1 427 ? 5.367 30.828 39.219 1 92.38 427 ILE B CA 1
ATOM 6751 C C . ILE B 1 427 ? 4.895 30.812 37.75 1 92.38 427 ILE B C 1
ATOM 6753 O O . ILE B 1 427 ? 4.902 29.781 37.094 1 92.38 427 ILE B O 1
ATOM 6757 N N . ASP B 1 428 ? 4.551 31.984 37.281 1 95.06 428 ASP B N 1
ATOM 6758 C CA . ASP B 1 428 ? 4.039 32.094 35.938 1 95.06 428 ASP B CA 1
ATOM 6759 C C . ASP B 1 428 ? 5.129 31.812 34.906 1 95.06 428 ASP B C 1
ATOM 6761 O O . ASP B 1 428 ? 4.871 31.203 33.875 1 95.06 428 ASP B O 1
ATOM 6765 N N . LEU B 1 429 ? 6.305 32.281 35.188 1 95.94 429 LEU B N 1
ATOM 6766 C CA . LEU B 1 429 ? 7.414 32 34.281 1 95.94 429 LEU B CA 1
ATOM 6767 C C . LEU B 1 429 ? 7.711 30.516 34.219 1 95.94 429 LEU B C 1
ATOM 6769 O O . LEU B 1 429 ? 7.988 29.984 33.125 1 95.94 429 LEU B O 1
ATOM 6773 N N . ARG B 1 430 ? 7.668 29.844 35.344 1 96.38 430 ARG B N 1
ATOM 6774 C CA . ARG B 1 430 ? 7.887 28.406 35.375 1 96.38 430 ARG B CA 1
ATOM 6775 C C . ARG B 1 430 ? 6.809 27.688 34.562 1 96.38 430 ARG B C 1
ATOM 6777 O O . ARG B 1 430 ? 7.098 26.703 33.875 1 96.38 430 ARG B O 1
ATOM 6784 N N . GLU B 1 431 ? 5.598 28.141 34.688 1 96.19 431 GLU B N 1
ATOM 6785 C CA . GLU B 1 431 ? 4.504 27.547 33.938 1 96.19 431 GLU B CA 1
ATOM 6786 C C . GLU B 1 431 ? 4.684 27.766 32.438 1 96.19 431 GLU B C 1
ATOM 6788 O O . GLU B 1 431 ? 4.395 26.875 31.641 1 96.19 431 GLU B O 1
ATOM 6793 N N . ALA B 1 432 ? 5.098 28.953 32.031 1 97.38 432 ALA B N 1
ATOM 6794 C CA . ALA B 1 432 ? 5.367 29.234 30.625 1 97.38 432 ALA B CA 1
ATOM 6795 C C . ALA B 1 432 ? 6.465 28.312 30.078 1 97.38 432 ALA B C 1
ATOM 6797 O O . ALA B 1 432 ? 6.34 27.766 28.984 1 97.38 432 ALA B O 1
ATOM 6798 N N . ILE B 1 433 ? 7.547 28.141 30.906 1 96.94 433 ILE B N 1
ATOM 6799 C CA . ILE B 1 433 ? 8.672 27.297 30.547 1 96.94 433 ILE B CA 1
ATOM 6800 C C . ILE B 1 433 ? 8.203 25.859 30.375 1 96.94 433 ILE B C 1
ATOM 6802 O O . ILE B 1 433 ? 8.555 25.188 29.406 1 96.94 433 ILE B O 1
ATOM 6806 N N . ARG B 1 434 ? 7.359 25.422 31.297 1 96.12 434 ARG B N 1
ATOM 6807 C CA . ARG B 1 434 ? 6.824 24.062 31.266 1 96.12 434 ARG B CA 1
ATOM 6808 C C . ARG B 1 434 ? 5.945 23.859 30.031 1 96.12 434 ARG B C 1
ATOM 6810 O O . ARG B 1 434 ? 6.062 22.844 29.344 1 96.12 434 ARG B O 1
ATOM 6817 N N . ALA B 1 435 ? 5.051 24.766 29.734 1 96.44 435 ALA B N 1
ATOM 6818 C CA . ALA B 1 435 ? 4.137 24.672 28.609 1 96.44 435 ALA B CA 1
ATOM 6819 C C . ALA B 1 435 ? 4.906 24.625 27.281 1 96.44 435 ALA B C 1
ATOM 6821 O O . ALA B 1 435 ? 4.598 23.812 26.406 1 96.44 435 ALA B O 1
ATOM 6822 N N . LEU B 1 436 ? 5.91 25.484 27.156 1 96.62 436 LEU B N 1
ATOM 6823 C CA . LEU B 1 436 ? 6.746 25.469 25.969 1 96.62 436 LEU B CA 1
ATOM 6824 C C . LEU B 1 436 ? 7.52 24.172 25.844 1 96.62 436 LEU B C 1
ATOM 6826 O O . LEU B 1 436 ? 7.645 23.609 24.75 1 96.62 436 LEU B O 1
ATOM 6830 N N . GLY B 1 437 ? 8.023 23.688 26.938 1 94.94 437 GLY B N 1
ATOM 6831 C CA . GLY B 1 437 ? 8.742 22.422 26.953 1 94.94 437 GLY B CA 1
ATOM 6832 C C . GLY B 1 437 ? 7.875 21.234 26.594 1 94.94 437 GLY B C 1
ATOM 6833 O O . GLY B 1 437 ? 8.359 20.25 26.031 1 94.94 437 GLY B O 1
ATOM 6834 N N . GLU B 1 438 ? 6.578 21.312 26.938 1 94.06 438 GLU B N 1
ATOM 6835 C CA . GLU B 1 438 ? 5.633 20.266 26.578 1 94.06 438 GLU B CA 1
ATOM 6836 C C . GLU B 1 438 ? 5.477 20.156 25.062 1 94.06 438 GLU B C 1
ATOM 6838 O O . GLU B 1 438 ? 5.223 19.062 24.547 1 94.06 438 GLU B O 1
ATOM 6843 N N . ILE B 1 439 ? 5.594 21.25 24.391 1 94.31 439 ILE B N 1
ATOM 6844 C CA . ILE B 1 439 ? 5.441 21.266 22.953 1 94.31 439 ILE B CA 1
ATOM 6845 C C . ILE B 1 439 ? 6.645 20.578 22.297 1 94.31 439 ILE B C 1
ATOM 6847 O O . ILE B 1 439 ? 6.48 19.719 21.422 1 94.31 439 ILE B O 1
ATOM 6851 N N . THR B 1 440 ? 7.891 20.875 22.75 1 92.25 440 THR B N 1
ATOM 6852 C CA . THR B 1 440 ? 9.117 20.375 22.125 1 92.25 440 THR B CA 1
ATOM 6853 C C . THR B 1 440 ? 9.477 19 22.672 1 92.25 440 THR B C 1
ATOM 6855 O O . THR B 1 440 ? 10.289 18.281 22.078 1 92.25 440 THR B O 1
ATOM 6858 N N . GLY B 1 441 ? 8.969 18.609 23.828 1 91 441 GLY B N 1
ATOM 6859 C CA . GLY B 1 441 ? 9.164 17.266 24.344 1 91 441 GLY B CA 1
ATOM 6860 C C . GLY B 1 441 ? 10 17.219 25.609 1 91 441 GLY B C 1
ATOM 6861 O O . GLY B 1 441 ? 10.148 16.156 26.219 1 91 441 GLY B O 1
ATOM 6862 N N . GLU B 1 442 ? 10.523 18.328 26.094 1 88.62 442 GLU B N 1
ATOM 6863 C CA . GLU B 1 442 ? 11.398 18.375 27.266 1 88.62 442 GLU B CA 1
ATOM 6864 C C . GLU B 1 442 ? 10.609 18.094 28.547 1 88.62 442 GLU B C 1
ATOM 6866 O O . GLU B 1 442 ? 11.172 17.594 29.531 1 88.62 442 GLU B O 1
ATOM 6871 N N . GLU B 1 443 ? 9.344 18.438 28.625 1 87.44 443 GLU B N 1
ATOM 6872 C CA . GLU B 1 443 ? 8.508 18.281 29.812 1 87.44 443 GLU B CA 1
ATOM 6873 C C . GLU B 1 443 ? 7.277 17.422 29.516 1 87.44 443 GLU B C 1
ATOM 6875 O O . GLU B 1 443 ? 6.172 17.75 29.953 1 87.44 443 GLU B O 1
ATOM 6880 N N . VAL B 1 444 ? 7.512 16.375 28.812 1 85.62 444 VAL B N 1
ATOM 6881 C CA . VAL B 1 444 ? 6.336 15.625 28.391 1 85.62 444 VAL B CA 1
ATOM 6882 C C . VAL B 1 444 ? 6.188 14.367 29.234 1 85.62 444 VAL B C 1
ATOM 6884 O O . VAL B 1 444 ? 7.18 13.758 29.641 1 85.62 444 VAL B O 1
ATOM 6887 N N . THR B 1 445 ? 4.938 14.047 29.484 1 85.19 445 THR B N 1
ATOM 6888 C CA . THR B 1 445 ? 4.621 12.844 30.25 1 85.19 445 THR B CA 1
ATOM 6889 C C . THR B 1 445 ? 4.488 11.641 29.312 1 85.19 445 THR B C 1
ATOM 6891 O O . THR B 1 445 ? 4.328 11.797 28.109 1 85.19 445 THR B O 1
ATOM 6894 N N . GLU B 1 446 ? 4.559 10.547 29.891 1 86.19 446 GLU B N 1
ATOM 6895 C CA . GLU B 1 446 ? 4.395 9.312 29.141 1 86.19 446 GLU B CA 1
ATOM 6896 C C . GLU B 1 446 ? 3.012 9.227 28.5 1 86.19 446 GLU B C 1
ATOM 6898 O O . GLU B 1 446 ? 2.861 8.711 27.391 1 86.19 446 GLU B O 1
ATOM 6903 N N . SER B 1 447 ? 2.084 9.648 29.172 1 83 447 SER B N 1
ATOM 6904 C CA . SER B 1 447 ? 0.712 9.617 28.672 1 83 447 SER B CA 1
ATOM 6905 C C . SER B 1 447 ? 0.565 10.445 27.406 1 83 447 SER B C 1
ATOM 6907 O O . SER B 1 447 ? -0.126 10.031 26.469 1 83 447 SER B O 1
ATOM 6909 N N . VAL B 1 448 ? 1.211 11.562 27.375 1 85.88 448 VAL B N 1
ATOM 6910 C CA . VAL B 1 448 ? 1.168 12.422 26.203 1 85.88 448 VAL B CA 1
ATOM 6911 C C . VAL B 1 448 ? 1.885 11.742 25.031 1 85.88 448 VAL B C 1
ATOM 6913 O O . VAL B 1 448 ? 1.4 11.773 23.906 1 85.88 448 VAL B O 1
ATOM 6916 N N . LEU B 1 449 ? 2.98 11.156 25.391 1 89.81 449 LEU B N 1
ATOM 6917 C CA . LEU B 1 449 ? 3.711 10.43 24.359 1 89.81 449 LEU B CA 1
ATOM 6918 C C . LEU B 1 449 ? 2.852 9.32 23.766 1 89.81 449 LEU B C 1
ATOM 6920 O O . LEU B 1 449 ? 2.791 9.164 22.547 1 89.81 449 LEU B O 1
ATOM 6924 N N . ASP B 1 450 ? 2.188 8.633 24.578 1 87.06 450 ASP B N 1
ATOM 6925 C CA . ASP B 1 450 ? 1.318 7.551 24.125 1 87.06 450 ASP B CA 1
ATOM 6926 C C . ASP B 1 450 ? 0.215 8.086 23.219 1 87.06 450 ASP B C 1
ATOM 6928 O O . ASP B 1 450 ? -0.098 7.473 22.188 1 87.06 450 ASP B O 1
ATOM 6932 N N . GLN B 1 451 ? -0.323 9.102 23.578 1 85.38 451 GLN B N 1
ATOM 6933 C CA . GLN B 1 451 ? -1.4 9.703 22.797 1 85.38 451 GLN B CA 1
ATOM 6934 C C . GLN B 1 451 ? -0.908 10.133 21.422 1 85.38 451 GLN B C 1
ATOM 6936 O O . GLN B 1 451 ? -1.607 9.961 20.422 1 85.38 451 GLN B O 1
ATOM 6941 N N . ILE B 1 452 ? 0.232 10.703 21.406 1 88.19 452 ILE B N 1
ATOM 6942 C CA . ILE B 1 452 ? 0.785 11.211 20.156 1 88.19 452 ILE B CA 1
ATOM 6943 C C . ILE B 1 452 ? 1.142 10.055 19.234 1 88.19 452 ILE B C 1
ATOM 6945 O O . ILE B 1 452 ? 0.723 10.023 18.078 1 88.19 452 ILE B O 1
ATOM 6949 N N . PHE B 1 453 ? 1.789 9.086 19.734 1 89.56 453 PHE B N 1
ATOM 6950 C CA . PHE B 1 453 ? 2.391 8.07 18.875 1 89.56 453 PHE B CA 1
ATOM 6951 C C . PHE B 1 453 ? 1.384 6.969 18.547 1 89.56 453 PHE B C 1
ATOM 6953 O O . PHE B 1 453 ? 1.557 6.23 17.578 1 89.56 453 PHE B O 1
ATOM 6960 N N . SER B 1 454 ? 0.298 6.871 19.281 1 85.25 454 SER B N 1
ATOM 6961 C CA . SER B 1 454 ? -0.755 5.906 18.969 1 85.25 454 SER B CA 1
ATOM 6962 C C . SER B 1 454 ? -1.453 6.246 17.656 1 85.25 454 SER B C 1
ATOM 6964 O O . SER B 1 454 ? -2.117 5.391 17.062 1 85.25 454 SER B O 1
ATOM 6966 N N . ARG B 1 455 ? -1.265 7.43 17.25 1 79.81 455 ARG B N 1
ATOM 6967 C CA . ARG B 1 455 ? -1.923 7.883 16.016 1 79.81 455 ARG B CA 1
ATOM 6968 C C . ARG B 1 455 ? -1.123 7.48 14.789 1 79.81 455 ARG B C 1
ATOM 6970 O O . ARG B 1 455 ? -1.611 7.594 13.664 1 79.81 455 ARG B O 1
ATOM 6977 N N . PHE B 1 456 ? 0.033 7.078 15.031 1 81.88 456 PHE B N 1
ATOM 6978 C CA . PHE B 1 456 ? 0.903 6.668 13.938 1 81.88 456 PHE B CA 1
ATOM 6979 C C . PHE B 1 456 ? 0.514 5.285 13.422 1 81.88 456 PHE B C 1
ATOM 6981 O O . PHE B 1 456 ? -0.162 4.527 14.125 1 81.88 456 PHE B O 1
ATOM 6988 N N . CYS B 1 457 ? 0.88 5.051 12.219 1 74.94 457 CYS B N 1
ATOM 6989 C CA . CYS B 1 457 ? 0.753 3.689 11.711 1 74.94 457 CYS B CA 1
ATOM 6990 C C . CYS B 1 457 ? 1.868 2.801 12.25 1 74.94 457 CYS B C 1
ATOM 6992 O O . CYS B 1 457 ? 2.867 3.299 12.773 1 74.94 457 CYS B O 1
ATOM 6994 N N . ILE B 1 458 ? 1.584 1.536 12.078 1 79.19 458 ILE B N 1
ATOM 6995 C CA . ILE B 1 458 ? 2.625 0.583 12.445 1 79.19 458 ILE B CA 1
ATOM 6996 C C . ILE B 1 458 ? 3.764 0.644 11.43 1 79.19 458 ILE B C 1
ATOM 6998 O O . ILE B 1 458 ? 3.523 0.775 10.227 1 79.19 458 ILE B O 1
ATOM 7002 N N . GLY B 1 459 ? 4.992 0.618 11.906 1 78.88 459 GLY B N 1
ATOM 7003 C CA . GLY B 1 459 ? 6.148 0.701 11.031 1 78.88 459 GLY B CA 1
ATOM 7004 C C . GLY B 1 459 ? 6.758 2.09 10.977 1 78.88 459 GLY B C 1
ATOM 7005 O O . GLY B 1 459 ? 7.781 2.299 10.328 1 78.88 459 GLY B O 1
ATOM 7006 N N . LYS B 1 460 ? 6.102 2.881 11.609 1 84.5 460 LYS B N 1
ATOM 7007 C CA . LYS B 1 460 ? 6.613 4.246 11.688 1 84.5 460 LYS B CA 1
ATOM 7008 C C . LYS B 1 460 ? 7.109 4.574 13.094 1 84.5 460 LYS B C 1
ATOM 7010 O O . LYS B 1 460 ? 6.648 3.984 14.07 1 84.5 460 LYS B O 1
#

Solvent-accessible surface area (backbone atoms only — not comparable to full-atom values): 46767 Å² total; per-residue (Å²): 128,87,58,87,78,53,24,30,30,32,47,19,29,22,54,33,79,54,25,21,40,38,24,33,35,37,28,38,20,84,49,23,63,60,45,44,60,59,31,44,50,57,68,81,86,71,77,95,45,68,37,26,55,42,58,36,32,35,31,42,73,86,79,63,46,73,64,43,69,28,38,41,38,32,23,37,56,62,70,33,81,42,44,30,28,31,31,35,42,41,28,43,7,14,49,42,45,38,49,51,52,46,50,50,45,40,74,64,66,31,39,78,50,51,41,14,40,53,47,51,41,8,35,74,67,63,73,32,46,43,50,28,48,52,17,51,52,40,30,19,44,19,69,25,69,50,21,30,47,26,15,49,27,25,55,72,38,55,48,55,52,59,48,51,53,49,36,49,51,41,50,52,52,45,52,55,52,50,49,42,70,76,38,53,90,84,46,81,78,79,60,61,69,58,52,50,50,52,51,51,52,45,46,53,51,50,50,56,55,52,70,25,25,65,56,24,41,33,28,66,75,30,42,38,32,14,60,36,61,58,89,89,29,43,68,58,41,37,51,49,36,56,57,66,39,88,55,25,65,60,50,72,42,83,55,40,58,72,85,66,42,57,72,41,37,41,53,92,42,25,21,33,46,74,44,76,22,44,44,64,83,53,73,85,82,81,32,71,81,57,21,62,64,34,28,50,56,28,42,71,70,26,67,33,31,36,41,38,33,29,51,74,76,37,68,44,71,67,49,50,57,52,42,69,74,46,63,89,45,53,60,38,38,34,36,18,45,47,79,75,43,63,90,81,64,59,73,74,78,45,50,94,48,90,84,59,52,67,49,59,23,24,29,90,72,60,34,42,52,68,56,49,48,50,51,51,29,54,70,68,66,41,64,64,53,82,78,46,70,50,46,52,52,38,45,71,70,46,39,53,30,51,47,51,20,46,53,22,50,50,47,33,53,50,38,57,76,66,67,51,66,71,74,62,39,49,57,27,41,50,48,22,37,44,26,48,24,41,48,49,46,81,56,55,53,70,68,56,50,49,61,59,29,60,70,32,43,34,40,38,128,88,59,86,78,51,23,30,30,33,46,20,29,21,57,34,79,55,25,22,40,39,24,34,35,37,28,38,19,85,49,24,64,59,46,45,61,60,31,42,49,56,67,83,85,71,77,94,46,70,37,26,54,42,58,36,33,35,30,42,74,87,80,63,46,73,62,42,68,28,37,41,39,31,26,37,55,62,70,33,82,42,45,30,28,31,32,35,42,40,26,45,7,15,48,45,46,38,48,51,51,45,50,51,43,40,74,65,67,32,40,78,50,50,39,14,40,52,46,50,41,8,34,75,66,63,75,34,47,42,50,28,47,51,16,50,52,40,31,19,45,20,70,25,71,51,20,29,48,25,16,48,28,25,55,71,38,55,48,55,51,60,50,50,52,49,35,48,51,43,50,53,52,45,52,55,50,49,49,43,70,76,37,54,90,83,46,82,79,79,59,61,66,60,53,51,50,53,50,52,51,45,48,54,51,50,50,57,56,53,69,24,26,67,58,24,39,32,29,66,73,31,43,37,33,14,61,38,61,59,89,90,29,44,67,59,41,37,51,49,36,56,58,66,41,89,54,27,69,60,47,77,41,82,55,39,61,73,84,68,45,58,73,43,38,43,52,91,42,26,20,33,44,74,43,74,21,43,44,65,83,54,76,84,81,81,33,70,80,57,21,61,60,34,27,49,55,28,40,71,69,25,66,32,31,37,42,36,34,31,51,73,78,38,68,44,71,66,48,49,57,52,42,71,74,46,65,89,45,54,60,38,38,34,36,18,46,47,79,74,43,62,90,83,64,59,73,73,76,44,50,94,47,90,83,58,52,67,50,61,24,25,29,89,73,60,35,41,51,69,55,49,48,51,52,51,29,54,71,67,67,42,63,63,52,81,80,43,70,52,48,53,50,37,46,72,68,45,38,53,28,49,49,50,19,47,52,22,50,51,47,35,52,49,38,58,76,68,67,52,66,68,72,63,40,50,57,27,42,50,48,22,38,43,26,45,25,41,46,48,46,80,56,56,52,69,68,56,50,49,61,59,29,60,71,32,39,33,41,36

pLDDT: mean 86.41, std 14.45, range [34.25, 98.81]